Protein AF-A0A9P6G0E9-F1 (afdb_monomer_lite)

Foldseek 3Di:
DAAACVDPVRNDDDDDPDLDALQWLLQFLVFQQADWAQQDDLVHRDTRGHLANPDDDDRQRQHGNDHDGDLVSVLVSVVVCVVVPPQEAEALDFFWLADCPDQNLLSVLLVLQVRHAYFYEQFQALQQPESGGTPSLSNPLHQHAFAAAAQKFWFKWKWKKKAFDDLAQHGDDPPIDGLDPIADKAWEDEPDPPDDTLAPLPDPRFAFEDQQPPCQALQDAGPLVVVCVQNSYPQLRYEYEHEHDDDAPQSSLVNSVVSNHQYYEYEYPFAQAGFDHHYHYPHRHRYITDYPVSVVSVVVCQVVPDVRGTMTIGMDIDPGIDIGGGSSHQHGHSSTHFYDRLQQDADNQAYEHFHNDKGATPVVVPGIDTDGGSSNRRSSVSSVVVVLCVLPNRDNSQQVSQLQLQQADFDAHGRDPQATDFCRRGNSYYGDPCSCPVFPHDKGKPPQEAEQAEPVDGDFKDKMKIWAALVGAKKKKAKDWWWHWKKQQADPPQLFHGGGPVPIDTDPQAFPDKDKVPRMDIAGHRGMDMIMIGTHGGPPDDQSNFIKIKGKIWMWIAGPVRDTDRITIGIYIYTSYDSVPRDPDDPVDDDDDPPPPPVVVVVVVVVVPDDDDDDDDDDDDDDDDDDDDDDDDDDDDDDDDDDDDDDDDDDDDDDDDDDDDDDDDDDDDDDDDDDDDDDDDDDDDDDDDDDDDDDDDDAQAQDLDDDDDDDDRDGDRDDDDDDPDDDDPDAHADFDFDDDDVPPPDDGDGDHDDDHPVRVVVSLVVVVVVVVVDDDDSSVVSVSVSVVVVVVVVVVVVPDDDD

Organism: NCBI:txid979761

Radius of gyration: 33.81 Å; chains: 1; bounding box: 110×78×103 Å

Secondary structure (DSSP, 8-state):
----TT-TTT-S----S----SSSHHHHHHHHHH-EE-S-BTTBT--EE-SSTTSPP-----S-SSS---HHHHHHHHHHHHHTT-SEEEE---BSS--TTSHHHHHHHHHHTTT-EEEEE--S-TTT-SS-PPBTTT-TTSEEEEEEEPSEEEE--EEEEEEEE-TTSSEEEEEEEE-SS-BPPEEEEESSTTPPPS-----SSPEEEE--TT-TT--S---HHHHHHHH-S-GGGEEEEEE--SS-HHHHHHHHHHHT-SEEEEE-SSTT-PPPPEEE-S---EEEEE-HHHHHHHHHHHHS-TTS--EEEEEEE-SS-EEEE-TTTTSBPTTS-----TTS----SEEEEEESEEEE--GGGTSEEEE-SHHHHHHHHHHHHHHHHHHH----HHHHHHHHHHT-BPPBPTT-SS-BPPHHHHTT-B--HHHHHSSSSPPEEE--EEEEE-SSS---EEEEEEE--TTS--EEEEEEEEEBPEEE-B-TTTS-SB--GGG-EEES---SEEEEESSEEEE-TT-EEEEEEEEE--SSS-GGGTEEEEEEEEEEEEETTS-EEEEEEEEEEEEES-GGGS-SS-TTSPPPP----HHHHHHHHHHTT---------------------------------------------------------------------------------PPPP--------------SSS---------PPPS------PPP--EE----TTS-----EE---S-HHHHHHHHHHHHHHHTTS---HHHHHHHHHHHHHHHHHHHHTTSPP-

Structure (mmCIF, N/CA/C/O backbone):
data_AF-A0A9P6G0E9-F1
#
_entry.id   AF-A0A9P6G0E9-F1
#
loop_
_atom_site.group_PDB
_atom_site.id
_atom_site.type_symbol
_atom_site.label_atom_id
_atom_site.label_alt_id
_atom_site.label_comp_id
_atom_site.label_asym_id
_atom_site.label_entity_id
_atom_site.label_seq_id
_atom_site.pdbx_PDB_ins_code
_atom_site.Cartn_x
_atom_site.Cartn_y
_atom_site.Cartn_z
_atom_site.occupancy
_atom_site.B_iso_or_equiv
_atom_site.auth_seq_id
_atom_site.auth_comp_id
_atom_site.auth_asym_id
_atom_site.auth_atom_id
_atom_site.pdbx_PDB_model_num
ATOM 1 N N . ASP A 1 1 ? -9.852 -27.163 -12.629 1.00 67.81 1 ASP A N 1
ATOM 2 C CA . ASP A 1 1 ? -10.683 -26.365 -13.564 1.00 67.81 1 ASP A CA 1
ATOM 3 C C . ASP A 1 1 ? -9.832 -25.443 -14.459 1.00 67.81 1 ASP A C 1
ATOM 5 O O . ASP A 1 1 ? -8.658 -25.239 -14.154 1.00 67.81 1 ASP A O 1
ATOM 9 N N . ASP A 1 2 ? -10.406 -24.905 -15.540 1.00 79.62 2 ASP A N 1
ATOM 10 C CA . ASP A 1 2 ? -9.821 -23.889 -16.443 1.00 79.62 2 ASP A CA 1
ATOM 11 C C . ASP A 1 2 ? -10.891 -22.850 -16.850 1.00 79.62 2 ASP A C 1
ATOM 13 O O . ASP A 1 2 ? -11.190 -22.652 -18.028 1.00 79.62 2 ASP A O 1
ATOM 17 N N . TYR A 1 3 ? -11.542 -22.289 -15.826 1.00 84.00 3 TYR A N 1
ATOM 18 C CA . TYR A 1 3 ? -12.634 -21.315 -15.905 1.00 84.00 3 TYR A CA 1
ATOM 19 C C . TYR A 1 3 ? -12.167 -19.941 -16.399 1.00 84.00 3 TYR A C 1
ATOM 21 O O . TYR A 1 3 ? -11.139 -19.450 -15.941 1.00 84.00 3 TYR A O 1
ATOM 29 N N . ASP A 1 4 ? -12.951 -19.319 -17.277 1.00 84.62 4 ASP A N 1
ATOM 30 C CA . ASP A 1 4 ? -12.680 -17.991 -17.833 1.00 84.62 4 ASP A CA 1
ATOM 31 C C . ASP A 1 4 ? -14.011 -17.309 -18.198 1.00 84.62 4 ASP A C 1
ATOM 33 O O . ASP A 1 4 ? -14.696 -17.741 -19.129 1.00 84.62 4 ASP A O 1
ATOM 37 N N . ASN A 1 5 ? -14.411 -16.280 -17.444 1.00 82.25 5 ASN A N 1
ATOM 38 C CA . ASN A 1 5 ? -15.730 -15.638 -17.571 1.00 82.25 5 ASN A CA 1
ATOM 39 C C . ASN A 1 5 ? -15.923 -14.844 -18.883 1.00 82.25 5 ASN A C 1
ATOM 41 O O . ASN A 1 5 ? -17.065 -14.596 -19.271 1.00 82.25 5 ASN A O 1
ATOM 45 N N . VAL A 1 6 ? -14.844 -14.457 -19.578 1.00 83.50 6 VAL A N 1
ATOM 46 C CA . VAL A 1 6 ? -14.908 -13.753 -20.875 1.00 83.50 6 VAL A CA 1
ATOM 47 C C . VAL A 1 6 ? -14.921 -14.707 -22.075 1.00 83.50 6 VAL A C 1
ATOM 49 O O . VAL A 1 6 ? -15.053 -14.267 -23.219 1.00 83.50 6 VAL A O 1
ATOM 52 N N . ASN A 1 7 ? -14.824 -16.019 -21.840 1.00 83.06 7 ASN A N 1
ATOM 53 C CA . ASN A 1 7 ? -14.767 -17.039 -22.881 1.00 83.06 7 ASN A CA 1
ATOM 54 C C . ASN A 1 7 ? -15.999 -17.966 -22.833 1.00 83.06 7 ASN A C 1
ATOM 56 O O . ASN A 1 7 ? -16.063 -18.840 -21.971 1.00 83.06 7 ASN A O 1
ATOM 60 N N . PRO A 1 8 ? -16.944 -17.869 -23.790 1.00 84.19 8 PRO A N 1
ATOM 61 C CA . PRO A 1 8 ? -18.179 -18.666 -23.793 1.00 84.19 8 PRO A CA 1
ATOM 62 C C . PRO A 1 8 ? -18.010 -20.197 -23.834 1.00 84.19 8 PRO A C 1
ATOM 64 O O . PRO A 1 8 ? -18.965 -20.919 -23.567 1.00 84.19 8 PRO A O 1
ATOM 67 N N . ASP A 1 9 ? -16.825 -20.724 -24.169 1.00 85.25 9 ASP A N 1
ATOM 68 C CA . ASP A 1 9 ? -16.540 -22.169 -24.095 1.00 85.25 9 ASP A CA 1
ATOM 69 C C . ASP A 1 9 ? -16.038 -22.607 -22.693 1.00 85.25 9 ASP A C 1
ATOM 71 O O . ASP A 1 9 ? -15.915 -23.806 -22.401 1.00 85.25 9 ASP A O 1
ATOM 75 N N . LYS A 1 10 ? -15.730 -21.637 -21.820 1.00 83.31 10 LYS A N 1
ATOM 76 C CA . LYS A 1 10 ? -15.126 -21.787 -20.483 1.00 83.31 10 LYS A CA 1
ATOM 77 C C . LYS A 1 10 ? -15.862 -21.031 -19.360 1.00 83.31 10 LYS A C 1
ATOM 79 O O . LYS A 1 10 ? -15.492 -21.209 -18.202 1.00 83.31 10 LYS A O 1
ATOM 84 N N . ASP A 1 11 ? -16.924 -20.292 -19.675 1.00 82.44 11 ASP A N 1
ATOM 85 C CA . ASP A 1 11 ? -17.742 -19.448 -18.779 1.00 82.44 11 ASP A CA 1
ATOM 86 C C . ASP A 1 11 ? -18.536 -20.192 -17.686 1.00 82.44 11 ASP A C 1
ATOM 88 O O . ASP A 1 11 ? -19.308 -19.599 -16.934 1.00 82.44 11 ASP A O 1
ATOM 92 N N . THR A 1 12 ? -18.366 -21.509 -17.593 1.00 85.25 12 THR A N 1
ATOM 93 C CA . THR A 1 12 ? -19.097 -22.378 -16.678 1.00 85.25 12 THR A CA 1
ATOM 94 C C . THR A 1 12 ? -18.103 -23.053 -15.729 1.00 85.25 12 THR A C 1
ATOM 96 O O . THR A 1 12 ? -17.408 -23.986 -16.162 1.00 85.25 12 THR A O 1
ATOM 99 N N . PRO A 1 13 ? -18.045 -22.647 -14.443 1.00 84.44 13 PRO A N 1
ATOM 100 C CA . PRO A 1 13 ? -17.148 -23.241 -13.459 1.00 84.44 13 PRO A CA 1
ATOM 101 C C . PRO A 1 13 ? -17.391 -24.743 -13.291 1.00 84.44 13 PRO A C 1
ATOM 103 O O . PRO A 1 13 ? -18.531 -25.215 -13.225 1.00 84.44 13 PRO A O 1
ATOM 106 N N . LYS A 1 14 ? -16.309 -25.506 -13.144 1.00 85.25 14 LYS A N 1
ATOM 107 C CA . LYS A 1 14 ? -16.300 -26.950 -12.868 1.00 85.25 14 LYS A CA 1
ATOM 108 C C . LYS A 1 14 ? -15.479 -27.211 -11.598 1.00 85.25 14 LYS A C 1
ATOM 110 O O . LYS A 1 14 ? -14.357 -27.711 -11.697 1.00 85.25 14 LYS A O 1
ATOM 115 N N . PRO A 1 15 ? -16.025 -26.899 -10.403 1.00 81.19 15 PRO A N 1
ATOM 116 C CA . PRO A 1 15 ? -15.319 -27.102 -9.146 1.00 81.19 15 PRO A CA 1
ATOM 117 C C . PRO A 1 15 ? -14.897 -28.559 -8.968 1.00 81.19 15 PRO A C 1
ATOM 119 O O . PRO A 1 15 ? -15.712 -29.480 -9.075 1.00 81.19 15 PRO A O 1
ATOM 122 N N . ASP A 1 16 ? -13.626 -28.751 -8.647 1.00 83.38 16 ASP A N 1
ATOM 123 C CA . ASP A 1 16 ? -13.045 -30.036 -8.289 1.00 83.38 16 ASP A CA 1
ATOM 124 C C . ASP A 1 16 ? -12.462 -29.974 -6.859 1.00 83.38 16 ASP A C 1
ATOM 126 O O . ASP A 1 16 ? -12.662 -29.002 -6.126 1.00 83.38 16 ASP A O 1
ATOM 130 N N . GLY A 1 17 ? -11.858 -31.072 -6.402 1.00 84.12 17 GLY A N 1
ATOM 131 C CA . GLY A 1 17 ? -11.302 -31.178 -5.049 1.00 84.12 17 GLY A CA 1
ATOM 132 C C . GLY A 1 17 ? -9.824 -30.798 -4.939 1.00 84.12 17 GLY A C 1
ATOM 133 O O . GLY A 1 17 ? -9.266 -30.963 -3.857 1.00 84.12 17 GLY A O 1
ATOM 134 N N . ASP A 1 18 ? -9.190 -30.366 -6.032 1.00 85.94 18 ASP A N 1
ATOM 135 C CA . ASP A 1 18 ? -7.752 -30.122 -6.118 1.00 85.94 18 ASP A CA 1
ATOM 136 C C . ASP A 1 18 ? -7.486 -28.645 -6.468 1.00 85.94 18 ASP A C 1
ATOM 138 O O . ASP A 1 18 ? -7.511 -28.261 -7.639 1.00 85.94 18 ASP A O 1
ATOM 142 N N . PRO A 1 19 ? -7.201 -27.781 -5.475 1.00 87.62 19 PRO A N 1
ATOM 143 C CA . PRO A 1 19 ? -6.959 -26.355 -5.692 1.00 87.62 19 PRO A CA 1
ATOM 144 C C . PRO A 1 19 ? -5.585 -26.070 -6.335 1.00 87.62 19 PRO A C 1
ATOM 146 O O . PRO A 1 19 ? -5.015 -25.003 -6.112 1.00 87.62 19 PRO A O 1
ATOM 149 N N . MET A 1 20 ? -5.043 -27.013 -7.116 1.00 88.12 20 MET A N 1
ATOM 150 C CA . MET A 1 20 ? -3.745 -26.942 -7.781 1.00 88.12 20 MET A CA 1
ATOM 151 C C . MET A 1 20 ? -3.577 -25.632 -8.552 1.00 88.12 20 MET A C 1
ATOM 153 O O . MET A 1 20 ? -4.356 -25.300 -9.453 1.00 88.12 20 MET A O 1
ATOM 157 N N . ASP A 1 21 ? -2.518 -24.912 -8.204 1.00 89.44 21 ASP A N 1
ATOM 158 C CA . ASP A 1 21 ? -2.168 -23.615 -8.762 1.00 89.44 21 ASP A CA 1
ATOM 159 C C . ASP A 1 21 ? -1.204 -23.778 -9.948 1.00 89.44 21 ASP A C 1
ATOM 161 O O . ASP A 1 21 ? -0.035 -24.142 -9.802 1.00 89.44 21 ASP A O 1
ATOM 165 N N . CYS A 1 22 ? -1.717 -23.501 -11.144 1.00 88.25 22 CYS A N 1
ATOM 166 C CA . CYS A 1 22 ? -0.971 -23.530 -12.401 1.00 88.25 22 CYS A CA 1
ATOM 167 C C . CYS A 1 22 ? -0.259 -22.203 -12.719 1.00 88.25 22 CYS A C 1
ATOM 169 O O . CYS A 1 22 ? 0.705 -22.206 -13.492 1.00 88.25 22 CYS A O 1
ATOM 171 N N . ALA A 1 23 ? -0.671 -21.082 -12.119 1.00 86.81 23 ALA A N 1
ATOM 172 C CA . ALA A 1 23 ? -0.070 -19.767 -12.342 1.00 86.81 23 ALA A CA 1
ATOM 173 C C . ALA A 1 23 ? 1.120 -19.544 -11.392 1.00 86.81 23 ALA A C 1
ATOM 175 O O . ALA A 1 23 ? 2.237 -19.280 -11.846 1.00 86.81 23 ALA A O 1
ATOM 176 N N . GLY A 1 24 ? 0.899 -19.759 -10.096 1.00 91.19 24 GLY A N 1
ATOM 177 C CA . GLY A 1 24 ? 1.873 -19.688 -9.007 1.00 91.19 24 GLY A CA 1
ATOM 178 C C . GLY A 1 24 ? 1.626 -18.560 -7.998 1.00 91.19 24 GLY A C 1
ATOM 179 O O . GLY A 1 24 ? 2.246 -18.547 -6.935 1.00 91.19 24 GLY A O 1
ATOM 180 N N . HIS A 1 25 ? 0.722 -17.622 -8.305 1.00 92.81 25 HIS A N 1
ATOM 181 C CA . HIS A 1 25 ? 0.373 -16.493 -7.430 1.00 92.81 25 HIS A CA 1
ATOM 182 C C . HIS A 1 25 ? -0.277 -16.963 -6.121 1.00 92.81 25 HIS A C 1
ATOM 184 O O . HIS A 1 25 ? 0.182 -16.577 -5.048 1.00 92.81 25 HIS A O 1
ATOM 190 N N . GLY A 1 26 ? -1.249 -17.880 -6.185 1.00 94.88 26 GLY A N 1
ATOM 191 C CA . GLY A 1 26 ? -1.904 -18.433 -4.994 1.00 94.88 26 GLY A CA 1
ATOM 192 C C . GLY A 1 26 ? -0.932 -19.187 -4.079 1.00 94.88 26 GLY A C 1
ATOM 193 O O . GLY A 1 26 ? -0.996 -19.057 -2.857 1.00 94.88 26 GLY A O 1
ATOM 194 N N . THR A 1 27 ? 0.028 -19.908 -4.663 1.00 95.62 27 THR A N 1
ATOM 195 C CA . THR A 1 27 ? 1.115 -20.595 -3.943 1.00 95.62 27 THR A CA 1
ATOM 196 C C . THR A 1 27 ? 2.057 -19.608 -3.248 1.00 95.62 27 THR A C 1
ATOM 198 O O . THR A 1 27 ? 2.536 -19.878 -2.146 1.00 95.62 27 THR A O 1
ATOM 201 N N . HIS A 1 28 ? 2.318 -18.456 -3.871 1.00 95.75 28 HIS A N 1
ATOM 202 C CA . HIS A 1 28 ? 3.163 -17.393 -3.318 1.00 95.75 28 HIS A CA 1
ATOM 203 C C . HIS A 1 28 ? 2.487 -16.686 -2.142 1.00 95.75 28 HIS A C 1
ATOM 205 O O . HIS A 1 28 ? 3.074 -16.589 -1.061 1.00 95.75 28 HIS A O 1
ATOM 211 N N . VAL A 1 29 ? 1.214 -16.324 -2.322 1.00 97.75 29 VAL A N 1
ATOM 212 C CA . VAL A 1 29 ? 0.311 -15.782 -1.294 1.00 97.75 29 VAL A CA 1
ATOM 213 C C . VAL A 1 29 ? 0.216 -16.723 -0.087 1.00 97.75 29 VAL A C 1
ATOM 215 O O . VAL A 1 29 ? 0.435 -16.291 1.044 1.00 97.75 29 VAL A O 1
ATOM 218 N N . ALA A 1 30 ? -0.036 -18.018 -0.307 1.00 97.00 30 ALA A N 1
ATOM 219 C CA . ALA A 1 30 ? -0.123 -19.013 0.765 1.00 97.00 30 ALA A CA 1
ATOM 220 C C . ALA A 1 30 ? 1.193 -19.164 1.551 1.00 97.00 30 ALA A C 1
ATOM 222 O O . ALA A 1 30 ? 1.168 -19.316 2.775 1.00 97.00 30 ALA A O 1
ATOM 223 N N . GLY A 1 31 ? 2.341 -19.073 0.872 1.00 96.31 31 GLY A N 1
ATOM 224 C CA . GLY A 1 31 ? 3.655 -19.133 1.511 1.00 96.31 31 GLY A CA 1
ATOM 225 C C . GLY A 1 31 ? 3.934 -17.972 2.462 1.00 96.31 31 GLY A C 1
ATOM 226 O O . GLY A 1 31 ? 4.467 -18.197 3.548 1.00 96.31 31 GLY A O 1
ATOM 227 N N . ILE A 1 32 ? 3.507 -16.755 2.105 1.00 97.62 32 ILE A N 1
ATOM 228 C CA . ILE A 1 32 ? 3.656 -15.563 2.958 1.00 97.62 32 ILE A CA 1
ATOM 229 C C . ILE A 1 32 ? 2.895 -15.753 4.276 1.00 97.62 32 ILE A C 1
ATOM 231 O O . ILE A 1 32 ? 3.389 -15.362 5.335 1.00 97.62 32 ILE A O 1
ATOM 235 N N . VAL A 1 33 ? 1.724 -16.398 4.232 1.00 98.19 33 VAL A N 1
ATOM 236 C CA . VAL A 1 33 ? 0.970 -16.738 5.444 1.00 98.19 33 VAL A CA 1
ATOM 237 C C . VAL A 1 33 ? 1.670 -17.846 6.229 1.00 98.19 33 VAL A C 1
ATOM 239 O O . VAL A 1 33 ? 1.970 -17.647 7.400 1.00 98.19 33 VAL A O 1
ATOM 242 N N . ALA A 1 34 ? 1.912 -19.010 5.617 1.00 96.69 34 ALA A N 1
ATOM 243 C CA . ALA A 1 34 ? 2.061 -20.257 6.373 1.00 96.69 34 ALA A CA 1
ATOM 244 C C . ALA A 1 34 ? 3.260 -21.145 5.990 1.00 96.69 34 ALA A C 1
ATOM 246 O O . ALA A 1 34 ? 3.318 -22.300 6.413 1.00 96.69 34 ALA A O 1
ATOM 247 N N . ALA A 1 35 ? 4.217 -20.668 5.186 1.00 93.62 35 ALA A N 1
ATOM 248 C CA . ALA A 1 35 ? 5.373 -21.491 4.833 1.00 93.62 35 ALA A CA 1
ATOM 249 C C . ALA A 1 35 ? 6.182 -21.921 6.069 1.00 93.62 35 ALA A C 1
ATOM 251 O O . ALA A 1 35 ? 6.363 -21.162 7.020 1.00 93.62 35 ALA A O 1
ATOM 252 N N . ARG A 1 36 ? 6.732 -23.135 6.015 1.00 89.94 36 ARG A N 1
ATOM 253 C CA . ARG A 1 36 ? 7.732 -23.641 6.959 1.00 89.94 36 ARG A CA 1
ATOM 254 C C . ARG A 1 36 ? 8.747 -24.472 6.183 1.00 89.94 36 ARG A C 1
ATOM 256 O O . ARG A 1 36 ? 8.581 -25.679 6.031 1.00 89.94 36 ARG A O 1
ATOM 263 N N . ASN A 1 37 ? 9.776 -23.813 5.661 1.00 81.69 37 ASN A N 1
ATOM 264 C CA . ASN A 1 37 ? 10.921 -24.468 5.042 1.00 81.69 37 ASN A CA 1
ATOM 265 C C . ASN A 1 37 ? 12.134 -24.343 5.967 1.00 81.69 37 ASN A C 1
ATOM 267 O O . ASN A 1 37 ? 12.637 -23.240 6.170 1.00 81.69 37 ASN A O 1
ATOM 271 N N . THR A 1 38 ? 12.588 -25.471 6.512 1.00 70.38 38 THR A N 1
ATOM 272 C CA . THR A 1 38 ? 13.800 -25.547 7.332 1.00 70.38 38 THR A CA 1
ATOM 273 C C . THR A 1 38 ? 14.971 -26.065 6.499 1.00 70.38 38 THR A C 1
ATOM 275 O O . THR A 1 38 ? 14.900 -27.190 5.995 1.00 70.38 38 THR A O 1
ATOM 278 N N . GLY A 1 39 ? 16.054 -25.296 6.388 1.00 62.69 39 GLY A N 1
ATOM 279 C CA . GLY A 1 39 ? 17.224 -25.639 5.567 1.00 62.69 39 GLY A CA 1
ATOM 280 C C . GLY A 1 39 ? 17.233 -25.018 4.161 1.00 62.69 39 GLY A C 1
ATOM 281 O O . GLY A 1 39 ? 16.785 -23.892 3.974 1.00 62.69 39 GLY A O 1
ATOM 282 N N . GLN A 1 40 ? 17.811 -25.727 3.175 1.00 59.97 40 GLN A N 1
ATOM 283 C CA . GLN A 1 40 ? 18.204 -25.144 1.879 1.00 59.97 40 GLN A CA 1
ATOM 284 C C . GLN A 1 40 ? 17.057 -24.429 1.142 1.00 59.97 40 GLN A C 1
ATOM 286 O O . GLN A 1 40 ? 16.166 -25.048 0.559 1.00 59.97 40 GLN A O 1
ATOM 291 N N . SER A 1 41 ? 17.156 -23.103 1.102 1.00 66.25 41 SER A N 1
ATOM 292 C CA . SER A 1 41 ? 16.355 -22.201 0.275 1.00 66.25 41 SER A CA 1
ATOM 293 C C . SER A 1 41 ? 17.277 -21.377 -0.638 1.00 66.25 41 SER A C 1
ATOM 295 O O . SER A 1 41 ? 18.503 -21.520 -0.599 1.00 66.25 41 SER A O 1
ATOM 297 N N . ALA A 1 42 ? 16.731 -20.460 -1.445 1.00 62.84 42 ALA A N 1
ATOM 298 C CA . ALA A 1 42 ? 17.576 -19.494 -2.160 1.00 62.84 42 ALA A CA 1
ATOM 299 C C . ALA A 1 42 ? 18.263 -18.480 -1.212 1.00 62.84 42 ALA A C 1
ATOM 301 O O . ALA A 1 42 ? 19.155 -17.760 -1.653 1.00 62.84 42 ALA A O 1
ATOM 302 N N . MET A 1 43 ? 17.899 -18.459 0.081 1.00 63.38 43 MET A N 1
ATOM 303 C CA . MET A 1 43 ? 18.606 -17.744 1.158 1.00 63.38 43 MET A CA 1
ATOM 304 C C . MET A 1 43 ? 19.729 -18.587 1.804 1.00 63.38 43 MET A C 1
ATOM 306 O O . MET A 1 43 ? 20.309 -18.191 2.814 1.00 63.38 43 MET A O 1
ATOM 310 N N . GLY A 1 44 ? 20.065 -19.753 1.237 1.00 65.69 44 GLY A N 1
ATOM 311 C CA . GLY A 1 44 ? 21.094 -20.649 1.766 1.00 65.69 44 GLY A CA 1
ATOM 312 C C . GLY A 1 44 ? 20.566 -21.518 2.907 1.00 65.69 44 GLY A C 1
ATOM 313 O O . GLY A 1 44 ? 19.529 -22.157 2.762 1.00 65.69 44 GLY A O 1
ATOM 314 N N . GLU A 1 45 ? 21.289 -21.561 4.027 1.00 63.84 45 GLU A N 1
ATOM 315 C CA . GLU A 1 45 ? 20.916 -22.329 5.232 1.00 63.84 45 GLU A CA 1
ATOM 316 C C . GLU A 1 45 ? 19.869 -21.618 6.112 1.00 63.84 45 GLU A C 1
ATOM 318 O O . GLU A 1 45 ? 19.538 -22.110 7.186 1.00 63.84 45 GLU A O 1
ATOM 323 N N . GLN A 1 46 ? 19.362 -20.455 5.687 1.00 67.44 46 GLN A N 1
ATOM 324 C CA . GLN A 1 46 ? 18.327 -19.725 6.415 1.00 67.44 46 GLN A CA 1
ATOM 325 C C . GLN A 1 46 ? 16.940 -20.321 6.167 1.00 67.44 46 GLN A C 1
ATOM 327 O O . GLN A 1 46 ? 16.498 -20.445 5.018 1.00 67.44 46 GLN A O 1
ATOM 332 N N . ASP A 1 47 ? 16.247 -20.610 7.268 1.00 77.31 47 ASP A N 1
ATOM 333 C CA . ASP A 1 47 ? 14.850 -21.026 7.268 1.00 77.31 47 ASP A CA 1
ATOM 334 C C . ASP A 1 47 ? 13.962 -19.947 6.627 1.00 77.31 47 ASP A C 1
ATOM 336 O O . ASP A 1 47 ? 14.081 -18.754 6.917 1.00 77.31 47 ASP A O 1
ATOM 340 N N . PHE A 1 48 ? 13.033 -20.378 5.774 1.00 85.06 48 PHE A N 1
ATOM 341 C CA . PHE A 1 48 ? 11.984 -19.523 5.227 1.00 85.06 48 PHE A CA 1
ATOM 342 C C . PHE A 1 48 ? 10.657 -19.862 5.904 1.00 85.06 48 PHE A C 1
ATOM 344 O O . PHE A 1 48 ? 10.145 -20.979 5.772 1.00 85.06 48 PHE A O 1
ATOM 351 N N . VAL A 1 49 ? 10.104 -18.894 6.633 1.00 91.50 49 VAL A N 1
ATOM 352 C CA . VAL A 1 49 ? 8.903 -19.068 7.453 1.00 91.50 49 VAL A CA 1
ATOM 353 C C . VAL A 1 49 ? 7.902 -17.962 7.125 1.00 91.50 49 VAL A C 1
ATOM 355 O O . VAL A 1 49 ? 8.269 -16.789 7.078 1.00 91.50 49 VAL A O 1
ATOM 358 N N . GLY A 1 50 ? 6.646 -18.341 6.886 1.00 94.94 50 GLY A N 1
ATOM 359 C CA . GLY A 1 50 ? 5.529 -17.407 6.759 1.00 94.94 50 GLY A CA 1
ATOM 360 C C . GLY A 1 50 ? 5.190 -16.745 8.097 1.00 94.94 50 GLY A C 1
ATOM 361 O O . GLY A 1 50 ? 5.683 -17.145 9.150 1.00 94.94 50 GLY A O 1
ATOM 362 N N . VAL A 1 51 ? 4.328 -15.731 8.076 1.00 97.25 51 VAL A N 1
ATOM 363 C CA . VAL A 1 51 ? 3.983 -14.950 9.278 1.00 97.25 51 VAL A CA 1
ATOM 364 C C . VAL A 1 51 ? 3.322 -15.808 10.372 1.00 97.25 51 VAL A C 1
ATOM 366 O O . VAL A 1 51 ? 3.583 -15.607 11.554 1.00 97.25 51 VAL A O 1
ATOM 369 N N . ALA A 1 52 ? 2.488 -16.777 9.995 1.00 97.06 52 ALA A N 1
ATOM 370 C CA . ALA A 1 52 ? 1.742 -17.654 10.896 1.00 97.06 52 ALA A CA 1
ATOM 371 C C . ALA A 1 52 ? 1.814 -19.126 10.412 1.00 97.06 52 ALA A C 1
ATOM 373 O O . ALA A 1 52 ? 0.856 -19.643 9.841 1.00 97.06 52 ALA A O 1
ATOM 374 N N . PRO A 1 53 ? 2.939 -19.835 10.626 1.00 95.62 53 PRO A N 1
ATOM 375 C CA . PRO A 1 53 ? 3.222 -21.141 10.009 1.00 95.62 53 PRO A CA 1
ATOM 376 C C . PRO A 1 53 ? 2.398 -22.331 10.534 1.00 95.62 53 PRO A C 1
ATOM 378 O O . PRO A 1 53 ? 2.479 -23.414 9.963 1.00 95.62 53 PRO A O 1
ATOM 381 N N . ASP A 1 54 ? 1.631 -22.161 11.615 1.00 95.38 54 ASP A N 1
ATOM 382 C CA . ASP A 1 54 ? 0.791 -23.215 12.215 1.00 95.38 54 ASP A CA 1
ATOM 383 C C . ASP A 1 54 ? -0.716 -23.031 11.931 1.00 95.38 54 ASP A C 1
ATOM 385 O O . ASP A 1 54 ? -1.550 -23.716 12.528 1.00 95.38 54 ASP A O 1
ATOM 389 N N . VAL A 1 55 ? -1.099 -22.116 11.028 1.00 97.00 55 VAL A N 1
ATOM 390 C CA . VAL A 1 55 ? -2.505 -21.977 10.605 1.00 97.00 55 VAL A CA 1
ATOM 391 C C . VAL A 1 55 ? -2.968 -23.163 9.761 1.00 97.00 55 VAL A C 1
ATOM 393 O O . VAL A 1 55 ? -2.200 -23.781 9.025 1.00 97.00 55 VAL A O 1
ATOM 396 N N . THR A 1 56 ? -4.272 -23.439 9.796 1.00 96.50 56 THR A N 1
ATOM 397 C CA . THR A 1 56 ? -4.907 -24.307 8.796 1.00 96.50 56 THR A CA 1
ATOM 398 C C . THR A 1 56 ? -5.252 -23.473 7.564 1.00 96.50 56 THR A C 1
ATOM 400 O O . THR A 1 56 ? -6.022 -22.522 7.667 1.00 96.50 56 THR A O 1
ATOM 403 N N . LEU A 1 57 ? -4.700 -23.823 6.400 1.00 95.75 57 LEU A N 1
ATOM 404 C CA . LEU A 1 57 ? -5.022 -23.161 5.134 1.00 95.75 57 LEU A CA 1
ATOM 405 C C . LEU A 1 57 ? -6.259 -23.786 4.471 1.00 95.75 57 LEU A C 1
ATOM 407 O O . LEU A 1 57 ? -6.272 -24.980 4.172 1.00 95.75 57 LEU A O 1
ATOM 411 N N . GLY A 1 58 ? -7.262 -22.959 4.169 1.00 95.62 58 GLY A N 1
ATOM 412 C CA . GLY A 1 58 ? -8.329 -23.275 3.217 1.00 95.62 58 GLY A CA 1
ATOM 413 C C . GLY A 1 58 ? -8.019 -22.662 1.851 1.00 95.62 58 GLY A C 1
ATOM 414 O O . GLY A 1 58 ? -7.975 -21.440 1.724 1.00 95.62 58 GLY A O 1
ATOM 415 N N . ALA A 1 59 ? -7.792 -23.492 0.831 1.00 94.62 59 ALA A N 1
ATOM 416 C CA . ALA A 1 59 ? -7.487 -23.035 -0.525 1.00 94.62 59 ALA A CA 1
ATOM 417 C C . ALA A 1 59 ? -8.738 -23.093 -1.419 1.00 94.62 59 ALA A C 1
ATOM 419 O O . ALA A 1 59 ? -9.232 -24.171 -1.746 1.00 94.62 59 ALA A O 1
ATOM 420 N N . TYR A 1 60 ? -9.229 -21.921 -1.828 1.00 94.38 60 TYR A N 1
ATOM 421 C CA . TYR A 1 60 ? -10.411 -21.758 -2.677 1.00 94.38 60 TYR A CA 1
ATOM 422 C C . TYR A 1 60 ? -9.987 -21.167 -4.021 1.00 94.38 60 TYR A C 1
ATOM 424 O O . TYR A 1 60 ? -9.878 -19.952 -4.173 1.00 94.38 60 TYR A O 1
ATOM 432 N N . ARG A 1 61 ? -9.697 -22.032 -4.997 1.00 92.56 61 ARG A N 1
ATOM 433 C CA . ARG A 1 61 ? -9.303 -21.597 -6.340 1.00 92.56 61 ARG A CA 1
ATOM 434 C C . ARG A 1 61 ? -10.529 -21.084 -7.105 1.00 92.56 61 ARG A C 1
ATOM 436 O O . ARG A 1 61 ? -11.455 -21.850 -7.350 1.00 92.56 61 ARG A O 1
ATOM 443 N N . VAL A 1 62 ? -10.508 -19.802 -7.476 1.00 92.00 62 VAL A N 1
ATOM 444 C CA . VAL A 1 62 ? -11.595 -19.119 -8.213 1.00 92.00 62 VAL A CA 1
ATOM 445 C C . VAL A 1 62 ? -11.239 -18.762 -9.660 1.00 92.00 62 VAL A C 1
ATOM 447 O O . VAL A 1 62 ? -12.136 -18.562 -10.469 1.00 92.00 62 VAL A O 1
ATOM 450 N N . PHE A 1 63 ? -9.947 -18.721 -9.995 1.00 88.88 63 PHE A N 1
ATOM 451 C CA . PHE A 1 63 ? -9.443 -18.434 -11.342 1.00 88.88 63 PHE A CA 1
ATOM 452 C C . PHE A 1 63 ? -9.121 -19.723 -12.122 1.00 88.88 63 PHE A C 1
ATOM 454 O O . PHE A 1 63 ? -8.708 -20.735 -11.531 1.00 88.88 63 PHE A O 1
ATOM 461 N N . GLY A 1 64 ? -9.243 -19.664 -13.454 1.00 85.50 64 GLY A N 1
ATOM 462 C CA . GLY A 1 64 ? -8.679 -20.632 -14.402 1.00 85.50 64 GLY A CA 1
ATOM 463 C C . GLY A 1 64 ? -7.151 -20.700 -14.352 1.00 85.50 64 GLY A C 1
ATOM 464 O O . GLY A 1 64 ? -6.539 -20.311 -13.356 1.00 85.50 64 GLY A O 1
ATOM 465 N N . CYS A 1 65 ? -6.512 -21.311 -15.352 1.00 84.94 65 CYS A N 1
ATOM 466 C CA . CYS A 1 65 ? -5.056 -21.156 -15.495 1.00 84.94 65 CYS A CA 1
ATOM 467 C C . CYS A 1 65 ? -4.704 -19.855 -16.223 1.00 84.94 65 CYS A C 1
ATOM 469 O O . CYS A 1 65 ? -3.670 -19.258 -15.933 1.00 84.94 65 CYS A O 1
ATOM 471 N N . ASP A 1 66 ? -5.625 -19.412 -17.076 1.00 78.31 66 ASP A N 1
ATOM 472 C CA . ASP A 1 66 ? -5.705 -18.109 -17.720 1.00 78.31 66 ASP A CA 1
ATOM 473 C C . ASP A 1 66 ? -7.143 -17.574 -17.535 1.00 78.31 66 ASP A C 1
ATOM 475 O O . ASP A 1 66 ? -8.035 -18.344 -17.162 1.00 78.31 66 ASP A O 1
ATOM 479 N N . GLY A 1 67 ? -7.382 -16.294 -17.834 1.00 79.00 67 GLY A N 1
ATOM 480 C CA . GLY A 1 67 ? -8.727 -15.703 -17.859 1.00 79.00 67 GLY A CA 1
ATOM 481 C C . GLY A 1 67 ? -9.133 -14.915 -16.611 1.00 79.00 67 GLY A C 1
ATOM 482 O O . GLY A 1 67 ? -8.350 -14.721 -15.678 1.00 79.00 67 GLY A O 1
ATOM 483 N N . GLU A 1 68 ? -10.378 -14.445 -16.621 1.00 84.31 68 GLU A N 1
ATOM 484 C CA . GLU A 1 68 ? -10.968 -13.580 -15.591 1.00 84.31 68 GLU A CA 1
ATOM 485 C C . GLU A 1 68 ? -12.024 -14.316 -14.734 1.00 84.31 68 GLU A C 1
ATOM 487 O O . GLU A 1 68 ? -12.469 -15.426 -15.046 1.00 84.31 68 GLU A O 1
ATOM 492 N N . VAL A 1 69 ? -12.420 -13.701 -13.610 1.00 88.31 69 VAL A N 1
ATOM 493 C CA . VAL A 1 69 ? -13.402 -14.245 -12.656 1.00 88.31 69 VAL A CA 1
ATOM 494 C C . VAL A 1 69 ? -14.560 -13.273 -12.440 1.00 88.31 69 VAL A C 1
ATOM 496 O O . VAL A 1 69 ? -14.378 -12.060 -12.423 1.00 88.31 69 VAL A O 1
ATOM 499 N N . SER A 1 70 ? -15.761 -13.814 -12.249 1.00 87.81 70 SER A N 1
ATOM 500 C CA . SER A 1 70 ? -16.993 -13.066 -11.998 1.00 87.81 70 SER A CA 1
ATOM 501 C C . SER A 1 70 ? -17.400 -13.068 -10.517 1.00 87.81 70 SER A C 1
ATOM 503 O O . SER A 1 70 ? -17.118 -14.010 -9.769 1.00 87.81 70 SER A O 1
ATOM 505 N N . ASP A 1 71 ? -18.124 -12.022 -10.108 1.00 87.44 71 ASP A N 1
ATOM 506 C CA . ASP A 1 71 ? -18.612 -11.805 -8.736 1.00 87.44 71 ASP A CA 1
ATOM 507 C C . ASP A 1 71 ? -19.397 -12.984 -8.144 1.00 87.44 71 ASP A C 1
ATOM 509 O O . ASP A 1 71 ? -19.336 -13.220 -6.939 1.00 87.44 71 ASP A O 1
ATOM 513 N N . ASP A 1 72 ? -20.131 -13.749 -8.955 1.00 86.81 72 ASP A N 1
ATOM 514 C CA . ASP A 1 72 ? -20.914 -14.898 -8.493 1.00 86.81 72 ASP A CA 1
ATOM 515 C C . ASP A 1 72 ? -20.024 -16.078 -8.061 1.00 86.81 72 ASP A C 1
ATOM 517 O O . ASP A 1 72 ? -20.307 -16.728 -7.049 1.00 86.81 72 ASP A O 1
ATOM 521 N N . VAL A 1 73 ? -18.904 -16.303 -8.756 1.00 90.88 73 VAL A N 1
ATOM 522 C CA . VAL A 1 73 ? -17.880 -17.292 -8.382 1.00 90.88 73 VAL A CA 1
ATOM 523 C C . VAL A 1 73 ? -17.135 -16.842 -7.125 1.00 90.88 73 VAL A C 1
ATOM 525 O O . VAL A 1 73 ? -16.949 -17.639 -6.200 1.00 90.88 73 VAL A O 1
ATOM 528 N N . LEU A 1 74 ? -16.773 -15.557 -7.045 1.00 93.38 74 LEU A N 1
ATOM 529 C CA . LEU A 1 74 ? -16.151 -14.965 -5.856 1.00 93.38 74 LEU A CA 1
ATOM 530 C C . LEU A 1 74 ? -17.065 -15.071 -4.625 1.00 93.38 74 LEU A C 1
ATOM 532 O O . LEU A 1 74 ? -16.637 -15.516 -3.556 1.00 93.38 74 LEU A O 1
ATOM 536 N N . LEU A 1 75 ? -18.350 -14.753 -4.786 1.00 92.31 75 LEU A N 1
ATOM 537 C CA . LEU A 1 75 ? -19.378 -14.892 -3.759 1.00 92.31 75 LEU A CA 1
ATOM 538 C C . LEU A 1 75 ? -19.574 -16.354 -3.336 1.00 92.31 75 LEU A C 1
ATOM 540 O O . LEU A 1 75 ? -19.680 -16.636 -2.140 1.00 92.31 75 LEU A O 1
ATOM 544 N N . ALA A 1 76 ? -19.601 -17.295 -4.284 1.00 92.06 76 ALA A N 1
ATOM 545 C CA . ALA A 1 76 ? -19.706 -18.721 -3.987 1.00 92.06 76 ALA A CA 1
ATOM 546 C C . ALA A 1 76 ? -18.505 -19.224 -3.166 1.00 92.06 76 ALA A C 1
ATOM 548 O O . ALA A 1 76 ? -18.693 -19.984 -2.210 1.00 92.06 76 ALA A O 1
ATOM 549 N N . ALA A 1 77 ? -17.292 -18.760 -3.484 1.00 94.50 77 ALA A N 1
ATOM 550 C CA . ALA A 1 77 ? -16.076 -19.077 -2.742 1.00 94.50 77 ALA A CA 1
ATOM 551 C C . ALA A 1 77 ? -16.061 -18.453 -1.337 1.00 94.50 77 ALA A C 1
ATOM 553 O O . ALA A 1 77 ? -15.829 -19.171 -0.364 1.00 94.50 77 ALA A O 1
ATOM 554 N N . LEU A 1 78 ? -16.400 -17.167 -1.193 1.00 96.19 78 LEU A N 1
ATOM 555 C CA . LEU A 1 78 ? -16.497 -16.487 0.108 1.00 96.19 78 LEU A CA 1
ATOM 556 C C . LEU A 1 78 ? -17.529 -17.167 1.024 1.00 96.19 78 LEU A C 1
ATOM 558 O O . LEU A 1 78 ? -17.252 -17.495 2.181 1.00 96.19 78 LEU A O 1
ATOM 562 N N . LYS A 1 79 ? -18.706 -17.479 0.473 1.00 95.12 79 LYS A N 1
ATOM 563 C CA . LYS A 1 79 ? -19.770 -18.236 1.146 1.00 95.12 79 LYS A CA 1
ATOM 564 C C . LYS A 1 79 ? -19.329 -19.642 1.543 1.00 95.12 79 LYS A C 1
ATOM 566 O O . LYS A 1 79 ? -19.791 -20.159 2.564 1.00 95.12 79 LYS A O 1
ATOM 571 N N . ARG A 1 80 ? -18.457 -20.278 0.753 1.00 95.00 80 ARG A N 1
ATOM 572 C CA . ARG A 1 80 ? -17.884 -21.586 1.076 1.00 95.00 80 ARG A CA 1
ATOM 573 C C . ARG A 1 80 ? -16.852 -21.485 2.199 1.00 95.00 80 ARG A C 1
ATOM 575 O O . ARG A 1 80 ? -16.973 -22.253 3.147 1.00 95.00 80 ARG A O 1
ATOM 582 N N . ALA A 1 81 ? -15.934 -20.521 2.148 1.00 97.12 81 ALA A N 1
ATOM 583 C CA . ALA A 1 81 ? -14.950 -20.272 3.202 1.00 97.12 81 ALA A CA 1
ATOM 584 C C . ALA A 1 81 ? -15.619 -20.012 4.564 1.00 97.12 81 ALA A C 1
ATOM 586 O O . ALA A 1 81 ? -15.252 -20.629 5.564 1.00 97.12 81 ALA A O 1
ATOM 587 N N . TYR A 1 82 ? -16.678 -19.195 4.589 1.00 96.94 82 TYR A N 1
ATOM 588 C CA . TYR A 1 82 ? -17.477 -18.974 5.798 1.00 96.94 82 TYR A CA 1
ATOM 589 C C . TYR A 1 82 ? -18.145 -20.264 6.313 1.00 96.94 82 TYR A C 1
ATOM 591 O O . TYR A 1 82 ? -18.114 -20.554 7.507 1.00 96.94 82 TYR A O 1
ATOM 599 N N . ARG A 1 83 ? -18.730 -21.078 5.420 1.00 96.56 83 ARG A N 1
ATOM 600 C CA . ARG A 1 83 ? -19.374 -22.360 5.783 1.00 96.56 83 ARG A CA 1
ATOM 601 C C . ARG A 1 83 ? -18.397 -23.426 6.272 1.00 96.56 83 ARG A C 1
ATOM 603 O O . ARG A 1 83 ? -18.779 -24.236 7.111 1.00 96.56 83 ARG A O 1
ATOM 610 N N . ASP A 1 84 ? -17.174 -23.426 5.756 1.00 96.38 84 ASP A N 1
ATOM 611 C CA . ASP A 1 84 ? -16.095 -24.312 6.200 1.00 96.38 84 ASP A CA 1
ATOM 612 C C . ASP A 1 84 ? -15.468 -23.846 7.532 1.00 96.38 84 ASP A C 1
ATOM 614 O O . ASP A 1 84 ? -14.628 -24.549 8.091 1.00 96.38 84 ASP A O 1
ATOM 618 N N . GLY A 1 85 ? -15.904 -22.700 8.073 1.00 96.69 85 GLY A N 1
ATOM 619 C CA . GLY A 1 85 ? -15.506 -22.202 9.391 1.00 96.69 85 GLY A CA 1
ATOM 620 C C . GLY A 1 85 ? -14.174 -21.455 9.412 1.00 96.69 85 GLY A C 1
ATOM 621 O O . GLY A 1 85 ? -13.538 -21.413 10.463 1.00 96.69 85 GLY A O 1
ATOM 622 N N . MET A 1 86 ? -13.744 -20.890 8.278 1.00 97.88 86 MET A N 1
ATOM 623 C CA . MET A 1 86 ? -12.528 -20.074 8.204 1.00 97.88 86 MET A CA 1
ATOM 624 C C . MET A 1 86 ? -12.656 -18.816 9.073 1.00 97.88 86 MET A C 1
ATOM 626 O O . MET A 1 86 ? -13.684 -18.143 9.049 1.00 97.88 86 MET A O 1
ATOM 630 N N . ASP A 1 87 ? -11.594 -18.482 9.807 1.00 97.81 87 ASP A N 1
ATOM 631 C CA . ASP A 1 87 ? -11.544 -17.292 10.670 1.00 97.81 87 ASP A CA 1
ATOM 632 C C . ASP A 1 87 ? -11.174 -16.021 9.900 1.00 97.81 87 ASP A C 1
ATOM 634 O O . ASP A 1 87 ? -11.675 -14.933 10.187 1.00 97.81 87 ASP A O 1
ATOM 638 N N . ILE A 1 88 ? -10.282 -16.174 8.919 1.00 98.56 88 ILE A N 1
ATOM 639 C CA . ILE A 1 88 ? -9.722 -15.102 8.099 1.00 98.56 88 ILE A CA 1
ATOM 640 C C . ILE A 1 88 ? -9.782 -15.543 6.637 1.00 98.56 88 ILE A C 1
ATOM 642 O O . ILE A 1 88 ? -9.404 -16.668 6.310 1.00 98.56 88 ILE A O 1
ATOM 646 N N . VAL A 1 89 ? -10.206 -14.644 5.751 1.00 98.56 89 VAL A N 1
ATOM 647 C CA . VAL A 1 89 ? -10.100 -14.799 4.297 1.00 98.56 89 VAL A CA 1
ATOM 648 C C . VAL A 1 89 ? -9.146 -13.739 3.752 1.00 98.56 89 VAL A C 1
ATOM 650 O O . VAL A 1 89 ? -9.275 -12.555 4.055 1.00 98.56 89 VAL A O 1
ATOM 653 N N . ASN A 1 90 ? -8.186 -14.170 2.935 1.00 98.56 90 ASN A N 1
ATOM 654 C CA . ASN A 1 90 ? -7.308 -13.284 2.177 1.00 98.56 90 ASN A CA 1
ATOM 655 C C . ASN A 1 90 ? -7.771 -13.208 0.717 1.00 98.56 90 ASN A C 1
ATOM 657 O O . ASN A 1 90 ? -7.825 -14.235 0.039 1.00 98.56 90 ASN A O 1
ATOM 661 N N . LEU A 1 91 ? -8.030 -11.999 0.225 1.00 97.38 91 LEU A N 1
ATOM 662 C CA . LEU A 1 91 ? -8.438 -11.708 -1.146 1.00 97.38 91 LEU A CA 1
ATOM 663 C C . LEU A 1 91 ? -7.356 -10.862 -1.835 1.00 97.38 91 LEU A C 1
ATOM 665 O O . LEU A 1 91 ? -7.400 -9.634 -1.850 1.00 97.38 91 LEU A O 1
ATOM 669 N N . SER A 1 92 ? -6.372 -11.532 -2.433 1.00 95.12 92 SER A N 1
ATOM 670 C CA . SER A 1 92 ? -5.354 -10.890 -3.278 1.00 95.12 92 SER A CA 1
ATOM 671 C C . SER A 1 92 ? -5.884 -10.680 -4.707 1.00 95.12 92 SER A C 1
ATOM 673 O O . SER A 1 92 ? -5.305 -11.193 -5.661 1.00 95.12 92 SER A O 1
ATOM 675 N N . LEU A 1 93 ? -7.023 -9.989 -4.832 1.00 91.12 93 LEU A N 1
ATOM 676 C CA . LEU A 1 93 ? -7.756 -9.719 -6.077 1.00 91.12 93 LEU A CA 1
ATOM 677 C C . LEU A 1 93 ? -8.539 -8.400 -5.980 1.00 91.12 93 LEU A C 1
ATOM 679 O O . LEU A 1 93 ? -8.858 -7.961 -4.875 1.00 91.12 93 LEU A O 1
ATOM 683 N N . GLY A 1 94 ? -8.880 -7.816 -7.129 1.00 87.44 94 GLY A N 1
ATOM 684 C CA . GLY A 1 94 ? -9.736 -6.635 -7.251 1.00 87.44 94 GLY A CA 1
ATOM 685 C C . GLY A 1 94 ? -9.607 -5.955 -8.619 1.00 87.44 94 GLY A C 1
ATOM 686 O O . GLY A 1 94 ? -8.731 -6.327 -9.400 1.00 87.44 94 GLY A O 1
ATOM 687 N N . GLY A 1 95 ? -10.467 -4.973 -8.890 1.00 81.12 95 GLY A N 1
ATOM 688 C CA . GLY A 1 95 ? -10.360 -4.030 -10.014 1.00 81.12 95 GLY A CA 1
ATOM 689 C C . GLY A 1 95 ? -10.157 -2.599 -9.504 1.00 81.12 95 GLY A C 1
ATOM 690 O O . GLY A 1 95 ? -10.582 -2.301 -8.388 1.00 81.12 95 GLY A O 1
ATOM 691 N N . SER A 1 96 ? -9.485 -1.739 -10.277 1.00 79.56 96 SER A N 1
ATOM 692 C CA . SER A 1 96 ? -9.183 -0.348 -9.896 1.00 79.56 96 SER A CA 1
ATOM 693 C C . SER A 1 96 ? -10.409 0.581 -9.962 1.00 79.56 96 SER A C 1
ATOM 695 O O . SER A 1 96 ? -11.466 0.194 -10.463 1.00 79.56 96 SER A O 1
ATOM 697 N N . SER A 1 97 ? -10.275 1.799 -9.417 1.00 78.56 97 SER A N 1
ATOM 698 C CA . SER A 1 97 ? -11.349 2.810 -9.302 1.00 78.56 97 SER A CA 1
ATOM 699 C C . SER A 1 97 ? -12.667 2.257 -8.734 1.00 78.56 97 SER A C 1
ATOM 701 O O . SER A 1 97 ? -13.761 2.546 -9.233 1.00 78.56 97 SER A O 1
ATOM 703 N N . GLY A 1 98 ? -12.553 1.425 -7.699 1.00 79.62 98 GLY A N 1
ATOM 704 C CA . GLY A 1 98 ? -13.650 0.624 -7.176 1.00 79.62 98 GLY A CA 1
ATOM 705 C C . GLY A 1 98 ? -14.665 1.410 -6.352 1.00 79.62 98 GLY A C 1
ATOM 706 O O . GLY A 1 98 ? -14.367 2.439 -5.744 1.00 79.62 98 GLY A O 1
ATOM 707 N N . TRP A 1 99 ? -15.881 0.878 -6.263 1.00 85.38 99 TRP A N 1
ATOM 708 C CA . TRP A 1 99 ? -16.978 1.479 -5.510 1.00 85.38 99 TRP A CA 1
ATOM 709 C C . TRP A 1 99 ? -17.359 0.628 -4.288 1.00 85.38 99 TRP A C 1
ATOM 711 O O . TRP A 1 99 ? -17.523 -0.588 -4.402 1.00 85.38 99 TRP A O 1
ATOM 721 N N . PRO A 1 100 ? -17.559 1.237 -3.102 1.00 85.50 100 PRO A N 1
ATOM 722 C CA . PRO A 1 100 ? -18.032 0.526 -1.907 1.00 85.50 100 PRO A CA 1
ATOM 723 C C . PRO A 1 100 ? -19.384 -0.188 -2.092 1.00 85.50 100 PRO A C 1
ATOM 725 O O . PRO A 1 100 ? -19.718 -1.092 -1.325 1.00 85.50 100 PRO A O 1
ATOM 728 N N . GLU A 1 101 ? -20.173 0.253 -3.074 1.00 86.88 101 GLU A N 1
ATOM 729 C CA . GLU A 1 101 ? -21.479 -0.281 -3.458 1.00 86.88 101 GLU A CA 1
ATOM 730 C C . GLU A 1 101 ? -21.419 -1.440 -4.472 1.00 86.88 101 GLU A C 1
ATOM 732 O O . GLU A 1 101 ? -22.473 -1.917 -4.901 1.00 86.88 101 GLU A O 1
ATOM 737 N N . GLU A 1 102 ? -20.232 -1.902 -4.874 1.00 86.69 102 GLU A N 1
ATOM 738 C CA . GLU A 1 102 ? -20.113 -3.066 -5.757 1.00 86.69 102 GLU A CA 1
ATOM 739 C C . GLU A 1 102 ? -20.633 -4.352 -5.089 1.00 86.69 102 GLU A C 1
ATOM 741 O O . GLU A 1 102 ? -20.473 -4.525 -3.874 1.00 86.69 102 GLU A O 1
ATOM 746 N N . PRO A 1 103 ? -21.246 -5.286 -5.849 1.00 87.38 103 PRO A N 1
ATOM 747 C CA . PRO A 1 103 ? -21.928 -6.443 -5.270 1.00 87.38 103 PRO A CA 1
ATOM 748 C C . PRO A 1 103 ? -21.020 -7.286 -4.370 1.00 87.38 103 PRO A C 1
ATOM 750 O O . PRO A 1 103 ? -21.417 -7.644 -3.256 1.00 87.38 103 PRO A O 1
ATOM 753 N N . PHE A 1 104 ? -19.783 -7.554 -4.801 1.00 91.50 104 PHE A N 1
ATOM 754 C CA . PHE A 1 104 ? -18.837 -8.313 -3.987 1.00 91.50 104 PHE A CA 1
ATOM 755 C C . PHE A 1 104 ? -18.284 -7.519 -2.784 1.00 91.50 104 PHE A C 1
ATOM 757 O O . PHE A 1 104 ? -18.110 -8.096 -1.709 1.00 91.50 104 PHE A O 1
ATOM 764 N N . ALA A 1 105 ? -18.114 -6.193 -2.884 1.00 91.56 105 ALA A N 1
ATOM 765 C CA . ALA A 1 105 ? -17.753 -5.341 -1.741 1.00 91.56 105 ALA A CA 1
ATOM 766 C C . ALA A 1 105 ? -18.854 -5.331 -0.658 1.00 91.56 105 ALA A C 1
ATOM 768 O O . ALA A 1 105 ? -18.568 -5.460 0.539 1.00 91.56 105 ALA A O 1
ATOM 769 N N . ILE A 1 106 ? -20.127 -5.255 -1.064 1.00 91.88 106 ILE A N 1
ATOM 770 C CA . ILE A 1 106 ? -21.287 -5.386 -0.168 1.00 91.88 106 ILE A CA 1
ATOM 771 C C . ILE A 1 106 ? -21.307 -6.776 0.486 1.00 91.88 106 ILE A C 1
ATOM 773 O O . ILE A 1 106 ? -21.461 -6.875 1.707 1.00 91.88 106 ILE A O 1
ATOM 777 N N . ALA A 1 107 ? -21.098 -7.844 -0.290 1.00 93.06 107 ALA A N 1
ATOM 778 C CA . ALA A 1 107 ? -21.053 -9.208 0.235 1.00 93.06 107 ALA A CA 1
ATOM 779 C C . ALA A 1 107 ? -19.939 -9.396 1.280 1.00 93.06 107 ALA A C 1
ATOM 781 O O . ALA A 1 107 ? -20.194 -9.964 2.344 1.00 93.06 107 ALA A O 1
ATOM 782 N N . CYS A 1 108 ? -18.736 -8.868 1.029 1.00 96.12 108 CYS A N 1
ATOM 783 C CA . CYS A 1 108 ? -17.648 -8.845 2.007 1.00 96.12 108 CYS A CA 1
ATOM 784 C C . CYS A 1 108 ? -18.096 -8.200 3.327 1.00 96.12 108 CYS A C 1
ATOM 786 O O . CYS A 1 108 ? -17.985 -8.835 4.377 1.00 96.12 108 CYS A O 1
ATOM 788 N N . ASN A 1 109 ? -18.678 -6.993 3.290 1.00 94.31 109 ASN A N 1
ATOM 789 C CA . ASN A 1 109 ? -19.172 -6.312 4.497 1.00 94.31 109 ASN A CA 1
ATOM 790 C C . ASN A 1 109 ? -20.210 -7.149 5.270 1.00 94.31 109 ASN A C 1
ATOM 792 O O . ASN A 1 109 ? -20.154 -7.207 6.500 1.00 94.31 109 ASN A O 1
ATOM 796 N N . ALA A 1 110 ? -21.122 -7.833 4.571 1.00 94.44 110 ALA A N 1
ATOM 797 C CA . ALA A 1 110 ? -22.138 -8.682 5.196 1.00 94.44 110 ALA A CA 1
ATOM 798 C C . ALA A 1 110 ? -21.537 -9.902 5.925 1.00 94.44 110 ALA A C 1
ATOM 800 O O . ALA A 1 110 ? -22.026 -10.287 6.989 1.00 94.44 110 ALA A O 1
ATOM 801 N N . TYR A 1 111 ? -20.462 -10.502 5.402 1.00 96.44 111 TYR A N 1
ATOM 802 C CA . TYR A 1 111 ? -19.742 -11.578 6.098 1.00 96.44 111 TYR A CA 1
ATOM 803 C C . TYR A 1 111 ? -18.861 -11.061 7.244 1.00 96.44 111 TYR A C 1
ATOM 805 O O . TYR A 1 111 ? -18.769 -11.721 8.282 1.00 96.44 111 TYR A O 1
ATOM 813 N N . ILE A 1 112 ? -18.291 -9.861 7.110 1.00 96.75 112 ILE A N 1
ATOM 814 C CA . ILE A 1 112 ? -17.525 -9.197 8.173 1.00 96.75 112 ILE A CA 1
ATOM 815 C C . ILE A 1 112 ? -18.394 -8.934 9.407 1.00 96.75 112 ILE A C 1
ATOM 817 O O . ILE A 1 112 ? -18.010 -9.286 10.520 1.00 96.75 112 ILE A O 1
ATOM 821 N N . GLN A 1 113 ? -19.617 -8.429 9.219 1.00 94.94 113 GLN A N 1
ATOM 822 C CA . GLN A 1 113 ? -20.593 -8.267 10.308 1.00 94.94 113 GLN A CA 1
ATOM 823 C C . GLN A 1 113 ? -20.978 -9.594 10.990 1.00 94.94 113 GLN A C 1
ATOM 825 O O . GLN A 1 113 ? -21.447 -9.594 12.126 1.00 94.94 113 GLN A O 1
ATOM 830 N N . LYS A 1 114 ? -20.757 -10.736 10.323 1.00 94.94 114 LYS A N 1
ATOM 831 C CA . LYS A 1 114 ? -20.972 -12.089 10.865 1.00 94.94 114 LYS A CA 1
ATOM 832 C C . LYS A 1 114 ? -19.694 -12.710 11.452 1.00 94.94 114 LYS A C 1
ATOM 834 O O . LYS A 1 114 ? -19.668 -13.915 11.709 1.00 94.94 114 LYS A O 1
ATOM 839 N N . GLY A 1 115 ? -18.667 -11.888 11.696 1.00 95.44 115 GLY A N 1
ATOM 840 C CA . GLY A 1 115 ? -17.431 -12.241 12.399 1.00 95.44 115 GLY A CA 1
ATOM 841 C C . GLY A 1 115 ? -16.304 -12.785 11.519 1.00 95.44 115 GLY A C 1
ATOM 842 O O . GLY A 1 115 ? -15.332 -13.302 12.063 1.00 95.44 115 GLY A O 1
ATOM 843 N N . LEU A 1 116 ? -16.417 -12.704 10.188 1.00 97.75 116 LEU A N 1
ATOM 844 C CA . LEU A 1 116 ? -15.352 -13.128 9.277 1.00 97.75 116 LEU A CA 1
ATOM 845 C C . LEU A 1 116 ? -14.328 -12.003 9.091 1.00 97.75 116 LEU A C 1
ATOM 847 O O . LEU A 1 116 ? -14.669 -10.931 8.598 1.00 97.75 116 LEU A O 1
ATOM 851 N N . HIS A 1 117 ? -13.062 -12.240 9.423 1.00 98.12 117 HIS A N 1
ATOM 852 C CA . HIS A 1 117 ? -12.010 -11.276 9.109 1.00 98.12 117 HIS A CA 1
ATOM 853 C C . HIS A 1 117 ? -11.662 -11.362 7.615 1.00 98.12 117 HIS A C 1
ATOM 855 O O . HIS A 1 117 ? -11.429 -12.456 7.100 1.00 98.12 117 HIS A O 1
ATOM 861 N N . ILE A 1 118 ? -11.621 -10.232 6.903 1.00 98.38 118 ILE A N 1
ATOM 862 C CA . ILE A 1 118 ? -11.272 -10.202 5.474 1.00 98.38 118 ILE A CA 1
ATOM 863 C C . ILE A 1 118 ? -10.127 -9.211 5.241 1.00 98.38 118 ILE A C 1
ATOM 865 O O . ILE A 1 118 ? -10.263 -8.016 5.502 1.00 98.38 118 ILE A O 1
ATOM 869 N N . SER A 1 119 ? -9.007 -9.730 4.735 1.00 98.19 119 SER A N 1
ATOM 870 C CA . SER A 1 119 ? -7.848 -8.969 4.253 1.00 98.19 119 SER A CA 1
ATOM 871 C C . SER A 1 119 ? -7.925 -8.874 2.733 1.00 98.19 119 SER A C 1
ATOM 873 O O . SER A 1 119 ? -8.144 -9.897 2.083 1.00 98.19 119 SER A O 1
ATOM 875 N N . ILE A 1 120 ? -7.765 -7.681 2.157 1.00 97.94 120 ILE A N 1
ATOM 876 C CA . ILE A 1 120 ? -7.890 -7.451 0.708 1.00 97.94 120 ILE A CA 1
ATOM 877 C C . ILE A 1 120 ? -6.695 -6.631 0.211 1.00 97.94 120 ILE A C 1
ATOM 879 O O . ILE A 1 120 ? -6.228 -5.721 0.896 1.00 97.94 120 ILE A O 1
ATOM 883 N N . ALA A 1 121 ? -6.156 -6.967 -0.957 1.00 97.38 121 ALA A N 1
ATOM 884 C CA . ALA A 1 121 ? -5.123 -6.170 -1.618 1.00 97.38 121 ALA A CA 1
ATOM 885 C C . ALA A 1 121 ? -5.717 -4.851 -2.154 1.00 97.38 121 ALA A C 1
ATOM 887 O O . ALA A 1 121 ? -6.748 -4.884 -2.816 1.00 97.38 121 ALA A O 1
ATOM 888 N N . ASN A 1 122 ? -5.085 -3.697 -1.898 1.00 95.88 122 ASN A N 1
ATOM 889 C CA . ASN A 1 122 ? -5.672 -2.392 -2.256 1.00 95.88 122 ASN A CA 1
ATOM 890 C C . ASN A 1 122 ? -5.705 -2.068 -3.768 1.00 95.88 122 ASN A C 1
ATOM 892 O O . ASN A 1 122 ? -6.398 -1.136 -4.162 1.00 95.88 122 ASN A O 1
ATOM 896 N N . GLY A 1 123 ? -4.936 -2.788 -4.590 1.00 93.38 123 GLY A N 1
ATOM 897 C CA . GLY A 1 123 ? -4.694 -2.474 -6.009 1.00 93.38 123 GLY A CA 1
ATOM 898 C C . GLY A 1 123 ? -3.208 -2.236 -6.310 1.00 93.38 123 GLY A C 1
ATOM 899 O O . GLY A 1 123 ? -2.397 -2.140 -5.380 1.00 93.38 123 GLY A O 1
ATOM 900 N N . ASN A 1 124 ? -2.826 -2.212 -7.590 1.00 92.81 124 ASN A N 1
ATOM 901 C CA . ASN A 1 124 ? -1.430 -2.027 -8.027 1.00 92.81 124 ASN A CA 1
ATOM 902 C C . ASN A 1 124 ? -1.283 -0.876 -9.044 1.00 92.81 124 ASN A C 1
ATOM 904 O O . ASN A 1 124 ? -0.314 -0.825 -9.800 1.00 92.81 124 ASN A O 1
ATOM 908 N N . ASP A 1 125 ? -2.238 0.048 -9.042 1.00 89.94 125 ASP A N 1
ATOM 909 C CA . ASP A 1 125 ? -2.422 1.069 -10.073 1.00 89.94 125 ASP A CA 1
ATOM 910 C C . ASP A 1 125 ? -1.952 2.452 -9.588 1.00 89.94 125 ASP A C 1
ATOM 912 O O . ASP A 1 125 ? -2.195 3.478 -10.213 1.00 89.94 125 ASP A O 1
ATOM 916 N N . GLY A 1 126 ? -1.197 2.489 -8.482 1.00 91.00 126 GLY A N 1
ATOM 917 C CA . GLY A 1 126 ? -0.757 3.715 -7.813 1.00 91.00 126 GLY A CA 1
ATOM 918 C C . GLY A 1 126 ? 0.180 4.624 -8.614 1.00 91.00 126 GLY A C 1
ATOM 919 O O . GLY A 1 126 ? 0.399 5.761 -8.194 1.00 91.00 126 GLY A O 1
ATOM 920 N N . GLU A 1 127 ? 0.691 4.167 -9.765 1.00 87.12 127 GLU A N 1
ATOM 921 C CA . GLU A 1 127 ? 1.380 5.018 -10.747 1.00 87.12 127 GLU A CA 1
ATOM 922 C C . GLU A 1 127 ? 0.413 5.922 -11.540 1.00 87.12 127 GLU A C 1
ATOM 924 O O . GLU A 1 127 ? 0.829 7.006 -11.955 1.00 87.12 127 GLU A O 1
ATOM 929 N N . GLN A 1 128 ? -0.862 5.534 -11.711 1.00 86.12 128 GLN A N 1
ATOM 930 C CA . GLN A 1 128 ? -1.886 6.331 -12.416 1.00 86.12 128 GLN A CA 1
ATOM 931 C C . GLN A 1 128 ? -2.370 7.536 -11.590 1.00 86.12 128 GLN A C 1
ATOM 933 O O . GLN A 1 128 ? -2.840 8.525 -12.147 1.00 86.12 128 GLN A O 1
ATOM 938 N N . GLY A 1 129 ? -2.179 7.504 -10.265 1.00 90.19 129 GLY A N 1
ATOM 939 C CA . GLY A 1 129 ? -2.437 8.630 -9.368 1.00 90.19 129 GLY A CA 1
ATOM 940 C C . GLY A 1 129 ? -3.508 8.344 -8.317 1.00 90.19 129 GLY A C 1
ATOM 941 O O . GLY A 1 129 ? -3.452 7.328 -7.627 1.00 90.19 129 GLY A O 1
ATOM 942 N N . LEU A 1 130 ? -4.420 9.304 -8.137 1.00 91.94 130 LEU A N 1
ATOM 943 C CA . LEU A 1 130 ? -5.511 9.267 -7.152 1.00 91.94 130 LEU A CA 1
ATOM 944 C C . LEU A 1 130 ? -6.762 8.581 -7.720 1.00 91.94 130 LEU A C 1
ATOM 946 O O . LEU A 1 130 ? -6.962 8.606 -8.929 1.00 91.94 130 LEU A O 1
ATOM 950 N N . PHE A 1 131 ? -7.652 8.109 -6.837 1.00 90.50 131 PHE A N 1
ATOM 951 C CA . PHE A 1 131 ? -8.904 7.404 -7.186 1.00 90.50 131 PHE A CA 1
ATOM 952 C C . PHE A 1 131 ? -8.678 6.023 -7.838 1.00 90.50 131 PHE A C 1
ATOM 954 O O . PHE A 1 131 ? -9.453 5.573 -8.685 1.00 90.50 131 PHE A O 1
ATOM 961 N N . GLU A 1 132 ? -7.605 5.347 -7.421 1.00 91.94 132 GLU A N 1
ATOM 962 C CA . GLU A 1 132 ? -7.157 4.050 -7.943 1.00 91.94 132 GLU A CA 1
ATOM 963 C C . GLU A 1 132 ? -7.296 2.918 -6.911 1.00 91.94 132 GLU A C 1
ATOM 965 O O . GLU A 1 132 ? -6.815 1.802 -7.133 1.00 91.94 132 GLU A O 1
ATOM 970 N N . ASP A 1 133 ? -7.930 3.180 -5.762 1.00 86.94 133 ASP A N 1
ATOM 971 C CA . ASP A 1 133 ? -8.233 2.164 -4.762 1.00 86.94 133 ASP A CA 1
ATOM 972 C C . ASP A 1 133 ? -9.290 1.180 -5.276 1.00 86.94 133 ASP A C 1
ATOM 974 O O . ASP A 1 133 ? -10.311 1.549 -5.858 1.00 86.94 133 ASP A O 1
ATOM 978 N N . GLY A 1 134 ? -8.999 -0.110 -5.116 1.00 85.06 134 GLY A N 1
ATOM 979 C CA . GLY A 1 134 ? -9.741 -1.154 -5.805 1.00 85.06 134 GLY A CA 1
ATOM 980 C C . GLY A 1 134 ? -10.934 -1.710 -5.035 1.00 85.06 134 GLY A C 1
ATOM 981 O O . GLY A 1 134 ? -10.918 -1.840 -3.809 1.00 85.06 134 GLY A O 1
ATOM 982 N N . ALA A 1 135 ? -11.961 -2.147 -5.757 1.00 88.19 135 ALA A N 1
ATOM 983 C CA . ALA A 1 135 ? -12.995 -3.018 -5.210 1.00 88.19 135 ALA A CA 1
ATOM 984 C C . ALA A 1 135 ? -12.540 -4.483 -5.346 1.00 88.19 135 ALA A C 1
ATOM 986 O O . ALA A 1 135 ? -11.920 -4.835 -6.350 1.00 88.19 135 ALA A O 1
ATOM 987 N N . PRO A 1 136 ? -12.792 -5.360 -4.355 1.00 93.31 136 PRO A N 1
ATOM 988 C CA . PRO A 1 136 ? -13.642 -5.168 -3.174 1.00 93.31 136 PRO A CA 1
ATOM 989 C C . PRO A 1 136 ? -12.954 -4.521 -1.950 1.00 93.31 136 PRO A C 1
ATOM 991 O O . PRO A 1 136 ? -13.557 -4.495 -0.877 1.00 93.31 136 PRO A O 1
ATOM 994 N N . ALA A 1 137 ? -11.716 -4.016 -2.050 1.00 93.88 137 ALA A N 1
ATOM 995 C CA . ALA A 1 137 ? -10.979 -3.451 -0.905 1.00 93.88 137 ALA A CA 1
ATOM 996 C C . ALA A 1 137 ? -11.650 -2.198 -0.300 1.00 93.88 137 ALA A C 1
ATOM 998 O O . ALA A 1 137 ? -11.546 -1.956 0.902 1.00 93.88 137 ALA A O 1
ATOM 999 N N . THR A 1 138 ? -12.438 -1.469 -1.092 1.00 91.44 138 THR A N 1
ATOM 1000 C CA . THR A 1 138 ? -13.330 -0.369 -0.671 1.00 91.44 138 THR A CA 1
ATOM 1001 C C . THR A 1 138 ? -14.408 -0.755 0.360 1.00 91.44 138 THR A C 1
ATOM 1003 O O . THR A 1 138 ? -15.035 0.129 0.969 1.00 91.44 138 THR A O 1
ATOM 1006 N N . ALA A 1 139 ? -14.615 -2.055 0.613 1.00 91.31 139 ALA A N 1
ATOM 1007 C CA . ALA A 1 139 ? -15.484 -2.560 1.670 1.00 91.31 139 ALA A CA 1
ATOM 1008 C C . ALA A 1 139 ? -15.107 -1.969 3.048 1.00 91.31 139 ALA A C 1
ATOM 1010 O O . ALA A 1 139 ? -13.968 -2.034 3.513 1.00 91.31 139 ALA A O 1
ATOM 1011 N N . ALA A 1 140 ? -16.091 -1.364 3.719 1.00 85.88 140 ALA A N 1
ATOM 1012 C CA . ALA A 1 140 ? -15.891 -0.561 4.923 1.00 85.88 140 ALA A CA 1
ATOM 1013 C C . ALA A 1 140 ? -15.341 -1.339 6.132 1.00 85.88 140 ALA A C 1
ATOM 1015 O O . ALA A 1 140 ? -14.636 -0.749 6.944 1.00 85.88 140 ALA A O 1
ATOM 1016 N N . GLY A 1 141 ? -15.674 -2.626 6.268 1.00 86.31 141 GLY A N 1
ATOM 1017 C CA . GLY A 1 141 ? -15.154 -3.486 7.339 1.00 86.31 141 GLY A CA 1
ATOM 1018 C C . GLY A 1 141 ? -13.965 -4.360 6.941 1.00 86.31 141 GLY A C 1
ATOM 1019 O O . GLY A 1 141 ? -13.436 -5.078 7.787 1.00 86.31 141 GLY A O 1
ATOM 1020 N N . ALA A 1 142 ? -13.578 -4.356 5.664 1.00 93.44 142 ALA A N 1
ATOM 1021 C CA . ALA A 1 142 ? -12.426 -5.113 5.198 1.00 93.44 142 ALA A CA 1
ATOM 1022 C C . ALA A 1 142 ? -11.139 -4.353 5.513 1.00 93.44 142 ALA A C 1
ATOM 1024 O O . ALA A 1 142 ? -11.125 -3.121 5.514 1.00 93.44 142 ALA A O 1
ATOM 1025 N N . ILE A 1 143 ? -10.056 -5.098 5.729 1.00 97.31 143 ILE A N 1
ATOM 1026 C CA . ILE A 1 143 ? -8.719 -4.529 5.865 1.00 97.31 143 ILE A CA 1
ATOM 1027 C C . ILE A 1 143 ? -8.106 -4.460 4.466 1.00 97.31 143 ILE A C 1
ATOM 1029 O O . ILE A 1 143 ? -7.598 -5.457 3.954 1.00 97.31 143 ILE A O 1
ATOM 1033 N N . ALA A 1 144 ? -8.178 -3.290 3.840 1.00 97.25 144 ALA A N 1
ATOM 1034 C CA . ALA A 1 144 ? -7.492 -2.981 2.597 1.00 97.25 144 ALA A CA 1
ATOM 1035 C C . ALA A 1 144 ? -6.014 -2.713 2.887 1.00 97.25 144 ALA A C 1
ATOM 1037 O O . ALA A 1 144 ? -5.672 -1.836 3.688 1.00 97.25 144 ALA A O 1
ATOM 1038 N N . VAL A 1 145 ? -5.137 -3.472 2.236 1.00 98.38 145 VAL A N 1
ATOM 1039 C CA . VAL A 1 145 ? -3.704 -3.485 2.530 1.00 98.38 145 VAL A CA 1
ATOM 1040 C C . VAL A 1 145 ? -2.919 -2.945 1.343 1.00 98.38 145 VAL A C 1
ATOM 1042 O O . VAL A 1 145 ? -2.906 -3.547 0.265 1.00 98.38 145 VAL A O 1
ATOM 1045 N N . GLY A 1 146 ? -2.256 -1.808 1.548 1.00 97.81 146 GLY A N 1
ATOM 1046 C CA . GLY A 1 146 ? -1.275 -1.268 0.608 1.00 97.81 146 GLY A CA 1
ATOM 1047 C C . GLY A 1 146 ? 0.127 -1.842 0.847 1.00 97.81 146 GLY A C 1
ATOM 1048 O O . GLY A 1 146 ? 0.377 -2.545 1.829 1.00 97.81 146 GLY A O 1
ATOM 1049 N N . SER A 1 147 ? 1.056 -1.544 -0.056 1.00 97.69 147 SER A N 1
ATOM 1050 C CA . SER A 1 147 ? 2.383 -2.168 -0.095 1.00 97.69 147 SER A CA 1
ATOM 1051 C C . SER A 1 147 ? 3.490 -1.217 0.358 1.00 97.69 147 SER A C 1
ATOM 1053 O O . SER A 1 147 ? 3.564 -0.088 -0.118 1.00 97.69 147 SER A O 1
ATOM 1055 N N . VAL A 1 148 ? 4.404 -1.699 1.204 1.00 96.94 148 VAL A N 1
ATOM 1056 C CA . VAL A 1 148 ? 5.776 -1.166 1.279 1.00 96.94 148 VAL A CA 1
ATOM 1057 C C . VAL A 1 148 ? 6.752 -2.096 0.581 1.00 96.94 148 VAL A C 1
ATOM 1059 O O . VAL A 1 148 ? 6.561 -3.317 0.554 1.00 96.94 148 VAL A O 1
ATOM 1062 N N . ASP A 1 149 ? 7.836 -1.526 0.070 1.00 93.69 149 ASP A N 1
ATOM 1063 C CA . ASP A 1 149 ? 8.949 -2.309 -0.446 1.00 93.69 149 ASP A CA 1
ATOM 1064 C C . ASP A 1 149 ? 9.728 -2.963 0.699 1.00 93.69 149 ASP A C 1
ATOM 1066 O O . ASP A 1 149 ? 10.005 -2.352 1.738 1.00 93.69 149 ASP A O 1
ATOM 1070 N N . ASN A 1 150 ? 10.115 -4.222 0.502 1.00 92.38 150 ASN A N 1
ATOM 1071 C CA . ASN A 1 150 ? 10.990 -4.932 1.422 1.00 92.38 150 ASN A CA 1
ATOM 1072 C C . ASN A 1 150 ? 12.334 -4.195 1.574 1.00 92.38 150 ASN A C 1
ATOM 1074 O O . ASN A 1 150 ? 12.853 -3.595 0.636 1.00 92.38 150 ASN A O 1
ATOM 1078 N N . THR A 1 151 ? 12.941 -4.267 2.758 1.00 91.81 151 THR A N 1
ATOM 1079 C CA . THR A 1 151 ? 14.259 -3.652 3.007 1.00 91.81 151 THR A CA 1
ATOM 1080 C C . THR A 1 151 ? 15.368 -4.258 2.147 1.00 91.81 151 THR A C 1
ATOM 1082 O O . THR A 1 151 ? 16.357 -3.585 1.845 1.00 91.81 151 THR A O 1
ATOM 1085 N N . HIS A 1 152 ? 15.191 -5.519 1.744 1.00 88.81 152 HIS A N 1
ATOM 1086 C CA . HIS A 1 152 ? 16.118 -6.254 0.901 1.00 88.81 152 HIS A CA 1
ATOM 1087 C C . HIS A 1 152 ? 15.378 -6.991 -0.218 1.00 88.81 152 HIS A C 1
ATOM 1089 O O . HIS A 1 152 ? 14.301 -7.542 -0.014 1.00 88.81 152 HIS A O 1
ATOM 1095 N N . PHE A 1 153 ? 15.995 -7.047 -1.390 1.00 84.88 153 PHE A N 1
ATOM 1096 C CA . PHE A 1 153 ? 15.587 -7.879 -2.512 1.00 84.88 153 PHE A CA 1
ATOM 1097 C C . PHE A 1 153 ? 16.462 -9.129 -2.567 1.00 84.88 153 PHE A C 1
ATOM 1099 O O . PHE A 1 153 ? 17.685 -9.020 -2.493 1.00 84.88 153 PHE A O 1
ATOM 1106 N N . LEU A 1 154 ? 15.842 -10.296 -2.750 1.00 84.31 154 LEU A N 1
ATOM 1107 C CA . LEU A 1 154 ? 16.531 -11.512 -3.175 1.00 84.31 154 LEU A CA 1
ATOM 1108 C C . LEU A 1 154 ? 16.178 -11.801 -4.634 1.00 84.31 154 LEU A C 1
ATOM 1110 O O . LEU A 1 154 ? 15.022 -12.089 -4.944 1.00 84.31 154 LEU A O 1
ATOM 1114 N N . GLY A 1 155 ? 17.170 -11.783 -5.519 1.00 78.06 155 GLY A N 1
ATOM 1115 C CA . GLY A 1 155 ? 16.952 -12.125 -6.922 1.00 78.06 155 GLY A CA 1
ATOM 1116 C C . GLY A 1 155 ? 18.132 -11.788 -7.834 1.00 78.06 155 GLY A C 1
ATOM 1117 O O . GLY A 1 155 ? 19.234 -11.531 -7.337 1.00 78.06 155 GLY A O 1
ATOM 1118 N N . PRO A 1 156 ? 17.920 -11.814 -9.162 1.00 73.38 156 PRO A N 1
ATOM 1119 C CA . PRO A 1 156 ? 18.951 -11.504 -10.145 1.00 73.38 156 PRO A CA 1
ATOM 1120 C C . PRO A 1 156 ? 19.503 -10.091 -9.956 1.00 73.38 156 PRO A C 1
ATOM 1122 O O . PRO A 1 156 ? 18.754 -9.118 -9.911 1.00 73.38 156 PRO A O 1
ATOM 1125 N N . ALA A 1 157 ? 20.825 -9.988 -9.870 1.00 76.44 157 ALA A N 1
ATOM 1126 C CA . ALA A 1 157 ? 21.537 -8.729 -9.710 1.00 76.44 157 ALA A CA 1
ATOM 1127 C C . ALA A 1 157 ? 22.473 -8.487 -10.890 1.00 76.44 157 ALA A C 1
ATOM 1129 O O . ALA A 1 157 ? 22.937 -9.431 -11.540 1.00 76.44 157 ALA A O 1
ATOM 1130 N N . ALA A 1 158 ? 22.814 -7.221 -11.099 1.00 74.19 158 ALA A N 1
ATOM 1131 C CA . ALA A 1 158 ? 23.933 -6.840 -11.937 1.00 74.19 158 ALA A CA 1
ATOM 1132 C C . ALA A 1 158 ? 24.868 -5.896 -11.180 1.00 74.19 158 ALA A C 1
ATOM 1134 O O . ALA A 1 158 ? 24.454 -5.175 -10.275 1.00 74.19 158 ALA A O 1
ATOM 1135 N N . SER A 1 159 ? 26.133 -5.867 -11.573 1.00 73.44 159 SER A N 1
ATOM 1136 C CA . SER A 1 159 ? 27.024 -4.749 -11.274 1.00 73.44 159 SER A CA 1
ATOM 1137 C C . SER A 1 159 ? 27.331 -4.001 -12.564 1.00 73.44 159 SER A C 1
ATOM 1139 O O . SER A 1 159 ? 27.554 -4.612 -13.609 1.00 73.44 159 SER A O 1
ATOM 1141 N N . ILE A 1 160 ? 27.380 -2.671 -12.499 1.00 71.50 160 ILE A N 1
ATOM 1142 C CA . ILE A 1 160 ? 28.105 -1.887 -13.499 1.00 71.50 160 ILE A CA 1
ATOM 1143 C C . ILE A 1 160 ? 29.524 -1.688 -12.979 1.00 71.50 160 ILE A C 1
ATOM 1145 O O . ILE A 1 160 ? 29.744 -1.287 -11.840 1.00 71.50 160 ILE A O 1
ATOM 1149 N N . SER A 1 161 ? 30.494 -1.962 -13.839 1.00 69.12 161 SER A N 1
ATOM 1150 C CA . SER A 1 161 ? 31.899 -1.606 -13.653 1.00 69.12 161 SER A CA 1
ATOM 1151 C C . SER A 1 161 ? 32.297 -0.569 -14.696 1.00 69.12 161 SER A C 1
ATOM 1153 O O . SER A 1 161 ? 31.694 -0.519 -15.776 1.00 69.12 161 SER A O 1
ATOM 1155 N N . TRP A 1 162 ? 33.313 0.245 -14.397 1.00 69.38 162 TRP A N 1
ATOM 1156 C CA . TRP A 1 162 ? 33.885 1.150 -15.384 1.00 69.38 162 TRP A CA 1
ATOM 1157 C C . TRP A 1 162 ? 35.409 1.062 -15.472 1.00 69.38 162 TRP A C 1
ATOM 1159 O O . TRP A 1 162 ? 36.121 0.838 -14.495 1.00 69.38 162 TRP A O 1
ATOM 1169 N N . LYS A 1 163 ? 35.926 1.249 -16.687 1.00 68.56 163 LYS A N 1
ATOM 1170 C CA . LYS A 1 163 ? 37.363 1.385 -16.963 1.00 68.56 163 LYS A CA 1
ATOM 1171 C C . LYS A 1 163 ? 37.568 2.543 -17.932 1.00 68.56 163 LYS A C 1
ATOM 1173 O O . LYS A 1 163 ? 36.716 2.775 -18.793 1.00 68.56 163 LYS A O 1
ATOM 1178 N N . ARG A 1 164 ? 38.692 3.258 -17.840 1.00 67.56 164 ARG A N 1
ATOM 1179 C CA . ARG A 1 164 ? 39.061 4.203 -18.905 1.00 67.56 164 ARG A CA 1
ATOM 1180 C C . ARG A 1 164 ? 39.297 3.462 -20.223 1.00 67.56 164 ARG A C 1
ATOM 1182 O O . ARG A 1 164 ? 39.897 2.385 -20.256 1.00 67.56 164 ARG A O 1
ATOM 1189 N N . VAL A 1 165 ? 38.854 4.062 -21.320 1.00 63.88 165 VAL A N 1
ATOM 1190 C CA . VAL A 1 165 ? 39.192 3.621 -22.677 1.00 63.88 165 VAL A CA 1
ATOM 1191 C C . VAL A 1 165 ? 39.888 4.741 -23.433 1.00 63.88 165 VAL A C 1
ATOM 1193 O O . VAL A 1 165 ? 39.671 5.923 -23.178 1.00 63.88 165 VAL A O 1
ATOM 1196 N N . SER A 1 166 ? 40.764 4.359 -24.356 1.00 63.12 166 SER A N 1
ATOM 1197 C CA . SER A 1 166 ? 41.342 5.289 -25.317 1.00 63.12 166 SER A CA 1
ATOM 1198 C C . SER A 1 166 ? 40.283 5.729 -26.330 1.00 63.12 166 SER A C 1
ATOM 1200 O O . SER A 1 166 ? 39.249 5.080 -26.503 1.00 63.12 166 SER A O 1
ATOM 1202 N N . ASN A 1 167 ? 40.584 6.781 -27.091 1.00 60.50 167 ASN A N 1
ATOM 1203 C CA . ASN A 1 167 ? 39.727 7.295 -28.166 1.00 60.50 167 ASN A CA 1
ATOM 1204 C C . ASN A 1 167 ? 39.542 6.316 -29.353 1.00 60.50 167 ASN A C 1
ATOM 1206 O O . ASN A 1 167 ? 39.006 6.705 -30.383 1.00 60.50 167 ASN A O 1
ATOM 1210 N N . GLN A 1 168 ? 40.009 5.066 -29.245 1.00 60.66 168 GLN A N 1
ATOM 1211 C CA . GLN A 1 168 ? 39.716 3.979 -30.188 1.00 60.66 168 GLN A CA 1
ATOM 1212 C C . GLN A 1 168 ? 38.913 2.829 -29.548 1.00 60.66 168 GLN A C 1
ATOM 1214 O O . GLN A 1 168 ? 38.822 1.746 -30.120 1.00 60.66 168 GLN A O 1
ATOM 1219 N N . GLY A 1 169 ? 38.349 3.030 -28.350 1.00 56.16 169 GLY A N 1
ATOM 1220 C CA . GLY A 1 169 ? 37.551 2.025 -27.632 1.00 56.16 169 GLY A CA 1
ATOM 1221 C C . GLY A 1 169 ? 38.362 0.883 -27.004 1.00 56.16 169 GLY A C 1
ATOM 1222 O O . GLY A 1 169 ? 37.790 -0.024 -26.401 1.00 56.16 169 GLY A O 1
ATOM 1223 N N . LEU A 1 170 ? 39.693 0.922 -27.117 1.00 60.66 170 LEU A N 1
ATOM 1224 C CA . LEU A 1 170 ? 40.602 -0.024 -26.469 1.00 60.66 170 LEU A CA 1
ATOM 1225 C C . LEU A 1 170 ? 40.785 0.357 -24.997 1.00 60.66 170 LEU A C 1
ATOM 1227 O O . LEU A 1 170 ? 40.764 1.542 -24.664 1.00 60.66 170 LEU A O 1
ATOM 1231 N N . ALA A 1 171 ? 41.002 -0.625 -24.119 1.00 58.44 171 ALA A N 1
ATOM 1232 C CA . ALA A 1 171 ? 41.307 -0.353 -22.716 1.00 58.44 171 ALA A CA 1
ATOM 1233 C C . ALA A 1 171 ? 42.536 0.565 -22.608 1.00 58.44 171 ALA A C 1
ATOM 1235 O O . ALA A 1 171 ? 43.606 0.227 -23.113 1.00 58.44 171 ALA A O 1
ATOM 1236 N N . ALA A 1 172 ? 42.360 1.717 -21.960 1.00 56.06 172 ALA A N 1
ATOM 1237 C CA . ALA A 1 172 ? 43.484 2.479 -21.436 1.00 56.06 172 ALA A CA 1
ATOM 1238 C C . ALA A 1 172 ? 43.971 1.811 -20.134 1.00 56.06 172 ALA A C 1
ATOM 1240 O O . ALA A 1 172 ? 43.429 0.779 -19.723 1.00 56.06 172 ALA A O 1
ATOM 1241 N N . ASP A 1 173 ? 44.998 2.398 -19.525 1.00 58.06 173 ASP A N 1
ATOM 1242 C CA . ASP A 1 173 ? 45.704 1.928 -18.327 1.00 58.06 173 ASP A CA 1
ATOM 1243 C C . ASP A 1 173 ? 44.774 1.420 -17.200 1.00 58.06 173 ASP A C 1
ATOM 1245 O O . ASP A 1 173 ? 43.601 1.788 -17.117 1.00 58.06 173 ASP A O 1
ATOM 1249 N N . ASP A 1 174 ? 45.301 0.568 -16.312 1.00 55.62 174 ASP A N 1
ATOM 1250 C CA . ASP A 1 174 ? 44.547 -0.270 -15.357 1.00 55.62 174 ASP A CA 1
ATOM 1251 C C . ASP A 1 174 ? 43.778 0.451 -14.223 1.00 55.62 174 ASP A C 1
ATOM 1253 O O . ASP A 1 174 ? 43.409 -0.166 -13.226 1.00 55.62 174 ASP A O 1
ATOM 1257 N N . GLU A 1 175 ? 43.429 1.727 -14.393 1.00 56.16 175 GLU A N 1
ATOM 1258 C CA . GLU A 1 175 ? 42.398 2.395 -13.593 1.00 56.16 175 GLU A CA 1
ATOM 1259 C C . GLU A 1 175 ? 40.999 1.835 -13.919 1.00 56.16 175 GLU A C 1
ATOM 1261 O O . GLU A 1 175 ? 40.241 2.353 -14.747 1.00 56.16 175 GLU A O 1
ATOM 1266 N N . THR A 1 176 ? 40.666 0.740 -13.235 1.00 58.50 176 THR A N 1
ATOM 1267 C CA . THR A 1 176 ? 39.306 0.219 -13.075 1.00 58.50 176 THR A CA 1
ATOM 1268 C C . THR A 1 176 ? 38.656 0.825 -11.837 1.00 58.50 176 THR A C 1
ATOM 1270 O O . THR A 1 176 ? 39.179 0.672 -10.732 1.00 58.50 176 THR A O 1
ATOM 1273 N N . GLY A 1 177 ? 37.490 1.441 -12.002 1.00 59.41 177 GLY A N 1
ATOM 1274 C CA . GLY A 1 177 ? 36.611 1.794 -10.896 1.00 59.41 177 GLY A CA 1
ATOM 1275 C C . GLY A 1 177 ? 35.447 0.815 -10.806 1.00 59.41 177 GLY A C 1
ATOM 1276 O O . GLY A 1 177 ? 34.876 0.398 -11.818 1.00 59.41 177 GLY A O 1
ATOM 1277 N N . ASN A 1 178 ? 35.068 0.446 -9.585 1.00 60.56 178 ASN A N 1
ATOM 1278 C CA . ASN A 1 178 ? 33.794 -0.232 -9.396 1.00 60.56 178 ASN A CA 1
ATOM 1279 C C . ASN A 1 178 ? 32.673 0.803 -9.601 1.00 60.56 178 ASN A C 1
ATOM 1281 O O . ASN A 1 178 ? 32.743 1.891 -9.031 1.00 60.56 178 ASN A O 1
ATOM 1285 N N . GLY A 1 179 ? 31.668 0.499 -10.425 1.00 55.84 179 GLY A N 1
ATOM 1286 C CA . GLY A 1 179 ? 30.573 1.432 -10.731 1.00 55.84 179 GLY A CA 1
ATOM 1287 C C . GLY A 1 179 ? 29.469 1.461 -9.674 1.00 55.84 179 GLY A C 1
ATOM 1288 O O . GLY A 1 179 ? 28.453 2.111 -9.888 1.00 55.84 179 GLY A O 1
ATOM 1289 N N . GLY A 1 180 ? 29.671 0.751 -8.564 1.00 64.62 180 GLY A N 1
ATOM 1290 C CA . GLY A 1 180 ? 28.777 0.684 -7.416 1.00 64.62 180 GLY A CA 1
ATOM 1291 C C . GLY A 1 180 ? 28.872 -0.669 -6.714 1.00 64.62 180 GLY A C 1
ATOM 1292 O O . GLY A 1 180 ? 29.614 -1.565 -7.126 1.00 64.62 180 GLY A O 1
ATOM 1293 N N . SER A 1 181 ? 28.091 -0.842 -5.653 1.00 68.75 181 SER A N 1
ATOM 1294 C CA . SER A 1 181 ? 27.707 -2.188 -5.206 1.00 68.75 181 SER A CA 1
ATOM 1295 C C . SER A 1 181 ? 26.808 -2.850 -6.265 1.00 68.75 181 SER A C 1
ATOM 1297 O O . SER A 1 181 ? 26.264 -2.148 -7.115 1.00 68.75 181 SER A O 1
ATOM 1299 N N . PRO A 1 182 ? 26.614 -4.181 -6.244 1.00 74.50 182 PRO A N 1
ATOM 1300 C CA . PRO A 1 182 ? 25.613 -4.819 -7.093 1.00 74.50 182 PRO A CA 1
ATOM 1301 C C . PRO A 1 182 ? 24.224 -4.235 -6.817 1.00 74.50 182 PRO A C 1
ATOM 1303 O O . PRO A 1 182 ? 23.871 -4.000 -5.660 1.00 74.50 182 PRO A O 1
ATOM 1306 N N . PHE A 1 183 ? 23.448 -4.020 -7.871 1.00 71.94 183 PHE A N 1
ATOM 1307 C CA . PHE A 1 183 ? 22.133 -3.396 -7.816 1.00 71.94 183 PHE A CA 1
ATOM 1308 C C . PHE A 1 183 ? 21.124 -4.162 -8.688 1.00 71.94 183 PHE A C 1
ATOM 1310 O O . PHE A 1 183 ? 21.466 -5.061 -9.466 1.00 71.94 183 PHE A O 1
ATOM 1317 N N . MET A 1 184 ? 19.844 -3.849 -8.504 1.00 74.81 184 MET A N 1
ATOM 1318 C CA . MET A 1 184 ? 18.753 -4.408 -9.300 1.00 74.81 184 MET A CA 1
ATOM 1319 C C . MET A 1 184 ? 18.675 -3.660 -10.634 1.00 74.81 184 MET A C 1
ATOM 1321 O O . MET A 1 184 ? 18.658 -2.436 -10.648 1.00 74.81 184 MET A O 1
ATOM 1325 N N . ILE A 1 185 ? 18.575 -4.371 -11.756 1.00 73.19 185 ILE A N 1
ATOM 1326 C CA . ILE A 1 185 ? 18.259 -3.742 -13.045 1.00 73.19 185 ILE A CA 1
ATOM 1327 C C . ILE A 1 185 ? 16.764 -3.881 -13.325 1.00 73.19 185 ILE A C 1
ATOM 1329 O O . ILE A 1 185 ? 16.211 -4.979 -13.252 1.00 73.19 185 ILE A O 1
ATOM 1333 N N . GLY A 1 186 ? 16.128 -2.769 -13.688 1.00 70.69 186 GLY A N 1
ATOM 1334 C CA . GLY A 1 186 ? 14.763 -2.765 -14.200 1.00 70.69 186 GLY A CA 1
ATOM 1335 C C . GLY A 1 186 ? 14.737 -3.361 -15.606 1.00 70.69 186 GLY A C 1
ATOM 1336 O O . GLY A 1 186 ? 15.504 -2.945 -16.480 1.00 70.69 186 GLY A O 1
ATOM 1337 N N . MET A 1 187 ? 13.911 -4.381 -15.829 1.00 69.44 187 MET A N 1
ATOM 1338 C CA . MET A 1 187 ? 13.886 -5.084 -17.113 1.00 69.44 187 MET A CA 1
ATOM 1339 C C . MET A 1 187 ? 13.117 -4.288 -18.170 1.00 69.44 187 MET A C 1
ATOM 1341 O O . MET A 1 187 ? 12.049 -3.732 -17.902 1.00 69.44 187 MET A O 1
ATOM 1345 N N . ALA A 1 188 ? 13.645 -4.288 -19.393 1.00 63.16 188 ALA A N 1
ATOM 1346 C CA . ALA A 1 188 ? 12.898 -3.889 -20.575 1.00 63.16 188 ALA A CA 1
ATOM 1347 C C . ALA A 1 188 ? 12.255 -5.115 -21.234 1.00 63.16 188 ALA A C 1
ATOM 1349 O O . ALA A 1 188 ? 12.923 -6.131 -21.445 1.00 63.16 188 ALA A O 1
ATOM 1350 N N . MET A 1 189 ? 10.977 -5.000 -21.582 1.00 58.25 189 MET A N 1
ATOM 1351 C CA . MET A 1 189 ? 10.204 -6.031 -22.272 1.00 58.25 189 MET A CA 1
ATOM 1352 C C . MET A 1 189 ? 9.800 -5.545 -23.666 1.00 58.25 189 MET A C 1
ATOM 1354 O O . MET A 1 189 ? 9.389 -4.393 -23.839 1.00 58.25 189 MET A O 1
ATOM 1358 N N . GLY A 1 190 ? 9.933 -6.434 -24.652 1.00 52.34 190 GLY A N 1
ATOM 1359 C CA . GLY A 1 190 ? 9.357 -6.256 -25.983 1.00 52.34 190 GLY A CA 1
ATOM 1360 C C . GLY A 1 190 ? 7.840 -6.470 -25.971 1.00 52.34 190 GLY A C 1
ATOM 1361 O O . GLY A 1 190 ? 7.290 -7.032 -25.027 1.00 52.34 190 GLY A O 1
ATOM 1362 N N . ALA A 1 191 ? 7.162 -6.010 -27.022 1.00 46.88 191 ALA A N 1
ATOM 1363 C CA . ALA A 1 191 ? 5.702 -6.092 -27.131 1.00 46.88 191 ALA A CA 1
ATOM 1364 C C . ALA A 1 191 ? 5.157 -7.486 -27.487 1.00 46.88 191 ALA A C 1
ATOM 1366 O O . ALA A 1 191 ? 3.963 -7.727 -27.308 1.00 46.88 191 ALA A O 1
ATOM 1367 N N . ASP A 1 192 ? 5.994 -8.383 -28.011 1.00 44.75 192 ASP A N 1
ATOM 1368 C CA . ASP A 1 192 ? 5.555 -9.704 -28.451 1.00 44.75 192 ASP A CA 1
ATOM 1369 C C . ASP A 1 192 ? 5.498 -10.672 -27.255 1.00 44.75 192 ASP A C 1
ATOM 1371 O O . ASP A 1 192 ? 6.475 -10.889 -26.531 1.00 44.75 192 ASP A O 1
ATOM 1375 N N . ALA A 1 193 ? 4.307 -11.231 -27.019 1.00 35.31 193 ALA A N 1
ATOM 1376 C CA . ALA A 1 193 ? 3.989 -12.052 -25.853 1.00 35.31 193 ALA A CA 1
ATOM 1377 C C . ALA A 1 193 ? 4.761 -13.387 -25.863 1.00 35.31 193 ALA A C 1
ATOM 1379 O O . ALA A 1 193 ? 4.303 -14.395 -26.403 1.00 35.31 193 ALA A O 1
ATOM 1380 N N . GLY A 1 194 ? 5.946 -13.371 -25.252 1.00 42.62 194 GLY A N 1
ATOM 1381 C CA . GLY A 1 194 ? 6.881 -14.495 -25.184 1.00 42.62 194 GLY A CA 1
ATOM 1382 C C . GLY A 1 194 ? 8.358 -14.086 -25.141 1.00 42.62 194 GLY A C 1
ATOM 1383 O O . GLY A 1 194 ? 9.206 -14.946 -24.902 1.00 42.62 194 GLY A O 1
ATOM 1384 N N . ASP A 1 195 ? 8.674 -12.806 -25.363 1.00 42.56 195 ASP A N 1
ATOM 1385 C CA . ASP A 1 195 ? 10.052 -12.379 -25.605 1.00 42.56 195 ASP A CA 1
ATOM 1386 C C . ASP A 1 195 ? 10.955 -12.250 -24.368 1.00 42.56 195 ASP A C 1
ATOM 1388 O O . ASP A 1 195 ? 10.567 -11.866 -23.262 1.00 42.56 195 ASP A O 1
ATOM 1392 N N . VAL A 1 196 ? 12.225 -12.571 -24.623 1.00 43.25 196 VAL A N 1
ATOM 1393 C CA . VAL A 1 196 ? 13.362 -12.543 -23.696 1.00 43.25 196 VAL A CA 1
ATOM 1394 C C . VAL A 1 196 ? 13.543 -11.135 -23.102 1.00 43.25 196 VAL A C 1
ATOM 1396 O O . VAL A 1 196 ? 13.416 -10.158 -23.845 1.00 43.25 196 VAL A O 1
ATOM 1399 N N . PRO A 1 197 ? 13.918 -10.989 -21.811 1.00 48.19 197 PRO A N 1
ATOM 1400 C CA . PRO A 1 197 ? 14.300 -9.692 -21.253 1.00 48.19 197 PRO A CA 1
ATOM 1401 C C . PRO A 1 197 ? 15.327 -8.998 -22.155 1.00 48.19 197 PRO A C 1
ATOM 1403 O O . PRO A 1 197 ? 16.383 -9.572 -22.433 1.00 48.19 197 PRO A O 1
ATOM 1406 N N . MET A 1 198 ? 15.060 -7.761 -22.592 1.00 50.88 198 MET A N 1
ATOM 1407 C CA . MET A 1 198 ? 15.940 -7.020 -23.513 1.00 50.88 198 MET A CA 1
ATOM 1408 C C . MET A 1 198 ? 17.185 -6.454 -22.810 1.00 50.88 198 MET A C 1
ATOM 1410 O O . MET A 1 198 ? 17.604 -5.323 -23.039 1.00 50.88 198 MET A O 1
ATOM 1414 N N . VAL A 1 199 ? 17.809 -7.256 -21.949 1.00 56.19 199 VAL A N 1
ATOM 1415 C CA . VAL A 1 199 ? 18.960 -6.888 -21.123 1.00 56.19 199 VAL A CA 1
ATOM 1416 C C . VAL A 1 199 ? 20.218 -7.634 -21.588 1.00 56.19 199 VAL A C 1
ATOM 1418 O O . VAL A 1 199 ? 20.977 -8.199 -20.805 1.00 56.19 199 VAL A O 1
ATOM 1421 N N . SER A 1 200 ? 20.455 -7.631 -22.901 1.00 52.69 200 SER A N 1
ATOM 1422 C CA . SER A 1 200 ? 21.667 -8.195 -23.502 1.00 52.69 200 SER A CA 1
ATOM 1423 C C . SER A 1 200 ? 22.749 -7.124 -23.656 1.00 52.69 200 SER A C 1
ATOM 1425 O O . SER A 1 200 ? 22.946 -6.560 -24.734 1.00 52.69 200 SER A O 1
ATOM 1427 N N . PHE A 1 201 ? 23.487 -6.872 -22.574 1.00 56.12 201 PHE A N 1
ATOM 1428 C CA . PHE A 1 201 ? 24.756 -6.129 -22.605 1.00 56.12 201 PHE A CA 1
ATOM 1429 C C . PHE A 1 201 ? 25.977 -7.069 -22.540 1.00 56.12 201 PHE A C 1
ATOM 1431 O O . PHE A 1 201 ? 27.041 -6.689 -22.060 1.00 56.12 201 PHE A O 1
ATOM 1438 N N . SER A 1 202 ? 25.841 -8.301 -23.044 1.00 49.09 202 SER A N 1
ATOM 1439 C CA . SER A 1 202 ? 26.868 -9.355 -23.025 1.00 49.09 202 SER A CA 1
ATOM 1440 C C . SER A 1 202 ? 27.866 -9.258 -24.191 1.00 49.09 202 SER A C 1
ATOM 1442 O O . SER A 1 202 ? 28.177 -10.257 -24.838 1.00 49.09 202 SER A O 1
ATOM 1444 N N . SER A 1 203 ? 28.320 -8.050 -24.525 1.00 48.94 203 SER A N 1
ATOM 1445 C CA . SER A 1 203 ? 29.268 -7.844 -25.624 1.00 48.94 203 SER A CA 1
ATOM 1446 C C . SER A 1 203 ? 30.710 -7.951 -25.125 1.00 48.94 203 SER A C 1
ATOM 1448 O O . SER A 1 203 ? 31.124 -7.183 -24.255 1.00 48.94 203 SER A O 1
ATOM 1450 N N . ASP A 1 204 ? 31.504 -8.830 -25.745 1.00 50.28 204 ASP A N 1
ATOM 1451 C CA . ASP A 1 204 ? 32.965 -8.892 -25.560 1.00 50.28 204 ASP A CA 1
ATOM 1452 C C . ASP A 1 204 ? 33.647 -7.548 -25.903 1.00 50.28 204 ASP A C 1
ATOM 1454 O O . ASP A 1 204 ? 34.726 -7.219 -25.401 1.00 50.28 204 ASP A O 1
ATOM 1458 N N . ILE A 1 205 ? 33.001 -6.749 -26.761 1.00 50.50 205 ILE A N 1
ATOM 1459 C CA . ILE A 1 205 ? 33.434 -5.413 -27.178 1.00 50.50 205 ILE A CA 1
ATOM 1460 C C . ILE A 1 205 ? 32.708 -4.364 -26.315 1.00 50.50 205 ILE A C 1
ATOM 1462 O O . ILE A 1 205 ? 31.477 -4.386 -26.254 1.00 50.50 205 ILE A O 1
ATOM 1466 N N . PRO A 1 206 ? 33.419 -3.433 -25.655 1.00 58.44 206 PRO A N 1
ATOM 1467 C CA . PRO A 1 206 ? 32.827 -2.531 -24.669 1.00 58.44 206 PRO A CA 1
ATOM 1468 C C . PRO A 1 206 ? 31.764 -1.585 -25.224 1.00 58.44 206 PRO A C 1
ATOM 1470 O O . PRO A 1 206 ? 31.856 -1.145 -26.368 1.00 58.44 206 PRO A O 1
ATOM 1473 N N . TYR A 1 207 ? 30.835 -1.181 -24.354 1.00 73.38 207 TYR A N 1
ATOM 1474 C CA . TYR A 1 207 ? 29.959 -0.040 -24.595 1.00 73.38 207 TYR A CA 1
ATOM 1475 C C . TYR A 1 207 ? 30.498 1.223 -23.902 1.00 73.38 207 TYR A C 1
ATOM 1477 O O . TYR A 1 207 ? 30.877 1.197 -22.727 1.00 73.38 207 TYR A O 1
ATOM 1485 N N . VAL A 1 208 ? 30.510 2.340 -24.626 1.00 77.56 208 VAL A N 1
ATOM 1486 C CA . VAL A 1 208 ? 30.749 3.693 -24.101 1.00 77.56 208 VAL A CA 1
ATOM 1487 C C . VAL A 1 208 ? 29.397 4.320 -23.772 1.00 77.56 208 VAL A C 1
ATOM 1489 O O . VAL A 1 208 ? 28.479 4.248 -24.591 1.00 77.56 208 VAL A O 1
ATOM 1492 N N . VAL A 1 209 ? 29.257 4.944 -22.599 1.00 81.12 209 VAL A N 1
ATOM 1493 C CA . VAL A 1 209 ? 28.012 5.645 -22.242 1.00 81.12 209 VAL A CA 1
ATOM 1494 C C . VAL A 1 209 ? 28.059 7.116 -22.631 1.00 81.12 209 VAL A C 1
ATOM 1496 O O . VAL A 1 209 ? 28.916 7.876 -22.182 1.00 81.12 209 VAL A O 1
ATOM 1499 N N . TYR A 1 210 ? 27.084 7.502 -23.449 1.00 85.69 210 TYR A N 1
ATOM 1500 C CA . TYR A 1 210 ? 26.797 8.869 -23.851 1.00 85.69 210 TYR A CA 1
ATOM 1501 C C . TYR A 1 210 ? 25.709 9.475 -22.957 1.00 85.69 210 TYR A C 1
ATOM 1503 O O . TYR A 1 210 ? 24.670 8.851 -22.728 1.00 85.69 210 TYR A O 1
ATOM 1511 N N . VAL A 1 211 ? 25.931 10.703 -22.479 1.00 87.00 211 VAL A N 1
ATOM 1512 C CA . VAL A 1 211 ? 24.975 11.456 -21.650 1.00 87.00 211 VAL A CA 1
ATOM 1513 C C . VAL A 1 211 ? 24.587 12.738 -22.406 1.00 87.00 211 VAL A C 1
ATOM 1515 O O . VAL A 1 211 ? 25.330 13.719 -22.380 1.00 87.00 211 VAL A O 1
ATOM 1518 N N . PRO A 1 212 ? 23.455 12.753 -23.134 1.00 86.12 212 PRO A N 1
ATOM 1519 C CA . PRO A 1 212 ? 23.101 13.840 -24.045 1.00 86.12 212 PRO A CA 1
ATOM 1520 C C . PRO A 1 212 ? 22.685 15.106 -23.287 1.00 86.12 212 PRO A C 1
ATOM 1522 O O . PRO A 1 212 ? 21.539 15.252 -22.868 1.00 86.12 212 PRO A O 1
ATOM 1525 N N . SER A 1 213 ? 23.600 16.067 -23.169 1.00 81.06 213 SER A N 1
ATOM 1526 C CA . SER A 1 213 ? 23.369 17.337 -22.460 1.00 81.06 213 SER A CA 1
ATOM 1527 C C . SER A 1 213 ? 22.243 18.197 -23.054 1.00 81.06 213 SER A C 1
ATOM 1529 O O . SER A 1 213 ? 21.527 18.864 -22.311 1.00 81.06 213 SER A O 1
ATOM 1531 N N . SER A 1 214 ? 22.047 18.159 -24.375 1.00 84.50 214 SER A N 1
ATOM 1532 C CA . SER A 1 214 ? 20.992 18.895 -25.093 1.00 84.50 214 SER A CA 1
ATOM 1533 C C . SER A 1 214 ? 19.671 18.128 -25.245 1.00 84.50 214 SER A C 1
ATOM 1535 O O . SER A 1 214 ? 18.666 18.717 -25.639 1.00 84.50 214 SER A O 1
ATOM 1537 N N . ASN A 1 215 ? 19.651 16.825 -24.944 1.00 88.62 215 ASN A N 1
ATOM 1538 C CA . ASN A 1 215 ? 18.474 15.958 -25.063 1.00 88.62 215 ASN A CA 1
ATOM 1539 C C . ASN A 1 215 ? 18.454 14.886 -23.948 1.00 88.62 215 ASN A C 1
ATOM 1541 O O . ASN A 1 215 ? 18.406 13.689 -24.243 1.00 88.62 215 ASN A O 1
ATOM 1545 N N . PRO A 1 216 ? 18.489 15.278 -22.658 1.00 88.75 216 PRO A N 1
ATOM 1546 C CA . PRO A 1 216 ? 18.610 14.330 -21.546 1.00 88.75 216 PRO A CA 1
ATOM 1547 C C . PRO A 1 216 ? 17.384 13.420 -21.397 1.00 88.75 216 PRO A C 1
ATOM 1549 O O . PRO A 1 216 ? 17.476 12.361 -20.782 1.00 88.75 216 PRO A O 1
ATOM 1552 N N . LEU A 1 217 ? 16.235 13.809 -21.961 1.00 91.19 217 LEU A N 1
ATOM 1553 C CA . LEU A 1 217 ? 15.013 13.004 -21.954 1.00 91.19 217 LEU A CA 1
ATOM 1554 C C . LEU A 1 217 ? 14.924 12.019 -23.134 1.00 91.19 217 LEU A C 1
ATOM 1556 O O . LEU A 1 217 ? 14.064 11.143 -23.108 1.00 91.19 217 LEU A O 1
ATOM 1560 N N . GLY A 1 218 ? 15.746 12.155 -24.180 1.00 91.56 218 GLY A N 1
ATOM 1561 C CA . GLY A 1 218 ? 15.677 11.303 -25.377 1.00 91.56 218 GLY A CA 1
ATOM 1562 C C . GLY A 1 218 ? 14.423 11.479 -26.241 1.00 91.56 218 GLY A C 1
ATOM 1563 O O . GLY A 1 218 ? 14.147 10.630 -27.087 1.00 91.56 218 GLY A O 1
ATOM 1564 N N . CYS A 1 219 ? 13.659 12.556 -26.038 1.00 91.56 219 CYS A N 1
ATOM 1565 C CA . CYS A 1 219 ? 12.373 12.784 -26.707 1.00 91.56 219 CYS A CA 1
ATOM 1566 C C . CYS A 1 219 ? 12.506 13.353 -28.126 1.00 91.56 219 CYS A C 1
ATOM 1568 O O . CYS A 1 219 ? 11.573 13.259 -28.920 1.00 91.56 219 CYS A O 1
ATOM 1570 N N . SER A 1 220 ? 13.660 13.930 -28.463 1.00 92.12 220 SER A N 1
ATOM 1571 C CA . SER A 1 220 ? 14.000 14.365 -29.820 1.00 92.12 220 SER A CA 1
ATOM 1572 C C . SER A 1 220 ? 15.092 13.482 -30.437 1.00 92.12 220 SER A C 1
ATOM 1574 O O . SER A 1 220 ? 15.678 12.625 -29.771 1.00 92.12 220 SER A O 1
ATOM 1576 N N . VAL A 1 221 ? 15.372 13.684 -31.727 1.00 92.25 221 VAL A N 1
ATOM 1577 C CA . VAL A 1 221 ? 16.455 12.986 -32.434 1.00 92.25 221 VAL A CA 1
ATOM 1578 C C . VAL A 1 221 ? 17.802 13.273 -31.755 1.00 92.25 221 VAL A C 1
ATOM 1580 O O . VAL A 1 221 ? 18.082 14.397 -31.342 1.00 92.25 221 VAL A O 1
ATOM 1583 N N . ILE A 1 222 ? 18.644 12.247 -31.638 1.00 92.88 222 ILE A N 1
ATOM 1584 C CA . ILE A 1 222 ? 19.973 12.344 -31.023 1.00 92.88 222 ILE A CA 1
ATOM 1585 C C . ILE A 1 222 ? 20.901 13.176 -31.924 1.00 92.88 222 ILE A C 1
ATOM 1587 O O . ILE A 1 222 ? 21.000 12.902 -33.121 1.00 92.88 222 ILE A O 1
ATOM 1591 N N . ASP A 1 223 ? 21.609 14.166 -31.363 1.00 92.62 223 ASP A N 1
ATOM 1592 C CA . ASP A 1 223 ? 22.649 14.907 -32.093 1.00 92.62 223 ASP A CA 1
ATOM 1593 C C . ASP A 1 223 ? 23.859 13.998 -32.337 1.00 92.62 223 ASP A C 1
ATOM 1595 O O . ASP A 1 223 ? 24.771 13.874 -31.517 1.00 92.62 223 ASP A O 1
ATOM 1599 N N . LEU A 1 224 ? 23.856 13.369 -33.509 1.00 91.38 224 LEU A N 1
ATOM 1600 C CA . LEU A 1 224 ? 24.917 12.485 -33.973 1.00 91.38 224 LEU A CA 1
ATOM 1601 C C . LEU A 1 224 ? 26.277 13.189 -34.055 1.00 91.38 224 LEU A C 1
ATOM 1603 O O . LEU A 1 224 ? 27.294 12.543 -33.842 1.00 91.38 224 LEU A O 1
ATOM 1607 N N . ASN A 1 225 ? 26.320 14.501 -34.313 1.00 90.12 225 ASN A N 1
ATOM 1608 C CA . ASN A 1 225 ? 27.587 15.226 -34.372 1.00 90.12 225 ASN A CA 1
ATOM 1609 C C . ASN A 1 225 ? 28.164 15.450 -32.969 1.00 90.12 225 ASN A C 1
ATOM 1611 O O . ASN A 1 225 ? 29.382 15.440 -32.806 1.00 90.12 225 ASN A O 1
ATOM 1615 N N . ALA A 1 226 ? 27.321 15.671 -31.955 1.00 86.75 226 ALA A N 1
ATOM 1616 C CA . ALA A 1 226 ? 27.766 15.713 -30.562 1.00 86.75 226 ALA A CA 1
ATOM 1617 C C . ALA A 1 226 ? 28.213 14.330 -30.074 1.00 86.75 226 ALA A C 1
ATOM 1619 O O . ALA A 1 226 ? 29.311 14.214 -29.532 1.00 86.75 226 ALA A O 1
ATOM 1620 N N . LEU A 1 227 ? 27.411 13.295 -30.341 1.00 88.31 227 LEU A N 1
ATOM 1621 C CA . LEU A 1 227 ? 27.709 11.906 -29.990 1.00 88.31 227 LEU A CA 1
ATOM 1622 C C . LEU A 1 227 ? 29.027 11.429 -30.616 1.00 88.31 227 LEU A C 1
ATOM 1624 O O . LEU A 1 227 ? 29.903 10.955 -29.898 1.00 88.31 227 LEU A O 1
ATOM 1628 N N . ASP A 1 228 ? 29.218 11.605 -31.927 1.00 85.81 228 ASP A N 1
ATOM 1629 C CA . ASP A 1 228 ? 30.436 11.154 -32.615 1.00 85.81 228 ASP A CA 1
ATOM 1630 C C . ASP A 1 228 ? 31.690 11.901 -32.107 1.00 85.81 228 ASP A C 1
ATOM 1632 O O . ASP A 1 228 ? 32.755 11.295 -31.969 1.00 85.81 228 ASP A O 1
ATOM 1636 N N . ARG A 1 229 ? 31.574 13.203 -31.777 1.00 83.31 229 ARG A N 1
ATOM 1637 C CA . ARG A 1 229 ? 32.673 14.001 -31.192 1.00 83.31 229 ARG A CA 1
ATOM 1638 C C . ARG A 1 229 ? 33.048 13.561 -29.778 1.00 83.31 229 ARG A C 1
ATOM 1640 O O . ARG A 1 229 ? 34.231 13.596 -29.440 1.00 83.31 229 ARG A O 1
ATOM 1647 N N . GLU A 1 230 ? 32.066 13.218 -28.947 1.00 78.62 230 GLU A N 1
ATOM 1648 C CA . GLU A 1 230 ? 32.302 12.858 -27.546 1.00 78.62 230 GLU A CA 1
ATOM 1649 C C . GLU A 1 230 ? 32.732 11.396 -27.388 1.00 78.62 230 GLU A C 1
ATOM 1651 O O . GLU A 1 230 ? 33.696 11.114 -26.680 1.00 78.62 230 GLU A O 1
ATOM 1656 N N . CYS A 1 231 ? 32.044 10.466 -28.053 1.00 78.62 231 CYS A N 1
ATOM 1657 C CA . CYS A 1 231 ? 32.257 9.034 -27.855 1.00 78.62 231 CYS A CA 1
ATOM 1658 C C . CYS A 1 231 ? 33.450 8.487 -28.649 1.00 78.62 231 CYS A C 1
ATOM 1660 O O . CYS A 1 231 ? 34.132 7.593 -28.158 1.00 78.62 231 CYS A O 1
ATOM 1662 N N . GLN A 1 232 ? 33.694 8.996 -29.866 1.00 79.00 232 GLN A N 1
ATOM 1663 C CA . GLN A 1 232 ? 34.813 8.609 -30.750 1.00 79.00 232 GLN A CA 1
ATOM 1664 C C . GLN A 1 232 ? 34.933 7.090 -31.030 1.00 79.00 232 GLN A C 1
ATOM 1666 O O . GLN A 1 232 ? 35.979 6.602 -31.451 1.00 79.00 232 GLN A O 1
ATOM 1671 N N . VAL A 1 233 ? 33.840 6.337 -30.859 1.00 76.62 233 VAL A N 1
ATOM 1672 C CA . VAL A 1 233 ? 33.732 4.892 -31.133 1.00 76.62 233 VAL A CA 1
ATOM 1673 C C . VAL A 1 233 ? 32.594 4.612 -32.126 1.00 76.62 233 VAL A C 1
ATOM 1675 O O . VAL A 1 233 ? 31.706 5.455 -32.283 1.00 76.62 233 VAL A O 1
ATOM 1678 N N . PRO A 1 234 ? 32.565 3.448 -32.808 1.00 83.75 234 PRO A N 1
ATOM 1679 C CA . PRO A 1 234 ? 31.465 3.117 -33.706 1.00 83.75 234 PRO A CA 1
ATOM 1680 C C . PRO A 1 234 ? 30.141 3.059 -32.939 1.00 83.75 234 PRO A C 1
ATOM 1682 O O . PRO A 1 234 ? 30.059 2.452 -31.875 1.00 83.75 234 PRO A O 1
ATOM 1685 N N . ARG A 1 235 ? 29.092 3.661 -33.503 1.00 86.00 235 ARG A N 1
ATOM 1686 C CA . ARG A 1 235 ? 27.805 3.919 -32.834 1.00 86.00 235 ARG A CA 1
ATOM 1687 C C . ARG A 1 235 ? 27.141 2.704 -32.179 1.00 86.00 235 ARG A C 1
ATOM 1689 O O . ARG A 1 235 ? 26.606 2.829 -31.085 1.00 86.00 235 ARG A O 1
ATOM 1696 N N . GLN A 1 236 ? 27.267 1.521 -32.773 1.00 82.69 236 GLN A N 1
ATOM 1697 C CA . GLN A 1 236 ? 26.800 0.246 -32.205 1.00 82.69 236 GLN A CA 1
ATOM 1698 C C . GLN A 1 236 ? 27.435 -0.121 -30.841 1.00 82.69 236 GLN A C 1
ATOM 1700 O O . GLN A 1 236 ? 26.917 -0.979 -30.137 1.00 82.69 236 GLN A O 1
ATOM 1705 N N . HIS A 1 237 ? 28.538 0.534 -30.461 1.00 78.06 237 HIS A N 1
ATOM 1706 C CA . HIS A 1 237 ? 29.215 0.430 -29.163 1.00 78.06 237 HIS A CA 1
ATOM 1707 C C . HIS A 1 237 ? 28.909 1.625 -28.244 1.00 78.06 237 HIS A C 1
ATOM 1709 O O . HIS A 1 237 ? 29.599 1.833 -27.252 1.00 78.06 237 HIS A O 1
ATOM 1715 N N . VAL A 1 238 ? 27.886 2.425 -28.550 1.00 82.12 238 VAL A N 1
ATOM 1716 C CA . VAL A 1 238 ? 27.415 3.522 -27.696 1.00 82.12 238 VAL A CA 1
ATOM 1717 C C . VAL A 1 238 ? 26.079 3.141 -27.070 1.00 82.12 238 VAL A C 1
ATOM 1719 O O . VAL A 1 238 ? 25.155 2.742 -27.774 1.00 82.12 238 VAL A O 1
ATOM 1722 N N . ILE A 1 239 ? 25.971 3.290 -25.753 1.00 85.62 239 ILE A N 1
ATOM 1723 C CA . ILE A 1 239 ? 24.706 3.245 -25.011 1.00 85.62 239 ILE A CA 1
ATOM 1724 C C . ILE A 1 239 ? 24.375 4.667 -24.568 1.00 85.62 239 ILE A C 1
ATOM 1726 O O . ILE A 1 239 ? 25.268 5.408 -24.160 1.00 85.62 239 ILE A O 1
ATOM 1730 N N . VAL A 1 240 ? 23.104 5.059 -24.622 1.00 89.69 240 VAL A N 1
ATOM 1731 C CA . VAL A 1 240 ? 22.674 6.390 -24.161 1.00 89.69 240 VAL A CA 1
ATOM 1732 C C . VAL A 1 240 ? 22.001 6.294 -22.802 1.00 89.69 240 VAL A C 1
ATOM 1734 O O . VAL A 1 240 ? 21.093 5.486 -22.632 1.00 89.69 240 VAL A O 1
ATOM 1737 N N . LEU A 1 241 ? 22.420 7.125 -21.848 1.00 89.31 241 LEU A N 1
ATOM 1738 C CA . LEU A 1 241 ? 21.732 7.283 -20.568 1.00 89.31 241 LEU A CA 1
ATOM 1739 C C . LEU A 1 241 ? 20.696 8.410 -20.679 1.00 89.31 241 LEU A C 1
ATOM 1741 O O . LEU A 1 241 ? 21.059 9.578 -20.826 1.00 89.31 241 LEU A O 1
ATOM 1745 N N . PHE A 1 242 ? 19.413 8.064 -20.591 1.00 92.88 242 PHE A N 1
ATOM 1746 C CA . PHE A 1 242 ? 18.300 9.012 -20.568 1.00 92.88 242 PHE A CA 1
ATOM 1747 C C . PHE A 1 242 ? 17.648 9.097 -19.193 1.00 92.88 242 PHE A C 1
ATOM 1749 O O . PHE A 1 242 ? 17.541 8.117 -18.462 1.00 92.88 242 PHE A O 1
ATOM 1756 N N . ARG A 1 243 ? 17.097 10.265 -18.889 1.00 91.88 243 ARG A N 1
ATOM 1757 C CA . ARG A 1 243 ? 16.211 10.495 -17.749 1.00 91.88 243 ARG A CA 1
ATOM 1758 C C . ARG A 1 243 ? 14.759 10.116 -18.112 1.00 91.88 243 ARG A C 1
ATOM 1760 O O . ARG A 1 243 ? 14.333 10.316 -19.262 1.00 91.88 243 ARG A O 1
ATOM 1767 N N . ARG A 1 244 ? 13.969 9.597 -17.158 1.00 88.38 244 ARG A N 1
ATOM 1768 C CA . ARG A 1 244 ? 12.491 9.512 -17.274 1.00 88.38 244 ARG A CA 1
ATOM 1769 C C . ARG A 1 244 ? 11.932 10.920 -17.535 1.00 88.38 244 ARG A C 1
ATOM 1771 O O . ARG A 1 244 ? 12.501 11.920 -17.098 1.00 88.38 244 ARG A O 1
ATOM 1778 N N . GLY A 1 245 ? 10.868 11.017 -18.324 1.00 85.25 245 GLY A N 1
ATOM 1779 C CA . GLY A 1 245 ? 10.298 12.294 -18.756 1.00 85.25 245 GLY A CA 1
ATOM 1780 C C . GLY A 1 245 ? 9.092 12.094 -19.669 1.00 85.25 245 GLY A C 1
ATOM 1781 O O . GLY A 1 245 ? 8.629 10.970 -19.823 1.00 85.25 245 GLY A O 1
ATOM 1782 N N . SER A 1 246 ? 8.633 13.170 -20.305 1.00 81.19 246 SER A N 1
ATOM 1783 C CA . SER A 1 246 ? 7.329 13.270 -20.985 1.00 81.19 246 SER A CA 1
ATOM 1784 C C . SER A 1 246 ? 7.114 12.415 -22.244 1.00 81.19 246 SER A C 1
ATOM 1786 O O . SER A 1 246 ? 5.997 12.363 -22.746 1.00 81.19 246 SER A O 1
ATOM 1788 N N . CYS A 1 247 ? 8.145 11.761 -22.783 1.00 86.69 247 CYS A N 1
ATOM 1789 C CA . CYS A 1 247 ? 8.026 10.859 -23.933 1.00 86.69 247 CYS A CA 1
ATOM 1790 C C . CYS A 1 247 ? 8.145 9.388 -23.527 1.00 86.69 247 CYS A C 1
ATOM 1792 O O . CYS A 1 247 ? 8.853 9.045 -22.573 1.00 86.69 247 CYS A O 1
ATOM 1794 N N . THR A 1 248 ? 7.503 8.513 -24.303 1.00 88.12 248 THR A N 1
ATOM 1795 C CA . THR A 1 248 ? 7.435 7.077 -24.012 1.00 88.12 248 THR A CA 1
ATOM 1796 C C . THR A 1 248 ? 8.807 6.401 -24.106 1.00 88.12 248 THR A C 1
ATOM 1798 O O . THR A 1 248 ? 9.718 6.876 -24.793 1.00 88.12 248 THR A O 1
ATOM 1801 N N . PHE A 1 249 ? 8.968 5.239 -23.463 1.00 89.12 249 PHE A N 1
ATOM 1802 C CA . PHE A 1 249 ? 10.169 4.416 -23.648 1.00 89.12 249 PHE A CA 1
ATOM 1803 C C . PHE A 1 249 ? 10.339 3.978 -25.115 1.00 89.12 249 PHE A C 1
ATOM 1805 O O . PHE A 1 249 ? 11.465 3.934 -25.607 1.00 89.12 249 PHE A O 1
ATOM 1812 N N . SER A 1 250 ? 9.238 3.763 -25.843 1.00 88.88 250 SER A N 1
ATOM 1813 C CA . SER A 1 250 ? 9.234 3.490 -27.286 1.00 88.88 250 SER A CA 1
ATOM 1814 C C . SER A 1 250 ? 9.777 4.658 -28.122 1.00 88.88 250 SER A C 1
ATOM 1816 O O . SER A 1 250 ? 10.510 4.421 -29.080 1.00 88.88 250 SER A O 1
ATOM 1818 N N . ASP A 1 251 ? 9.500 5.917 -27.760 1.00 91.62 251 ASP A N 1
ATOM 1819 C CA . ASP A 1 251 ? 10.063 7.093 -28.448 1.00 91.62 251 ASP A CA 1
ATOM 1820 C C . ASP A 1 251 ? 11.574 7.222 -28.217 1.00 91.62 251 ASP A C 1
ATOM 1822 O O . ASP A 1 251 ? 12.336 7.474 -29.155 1.00 91.62 251 ASP A O 1
ATOM 1826 N N . LYS A 1 252 ? 12.029 6.980 -26.980 1.00 93.19 252 LYS A N 1
ATOM 1827 C CA . LYS A 1 252 ? 13.464 6.915 -26.655 1.00 93.19 252 LYS A CA 1
ATOM 1828 C C . LYS A 1 252 ? 14.134 5.796 -27.468 1.00 93.19 252 LYS A C 1
ATOM 1830 O O . LYS A 1 252 ? 15.136 6.038 -28.144 1.00 93.19 252 LYS A O 1
ATOM 1835 N N . ALA A 1 253 ? 13.534 4.603 -27.488 1.00 91.00 253 ALA A N 1
ATOM 1836 C CA . ALA A 1 253 ? 14.033 3.442 -28.223 1.00 91.00 253 ALA A CA 1
ATOM 1837 C C . ALA A 1 253 ? 14.093 3.673 -29.743 1.00 91.00 253 ALA A C 1
ATOM 1839 O O . ALA A 1 253 ? 15.094 3.347 -30.381 1.00 91.00 253 ALA A O 1
ATOM 1840 N N . LYS A 1 254 ? 13.075 4.322 -30.319 1.00 93.06 254 LYS A N 1
ATOM 1841 C CA . LYS A 1 254 ? 13.047 4.777 -31.716 1.00 93.06 254 LYS A CA 1
ATOM 1842 C C . LYS A 1 254 ? 14.244 5.659 -32.056 1.00 93.06 254 LYS A C 1
ATOM 1844 O O . LYS A 1 254 ? 14.894 5.455 -33.081 1.00 93.06 254 LYS A O 1
ATOM 1849 N N . ASN A 1 255 ? 14.547 6.641 -31.208 1.00 93.94 255 ASN A N 1
ATOM 1850 C CA . ASN A 1 255 ? 15.649 7.576 -31.437 1.00 93.94 255 ASN A CA 1
ATOM 1851 C C . ASN A 1 255 ? 17.020 6.874 -31.364 1.00 93.94 255 ASN A C 1
ATOM 1853 O O . ASN A 1 255 ? 17.889 7.144 -32.195 1.00 93.94 255 ASN A O 1
ATOM 1857 N N . VAL A 1 256 ? 17.179 5.910 -30.452 1.00 93.50 256 VAL A N 1
ATOM 1858 C CA . VAL A 1 256 ? 18.368 5.043 -30.305 1.00 93.50 256 VAL A CA 1
ATOM 1859 C C . VAL A 1 256 ? 18.551 4.123 -31.519 1.00 93.50 256 VAL A C 1
ATOM 1861 O O . VAL A 1 256 ? 19.640 4.068 -32.096 1.00 93.50 256 VAL A O 1
ATOM 1864 N N . ALA A 1 257 ? 17.480 3.457 -31.961 1.00 91.06 257 ALA A N 1
ATOM 1865 C CA . ALA A 1 257 ? 17.488 2.567 -33.122 1.00 91.06 257 ALA A CA 1
ATOM 1866 C C . ALA A 1 257 ? 17.802 3.323 -34.427 1.00 91.06 257 ALA A C 1
ATOM 1868 O O . ALA A 1 257 ? 18.661 2.899 -35.202 1.00 91.06 257 ALA A O 1
ATOM 1869 N N . ASN A 1 258 ? 17.185 4.492 -34.641 1.00 93.38 258 ASN A N 1
ATOM 1870 C CA . ASN A 1 258 ? 17.450 5.349 -35.803 1.00 93.38 258 ASN A CA 1
ATOM 1871 C C . ASN A 1 258 ? 18.902 5.855 -35.845 1.00 93.38 258 ASN A C 1
ATOM 1873 O O . ASN A 1 258 ? 19.496 5.954 -36.920 1.00 93.38 258 ASN A O 1
ATOM 1877 N N . ALA A 1 259 ? 19.494 6.136 -34.682 1.00 92.69 259 ALA A N 1
ATOM 1878 C CA . ALA A 1 259 ? 20.901 6.505 -34.551 1.00 92.69 259 ALA A CA 1
ATOM 1879 C C . ALA A 1 259 ? 21.874 5.309 -34.696 1.00 92.69 259 ALA A C 1
ATOM 1881 O O . ALA A 1 259 ? 23.081 5.528 -34.838 1.00 92.69 259 ALA A O 1
ATOM 1882 N N . ARG A 1 260 ? 21.355 4.068 -34.743 1.00 90.94 260 ARG A N 1
ATOM 1883 C CA . ARG A 1 260 ? 22.095 2.790 -34.800 1.00 90.94 260 ARG A CA 1
ATOM 1884 C C . ARG A 1 260 ? 23.038 2.597 -33.612 1.00 90.94 260 ARG A C 1
ATOM 1886 O O . ARG A 1 260 ? 24.208 2.250 -33.782 1.00 90.94 260 ARG A O 1
ATOM 1893 N N . LEU A 1 261 ? 22.522 2.883 -32.421 1.00 88.75 261 LEU A N 1
ATOM 1894 C CA . LEU A 1 261 ? 23.260 2.755 -31.168 1.00 88.75 261 LEU A CA 1
ATOM 1895 C C . LEU A 1 261 ? 23.121 1.344 -30.578 1.00 88.75 261 LEU A C 1
ATOM 1897 O O . LEU A 1 261 ? 22.231 0.589 -30.963 1.00 88.75 261 LEU A O 1
ATOM 1901 N N . GLY A 1 262 ? 24.006 0.992 -29.647 1.00 80.25 262 GLY A N 1
ATOM 1902 C CA . GLY A 1 262 ? 24.037 -0.322 -28.998 1.00 80.25 262 GLY A CA 1
ATOM 1903 C C . GLY A 1 262 ? 22.918 -0.567 -27.982 1.00 80.25 262 GLY A C 1
ATOM 1904 O O . GLY A 1 262 ? 22.622 -1.717 -27.671 1.00 80.25 262 GLY A O 1
ATOM 1905 N N . GLY A 1 263 ? 22.291 0.494 -27.466 1.00 86.62 263 GLY A N 1
ATOM 1906 C CA . GLY A 1 263 ? 21.181 0.393 -26.519 1.00 86.62 263 GLY A CA 1
ATOM 1907 C C . GLY A 1 263 ? 20.929 1.677 -25.731 1.00 86.62 263 GLY A C 1
ATOM 1908 O O . GLY A 1 263 ? 21.497 2.732 -26.032 1.00 86.62 263 GLY A O 1
ATOM 1909 N N . MET A 1 264 ? 20.095 1.583 -24.696 1.00 88.56 264 MET A N 1
ATOM 1910 C CA . MET A 1 264 ? 19.845 2.683 -23.759 1.00 88.56 264 MET A CA 1
ATOM 1911 C C . MET A 1 264 ? 19.737 2.235 -22.302 1.00 88.56 264 MET A C 1
ATOM 1913 O O . MET A 1 264 ? 19.327 1.119 -21.998 1.00 88.56 264 MET A O 1
ATOM 1917 N N . LEU A 1 265 ? 20.058 3.149 -21.396 1.00 87.12 265 LEU A N 1
ATOM 1918 C CA . LEU A 1 265 ? 19.718 3.072 -19.982 1.00 87.12 265 LEU A CA 1
ATOM 1919 C C . LEU A 1 265 ? 18.717 4.187 -19.692 1.00 87.12 265 LEU A C 1
ATOM 1921 O O . LEU A 1 265 ? 18.903 5.306 -20.175 1.00 87.12 265 LEU A O 1
ATOM 1925 N N . VAL A 1 266 ? 17.672 3.909 -18.916 1.00 88.81 266 VAL A N 1
ATOM 1926 C CA . VAL A 1 266 ? 16.720 4.940 -18.479 1.00 88.81 266 VAL A CA 1
ATOM 1927 C C . VAL A 1 266 ? 16.634 4.941 -16.962 1.00 88.81 266 VAL A C 1
ATOM 1929 O O . VAL A 1 266 ? 16.416 3.898 -16.357 1.00 88.81 266 VAL A O 1
ATOM 1932 N N . TYR A 1 267 ? 16.820 6.101 -16.340 1.00 88.06 267 TYR A N 1
ATOM 1933 C CA . TYR A 1 267 ? 16.762 6.237 -14.886 1.00 88.06 267 TYR A CA 1
ATOM 1934 C C . TYR A 1 267 ? 15.580 7.086 -14.435 1.00 88.06 267 TYR A C 1
ATOM 1936 O O . TYR A 1 267 ? 15.194 8.039 -15.127 1.00 88.06 267 TYR A O 1
ATOM 1944 N N . ASP A 1 268 ? 15.005 6.743 -13.282 1.00 82.81 268 ASP A N 1
ATOM 1945 C CA . ASP A 1 268 ? 13.928 7.540 -12.701 1.00 82.81 268 ASP A CA 1
ATOM 1946 C C . ASP A 1 268 ? 14.436 8.853 -12.086 1.00 82.81 268 ASP A C 1
ATOM 1948 O O . ASP A 1 268 ? 15.615 9.041 -11.794 1.00 82.81 268 ASP A O 1
ATOM 1952 N N . VAL A 1 269 ? 13.520 9.797 -11.923 1.00 82.38 269 VAL A N 1
ATOM 1953 C CA . VAL A 1 269 ? 13.730 11.123 -11.346 1.00 82.38 269 VAL A CA 1
ATOM 1954 C C . VAL A 1 269 ? 13.326 11.200 -9.880 1.00 82.38 269 VAL A C 1
ATOM 1956 O O . VAL A 1 269 ? 13.587 12.223 -9.250 1.00 82.38 269 VAL A O 1
ATOM 1959 N N . ILE A 1 270 ? 12.669 10.158 -9.367 1.00 78.88 270 ILE A N 1
ATOM 1960 C CA . ILE A 1 270 ? 12.188 10.066 -7.993 1.00 78.88 270 ILE A CA 1
ATOM 1961 C C . ILE A 1 270 ? 13.243 9.307 -7.170 1.00 78.88 270 ILE A C 1
ATOM 1963 O O . ILE A 1 270 ? 13.510 8.141 -7.466 1.00 78.88 270 ILE A O 1
ATOM 1967 N N . PRO A 1 271 ? 13.867 9.943 -6.159 1.00 83.81 271 PRO A N 1
ATOM 1968 C CA . PRO A 1 271 ? 14.797 9.261 -5.268 1.00 83.81 271 PRO A CA 1
ATOM 1969 C C . PRO A 1 271 ? 14.104 8.172 -4.453 1.00 83.81 271 PRO A C 1
ATOM 1971 O O . PRO A 1 271 ? 12.919 8.282 -4.131 1.00 83.81 271 PRO A O 1
ATOM 1974 N N . GLU A 1 272 ? 14.878 7.168 -4.052 1.00 83.69 272 GLU A N 1
ATOM 1975 C CA . GLU A 1 272 ? 14.442 6.085 -3.172 1.00 83.69 272 GLU A CA 1
ATOM 1976 C C . GLU A 1 272 ? 13.257 5.279 -3.738 1.00 83.69 272 GLU A C 1
ATOM 1978 O O . GLU A 1 272 ? 12.398 4.805 -2.992 1.00 83.69 272 GLU A O 1
ATOM 1983 N N . GLN A 1 273 ? 13.219 5.118 -5.062 1.00 79.69 273 GLN A N 1
ATOM 1984 C CA . GLN A 1 273 ? 12.319 4.210 -5.773 1.00 79.69 273 GLN A CA 1
ATOM 1985 C C . GLN A 1 273 ? 13.086 3.054 -6.423 1.00 79.69 273 GLN A C 1
ATOM 1987 O O . GLN A 1 273 ? 14.318 3.052 -6.516 1.00 79.69 273 GLN A O 1
ATOM 1992 N N . ARG A 1 274 ? 12.346 2.027 -6.846 1.00 80.94 274 ARG A N 1
ATOM 1993 C CA . ARG A 1 274 ? 12.918 0.865 -7.529 1.00 80.94 274 ARG A CA 1
ATOM 1994 C C . ARG A 1 274 ? 13.335 1.230 -8.965 1.00 80.94 274 ARG A C 1
ATOM 1996 O O . ARG A 1 274 ? 12.832 2.194 -9.536 1.00 80.94 274 ARG A O 1
ATOM 2003 N N . PRO A 1 275 ? 14.252 0.462 -9.575 1.00 78.19 275 PRO A N 1
ATOM 2004 C CA . PRO A 1 275 ? 14.602 0.613 -10.984 1.00 78.19 275 PRO A CA 1
ATOM 2005 C C . PRO A 1 275 ? 13.392 0.456 -11.914 1.00 78.19 275 PRO A C 1
ATOM 2007 O O . PRO A 1 275 ? 12.580 -0.454 -11.745 1.00 78.19 275 PRO A O 1
ATOM 2010 N N . LEU A 1 276 ? 13.327 1.300 -12.945 1.00 76.75 276 LEU A N 1
ATOM 2011 C CA . LEU A 1 276 ? 12.220 1.341 -13.905 1.00 76.75 276 LEU A CA 1
ATOM 2012 C C . LEU A 1 276 ? 12.014 0.038 -14.690 1.00 76.75 276 LEU A C 1
ATOM 2014 O O . LEU A 1 276 ? 12.887 -0.386 -15.449 1.00 76.75 276 LEU A O 1
ATOM 2018 N N . GLY A 1 277 ? 10.810 -0.530 -14.620 1.00 77.75 277 GLY A N 1
ATOM 2019 C CA . GLY A 1 277 ? 10.322 -1.420 -15.674 1.00 77.75 277 GLY A CA 1
ATOM 2020 C C . GLY A 1 277 ? 10.049 -0.626 -16.956 1.00 77.75 277 GLY A C 1
ATOM 2021 O O . GLY A 1 277 ? 9.595 0.516 -16.894 1.00 77.75 277 GLY A O 1
ATOM 2022 N N . MET A 1 278 ? 10.326 -1.204 -18.128 1.00 77.50 278 MET A N 1
ATOM 2023 C CA . MET A 1 278 ? 10.067 -0.541 -19.414 1.00 77.50 278 MET A CA 1
ATOM 2024 C C . MET A 1 278 ? 9.346 -1.458 -20.400 1.00 77.50 278 MET A C 1
ATOM 2026 O O . MET A 1 278 ? 9.890 -2.480 -20.811 1.00 77.50 278 MET A O 1
ATOM 2030 N N . ALA A 1 279 ? 8.169 -1.041 -20.864 1.00 78.81 279 ALA A N 1
ATOM 2031 C CA . ALA A 1 279 ? 7.536 -1.603 -22.054 1.00 78.81 279 ALA A CA 1
ATOM 2032 C C . ALA A 1 279 ? 8.033 -0.853 -23.301 1.00 78.81 279 ALA A C 1
ATOM 2034 O O . ALA A 1 279 ? 7.896 0.371 -23.387 1.00 78.81 279 ALA A O 1
ATOM 2035 N N . ILE A 1 280 ? 8.620 -1.571 -24.263 1.00 77.81 280 ILE A N 1
ATOM 2036 C CA . ILE A 1 280 ? 9.131 -1.006 -25.520 1.00 77.81 280 ILE A CA 1
ATOM 2037 C C . ILE A 1 280 ? 8.418 -1.683 -26.690 1.00 77.81 280 ILE A C 1
ATOM 2039 O O . ILE A 1 280 ? 8.526 -2.889 -26.901 1.00 77.81 280 ILE A O 1
ATOM 2043 N N . ILE A 1 281 ? 7.693 -0.885 -27.475 1.00 80.62 281 ILE A N 1
ATOM 2044 C CA . ILE A 1 281 ? 6.833 -1.369 -28.558 1.00 80.62 281 ILE A CA 1
ATOM 2045 C C . ILE A 1 281 ? 7.426 -0.970 -29.911 1.00 80.62 281 ILE A C 1
ATOM 2047 O O . ILE A 1 281 ? 7.696 0.205 -30.160 1.00 80.62 281 ILE A O 1
ATOM 2051 N N . GLY A 1 282 ? 7.605 -1.951 -30.800 1.00 80.94 282 GLY A N 1
ATOM 2052 C CA . GLY A 1 282 ? 8.020 -1.739 -32.193 1.00 80.94 282 GLY A CA 1
ATOM 2053 C C . GLY A 1 282 ? 9.521 -1.522 -32.433 1.00 80.94 282 GLY A C 1
ATOM 2054 O O . GLY A 1 282 ? 9.907 -1.284 -33.576 1.00 80.94 282 GLY A O 1
ATOM 2055 N N . TYR A 1 283 ? 10.370 -1.619 -31.402 1.00 81.19 283 TYR A N 1
ATOM 2056 C CA . TYR A 1 283 ? 11.827 -1.465 -31.520 1.00 81.19 283 TYR A CA 1
ATOM 2057 C C . TYR A 1 283 ? 12.561 -2.524 -30.695 1.00 81.19 283 TYR A C 1
ATOM 2059 O O . TYR A 1 283 ? 12.322 -2.652 -29.499 1.00 81.19 283 TYR A O 1
ATOM 2067 N N . ASN A 1 284 ? 13.488 -3.242 -31.331 1.00 76.12 284 ASN A N 1
ATOM 2068 C CA . ASN A 1 284 ? 14.366 -4.211 -30.679 1.00 76.12 284 ASN A CA 1
ATOM 2069 C C . ASN A 1 284 ? 15.740 -3.563 -30.437 1.00 76.12 284 ASN A C 1
ATOM 2071 O O . ASN A 1 284 ? 16.500 -3.345 -31.384 1.00 76.12 284 ASN A O 1
ATOM 2075 N N . ILE A 1 285 ? 16.014 -3.200 -29.182 1.00 78.31 285 ILE A N 1
ATOM 2076 C CA . ILE A 1 285 ? 17.289 -2.649 -28.699 1.00 78.31 285 ILE A CA 1
ATOM 2077 C C . ILE A 1 285 ? 17.560 -3.166 -27.281 1.00 78.31 285 ILE A C 1
ATOM 2079 O O . ILE A 1 285 ? 16.619 -3.367 -26.515 1.00 78.31 285 ILE A O 1
ATOM 2083 N N . SER A 1 286 ? 18.828 -3.299 -26.883 1.00 79.25 286 SER A N 1
ATOM 2084 C CA . SER A 1 286 ? 19.153 -3.560 -25.475 1.00 79.25 286 SER A CA 1
ATOM 2085 C C . SER A 1 286 ? 18.776 -2.349 -24.614 1.00 79.25 286 SER A C 1
ATOM 2087 O O . SER A 1 286 ? 19.201 -1.222 -24.893 1.00 79.25 286 SER A O 1
ATOM 2089 N N . ALA A 1 287 ? 17.978 -2.565 -23.571 1.00 81.62 287 ALA A N 1
ATOM 2090 C CA . ALA A 1 287 ? 17.471 -1.512 -22.704 1.00 81.62 287 ALA A CA 1
ATOM 2091 C C . ALA A 1 287 ? 17.356 -1.969 -21.240 1.00 81.62 287 ALA A C 1
ATOM 2093 O O . ALA A 1 287 ? 16.985 -3.106 -20.954 1.00 81.62 287 ALA A O 1
ATOM 2094 N N . ALA A 1 288 ? 17.665 -1.071 -20.304 1.00 80.50 288 ALA A N 1
ATOM 2095 C CA . ALA A 1 288 ? 17.572 -1.337 -18.868 1.00 80.50 288 ALA A CA 1
ATOM 2096 C C . ALA A 1 288 ? 17.178 -0.094 -18.064 1.00 80.50 288 ALA A C 1
ATOM 2098 O O . ALA A 1 288 ? 17.590 1.025 -18.380 1.00 80.50 288 ALA A O 1
ATOM 2099 N N . GLY A 1 289 ? 16.390 -0.315 -17.015 1.00 84.31 289 GLY A N 1
ATOM 2100 C CA . GLY A 1 289 ? 16.033 0.681 -16.017 1.00 84.31 289 GLY A CA 1
ATOM 2101 C C . GLY A 1 289 ? 17.050 0.748 -14.880 1.00 84.31 289 GLY A C 1
ATOM 2102 O O . GLY A 1 289 ? 17.538 -0.287 -14.421 1.00 84.31 289 GLY A O 1
ATOM 2103 N N . LEU A 1 290 ? 17.333 1.958 -14.400 1.00 82.75 290 LEU A N 1
ATOM 2104 C CA . LEU A 1 290 ? 18.141 2.228 -13.205 1.00 82.75 290 LEU A CA 1
ATOM 2105 C C . LEU A 1 290 ? 17.311 2.970 -12.149 1.00 82.75 290 LEU A C 1
ATOM 2107 O O . LEU A 1 290 ? 16.389 3.715 -12.492 1.00 82.75 290 LEU A O 1
ATOM 2111 N N . SER A 1 291 ? 17.670 2.802 -10.874 1.00 83.56 291 SER A N 1
ATOM 2112 C CA . SER A 1 291 ? 17.211 3.699 -9.806 1.00 83.56 291 SER A CA 1
ATOM 2113 C C . SER A 1 291 ? 17.845 5.092 -9.956 1.00 83.56 291 SER A C 1
ATOM 2115 O O . SER A 1 291 ? 18.827 5.276 -10.687 1.00 83.56 291 SER A O 1
ATOM 2117 N N . PHE A 1 292 ? 17.306 6.082 -9.242 1.00 86.31 292 PHE A N 1
ATOM 2118 C CA . PHE A 1 292 ? 17.910 7.413 -9.167 1.00 86.31 292 PHE A CA 1
ATOM 2119 C C . PHE A 1 292 ? 19.315 7.361 -8.532 1.00 86.31 292 PHE A C 1
ATOM 2121 O O . PHE A 1 292 ? 20.242 8.034 -8.993 1.00 86.31 292 PHE A O 1
ATOM 2128 N N . GLU A 1 293 ? 19.499 6.521 -7.512 1.00 84.25 293 GLU A N 1
ATOM 2129 C CA . GLU A 1 293 ? 20.749 6.348 -6.765 1.00 84.25 293 GLU A CA 1
ATOM 2130 C C . GLU A 1 293 ? 21.851 5.685 -7.609 1.00 84.25 293 GLU A C 1
ATOM 2132 O O . GLU A 1 293 ? 23.006 6.124 -7.593 1.00 84.25 293 GLU A O 1
ATOM 2137 N N . ASP A 1 294 ? 21.509 4.657 -8.390 1.00 81.06 294 ASP A N 1
ATOM 2138 C CA . ASP A 1 294 ? 22.452 3.966 -9.281 1.00 81.06 294 ASP A CA 1
ATOM 2139 C C . ASP A 1 294 ? 22.843 4.855 -10.467 1.00 81.06 294 ASP A C 1
ATOM 2141 O O . ASP A 1 294 ? 24.014 4.946 -10.842 1.00 81.06 294 ASP A O 1
ATOM 2145 N N . ALA A 1 295 ? 21.884 5.597 -11.026 1.00 83.50 295 ALA A N 1
ATOM 2146 C CA . ALA A 1 295 ? 22.169 6.552 -12.089 1.00 83.50 295 ALA A CA 1
ATOM 2147 C C . ALA A 1 295 ? 23.002 7.748 -11.612 1.00 83.50 295 ALA A C 1
ATOM 2149 O O . ALA A 1 295 ? 23.846 8.233 -12.365 1.00 83.50 295 ALA A O 1
ATOM 2150 N N . THR A 1 296 ? 22.823 8.200 -10.367 1.00 84.00 296 THR A N 1
ATOM 2151 C CA . THR A 1 296 ? 23.656 9.262 -9.780 1.00 84.00 296 THR A CA 1
ATOM 2152 C C . THR A 1 296 ? 25.123 8.830 -9.700 1.00 84.00 296 THR A C 1
ATOM 2154 O O . THR A 1 296 ? 25.988 9.589 -10.131 1.00 84.00 296 THR A O 1
ATOM 2157 N N . GLN A 1 297 ? 25.414 7.585 -9.297 1.00 77.25 297 GLN A N 1
ATOM 2158 C CA . GLN A 1 297 ? 26.783 7.038 -9.315 1.00 77.25 297 GLN A CA 1
ATOM 2159 C C . GLN A 1 297 ? 27.402 7.062 -10.728 1.00 77.25 297 GLN A C 1
ATOM 2161 O O . GLN A 1 297 ? 28.555 7.464 -10.896 1.00 77.25 297 GLN A O 1
ATOM 2166 N N . VAL A 1 298 ? 26.631 6.697 -11.762 1.00 76.31 298 VAL A N 1
ATOM 2167 C CA . VAL A 1 298 ? 27.083 6.751 -13.168 1.00 76.31 298 VAL A CA 1
ATOM 2168 C C . VAL A 1 298 ? 27.301 8.195 -13.644 1.00 76.31 298 VAL A C 1
ATOM 2170 O O . VAL A 1 298 ? 28.278 8.476 -14.342 1.00 76.31 298 VAL A O 1
ATOM 2173 N N . LEU A 1 299 ? 26.416 9.122 -13.269 1.00 81.38 299 LEU A N 1
ATOM 2174 C CA . LEU A 1 299 ? 26.497 10.535 -13.648 1.00 81.38 299 LEU A CA 1
ATOM 2175 C C . LEU A 1 299 ? 27.666 11.258 -12.973 1.00 81.38 299 LEU A C 1
ATOM 2177 O O . LEU A 1 299 ? 28.311 12.080 -13.620 1.00 81.38 299 LEU A O 1
ATOM 2181 N N . ASP A 1 300 ? 27.964 10.961 -11.711 1.00 78.62 300 ASP A N 1
ATOM 2182 C CA . ASP A 1 300 ? 29.087 11.573 -10.998 1.00 78.62 300 ASP A CA 1
ATOM 2183 C C . ASP A 1 300 ? 30.427 11.027 -11.513 1.00 78.62 300 ASP A C 1
ATOM 2185 O O . ASP A 1 300 ? 31.308 11.815 -11.856 1.00 78.62 300 ASP A O 1
ATOM 2189 N N . ALA A 1 301 ? 30.535 9.716 -11.772 1.00 69.81 301 ALA A N 1
ATOM 2190 C CA . ALA A 1 301 ? 31.688 9.141 -12.479 1.00 69.81 301 ALA A CA 1
ATOM 2191 C C . ALA A 1 301 ? 31.897 9.743 -13.890 1.00 69.81 301 ALA A C 1
ATOM 2193 O O . ALA A 1 301 ? 33.031 9.874 -14.358 1.00 69.81 301 ALA A O 1
ATOM 2194 N N . HIS A 1 302 ? 30.818 10.147 -14.570 1.00 71.56 302 HIS A N 1
ATOM 2195 C CA . HIS A 1 302 ? 30.875 10.837 -15.862 1.00 71.56 302 HIS A CA 1
ATOM 2196 C C . HIS A 1 302 ? 31.296 12.318 -15.751 1.00 71.56 302 HIS A C 1
ATOM 2198 O O . HIS A 1 302 ? 31.839 12.852 -16.725 1.00 71.56 302 HIS A O 1
ATOM 2204 N N . LYS A 1 303 ? 31.068 12.987 -14.610 1.00 72.00 303 LYS A N 1
ATOM 2205 C CA . LYS A 1 303 ? 31.506 14.375 -14.345 1.00 72.00 303 LYS A CA 1
ATOM 2206 C C . LYS A 1 303 ? 32.959 14.436 -13.884 1.00 72.00 303 LYS A C 1
ATOM 2208 O O . LYS A 1 303 ? 33.731 15.227 -14.417 1.00 72.00 303 LYS A O 1
ATOM 2213 N N . ASP A 1 304 ? 33.338 13.572 -12.947 1.00 61.31 304 ASP A N 1
ATOM 2214 C CA . ASP A 1 304 ? 34.611 13.643 -12.218 1.00 61.31 304 ASP A CA 1
ATOM 2215 C C . ASP A 1 304 ? 35.827 13.146 -13.021 1.00 61.31 304 ASP A C 1
ATOM 2217 O O . ASP A 1 304 ? 36.901 12.977 -12.448 1.00 61.31 304 ASP A O 1
ATOM 2221 N N . ARG A 1 305 ? 35.683 12.929 -14.344 1.00 63.06 305 ARG A N 1
ATOM 2222 C CA . ARG A 1 305 ? 36.691 12.372 -15.272 1.00 63.06 305 ARG A CA 1
ATOM 2223 C C . ARG A 1 305 ? 38.101 12.930 -15.011 1.00 63.06 305 ARG A C 1
ATOM 2225 O O . ARG A 1 305 ? 38.452 13.978 -15.571 1.00 63.06 305 ARG A O 1
ATOM 2232 N N . PRO A 1 306 ? 38.983 12.213 -14.291 1.00 46.97 306 PRO A N 1
ATOM 2233 C CA . PRO A 1 306 ? 40.348 12.670 -14.117 1.00 46.97 306 PRO A CA 1
ATOM 2234 C C . PRO A 1 306 ? 41.023 12.563 -15.486 1.00 46.97 306 PRO A C 1
ATOM 2236 O O . PRO A 1 306 ? 41.078 11.485 -16.079 1.00 46.97 306 PRO A O 1
ATOM 2239 N N . ASN A 1 307 ? 41.471 13.701 -16.018 1.00 50.44 307 ASN A N 1
ATOM 2240 C CA . ASN A 1 307 ? 42.048 13.855 -17.360 1.00 50.44 307 ASN A CA 1
ATOM 2241 C C . ASN A 1 307 ? 41.082 13.646 -18.559 1.00 50.44 307 ASN A C 1
ATOM 2243 O O . ASN A 1 307 ? 41.539 13.536 -19.694 1.00 50.44 307 ASN A O 1
ATOM 2247 N N . GLY A 1 308 ? 39.756 13.650 -18.353 1.00 56.41 308 GLY A N 1
ATOM 2248 C CA . GLY A 1 308 ? 38.757 13.919 -19.410 1.00 56.41 308 GLY A CA 1
ATOM 2249 C C . GLY A 1 308 ? 38.427 12.822 -20.446 1.00 56.41 308 GLY A C 1
ATOM 2250 O O . GLY A 1 308 ? 37.541 13.043 -21.273 1.00 56.41 308 GLY A O 1
ATOM 2251 N N . GLY A 1 309 ? 39.084 11.658 -20.422 1.00 61.28 309 GLY A N 1
ATOM 2252 C CA . GLY A 1 309 ? 38.859 10.571 -21.394 1.00 61.28 309 GLY A CA 1
ATOM 2253 C C . GLY A 1 309 ? 37.506 9.834 -21.270 1.00 61.28 309 GLY A C 1
ATOM 2254 O O . GLY A 1 309 ? 36.844 9.939 -20.234 1.00 61.28 309 GLY A O 1
ATOM 2255 N N . PRO A 1 310 ? 37.078 9.081 -22.305 1.00 63.59 310 PRO A N 1
ATOM 2256 C CA . PRO A 1 310 ? 35.839 8.300 -22.276 1.00 63.59 310 PRO A CA 1
ATOM 2257 C C . PRO A 1 310 ? 35.904 7.097 -21.315 1.00 63.59 310 PRO A C 1
ATOM 2259 O O . PRO A 1 310 ? 36.952 6.472 -21.122 1.00 63.59 310 PRO A O 1
ATOM 2262 N N . ILE A 1 311 ? 34.750 6.744 -20.738 1.00 67.75 311 ILE A N 1
ATOM 2263 C CA . ILE A 1 311 ? 34.585 5.583 -19.852 1.00 67.75 311 ILE A CA 1
ATOM 2264 C C . ILE A 1 311 ? 33.856 4.437 -20.568 1.00 67.75 311 ILE A C 1
ATOM 2266 O O . ILE A 1 311 ? 32.805 4.625 -21.183 1.00 67.75 311 ILE A O 1
ATOM 2270 N N . LYS A 1 312 ? 34.419 3.230 -20.465 1.00 69.12 312 LYS A N 1
ATOM 2271 C CA . LYS A 1 312 ? 33.747 1.962 -20.772 1.00 69.12 312 LYS A CA 1
ATOM 2272 C C . LYS A 1 312 ? 32.845 1.636 -19.595 1.00 69.12 312 LYS A C 1
ATOM 2274 O O . LYS A 1 312 ? 33.364 1.562 -18.484 1.00 69.12 312 LYS A O 1
ATOM 2279 N N . LEU A 1 313 ? 31.563 1.365 -19.836 1.00 69.56 313 LEU A N 1
ATOM 2280 C CA . LEU A 1 313 ? 30.739 0.639 -18.871 1.00 69.56 313 LEU A CA 1
ATOM 2281 C C . LEU A 1 313 ? 30.677 -0.839 -19.253 1.00 69.56 313 LEU A C 1
ATOM 2283 O O . LEU A 1 313 ? 30.743 -1.220 -20.425 1.00 69.56 313 LEU A O 1
ATOM 2287 N N . THR A 1 314 ? 30.564 -1.703 -18.255 1.00 67.50 314 THR A N 1
ATOM 2288 C CA . THR A 1 314 ? 30.278 -3.125 -18.453 1.00 67.50 314 THR A CA 1
ATOM 2289 C C . THR A 1 314 ? 29.325 -3.575 -17.365 1.00 67.50 314 THR A C 1
ATOM 2291 O O . THR A 1 314 ? 29.675 -3.540 -16.185 1.00 67.50 314 THR A O 1
ATOM 2294 N N . ALA A 1 315 ? 28.117 -3.956 -17.781 1.00 67.50 315 ALA A N 1
ATOM 2295 C CA . ALA A 1 315 ? 27.136 -4.597 -16.922 1.00 67.50 315 ALA A CA 1
ATOM 2296 C C . ALA A 1 315 ? 27.462 -6.092 -16.844 1.00 67.50 315 ALA A C 1
ATOM 2298 O O . ALA A 1 315 ? 27.519 -6.766 -17.873 1.00 67.50 315 ALA A O 1
ATOM 2299 N N . GLN A 1 316 ? 27.680 -6.603 -15.638 1.00 69.94 316 GLN A N 1
ATOM 2300 C CA . GLN A 1 316 ? 27.868 -8.023 -15.379 1.00 69.94 316 GLN A CA 1
ATOM 2301 C C . GLN A 1 316 ? 26.659 -8.546 -14.608 1.00 69.94 316 GLN A C 1
ATOM 2303 O O . GLN A 1 316 ? 26.427 -8.143 -13.470 1.00 69.94 316 GLN A O 1
ATOM 2308 N N . PHE A 1 317 ? 25.906 -9.457 -15.223 1.00 69.88 317 PHE A N 1
ATOM 2309 C CA . PHE A 1 317 ? 24.862 -10.214 -14.536 1.00 69.88 317 PHE A CA 1
ATOM 2310 C C . PHE A 1 317 ? 25.502 -11.266 -13.642 1.00 69.88 317 PHE A C 1
ATOM 2312 O O . PHE A 1 317 ? 26.515 -11.866 -14.002 1.00 69.88 317 PHE A O 1
ATOM 2319 N N . MET A 1 318 ? 24.931 -11.460 -12.459 1.00 72.44 318 MET A N 1
ATOM 2320 C CA . MET A 1 318 ? 25.468 -12.399 -11.484 1.00 72.44 318 MET A CA 1
ATOM 2321 C C . MET A 1 318 ? 24.861 -13.786 -11.679 1.00 72.44 318 MET A C 1
ATOM 2323 O O . MET A 1 318 ? 23.643 -13.934 -11.678 1.00 72.44 318 MET A O 1
ATOM 2327 N N . ASP A 1 319 ? 25.715 -14.812 -11.752 1.00 70.25 319 ASP A N 1
ATOM 2328 C CA . ASP A 1 319 ? 25.322 -16.225 -11.930 1.00 70.25 319 ASP A CA 1
ATOM 2329 C C . ASP A 1 319 ? 24.450 -16.783 -10.785 1.00 70.25 319 ASP A C 1
ATOM 2331 O O . ASP A 1 319 ? 23.968 -17.915 -10.839 1.00 70.25 319 ASP A O 1
ATOM 2335 N N . LYS A 1 320 ? 24.298 -16.016 -9.700 1.00 74.81 320 LYS A N 1
ATOM 2336 C CA . LYS A 1 320 ? 23.514 -16.353 -8.513 1.00 74.81 320 LYS A CA 1
ATOM 2337 C C . LYS A 1 320 ? 22.732 -15.135 -8.050 1.00 74.81 320 LYS A C 1
ATOM 2339 O O . LYS A 1 320 ? 23.265 -14.021 -8.055 1.00 74.81 320 LYS A O 1
ATOM 2344 N N . ASN A 1 321 ? 21.519 -15.377 -7.557 1.00 78.19 321 ASN A N 1
ATOM 2345 C CA . ASN A 1 321 ? 20.728 -14.364 -6.866 1.00 78.19 321 ASN A CA 1
ATOM 2346 C C . ASN A 1 321 ? 21.534 -13.733 -5.723 1.00 78.19 321 ASN A C 1
ATOM 2348 O O . ASN A 1 321 ? 22.266 -14.427 -5.015 1.00 78.19 321 ASN A O 1
ATOM 2352 N N . GLN A 1 322 ? 21.376 -12.425 -5.544 1.00 79.56 322 GLN A N 1
ATOM 2353 C CA . GLN A 1 322 ? 22.005 -11.663 -4.469 1.00 79.56 322 GLN A CA 1
ATOM 2354 C C . GLN A 1 322 ? 20.949 -11.164 -3.489 1.00 79.56 322 GLN A C 1
ATOM 2356 O O . GLN A 1 322 ? 19.805 -10.935 -3.879 1.00 79.56 322 GLN A O 1
ATOM 2361 N N . VAL A 1 323 ? 21.361 -10.944 -2.240 1.00 84.62 323 VAL A N 1
ATOM 2362 C CA . VAL A 1 323 ? 20.595 -10.165 -1.262 1.00 84.62 323 VAL A CA 1
ATOM 2363 C C . VAL A 1 323 ? 21.065 -8.716 -1.362 1.00 84.62 323 VAL A C 1
ATOM 2365 O O . VAL A 1 323 ? 22.183 -8.394 -0.961 1.00 84.62 323 VAL A O 1
ATOM 2368 N N . LEU A 1 324 ? 20.229 -7.849 -1.928 1.00 83.50 324 LEU A N 1
ATOM 2369 C CA . LEU A 1 324 ? 20.527 -6.435 -2.155 1.00 83.50 324 LEU A CA 1
ATOM 2370 C C . LEU A 1 324 ? 19.683 -5.565 -1.231 1.00 83.50 324 LEU A C 1
ATOM 2372 O O . LEU A 1 324 ? 18.479 -5.775 -1.134 1.00 83.50 324 LEU A O 1
ATOM 2376 N N . LYS A 1 325 ? 20.275 -4.555 -0.591 1.00 86.25 325 LYS A N 1
ATOM 2377 C CA . LYS A 1 325 ? 19.502 -3.540 0.137 1.00 86.25 325 LYS A CA 1
ATOM 2378 C C . LYS A 1 325 ? 18.806 -2.613 -0.864 1.00 86.25 325 LYS A C 1
ATOM 2380 O O . LYS A 1 325 ? 19.468 -2.085 -1.752 1.00 86.25 325 LYS A O 1
ATOM 2385 N N . LEU A 1 326 ? 17.503 -2.385 -0.701 1.00 84.44 326 LEU A N 1
ATOM 2386 C CA . LEU A 1 326 ? 16.749 -1.456 -1.550 1.00 84.44 326 LEU A CA 1
ATOM 2387 C C . LEU A 1 326 ? 16.775 -0.033 -0.982 1.00 84.44 326 LEU A C 1
ATOM 2389 O O . LEU A 1 326 ? 16.584 0.163 0.219 1.00 84.44 326 LEU A O 1
ATOM 2393 N N . ALA A 1 327 ? 16.956 0.966 -1.852 1.00 83.19 327 ALA A N 1
ATOM 2394 C CA . ALA A 1 327 ? 16.815 2.382 -1.492 1.00 83.19 327 ALA A CA 1
ATOM 2395 C C . ALA A 1 327 ? 15.366 2.728 -1.092 1.00 83.19 327 ALA A C 1
ATOM 2397 O O . ALA A 1 327 ? 15.146 3.516 -0.174 1.00 83.19 327 ALA A O 1
ATOM 2398 N N . SER A 1 328 ? 14.388 2.061 -1.715 1.00 87.25 328 SER A N 1
ATOM 2399 C CA . SER A 1 328 ? 12.962 2.153 -1.385 1.00 87.25 328 SER A CA 1
ATOM 2400 C C . SER A 1 328 ? 12.543 1.379 -0.127 1.00 87.25 328 SER A C 1
ATOM 2402 O O . SER A 1 328 ? 11.395 1.465 0.301 1.00 87.25 328 SER A O 1
ATOM 2404 N N . GLY A 1 329 ? 13.457 0.627 0.494 1.00 91.44 329 GLY A N 1
ATOM 2405 C CA . GLY A 1 329 ? 13.142 -0.305 1.573 1.00 91.44 329 GLY A CA 1
ATOM 2406 C C . GLY A 1 329 ? 12.431 0.335 2.771 1.00 91.44 329 GLY A C 1
ATOM 2407 O O . GLY A 1 329 ? 12.943 1.272 3.382 1.00 91.44 329 GLY A O 1
ATOM 2408 N N . GLY A 1 330 ? 11.264 -0.203 3.136 1.00 92.00 330 GLY A N 1
ATOM 2409 C CA . GLY A 1 330 ? 10.416 0.306 4.220 1.00 92.00 330 GLY A CA 1
ATOM 2410 C C . GLY A 1 330 ? 9.590 1.549 3.864 1.00 92.00 330 GLY A C 1
ATOM 2411 O O . GLY A 1 330 ? 8.870 2.061 4.722 1.00 92.00 330 GLY A O 1
ATOM 2412 N N . LYS A 1 331 ? 9.673 2.032 2.621 1.00 92.44 331 LYS A N 1
ATOM 2413 C CA . LYS A 1 331 ? 8.835 3.108 2.080 1.00 92.44 331 LYS A CA 1
ATOM 2414 C C . LYS A 1 331 ? 7.707 2.501 1.252 1.00 92.44 331 LYS A C 1
ATOM 2416 O O . LYS A 1 331 ? 7.767 1.342 0.841 1.00 92.44 331 LYS A O 1
ATOM 2421 N N . ILE A 1 332 ? 6.666 3.291 1.027 1.00 94.19 332 ILE A N 1
ATOM 2422 C CA . ILE A 1 332 ? 5.513 2.869 0.237 1.00 94.19 332 ILE A CA 1
ATOM 2423 C C . ILE A 1 332 ? 5.913 2.551 -1.210 1.00 94.19 332 ILE A C 1
ATOM 2425 O O . ILE A 1 332 ? 6.681 3.296 -1.822 1.00 94.19 332 ILE A O 1
ATOM 2429 N N . SER A 1 333 ? 5.409 1.435 -1.738 1.00 93.00 333 SER A N 1
ATOM 2430 C CA . SER A 1 333 ? 5.631 1.045 -3.129 1.00 93.00 333 SER A CA 1
ATOM 2431 C C . SER A 1 333 ? 4.927 2.034 -4.062 1.00 93.00 333 SER A C 1
ATOM 2433 O O . SER A 1 333 ? 3.761 2.369 -3.851 1.00 93.00 333 SER A O 1
ATOM 2435 N N . ASP A 1 334 ? 5.628 2.461 -5.109 1.00 89.56 334 ASP A N 1
ATOM 2436 C CA . ASP A 1 334 ? 5.123 3.242 -6.250 1.00 89.56 334 ASP A CA 1
ATOM 2437 C C . ASP A 1 334 ? 3.765 2.741 -6.778 1.00 89.56 334 ASP A C 1
ATOM 2439 O O . ASP A 1 334 ? 2.802 3.508 -6.798 1.00 89.56 334 ASP A O 1
ATOM 2443 N N . PHE A 1 335 ? 3.661 1.446 -7.086 1.00 90.06 335 PHE A N 1
ATOM 2444 C CA . PHE A 1 335 ? 2.448 0.798 -7.589 1.00 90.06 335 PHE A CA 1
ATOM 2445 C C . PHE A 1 335 ? 1.299 0.738 -6.571 1.00 90.06 335 PHE A C 1
ATOM 2447 O O . PHE A 1 335 ? 0.184 0.404 -6.949 1.00 90.06 335 PHE A O 1
ATOM 2454 N N . SER A 1 336 ? 1.518 0.984 -5.275 1.00 95.00 336 SER A N 1
ATOM 2455 C CA . SER A 1 336 ? 0.454 0.809 -4.277 1.00 95.00 336 SER A CA 1
ATOM 2456 C C . SER A 1 336 ? -0.661 1.830 -4.516 1.00 95.00 336 SER A C 1
ATOM 2458 O O . SER A 1 336 ? -0.446 3.020 -4.279 1.00 95.00 336 SER A O 1
ATOM 2460 N N . SER A 1 337 ? -1.834 1.359 -4.960 1.00 95.00 337 SER A N 1
ATOM 2461 C CA . SER A 1 337 ? -3.002 2.194 -5.282 1.00 95.00 337 SER A CA 1
ATOM 2462 C C . SER A 1 337 ? -3.324 3.212 -4.190 1.00 95.00 337 SER A C 1
ATOM 2464 O O . SER A 1 337 ? -3.298 2.876 -3.001 1.00 95.00 337 SER A O 1
ATOM 2466 N N . TRP A 1 338 ? -3.662 4.433 -4.610 1.00 92.12 338 TRP A N 1
ATOM 2467 C CA . TRP A 1 338 ? -4.084 5.525 -3.736 1.00 92.12 338 TRP A CA 1
ATOM 2468 C C . TRP A 1 338 ? -5.604 5.625 -3.719 1.00 92.12 338 TRP A C 1
ATOM 2470 O O . TRP A 1 338 ? -6.245 5.558 -4.768 1.00 92.12 338 TRP A O 1
ATOM 2480 N N . GLY A 1 339 ? -6.159 5.930 -2.552 1.00 91.88 339 GLY A N 1
ATOM 2481 C CA . GLY A 1 339 ? -7.463 6.569 -2.484 1.00 91.88 339 GLY A CA 1
ATOM 2482 C C . GLY A 1 339 ? -7.410 8.046 -2.922 1.00 91.88 339 GLY A C 1
ATOM 2483 O O . GLY A 1 339 ? -6.389 8.541 -3.414 1.00 91.88 339 GLY A O 1
ATOM 2484 N N . PRO A 1 340 ? -8.484 8.807 -2.682 1.00 91.50 340 PRO A N 1
ATOM 2485 C CA . PRO A 1 340 ? -9.704 8.381 -2.008 1.00 91.50 340 PRO A CA 1
ATOM 2486 C C . PRO A 1 340 ? -10.682 7.631 -2.910 1.00 91.50 340 PRO A C 1
ATOM 2488 O O . PRO A 1 340 ? -10.698 7.841 -4.119 1.00 91.50 340 PRO A O 1
ATOM 2491 N N . ASP A 1 341 ? -11.595 6.903 -2.269 1.00 85.38 341 ASP A N 1
ATOM 2492 C CA . ASP A 1 341 ? -12.808 6.426 -2.918 1.00 85.38 341 ASP A CA 1
ATOM 2493 C C . ASP A 1 341 ? -13.725 7.597 -3.331 1.00 85.38 341 ASP A C 1
ATOM 2495 O O . ASP A 1 341 ? -13.569 8.755 -2.914 1.00 85.38 341 ASP A O 1
ATOM 2499 N N . ALA A 1 342 ? -14.773 7.290 -4.098 1.00 79.25 342 ALA A N 1
ATOM 2500 C CA . ALA A 1 342 ? -15.778 8.262 -4.537 1.00 79.25 342 ALA A CA 1
ATOM 2501 C C . ALA A 1 342 ? -16.564 8.961 -3.395 1.00 79.25 342 ALA A C 1
ATOM 2503 O O . ALA A 1 342 ? -17.375 9.852 -3.658 1.00 79.25 342 ALA A O 1
ATOM 2504 N N . ARG A 1 343 ? -16.345 8.579 -2.126 1.00 81.81 343 ARG A N 1
ATOM 2505 C CA . ARG A 1 343 ? -16.927 9.173 -0.910 1.00 81.81 343 ARG A CA 1
ATOM 2506 C C . ARG A 1 343 ? -15.883 9.944 -0.071 1.00 81.81 343 ARG A C 1
ATOM 2508 O O . ARG A 1 343 ? -16.158 10.254 1.089 1.00 81.81 343 ARG A O 1
ATOM 2515 N N . LEU A 1 344 ? -14.708 10.264 -0.631 1.00 89.00 344 LEU A N 1
ATOM 2516 C CA . LEU A 1 344 ? -13.562 10.907 0.044 1.00 89.00 344 LEU A CA 1
ATOM 2517 C C . LEU A 1 344 ? -12.970 10.130 1.233 1.00 89.00 344 LEU A C 1
ATOM 2519 O O . LEU A 1 344 ? -12.238 10.694 2.055 1.00 89.00 344 LEU A O 1
ATOM 2523 N N . ARG A 1 345 ? -13.233 8.825 1.331 1.00 88.38 345 ARG A N 1
ATOM 2524 C CA . ARG A 1 345 ? -12.573 7.965 2.315 1.00 88.38 345 ARG A CA 1
ATOM 2525 C C . ARG A 1 345 ? -11.254 7.491 1.727 1.00 88.38 345 ARG A C 1
ATOM 2527 O O . ARG A 1 345 ? -11.202 7.047 0.587 1.00 88.38 345 ARG A O 1
ATOM 2534 N N . TYR A 1 346 ? -10.180 7.561 2.501 1.00 88.69 346 TYR A N 1
ATOM 2535 C CA . TYR A 1 346 ? -8.926 6.938 2.101 1.00 88.69 346 TYR A CA 1
ATOM 2536 C C . TYR A 1 346 ? -8.957 5.430 2.363 1.00 88.69 346 TYR A C 1
ATOM 2538 O O . TYR A 1 346 ? -9.203 4.987 3.486 1.00 88.69 346 TYR A O 1
ATOM 2546 N N . LYS A 1 347 ? -8.649 4.667 1.316 1.00 90.19 347 LYS A N 1
ATOM 2547 C CA . LYS A 1 347 ? -8.005 3.356 1.390 1.00 90.19 347 LYS A CA 1
ATOM 2548 C C . LYS A 1 347 ? -6.569 3.505 0.830 1.00 90.19 347 LYS A C 1
ATOM 2550 O O . LYS A 1 347 ? -6.320 4.477 0.112 1.00 90.19 347 LYS A O 1
ATOM 2555 N N . PRO A 1 348 ? -5.605 2.624 1.158 1.00 95.62 348 PRO A N 1
ATOM 2556 C CA . PRO A 1 348 ? -5.717 1.466 2.047 1.00 95.62 348 PRO A CA 1
ATOM 2557 C C . PRO A 1 348 ? -5.975 1.872 3.501 1.00 95.62 348 PRO A C 1
ATOM 2559 O O . PRO A 1 348 ? -5.765 3.019 3.887 1.00 95.62 348 PRO A O 1
ATOM 2562 N N . ASP A 1 349 ? -6.399 0.924 4.335 1.00 96.69 349 ASP A N 1
ATOM 2563 C CA . ASP A 1 349 ? -6.527 1.160 5.776 1.00 96.69 349 ASP A CA 1
ATOM 2564 C C . ASP A 1 349 ? -5.165 1.129 6.478 1.00 96.69 349 ASP A C 1
ATOM 2566 O O . ASP A 1 349 ? -4.967 1.793 7.498 1.00 96.69 349 ASP A O 1
ATOM 2570 N N . ILE A 1 350 ? -4.237 0.328 5.953 1.00 97.69 350 ILE A N 1
ATOM 2571 C CA . ILE A 1 350 ? -2.931 0.025 6.539 1.00 97.69 350 ILE A CA 1
ATOM 2572 C C . ILE A 1 350 ? -1.970 -0.456 5.439 1.00 97.69 350 ILE A C 1
ATOM 2574 O O . ILE A 1 350 ? -2.411 -0.937 4.393 1.00 97.69 350 ILE A O 1
ATOM 2578 N N . ILE A 1 351 ? -0.659 -0.366 5.662 1.00 98.31 351 ILE A N 1
ATOM 2579 C CA . ILE A 1 351 ? 0.356 -0.882 4.728 1.00 98.31 351 ILE A CA 1
ATOM 2580 C C . ILE A 1 351 ? 1.211 -1.982 5.368 1.00 98.31 351 ILE A C 1
ATOM 2582 O O . ILE A 1 351 ? 1.463 -1.988 6.575 1.00 98.31 351 ILE A O 1
ATOM 2586 N N . ALA A 1 352 ? 1.641 -2.939 4.546 1.00 98.38 352 ALA A N 1
ATOM 2587 C CA . ALA A 1 352 ? 2.464 -4.083 4.941 1.00 98.38 352 ALA A CA 1
ATOM 2588 C C . ALA A 1 352 ? 3.487 -4.432 3.836 1.00 98.38 352 ALA A C 1
ATOM 2590 O O . ALA A 1 352 ? 3.343 -3.957 2.707 1.00 98.38 352 ALA A O 1
ATOM 2591 N N . PRO A 1 353 ? 4.535 -5.229 4.123 1.00 97.62 353 PRO A N 1
ATOM 2592 C CA . PRO A 1 353 ? 5.522 -5.633 3.120 1.00 97.62 353 PRO A CA 1
ATOM 2593 C C . PRO A 1 353 ? 4.882 -6.356 1.926 1.00 97.62 353 PRO A C 1
ATOM 2595 O O . PRO A 1 353 ? 4.329 -7.442 2.079 1.00 97.62 353 PRO A O 1
ATOM 2598 N N . GLY A 1 354 ? 4.973 -5.753 0.739 1.00 96.12 354 GLY A N 1
ATOM 2599 C CA . GLY A 1 354 ? 4.395 -6.278 -0.504 1.00 96.12 354 GLY A CA 1
ATOM 2600 C C . GLY A 1 354 ? 5.284 -6.114 -1.739 1.00 96.12 354 GLY A C 1
ATOM 2601 O O . GLY A 1 354 ? 5.135 -6.868 -2.698 1.00 96.12 354 GLY A O 1
ATOM 2602 N N . GLY A 1 355 ? 6.250 -5.193 -1.731 1.00 92.00 355 GLY A N 1
ATOM 2603 C CA . GLY A 1 355 ? 7.244 -5.069 -2.794 1.00 92.00 355 GLY A CA 1
ATOM 2604 C C . GLY A 1 355 ? 8.423 -6.014 -2.569 1.00 92.00 355 GLY A C 1
ATOM 2605 O O . GLY A 1 355 ? 9.004 -6.023 -1.486 1.00 92.00 355 GLY A O 1
ATOM 2606 N N . MET A 1 356 ? 8.819 -6.771 -3.597 1.00 88.69 356 MET A N 1
ATOM 2607 C CA . MET A 1 356 ? 10.008 -7.643 -3.586 1.00 88.69 356 MET A CA 1
ATOM 2608 C C . MET A 1 356 ? 9.999 -8.711 -2.475 1.00 88.69 356 MET A C 1
ATOM 2610 O O . MET A 1 356 ? 10.969 -8.896 -1.733 1.00 88.69 356 MET A O 1
ATOM 2614 N N . ILE A 1 357 ? 8.888 -9.441 -2.378 1.00 91.94 357 ILE A N 1
ATOM 2615 C CA . ILE A 1 357 ? 8.671 -10.512 -1.404 1.00 91.94 357 ILE A CA 1
ATOM 2616 C C . ILE A 1 357 ? 9.062 -11.863 -2.007 1.00 91.94 357 ILE A C 1
ATOM 2618 O O . ILE A 1 357 ? 8.463 -12.331 -2.977 1.00 91.94 357 ILE A O 1
ATOM 2622 N N . TYR A 1 358 ? 10.061 -12.505 -1.406 1.00 90.81 358 TYR A N 1
ATOM 2623 C CA . TYR A 1 358 ? 10.425 -13.895 -1.675 1.00 90.81 358 TYR A CA 1
ATOM 2624 C C . TYR A 1 358 ? 9.430 -14.835 -0.978 1.00 90.81 358 TYR A C 1
ATOM 2626 O O . TYR A 1 358 ? 9.170 -14.671 0.212 1.00 90.81 358 TYR A O 1
ATOM 2634 N N . SER A 1 359 ? 8.862 -15.799 -1.706 1.00 92.56 359 SER A N 1
ATOM 2635 C CA . SER A 1 359 ? 7.946 -16.808 -1.154 1.00 92.56 359 SER A CA 1
ATOM 2636 C C . SER A 1 359 ? 7.926 -18.085 -2.001 1.00 92.56 359 SER A C 1
ATOM 2638 O O . SER A 1 359 ? 8.610 -18.184 -3.025 1.00 92.56 359 SER A O 1
ATOM 2640 N N . THR A 1 360 ? 7.164 -19.084 -1.555 1.00 92.44 360 THR A N 1
ATOM 2641 C CA . THR A 1 360 ? 6.953 -20.351 -2.264 1.00 92.44 360 THR A CA 1
ATOM 2642 C C . THR A 1 360 ? 6.334 -20.146 -3.644 1.00 92.44 360 THR A C 1
ATOM 2644 O O . THR A 1 360 ? 5.635 -19.177 -3.916 1.00 92.44 360 THR A O 1
ATOM 2647 N N . PHE A 1 361 ? 6.578 -21.092 -4.535 1.00 91.25 361 PHE A N 1
ATOM 2648 C CA . PHE A 1 361 ? 6.050 -21.122 -5.894 1.00 91.25 361 PHE A CA 1
ATOM 2649 C C . PHE A 1 361 ? 5.833 -22.590 -6.295 1.00 91.25 361 PHE A C 1
ATOM 2651 O O . PHE A 1 361 ? 6.390 -23.475 -5.638 1.00 91.25 361 PHE A O 1
ATOM 2658 N N . PRO A 1 362 ? 5.053 -22.916 -7.342 1.00 90.94 362 PRO A N 1
ATOM 2659 C CA . PRO A 1 362 ? 4.880 -24.303 -7.758 1.00 90.94 362 PRO A CA 1
ATOM 2660 C C . PRO A 1 362 ? 6.231 -24.985 -8.010 1.00 90.94 362 PRO A C 1
ATOM 2662 O O . PRO A 1 362 ? 7.111 -24.422 -8.663 1.00 90.94 362 PRO A O 1
ATOM 2665 N N . LEU A 1 363 ? 6.409 -26.214 -7.511 1.00 89.00 363 LEU A N 1
ATOM 2666 C CA . LEU A 1 363 ? 7.683 -26.946 -7.615 1.00 89.00 363 LEU A CA 1
ATOM 2667 C C . LEU A 1 363 ? 8.140 -27.114 -9.073 1.00 89.00 363 LEU A C 1
ATOM 2669 O O . LEU A 1 363 ? 9.318 -26.945 -9.377 1.00 89.00 363 LEU A O 1
ATOM 2673 N N . ALA A 1 364 ? 7.193 -27.339 -9.990 1.00 87.38 364 ALA A N 1
ATOM 2674 C CA . ALA A 1 364 ? 7.438 -27.407 -11.434 1.00 87.38 364 ALA A CA 1
ATOM 2675 C C . ALA A 1 364 ? 7.965 -26.091 -12.050 1.00 87.38 364 ALA A C 1
ATOM 2677 O O . ALA A 1 364 ? 8.490 -26.109 -13.160 1.00 87.38 364 ALA A O 1
ATOM 2678 N N . LYS A 1 365 ? 7.845 -24.963 -11.336 1.00 83.94 365 LYS A N 1
ATOM 2679 C CA . LYS A 1 365 ? 8.351 -23.632 -11.710 1.00 83.94 365 LYS A CA 1
ATOM 2680 C C . LYS A 1 365 ? 9.520 -23.161 -10.823 1.00 83.94 365 LYS A C 1
ATOM 2682 O O . LYS A 1 365 ? 9.830 -21.976 -10.810 1.00 83.94 365 LYS A O 1
ATOM 2687 N N . GLY A 1 366 ? 10.165 -24.067 -10.079 1.00 82.94 366 GLY A N 1
ATOM 2688 C CA . GLY A 1 366 ? 11.355 -23.769 -9.265 1.00 82.94 366 GLY A CA 1
ATOM 2689 C C . GLY A 1 366 ? 11.123 -23.652 -7.754 1.00 82.94 366 GLY A C 1
ATOM 2690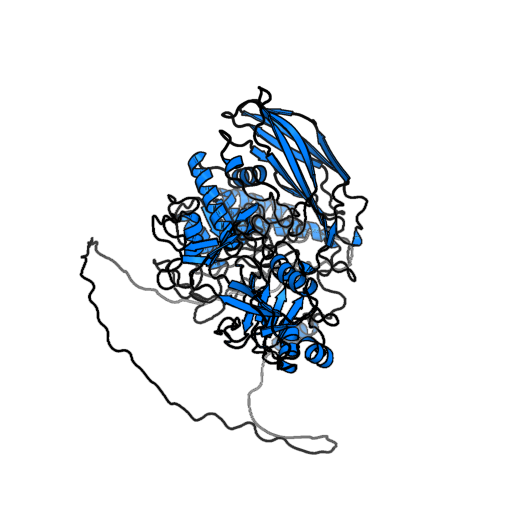 O O . GLY A 1 366 ? 12.079 -23.426 -7.017 1.00 82.94 366 GLY A O 1
ATOM 2691 N N . GLY A 1 367 ? 9.892 -23.830 -7.263 1.00 87.44 367 GLY A N 1
ATOM 2692 C CA . GLY A 1 367 ? 9.595 -23.960 -5.826 1.00 87.44 367 GLY A CA 1
ATOM 2693 C C . GLY A 1 367 ? 9.595 -22.663 -5.007 1.00 87.44 367 GLY A C 1
ATOM 2694 O O . GLY A 1 367 ? 8.895 -22.592 -4.000 1.00 87.44 367 GLY A O 1
ATOM 2695 N N . PHE A 1 368 ? 10.320 -21.630 -5.442 1.00 87.31 368 PHE A N 1
ATOM 2696 C CA . PHE A 1 368 ? 10.340 -20.299 -4.831 1.00 87.31 368 PHE A CA 1
ATOM 2697 C C . PHE A 1 368 ? 10.546 -19.210 -5.884 1.00 87.31 368 PHE A C 1
ATOM 2699 O O . PHE A 1 368 ? 11.222 -19.439 -6.887 1.00 87.31 368 PHE A O 1
ATOM 2706 N N . THR A 1 369 ? 10.021 -18.011 -5.635 1.00 86.00 369 THR A N 1
ATOM 2707 C CA . THR A 1 369 ? 10.302 -16.822 -6.452 1.00 86.00 369 THR A CA 1
ATOM 2708 C C . THR A 1 369 ? 10.063 -15.527 -5.668 1.00 86.00 369 THR A C 1
ATOM 2710 O O . THR A 1 369 ? 9.457 -15.533 -4.593 1.00 86.00 369 THR A O 1
ATOM 2713 N N . THR A 1 370 ? 10.524 -14.406 -6.217 1.00 87.19 370 THR A N 1
ATOM 2714 C CA . THR A 1 370 ? 10.289 -13.062 -5.680 1.00 87.19 370 THR A CA 1
ATOM 2715 C C . THR A 1 370 ? 9.228 -12.365 -6.525 1.00 87.19 370 THR A C 1
ATOM 2717 O O . THR A 1 370 ? 9.433 -12.180 -7.722 1.00 87.19 370 THR A O 1
ATOM 2720 N N . LEU A 1 371 ? 8.104 -11.986 -5.910 1.00 88.06 371 LEU A N 1
ATOM 2721 C CA . LEU A 1 371 ? 7.026 -11.213 -6.542 1.00 88.06 371 LEU A CA 1
ATOM 2722 C C . LEU A 1 371 ? 6.860 -9.855 -5.846 1.00 88.06 371 LEU A C 1
ATOM 2724 O O . LEU A 1 371 ? 7.442 -9.598 -4.792 1.00 88.06 371 LEU A O 1
ATOM 2728 N N . GLN A 1 372 ? 6.051 -8.984 -6.441 1.00 90.38 372 GLN A N 1
ATOM 2729 C CA . GLN A 1 372 ? 5.668 -7.694 -5.878 1.00 90.38 372 GLN A CA 1
ATOM 2730 C C . GLN A 1 372 ? 4.164 -7.467 -6.061 1.00 90.38 372 GLN A C 1
ATOM 2732 O O . GLN A 1 372 ? 3.587 -7.918 -7.050 1.00 90.38 372 GLN A O 1
ATOM 2737 N N . GLY A 1 373 ? 3.550 -6.742 -5.132 1.00 92.75 373 GLY A N 1
ATOM 2738 C CA . GLY A 1 373 ? 2.166 -6.294 -5.234 1.00 92.75 373 GLY A CA 1
ATOM 2739 C C . GLY A 1 373 ? 1.509 -6.125 -3.867 1.00 92.75 373 GLY A C 1
ATOM 2740 O O . GLY A 1 373 ? 1.906 -6.749 -2.881 1.00 92.75 373 GLY A O 1
ATOM 2741 N N . THR A 1 374 ? 0.411 -5.375 -3.809 1.00 96.88 374 THR A N 1
ATOM 2742 C CA . THR A 1 374 ? -0.498 -5.400 -2.645 1.00 96.88 374 THR A CA 1
ATOM 2743 C C . THR A 1 374 ? -1.078 -6.804 -2.412 1.00 96.88 374 THR A C 1
ATOM 2745 O O . THR A 1 374 ? -1.373 -7.184 -1.279 1.00 96.88 374 THR A O 1
ATOM 2748 N N . SER A 1 375 ? -1.095 -7.635 -3.465 1.00 96.38 375 SER A N 1
ATOM 2749 C CA . SER A 1 375 ? -1.298 -9.090 -3.419 1.00 96.38 375 SER A CA 1
ATOM 2750 C C . SER A 1 375 ? -0.396 -9.843 -2.432 1.00 96.38 375 SER A C 1
ATOM 2752 O O . SER A 1 375 ? -0.816 -10.892 -1.951 1.00 96.38 375 SER A O 1
ATOM 2754 N N . MET A 1 376 ? 0.810 -9.342 -2.140 1.00 97.94 376 MET A N 1
ATOM 2755 C CA . MET A 1 376 ? 1.762 -9.927 -1.185 1.00 97.94 376 MET A CA 1
ATOM 2756 C C . MET A 1 376 ? 1.667 -9.263 0.200 1.00 97.94 376 MET A C 1
ATOM 2758 O O . MET A 1 376 ? 1.865 -9.927 1.215 1.00 97.94 376 MET A O 1
ATOM 2762 N N . ALA A 1 377 ? 1.270 -7.988 0.259 1.00 98.44 377 ALA A N 1
ATOM 2763 C CA . ALA A 1 377 ? 1.014 -7.280 1.515 1.00 98.44 377 ALA A CA 1
ATOM 2764 C C . ALA A 1 377 ? -0.229 -7.819 2.252 1.00 98.44 377 ALA A C 1
ATOM 2766 O O . ALA A 1 377 ? -0.210 -8.004 3.471 1.00 98.44 377 ALA A O 1
ATOM 2767 N N . SER A 1 378 ? -1.303 -8.128 1.518 1.00 98.56 378 SER A N 1
ATOM 2768 C CA . SER A 1 378 ? -2.547 -8.661 2.089 1.00 98.56 378 SER A CA 1
ATOM 2769 C C . SER A 1 378 ? -2.382 -9.988 2.862 1.00 98.56 378 SER A C 1
ATOM 2771 O O . SER A 1 378 ? -2.839 -10.043 4.010 1.00 98.56 378 SER A O 1
ATOM 2773 N N . PRO A 1 379 ? -1.678 -11.028 2.355 1.00 98.56 379 PRO A N 1
ATOM 2774 C CA . PRO A 1 379 ? -1.454 -12.261 3.114 1.00 98.56 379 PRO A CA 1
ATOM 2775 C C . PRO A 1 379 ? -0.512 -12.062 4.302 1.00 98.56 379 PRO A C 1
ATOM 2777 O O . PRO A 1 379 ? -0.680 -12.728 5.323 1.00 98.56 379 PRO A O 1
ATOM 2780 N N . TYR A 1 380 ? 0.427 -11.113 4.228 1.00 98.31 380 TYR A N 1
ATOM 2781 C CA . TYR A 1 380 ? 1.242 -10.734 5.385 1.00 98.31 380 TYR A CA 1
ATOM 2782 C C . TYR A 1 380 ? 0.346 -10.218 6.525 1.00 98.31 380 TYR A C 1
ATOM 2784 O O . TYR A 1 380 ? 0.448 -10.673 7.665 1.00 98.31 380 TYR A O 1
ATOM 2792 N N . MET A 1 381 ? -0.617 -9.348 6.200 1.00 98.56 381 MET A N 1
ATOM 2793 C CA . MET A 1 381 ? -1.631 -8.867 7.143 1.00 98.56 381 MET A CA 1
ATOM 2794 C C . MET A 1 381 ? -2.587 -9.973 7.622 1.00 98.56 381 MET A C 1
ATOM 2796 O O . MET A 1 381 ? -2.963 -9.995 8.793 1.00 98.56 381 MET A O 1
ATOM 2800 N N . ALA A 1 382 ? -2.973 -10.920 6.761 1.00 98.50 382 ALA A N 1
ATOM 2801 C CA . ALA A 1 382 ? -3.772 -12.083 7.162 1.00 98.50 382 ALA A CA 1
ATOM 2802 C C . ALA A 1 382 ? -3.026 -12.965 8.183 1.00 98.50 382 ALA A C 1
ATOM 2804 O O . ALA A 1 382 ? -3.616 -13.411 9.167 1.00 98.50 382 ALA A O 1
ATOM 2805 N N . GLY A 1 383 ? -1.713 -13.144 8.017 1.00 98.38 383 GLY A N 1
ATOM 2806 C CA . GLY A 1 383 ? -0.867 -13.809 9.007 1.00 98.38 383 GLY A CA 1
ATOM 2807 C C . GLY A 1 383 ? -0.801 -13.061 10.344 1.00 98.38 383 GLY A C 1
ATOM 2808 O O . GLY A 1 383 ? -0.942 -13.680 11.396 1.00 98.38 383 GLY A O 1
ATOM 2809 N N . ILE A 1 384 ? -0.668 -11.728 10.332 1.00 98.38 384 ILE A N 1
ATOM 2810 C CA . ILE A 1 384 ? -0.679 -10.914 11.566 1.00 98.38 384 ILE A CA 1
ATOM 2811 C C . ILE A 1 384 ? -2.019 -11.032 12.297 1.00 98.38 384 ILE A C 1
ATOM 2813 O O . ILE A 1 384 ? -2.040 -11.188 13.519 1.00 98.38 384 ILE A O 1
ATOM 2817 N N . GLN A 1 385 ? -3.136 -11.016 11.564 1.00 98.19 385 GLN A N 1
ATOM 2818 C CA . GLN A 1 385 ? -4.458 -11.275 12.136 1.00 98.19 385 GLN A CA 1
ATOM 2819 C C . GLN A 1 385 ? -4.507 -12.662 12.792 1.00 98.19 385 GLN A C 1
ATOM 2821 O O . GLN A 1 385 ? -4.951 -12.769 13.932 1.00 98.19 385 GLN A O 1
ATOM 2826 N N . ALA A 1 386 ? -3.980 -13.709 12.148 1.00 98.12 386 ALA A N 1
ATOM 2827 C CA . ALA A 1 38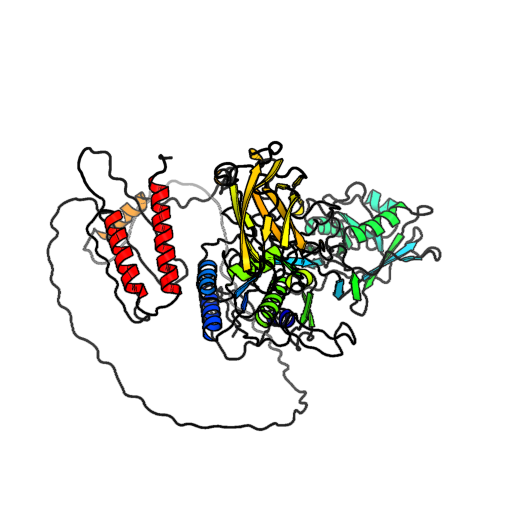6 ? -3.945 -15.053 12.728 1.00 98.12 386 ALA A CA 1
ATOM 2828 C C . ALA A 1 386 ? -3.126 -15.111 14.032 1.00 98.12 386 ALA A C 1
ATOM 2830 O O . ALA A 1 386 ? -3.587 -15.686 15.020 1.00 98.12 386 ALA A O 1
ATOM 2831 N N . LEU A 1 387 ? -1.956 -14.459 14.078 1.00 97.56 387 LEU A N 1
ATOM 2832 C CA . LEU A 1 387 ? -1.157 -14.329 15.304 1.00 97.56 387 LEU A CA 1
ATOM 2833 C C . LEU A 1 387 ? -1.919 -13.585 16.411 1.00 97.56 387 LEU A C 1
ATOM 2835 O O . LEU A 1 387 ? -1.905 -14.014 17.567 1.00 97.56 387 LEU A O 1
ATOM 2839 N N . TYR A 1 388 ? -2.617 -12.497 16.069 1.00 96.88 388 TYR A N 1
ATOM 2840 C CA . TYR A 1 388 ? -3.426 -11.737 17.023 1.00 96.88 388 TYR A CA 1
ATOM 2841 C C . TYR A 1 388 ? -4.555 -12.593 17.609 1.00 96.88 388 TYR A C 1
ATOM 2843 O O . TYR A 1 388 ? -4.668 -12.705 18.832 1.00 96.88 388 TYR A O 1
ATOM 2851 N N . LEU A 1 389 ? -5.354 -13.241 16.755 1.00 96.31 389 LEU A N 1
ATOM 2852 C CA . LEU A 1 389 ? -6.467 -14.098 17.176 1.00 96.31 389 LEU A CA 1
ATOM 2853 C C . LEU A 1 389 ? -5.972 -15.311 17.981 1.00 96.31 389 LEU A C 1
ATOM 2855 O O . LEU A 1 389 ? -6.630 -15.722 18.935 1.00 96.31 389 LEU A O 1
ATOM 2859 N N . SER A 1 390 ? -4.787 -15.846 17.666 1.00 95.81 390 SER A N 1
ATOM 2860 C CA . SER A 1 390 ? -4.163 -16.923 18.442 1.00 95.81 390 SER A CA 1
ATOM 2861 C C . SER A 1 390 ? -3.678 -16.476 19.827 1.00 95.81 390 SER A C 1
ATOM 2863 O O . SER A 1 390 ? -3.671 -17.297 20.744 1.00 95.81 390 SER A O 1
ATOM 2865 N N . LYS A 1 391 ? -3.245 -15.218 19.998 1.00 94.56 391 LYS A N 1
ATOM 2866 C CA . LYS A 1 391 ? -2.746 -14.691 21.285 1.00 94.56 391 LYS A CA 1
ATOM 2867 C C . LYS A 1 391 ? -3.872 -14.174 22.184 1.00 94.56 391 LYS A C 1
ATOM 2869 O O . LYS A 1 391 ? -3.818 -14.370 23.396 1.00 94.56 391 LYS A O 1
ATOM 2874 N N . TYR A 1 392 ? -4.872 -13.510 21.603 1.00 92.44 392 TYR A N 1
ATOM 2875 C CA . TYR A 1 392 ? -5.907 -12.769 22.337 1.00 92.44 392 TYR A CA 1
ATOM 2876 C C . TYR A 1 392 ? -7.324 -13.347 22.197 1.00 92.44 392 TYR A C 1
ATOM 2878 O O . TYR A 1 392 ? -8.233 -12.903 22.899 1.00 92.44 392 TYR A O 1
ATOM 2886 N N . GLY A 1 393 ? -7.513 -14.360 21.348 1.00 92.94 393 GLY A N 1
ATOM 2887 C CA . GLY A 1 393 ? -8.813 -14.954 21.044 1.00 92.94 393 GLY A CA 1
ATOM 2888 C C . GLY A 1 393 ? -9.552 -14.245 19.905 1.00 92.94 393 GLY A C 1
ATOM 2889 O O . GLY A 1 393 ? -9.127 -13.205 19.399 1.00 92.94 393 GLY A O 1
ATOM 2890 N N . LYS A 1 394 ? -10.686 -14.829 19.496 1.00 93.06 394 LYS A N 1
ATOM 2891 C CA . LYS A 1 394 ? -11.565 -14.241 18.475 1.00 93.06 394 LYS A CA 1
ATOM 2892 C C . LYS A 1 394 ? -12.131 -12.904 18.949 1.00 93.06 394 LYS A C 1
ATOM 2894 O O . LYS A 1 394 ? -12.551 -12.784 20.098 1.00 93.06 394 LYS A O 1
ATOM 2899 N N . THR A 1 395 ? -12.173 -11.927 18.051 1.00 93.88 395 THR A N 1
ATOM 2900 C CA . THR A 1 395 ? -12.638 -10.564 18.327 1.00 93.88 395 THR A CA 1
ATOM 2901 C C . THR A 1 395 ? -13.495 -10.051 17.170 1.00 93.88 395 THR A C 1
ATOM 2903 O O . THR A 1 395 ? -13.563 -10.678 16.118 1.00 93.88 395 THR A O 1
ATOM 2906 N N . ASP A 1 396 ? -14.161 -8.917 17.359 1.00 94.88 396 ASP A N 1
ATOM 2907 C CA . ASP A 1 396 ? -14.882 -8.242 16.280 1.00 94.88 396 ASP A CA 1
ATOM 2908 C C . ASP A 1 396 ? -13.900 -7.730 15.192 1.00 94.88 396 ASP A C 1
ATOM 2910 O O . ASP A 1 396 ? -12.853 -7.167 15.538 1.00 94.88 396 ASP A O 1
ATOM 2914 N N . PRO A 1 397 ? -14.189 -7.893 13.885 1.00 95.94 397 PRO A N 1
ATOM 2915 C CA . PRO A 1 397 ? -13.288 -7.437 12.827 1.00 95.94 397 PRO A CA 1
ATOM 2916 C C . PRO A 1 397 ? -13.024 -5.926 12.796 1.00 95.94 397 PRO A C 1
ATOM 2918 O O . PRO A 1 397 ? -11.881 -5.532 12.562 1.00 95.94 397 PRO A O 1
ATOM 2921 N N . PHE A 1 398 ? -14.017 -5.075 13.083 1.00 94.81 398 PHE A N 1
ATOM 2922 C CA . PHE A 1 398 ? -13.815 -3.620 13.138 1.00 94.81 398 PHE A CA 1
ATOM 2923 C C . PHE A 1 398 ? -12.952 -3.229 14.343 1.00 94.81 398 PHE A C 1
ATOM 2925 O O . PHE A 1 398 ? -12.123 -2.320 14.263 1.00 94.81 398 PHE A O 1
ATOM 2932 N N . LEU A 1 399 ? -13.106 -3.930 15.467 1.00 94.81 399 LEU A N 1
ATOM 2933 C CA . LEU A 1 399 ? -12.231 -3.793 16.626 1.00 94.81 399 LEU A CA 1
ATOM 2934 C C . LEU A 1 399 ? -10.790 -4.212 16.297 1.00 94.81 399 LEU A C 1
ATOM 2936 O O . LEU A 1 399 ? -9.861 -3.497 16.671 1.00 94.81 399 LEU A O 1
ATOM 2940 N N . LEU A 1 400 ? -10.583 -5.313 15.566 1.00 96.00 400 LEU A N 1
ATOM 2941 C CA . LEU A 1 400 ? -9.239 -5.716 15.140 1.00 96.00 400 LEU A CA 1
ATOM 2942 C C . LEU A 1 400 ? -8.612 -4.692 14.184 1.00 96.00 400 LEU A C 1
ATOM 2944 O O . LEU A 1 400 ? -7.465 -4.307 14.396 1.00 96.00 400 LEU A O 1
ATOM 2948 N N . LEU A 1 401 ? -9.364 -4.201 13.195 1.00 96.38 401 LEU A N 1
ATOM 2949 C CA . LEU A 1 401 ? -8.914 -3.144 12.284 1.00 96.38 401 LEU A CA 1
ATOM 2950 C C . LEU A 1 401 ? -8.458 -1.893 13.055 1.00 96.38 401 LEU A C 1
ATOM 2952 O O . LEU A 1 401 ? -7.345 -1.416 12.841 1.00 96.38 401 LEU A O 1
ATOM 2956 N N . ASN A 1 402 ? -9.259 -1.424 14.016 1.00 96.25 402 ASN A N 1
ATOM 2957 C CA . ASN A 1 402 ? -8.888 -0.302 14.881 1.00 96.25 402 ASN A CA 1
ATOM 2958 C C . ASN A 1 402 ? -7.587 -0.566 15.669 1.00 96.25 402 ASN A C 1
ATOM 2960 O O . ASN A 1 402 ? -6.727 0.308 15.776 1.00 96.25 402 ASN A O 1
ATOM 2964 N N . ILE A 1 403 ? -7.404 -1.766 16.224 1.00 95.94 403 ILE A N 1
ATOM 2965 C CA . ILE A 1 403 ? -6.178 -2.115 16.960 1.00 95.94 403 ILE A CA 1
ATOM 2966 C C . ILE A 1 403 ? -4.959 -2.142 16.020 1.00 95.94 403 ILE A C 1
ATOM 2968 O O . ILE A 1 403 ? -3.913 -1.585 16.352 1.00 95.94 403 ILE A O 1
ATOM 2972 N N . LEU A 1 404 ? -5.090 -2.720 14.825 1.00 97.19 404 LEU A N 1
ATOM 2973 C CA . LEU A 1 404 ? -4.023 -2.749 13.820 1.00 97.19 404 LEU A CA 1
ATOM 2974 C C . LEU A 1 404 ? -3.651 -1.338 13.336 1.00 97.19 404 LEU A C 1
ATOM 2976 O O . LEU A 1 404 ? -2.471 -0.999 13.310 1.00 97.19 404 LEU A O 1
ATOM 2980 N N . GLN A 1 405 ? -4.635 -0.486 13.024 1.00 97.38 405 GLN A N 1
ATOM 2981 C CA . GLN A 1 405 ? -4.390 0.905 12.624 1.00 97.38 405 GLN A CA 1
ATOM 2982 C C . GLN A 1 405 ? -3.766 1.731 13.752 1.00 97.38 405 GLN A C 1
ATOM 2984 O O . GLN A 1 405 ? -2.790 2.438 13.522 1.00 97.38 405 GLN A O 1
ATOM 2989 N N . SER A 1 406 ? -4.279 1.625 14.981 1.00 96.94 406 SER A N 1
ATOM 2990 C CA . SER A 1 406 ? -3.766 2.407 16.117 1.00 96.94 406 SER A CA 1
ATOM 2991 C C . SER A 1 406 ? -2.363 2.006 16.577 1.00 96.94 406 SER A C 1
ATOM 2993 O O . SER A 1 406 ? -1.696 2.813 17.223 1.00 96.94 406 SER A O 1
ATOM 2995 N N . THR A 1 407 ? -1.893 0.806 16.230 1.00 96.62 407 THR A N 1
ATOM 2996 C CA . THR A 1 407 ? -0.530 0.321 16.516 1.00 96.62 407 THR A CA 1
ATOM 2997 C C . THR A 1 407 ? 0.432 0.450 15.327 1.00 96.62 407 THR A C 1
ATOM 2999 O O . THR A 1 407 ? 1.614 0.131 15.463 1.00 96.62 407 THR A O 1
ATOM 3002 N N . ALA A 1 408 ? -0.035 0.941 14.176 1.00 97.25 408 ALA A N 1
ATOM 3003 C CA . ALA A 1 408 ? 0.795 1.155 12.994 1.00 97.25 408 ALA A CA 1
ATOM 3004 C C . ALA A 1 408 ? 1.751 2.362 13.143 1.00 97.25 408 ALA A C 1
ATOM 3006 O O . ALA A 1 408 ? 1.731 3.110 14.126 1.00 97.25 408 ALA A O 1
ATOM 3007 N N . MET A 1 409 ? 2.644 2.526 12.166 1.00 96.38 409 MET A N 1
ATOM 3008 C CA . MET A 1 409 ? 3.700 3.538 12.148 1.00 96.38 409 MET A CA 1
ATOM 3009 C C . MET A 1 409 ? 3.715 4.284 10.804 1.00 96.38 409 MET A C 1
ATOM 3011 O O . MET A 1 409 ? 4.006 3.669 9.777 1.00 96.38 409 MET A O 1
ATOM 3015 N N . PRO A 1 410 ? 3.441 5.602 10.766 1.00 96.81 410 PRO A N 1
ATOM 3016 C CA . PRO A 1 410 ? 3.449 6.360 9.520 1.00 96.81 410 PRO A CA 1
ATOM 3017 C C . PRO A 1 410 ? 4.839 6.383 8.879 1.00 96.81 410 PRO A C 1
ATOM 3019 O O . PRO A 1 410 ? 5.838 6.683 9.531 1.00 96.81 410 PRO A O 1
ATOM 3022 N N . THR A 1 411 ? 4.892 6.095 7.582 1.00 95.44 411 THR A N 1
ATOM 3023 C CA . THR A 1 411 ? 6.114 6.127 6.769 1.00 95.44 411 THR A CA 1
ATOM 3024 C C . THR A 1 411 ? 6.404 7.529 6.229 1.00 95.44 411 THR A C 1
ATOM 3026 O O . THR A 1 411 ? 5.505 8.367 6.096 1.00 95.44 411 THR A O 1
ATOM 3029 N N . ILE A 1 412 ? 7.675 7.773 5.903 1.00 93.81 412 ILE A N 1
ATOM 3030 C CA . ILE A 1 412 ? 8.155 8.970 5.199 1.00 93.81 412 ILE A CA 1
ATOM 3031 C C . ILE A 1 412 ? 8.016 8.740 3.687 1.00 93.81 412 ILE A C 1
ATOM 3033 O O . ILE A 1 412 ? 8.304 7.642 3.202 1.00 93.81 412 ILE A O 1
ATOM 3037 N N . ARG A 1 413 ? 7.606 9.772 2.940 1.00 92.44 413 ARG A N 1
ATOM 3038 C CA . ARG A 1 413 ? 7.449 9.699 1.480 1.00 92.44 413 ARG A CA 1
ATOM 3039 C C . ARG A 1 413 ? 8.803 9.412 0.802 1.00 92.44 413 ARG A C 1
ATOM 3041 O O . ARG A 1 413 ? 9.783 10.059 1.178 1.00 92.44 413 ARG A O 1
ATOM 3048 N N . PRO A 1 414 ? 8.877 8.542 -0.227 1.00 88.44 414 PRO A N 1
ATOM 3049 C CA . PRO A 1 414 ? 10.046 8.448 -1.104 1.00 88.44 414 PRO A CA 1
ATOM 3050 C C . PRO A 1 414 ? 10.552 9.822 -1.567 1.00 88.44 414 PRO A C 1
ATOM 3052 O O . PRO A 1 414 ? 9.765 10.701 -1.936 1.00 88.44 414 PRO A O 1
ATOM 3055 N N . GLY A 1 415 ? 11.862 10.045 -1.478 1.00 84.69 415 GLY A N 1
ATOM 3056 C CA . GLY A 1 415 ? 12.498 11.320 -1.804 1.00 84.69 415 GLY A CA 1
ATOM 3057 C C . GLY A 1 415 ? 12.174 12.469 -0.840 1.00 84.69 415 GLY A C 1
ATOM 3058 O O . GLY A 1 415 ? 12.358 13.628 -1.207 1.00 84.69 415 GLY A O 1
ATOM 3059 N N . SER A 1 416 ? 11.670 12.190 0.367 1.00 88.00 416 SER A N 1
ATOM 3060 C CA . SER A 1 416 ? 11.540 13.167 1.456 1.00 88.00 416 SER A CA 1
ATOM 3061 C C . SER A 1 416 ? 12.375 12.750 2.667 1.00 88.00 416 SER A C 1
ATOM 3063 O O . SER A 1 416 ? 12.506 11.569 2.974 1.00 88.00 416 SER A O 1
ATOM 3065 N N . THR A 1 417 ? 12.928 13.728 3.383 1.00 84.50 417 THR A N 1
ATOM 3066 C CA . THR A 1 417 ? 13.706 13.502 4.613 1.00 84.50 417 THR A CA 1
ATOM 3067 C C . THR A 1 417 ? 12.845 13.508 5.877 1.00 84.50 417 THR A C 1
ATOM 3069 O O . THR A 1 417 ? 13.217 12.888 6.870 1.00 84.50 417 THR A O 1
ATOM 3072 N N . THR A 1 418 ? 11.710 14.212 5.858 1.00 88.25 418 THR A N 1
ATOM 3073 C CA . THR A 1 418 ? 10.839 14.437 7.030 1.00 88.25 418 THR A CA 1
ATOM 3074 C C . THR A 1 418 ? 9.343 14.385 6.715 1.00 88.25 418 THR A C 1
ATOM 3076 O O . THR A 1 418 ? 8.542 14.202 7.630 1.00 88.25 418 THR A O 1
ATOM 3079 N N . GLY A 1 419 ? 8.942 14.549 5.451 1.00 92.69 419 GLY A N 1
ATOM 3080 C CA . GLY A 1 419 ? 7.540 14.600 5.049 1.00 92.69 419 GLY A CA 1
ATOM 3081 C C . GLY A 1 419 ? 6.890 13.221 5.087 1.00 92.69 419 GLY A C 1
ATOM 3082 O O . GLY A 1 419 ? 7.234 12.346 4.289 1.00 92.69 419 GLY A O 1
ATOM 3083 N N . LEU A 1 420 ? 5.934 13.028 5.998 1.00 96.69 420 LEU A N 1
ATOM 3084 C CA . LEU A 1 420 ? 5.164 11.787 6.077 1.00 96.69 420 LEU A CA 1
ATOM 3085 C C . LEU A 1 420 ? 4.322 11.586 4.812 1.00 96.69 420 LEU A C 1
ATOM 3087 O O . LEU A 1 420 ? 3.752 12.538 4.267 1.00 96.69 420 LEU A O 1
ATOM 3091 N N . THR A 1 421 ? 4.216 10.331 4.379 1.00 95.75 421 THR A N 1
ATOM 3092 C CA . THR A 1 421 ? 3.325 9.912 3.294 1.00 95.75 421 THR A CA 1
ATOM 3093 C C . THR A 1 421 ? 1.869 10.221 3.663 1.00 95.75 421 THR A C 1
ATOM 3095 O O . THR A 1 421 ? 1.444 10.023 4.808 1.00 95.75 421 THR A O 1
ATOM 3098 N N . SER A 1 422 ? 1.090 10.703 2.694 1.00 96.50 422 SER A N 1
ATOM 3099 C CA . SER A 1 422 ? -0.326 11.033 2.886 1.00 96.50 422 SER A CA 1
ATOM 3100 C C . SER A 1 422 ? -1.141 9.810 3.331 1.00 96.50 422 SER A C 1
ATOM 3102 O O . SER A 1 422 ? -0.925 8.704 2.831 1.00 96.50 422 SER A O 1
ATOM 3104 N N . ALA A 1 423 ? -2.112 9.996 4.232 1.00 97.25 423 ALA A N 1
ATOM 3105 C CA . ALA A 1 423 ? -3.026 8.922 4.647 1.00 97.25 423 ALA A CA 1
ATOM 3106 C C . ALA A 1 423 ? -3.839 8.358 3.462 1.00 97.25 423 ALA A C 1
ATOM 3108 O O . ALA A 1 423 ? -4.187 7.183 3.469 1.00 97.25 423 ALA A O 1
ATOM 3109 N N . PHE A 1 424 ? -4.035 9.151 2.398 1.00 96.62 424 PHE A N 1
ATOM 3110 C CA . PHE A 1 424 ? -4.634 8.712 1.128 1.00 96.62 424 PHE A CA 1
ATOM 3111 C C . PHE A 1 424 ? -3.803 7.668 0.356 1.00 96.62 424 PHE A C 1
ATOM 3113 O O . PHE A 1 424 ? -4.325 7.063 -0.571 1.00 96.62 424 PHE A O 1
ATOM 3120 N N . GLN A 1 425 ? -2.543 7.426 0.740 1.00 95.81 425 GLN A N 1
ATOM 3121 C CA . GLN A 1 425 ? -1.718 6.344 0.186 1.00 95.81 425 GLN A CA 1
ATOM 3122 C C . GLN A 1 425 ? -1.417 5.238 1.206 1.00 95.81 425 GLN A C 1
ATOM 3124 O O . GLN A 1 425 ? -1.318 4.076 0.827 1.00 95.81 425 GLN A O 1
ATOM 3129 N N . GLN A 1 426 ? -1.235 5.580 2.491 1.00 96.62 426 GLN A N 1
ATOM 3130 C CA . GLN A 1 426 ? -0.765 4.621 3.505 1.00 96.62 426 GLN A CA 1
ATOM 3131 C C . GLN A 1 426 ? -1.772 4.245 4.605 1.00 96.62 426 GLN A C 1
ATOM 3133 O O . GLN A 1 426 ? -1.455 3.402 5.446 1.00 96.62 426 GLN A O 1
ATOM 3138 N N . GLY A 1 427 ? -2.954 4.863 4.644 1.00 97.00 427 GLY A N 1
ATOM 3139 C CA . GLY A 1 427 ? -3.922 4.665 5.724 1.00 97.00 427 GLY A CA 1
ATOM 3140 C C . GLY A 1 427 ? -3.338 5.027 7.089 1.00 97.00 427 GLY A C 1
ATOM 3141 O O . GLY A 1 427 ? -2.817 6.123 7.276 1.00 97.00 427 GLY A O 1
ATOM 3142 N N . GLY A 1 428 ? -3.388 4.091 8.040 1.00 96.38 428 GLY A N 1
ATOM 3143 C CA . GLY A 1 428 ? -2.718 4.198 9.342 1.00 96.38 428 GLY A CA 1
ATOM 3144 C C . GLY A 1 428 ? -1.184 4.097 9.288 1.00 96.38 428 GLY A C 1
ATOM 3145 O O . GLY A 1 428 ? -0.521 4.441 10.260 1.00 96.38 428 GLY A O 1
ATOM 3146 N N . GLY A 1 429 ? -0.593 3.664 8.173 1.00 97.69 429 GLY A N 1
ATOM 3147 C CA . GLY A 1 429 ? 0.849 3.439 8.040 1.00 97.69 429 GLY A CA 1
ATOM 3148 C C . GLY A 1 429 ? 1.256 1.970 8.182 1.00 97.69 429 GLY A C 1
ATOM 3149 O O . GLY A 1 429 ? 0.439 1.061 8.035 1.00 97.69 429 GLY A O 1
ATOM 3150 N N . LEU A 1 430 ? 2.548 1.730 8.404 1.00 98.12 430 LEU A N 1
ATOM 3151 C CA . LEU A 1 430 ? 3.156 0.400 8.422 1.00 98.12 430 LEU A CA 1
ATOM 3152 C C . LEU A 1 430 ? 2.798 -0.366 9.690 1.00 98.12 430 LEU A C 1
ATOM 3154 O O . LEU A 1 430 ? 3.028 0.113 10.799 1.00 98.12 430 LEU A O 1
ATOM 3158 N N . ILE A 1 431 ? 2.263 -1.574 9.522 1.00 97.75 431 ILE A N 1
ATOM 3159 C CA . ILE A 1 431 ? 1.955 -2.459 10.643 1.00 97.75 431 ILE A CA 1
ATOM 3160 C C . ILE A 1 431 ? 3.204 -2.756 11.486 1.00 97.75 431 ILE A C 1
ATOM 3162 O O . ILE A 1 431 ? 4.242 -3.162 10.963 1.00 97.75 431 ILE A O 1
ATOM 3166 N N . SER A 1 432 ? 3.097 -2.586 12.806 1.00 95.69 432 SER A N 1
ATOM 3167 C CA . SER A 1 432 ? 4.173 -2.891 13.751 1.00 95.69 432 SER A CA 1
ATOM 3168 C C . SER A 1 432 ? 3.770 -4.041 14.667 1.00 95.69 432 SER A C 1
ATOM 3170 O O . SER A 1 432 ? 2.969 -3.870 15.585 1.00 95.69 432 SER A O 1
ATOM 3172 N N . MET A 1 433 ? 4.349 -5.225 14.441 1.00 94.12 433 MET A N 1
ATOM 3173 C CA . MET A 1 433 ? 4.167 -6.363 15.353 1.00 94.12 433 MET A CA 1
ATOM 3174 C C . MET A 1 433 ? 4.759 -6.085 16.743 1.00 94.12 433 MET A C 1
ATOM 3176 O O . MET A 1 433 ? 4.259 -6.620 17.727 1.00 94.12 433 MET A O 1
ATOM 3180 N N . GLU A 1 434 ? 5.790 -5.236 16.834 1.00 93.12 434 GLU A N 1
ATOM 3181 C CA . GLU A 1 434 ? 6.374 -4.802 18.106 1.00 93.12 434 GLU A CA 1
ATOM 3182 C C . GLU A 1 434 ? 5.317 -4.077 18.947 1.00 93.12 434 GLU A C 1
ATOM 3184 O O . GLU A 1 434 ? 4.948 -4.573 20.008 1.00 93.12 434 GLU A O 1
ATOM 3189 N N . LYS A 1 435 ? 4.718 -3.002 18.416 1.00 93.56 435 LYS A N 1
ATOM 3190 C CA . LYS A 1 435 ? 3.646 -2.256 19.098 1.00 93.56 435 LYS A CA 1
ATOM 3191 C C . LYS A 1 435 ? 2.382 -3.080 19.346 1.00 93.56 435 LYS A C 1
ATOM 3193 O O . LYS A 1 435 ? 1.712 -2.906 20.361 1.00 93.56 435 LYS A O 1
ATOM 3198 N N . LEU A 1 436 ? 2.034 -3.974 18.418 1.00 94.44 436 LEU A N 1
ATOM 3199 C CA . LEU A 1 436 ? 0.847 -4.827 18.529 1.00 94.44 436 LEU A CA 1
ATOM 3200 C C . LEU A 1 436 ? 0.956 -5.851 19.673 1.00 94.44 436 LEU A C 1
ATOM 3202 O O . LEU A 1 436 ? -0.070 -6.292 20.198 1.00 94.44 436 LEU A O 1
ATOM 3206 N N . PHE A 1 437 ? 2.178 -6.246 20.053 1.00 92.81 437 PHE A N 1
ATOM 3207 C CA . PHE A 1 437 ? 2.416 -7.357 20.978 1.00 92.81 437 PHE A CA 1
ATOM 3208 C C . PHE A 1 437 ? 3.290 -7.048 22.202 1.00 92.81 437 PHE A C 1
ATOM 3210 O O . PHE A 1 437 ? 3.360 -7.929 23.068 1.00 92.81 437 PHE A O 1
ATOM 3217 N N . SER A 1 438 ? 3.918 -5.870 22.303 1.00 86.06 438 SER A N 1
ATOM 3218 C CA . SER A 1 438 ? 4.735 -5.455 23.458 1.00 86.06 438 SER A CA 1
ATOM 3219 C C . SER A 1 438 ? 3.903 -5.307 24.736 1.00 86.06 438 SER A C 1
ATOM 3221 O O . SER A 1 438 ? 4.333 -5.707 25.819 1.00 86.06 438 SER A O 1
ATOM 3223 N N . ASP A 1 439 ? 2.671 -4.819 24.600 1.00 77.25 439 ASP A N 1
ATOM 3224 C CA . ASP A 1 439 ? 1.697 -4.737 25.680 1.00 77.25 439 ASP A CA 1
ATOM 3225 C C . ASP A 1 439 ? 1.037 -6.086 26.021 1.00 77.25 439 ASP A C 1
ATOM 3227 O O . ASP A 1 439 ? 0.795 -6.949 25.166 1.00 77.25 439 ASP A O 1
ATOM 3231 N N . LYS A 1 440 ? 0.609 -6.221 27.289 1.00 82.94 440 LYS A N 1
ATOM 3232 C CA . LYS A 1 440 ? -0.267 -7.323 27.742 1.00 82.94 440 LYS A CA 1
ATOM 3233 C C . LYS A 1 440 ? -1.513 -7.431 26.863 1.00 82.94 440 LYS A C 1
ATOM 3235 O O . LYS A 1 440 ? -1.897 -8.537 26.505 1.00 82.94 440 LYS A O 1
ATOM 3240 N N . GLN A 1 441 ? -2.106 -6.292 26.504 1.00 85.00 441 GLN A N 1
ATOM 3241 C CA . GLN A 1 441 ? -3.063 -6.120 25.412 1.00 85.00 441 GLN A CA 1
ATOM 3242 C C . GLN A 1 441 ? -3.075 -4.626 25.014 1.00 85.00 441 GLN A C 1
ATOM 3244 O O . GLN A 1 441 ? -3.100 -3.786 25.923 1.00 85.00 441 GLN A O 1
ATOM 3249 N N . PRO A 1 442 ? -3.064 -4.275 23.711 1.00 89.19 442 PRO A N 1
ATOM 3250 C CA . PRO A 1 442 ? -3.101 -2.879 23.268 1.00 89.19 442 PRO A CA 1
ATOM 3251 C C . PRO A 1 442 ? -4.339 -2.117 23.754 1.00 89.19 442 PRO A C 1
ATOM 3253 O O . PRO A 1 442 ? -5.421 -2.689 23.914 1.00 89.19 442 PRO A O 1
ATOM 3256 N N . THR A 1 443 ? -4.196 -0.803 23.937 1.00 92.38 443 THR A N 1
ATOM 3257 C CA . THR A 1 443 ? -5.336 0.095 24.172 1.00 92.38 443 THR A CA 1
ATOM 3258 C C . THR A 1 443 ? -6.264 0.075 22.964 1.00 92.38 443 THR A C 1
ATOM 3260 O O . THR A 1 443 ? -5.821 0.253 21.833 1.00 92.38 443 THR A O 1
ATOM 3263 N N . ILE A 1 444 ? -7.563 -0.083 23.195 1.00 94.81 444 ILE A N 1
ATOM 3264 C CA . ILE A 1 444 ? -8.559 0.002 22.129 1.00 94.81 444 ILE A CA 1
ATOM 3265 C C . ILE A 1 444 ? -8.867 1.480 21.888 1.00 94.81 444 ILE A C 1
ATOM 3267 O O . ILE A 1 444 ? -9.364 2.159 22.789 1.00 94.81 444 ILE A O 1
ATOM 3271 N N . VAL A 1 445 ? -8.602 1.957 20.676 1.00 96.50 445 VAL A N 1
ATOM 3272 C CA . VAL A 1 445 ? -8.906 3.316 20.211 1.00 96.50 445 VAL A CA 1
ATOM 3273 C C . VAL A 1 445 ? -9.962 3.219 19.115 1.00 96.50 445 VAL A C 1
ATOM 3275 O O . VAL A 1 445 ? -9.853 2.354 18.254 1.00 96.50 445 VAL A O 1
ATOM 3278 N N . SER A 1 446 ? -10.997 4.058 19.136 1.00 96.00 446 SER A N 1
ATOM 3279 C CA . SER A 1 446 ? -12.010 4.075 18.071 1.00 96.00 446 SER A CA 1
ATOM 3280 C C . SER A 1 446 ? -12.710 5.437 17.962 1.00 96.00 446 SER A C 1
ATOM 3282 O O . SER A 1 446 ? -13.120 5.976 18.994 1.00 96.00 446 SER A O 1
ATOM 3284 N N . PRO A 1 447 ? -12.945 5.966 16.746 1.00 96.56 447 PRO A N 1
ATOM 3285 C CA . PRO A 1 447 ? -12.415 5.492 15.461 1.00 96.56 447 PRO A CA 1
ATOM 3286 C C . PRO A 1 447 ? -10.922 5.832 15.290 1.00 96.56 447 PRO A C 1
ATOM 3288 O O . PRO A 1 447 ? -10.404 6.734 15.945 1.00 96.56 447 PRO A O 1
ATOM 3291 N N . THR A 1 448 ? -10.240 5.122 14.388 1.00 96.19 448 THR A N 1
ATOM 3292 C CA . THR A 1 448 ? -8.799 5.300 14.083 1.00 96.19 448 THR A CA 1
ATOM 3293 C C . THR A 1 448 ? -8.515 5.920 12.707 1.00 96.19 448 THR A C 1
ATOM 3295 O O . THR A 1 448 ? -7.365 6.248 12.392 1.00 96.19 448 THR A O 1
ATOM 3298 N N . ALA A 1 449 ? -9.571 6.180 11.932 1.00 95.88 449 ALA A N 1
ATOM 3299 C CA . ALA A 1 449 ? -9.566 6.996 10.723 1.00 95.88 449 ALA A CA 1
ATOM 3300 C C . ALA A 1 449 ? -10.627 8.105 10.832 1.00 95.88 449 ALA A C 1
ATOM 3302 O O . ALA A 1 449 ? -11.808 7.827 11.057 1.00 95.88 449 ALA A O 1
ATOM 3303 N N . LEU A 1 450 ? -10.203 9.365 10.705 1.00 97.38 450 LEU A N 1
ATOM 3304 C CA . LEU A 1 450 ? -11.052 10.552 10.826 1.00 97.38 450 LEU A CA 1
ATOM 3305 C C . LEU A 1 450 ? -11.216 11.229 9.462 1.00 97.38 450 LEU A C 1
ATOM 3307 O O . LEU A 1 450 ? -10.393 12.045 9.039 1.00 97.38 450 LEU A O 1
ATOM 3311 N N . PHE A 1 451 ? -12.311 10.905 8.778 1.00 95.62 451 PHE A N 1
ATOM 3312 C CA . PHE A 1 451 ? -12.681 11.554 7.523 1.00 95.62 451 PHE A CA 1
ATOM 3313 C C . PHE A 1 451 ? -13.258 12.948 7.808 1.00 95.62 451 PHE A C 1
ATOM 3315 O O . PHE A 1 451 ? -14.325 13.083 8.415 1.00 95.62 451 PHE A O 1
ATOM 3322 N N . LEU A 1 452 ? -12.528 13.980 7.384 1.00 95.94 452 LEU A N 1
ATOM 3323 C CA . LEU A 1 452 ? -12.870 15.397 7.556 1.00 95.94 452 LEU A CA 1
ATOM 3324 C C . LEU A 1 452 ? -13.752 15.935 6.419 1.00 95.94 452 LEU A C 1
ATOM 3326 O O . LEU A 1 452 ? -14.333 17.011 6.563 1.00 95.94 452 LEU A O 1
ATOM 3330 N N . ASN A 1 453 ? -13.893 15.147 5.344 1.00 94.19 453 ASN A N 1
ATOM 3331 C CA . ASN A 1 453 ? -14.663 15.439 4.134 1.00 94.19 453 ASN A CA 1
ATOM 3332 C C . ASN A 1 453 ? -14.112 16.638 3.328 1.00 94.19 453 ASN A C 1
ATOM 3334 O O . ASN A 1 453 ? -12.960 17.039 3.519 1.00 94.19 453 ASN A O 1
ATOM 3338 N N . ASP A 1 454 ? -14.899 17.159 2.384 1.00 94.00 454 ASP A N 1
ATOM 3339 C CA . ASP A 1 454 ? -14.572 18.346 1.587 1.00 94.00 454 ASP A CA 1
ATOM 3340 C C . ASP A 1 454 ? -14.990 19.674 2.252 1.00 94.00 454 ASP A C 1
ATOM 3342 O O . ASP A 1 454 ? -15.584 19.701 3.331 1.00 94.00 454 ASP A O 1
ATOM 3346 N N . THR A 1 455 ? -14.694 20.803 1.599 1.00 91.50 455 THR A N 1
ATOM 3347 C CA . THR A 1 455 ? -15.027 22.152 2.086 1.00 91.50 455 THR A CA 1
ATOM 3348 C C . THR A 1 455 ? -16.536 22.433 2.133 1.00 91.50 455 THR A C 1
ATOM 3350 O O . THR A 1 455 ? -16.953 23.326 2.869 1.00 91.50 455 THR A O 1
ATOM 3353 N N . GLN A 1 456 ? -17.372 21.698 1.391 1.00 90.56 456 GLN A N 1
ATOM 3354 C CA . GLN A 1 456 ? -18.827 21.873 1.424 1.00 90.56 456 GLN A CA 1
ATOM 3355 C C . GLN A 1 456 ? -19.465 21.131 2.606 1.00 90.56 456 GLN A C 1
ATOM 3357 O O . GLN A 1 456 ? -20.383 21.656 3.236 1.00 90.56 456 GLN A O 1
ATOM 3362 N N . PHE A 1 457 ? -18.984 19.926 2.908 1.00 92.12 457 PHE A N 1
ATOM 3363 C CA . PHE A 1 457 ? -19.590 19.006 3.873 1.00 92.12 457 PHE A CA 1
ATOM 3364 C C . PHE A 1 457 ? -18.645 18.681 5.042 1.00 92.12 457 PHE A C 1
ATOM 3366 O O . PHE A 1 457 ? -18.598 17.543 5.522 1.00 92.12 457 PHE A O 1
ATOM 3373 N N . GLN A 1 458 ? -17.885 19.689 5.485 1.00 91.75 458 GLN A N 1
ATOM 3374 C CA . GLN A 1 458 ? -16.830 19.572 6.494 1.00 91.75 458 GLN A CA 1
ATOM 3375 C C . GLN A 1 458 ? -17.295 18.886 7.782 1.00 91.75 458 GLN A C 1
ATOM 3377 O O . GLN A 1 458 ? -18.291 19.269 8.400 1.00 91.75 458 GLN A O 1
ATOM 3382 N N . ARG A 1 459 ? -16.488 17.934 8.255 1.00 95.75 459 ARG A N 1
ATOM 3383 C CA . ARG A 1 459 ? -16.646 17.276 9.553 1.00 95.75 459 ARG A CA 1
ATOM 3384 C C . ARG A 1 459 ? -15.408 17.536 10.410 1.00 95.75 459 ARG A C 1
ATOM 3386 O O . ARG A 1 459 ? -14.436 16.787 10.358 1.00 95.75 459 ARG A O 1
ATOM 3393 N N . LEU A 1 460 ? -15.442 18.626 11.175 1.00 96.44 460 LEU A N 1
ATOM 3394 C CA . LEU A 1 460 ? -14.275 19.141 11.906 1.00 96.44 460 LEU A CA 1
ATOM 3395 C C . LEU A 1 460 ? -14.187 18.685 13.365 1.00 96.44 460 LEU A C 1
ATOM 3397 O O . LEU A 1 460 ? -13.085 18.610 13.902 1.00 96.44 460 LEU A O 1
ATOM 3401 N N . ASP A 1 461 ? -15.318 18.370 13.993 1.00 98.00 461 ASP A N 1
ATOM 3402 C CA . ASP A 1 461 ? -15.384 17.875 15.368 1.00 98.00 461 ASP A CA 1
ATOM 3403 C C . ASP A 1 461 ? -15.602 16.348 15.371 1.00 98.00 461 ASP A C 1
ATOM 3405 O O . ASP A 1 461 ? -16.501 15.820 14.706 1.00 98.00 461 ASP A O 1
ATOM 3409 N N . HIS A 1 462 ? -14.770 15.623 16.123 1.00 98.38 462 HIS A N 1
ATOM 3410 C CA . HIS A 1 462 ? -14.796 14.161 16.238 1.00 98.38 462 HIS A CA 1
ATOM 3411 C C . HIS A 1 462 ? -14.656 13.723 17.692 1.00 98.38 462 HIS A C 1
ATOM 3413 O O . HIS A 1 462 ? -13.786 14.201 18.414 1.00 98.38 462 HIS A O 1
ATOM 3419 N N . THR A 1 463 ? -15.457 12.745 18.107 1.00 98.44 463 THR A N 1
ATOM 3420 C CA . THR A 1 463 ? -15.274 12.063 19.392 1.00 98.44 463 THR A CA 1
ATOM 3421 C C . THR A 1 463 ? -14.477 10.782 19.181 1.00 98.44 463 THR A C 1
ATOM 3423 O O . THR A 1 463 ? -14.870 9.943 18.372 1.00 98.44 463 THR A O 1
ATOM 3426 N N . VAL A 1 464 ? -13.392 10.613 19.935 1.00 98.31 464 VAL A N 1
ATOM 3427 C CA . VAL A 1 464 ? -12.601 9.377 19.976 1.00 98.31 464 VAL A CA 1
ATOM 3428 C C . VAL A 1 464 ? -12.726 8.754 21.359 1.00 98.31 464 VAL A C 1
ATOM 3430 O O . VAL A 1 464 ? -12.499 9.423 22.367 1.00 98.31 464 VAL A O 1
ATOM 3433 N N . THR A 1 465 ? -13.046 7.465 21.417 1.00 98.25 465 THR A N 1
ATOM 3434 C CA . THR A 1 465 ? -13.097 6.685 22.655 1.00 98.25 465 THR A CA 1
ATOM 3435 C C . THR A 1 465 ? -11.848 5.821 22.798 1.00 98.25 465 THR A C 1
ATOM 3437 O O . THR A 1 465 ? -11.485 5.075 21.890 1.00 98.25 465 THR A O 1
ATOM 3440 N N . PHE A 1 466 ? -11.238 5.874 23.980 1.00 97.75 466 PHE A N 1
ATOM 3441 C CA . PHE A 1 466 ? -10.162 4.986 24.408 1.00 97.75 466 PHE A CA 1
ATOM 3442 C C . PHE A 1 466 ? -10.695 4.023 25.475 1.00 97.75 466 PHE A C 1
ATOM 3444 O O . PHE A 1 466 ? -11.374 4.443 26.414 1.00 97.75 466 PHE A O 1
ATOM 3451 N N . THR A 1 467 ? -10.372 2.736 25.356 1.00 96.19 467 THR A N 1
ATOM 3452 C CA . THR A 1 467 ? -10.626 1.702 26.370 1.00 96.19 467 THR A CA 1
ATOM 3453 C C . THR A 1 467 ? -9.308 1.017 26.718 1.00 96.19 467 THR A C 1
ATOM 3455 O O . THR A 1 467 ? -8.703 0.364 25.868 1.00 96.19 467 THR A O 1
ATOM 3458 N N . ASN A 1 468 ? -8.867 1.150 27.968 1.00 94.31 468 ASN A N 1
ATOM 3459 C CA . ASN A 1 468 ? -7.696 0.443 28.483 1.00 94.31 468 ASN A CA 1
ATOM 3460 C C . ASN A 1 468 ? -8.121 -0.970 28.931 1.00 94.31 468 ASN A C 1
ATOM 3462 O O . ASN A 1 468 ? -9.038 -1.070 29.752 1.00 94.31 468 ASN A O 1
ATOM 3466 N N . PRO A 1 469 ? -7.520 -2.062 28.426 1.00 91.50 469 PRO A N 1
ATOM 3467 C CA . PRO A 1 469 ? -7.867 -3.418 28.849 1.00 91.50 469 PRO A CA 1
ATOM 3468 C C . PRO A 1 469 ? -7.735 -3.634 30.362 1.00 91.50 469 PRO A C 1
ATOM 3470 O O . PRO A 1 469 ? -6.856 -3.074 31.011 1.00 91.50 469 PRO A O 1
ATOM 3473 N N . SER A 1 470 ? -8.576 -4.493 30.944 1.00 91.44 470 SER A N 1
ATOM 3474 C CA . SER A 1 470 ? -8.548 -4.792 32.391 1.00 91.44 470 SER A CA 1
ATOM 3475 C C . SER A 1 470 ? -7.276 -5.499 32.869 1.00 91.44 470 SER A C 1
ATOM 3477 O O . SER A 1 470 ? -7.016 -5.525 34.068 1.00 91.44 470 SER A O 1
ATOM 3479 N N . ILE A 1 471 ? -6.500 -6.078 31.948 1.00 88.25 471 ILE A N 1
ATOM 3480 C CA . ILE A 1 471 ? -5.209 -6.725 32.223 1.00 88.25 471 ILE A CA 1
ATOM 3481 C C . ILE A 1 471 ? -4.024 -5.742 32.162 1.00 88.25 471 ILE A C 1
ATOM 3483 O O . ILE A 1 471 ? -2.949 -6.029 32.697 1.00 88.25 471 ILE A O 1
ATOM 3487 N N . SER A 1 472 ? -4.218 -4.592 31.513 1.00 87.50 472 SER A N 1
ATOM 3488 C CA . SER A 1 472 ? -3.198 -3.570 31.284 1.00 87.50 472 SER A CA 1
ATOM 3489 C C . SER A 1 472 ? -3.128 -2.592 32.456 1.00 87.50 472 SER A C 1
ATOM 3491 O O . SER A 1 472 ? -4.116 -2.355 33.148 1.00 87.50 472 SER A O 1
ATOM 3493 N N . ASP A 1 473 ? -1.944 -2.035 32.698 1.00 89.50 473 ASP A N 1
ATOM 3494 C CA . ASP A 1 473 ? -1.691 -1.146 33.837 1.00 89.50 473 ASP A CA 1
ATOM 3495 C C . ASP A 1 473 ? -2.284 0.263 33.611 1.00 89.50 473 ASP A C 1
ATOM 3497 O O . ASP A 1 473 ? -2.854 0.550 32.556 1.00 89.50 473 ASP A O 1
ATOM 3501 N N . TYR A 1 474 ? -2.198 1.149 34.609 1.00 92.56 474 TYR A N 1
ATOM 3502 C CA . TYR A 1 474 ? -2.735 2.517 34.531 1.00 92.56 474 TYR A CA 1
ATOM 3503 C C . TYR A 1 474 ? -1.978 3.370 33.500 1.00 92.56 474 TYR A C 1
ATOM 3505 O O . TYR A 1 474 ? -0.746 3.388 33.512 1.00 92.56 474 TYR A O 1
ATOM 3513 N N . ARG A 1 475 ? -2.703 4.112 32.650 1.00 93.38 475 ARG A N 1
ATOM 3514 C CA . ARG A 1 475 ? -2.128 4.882 31.528 1.00 93.38 475 ARG A CA 1
ATOM 3515 C C . ARG A 1 475 ? -2.570 6.341 31.537 1.00 93.38 475 ARG A C 1
ATOM 3517 O O . ARG A 1 475 ? -3.758 6.633 31.616 1.00 93.38 475 ARG A O 1
ATOM 3524 N N . THR A 1 476 ? -1.618 7.252 31.393 1.00 95.44 476 THR A N 1
ATOM 3525 C CA . THR A 1 476 ? -1.822 8.672 31.083 1.00 95.44 476 THR A CA 1
ATOM 3526 C C . THR A 1 476 ? -1.595 8.897 29.592 1.00 95.44 476 THR A C 1
ATOM 3528 O O . THR A 1 476 ? -0.631 8.368 29.045 1.00 95.44 476 THR A O 1
ATOM 3531 N N . TRP A 1 477 ? -2.428 9.730 28.966 1.00 96.62 477 TRP A N 1
ATOM 3532 C CA . TRP A 1 477 ? -2.352 10.041 27.539 1.00 96.62 477 TRP A CA 1
ATOM 3533 C C . TRP A 1 477 ? -2.266 11.542 27.268 1.00 96.62 477 TRP A C 1
ATOM 3535 O O . TRP A 1 477 ? -2.994 12.342 27.866 1.00 96.62 477 TRP A O 1
ATOM 3545 N N . THR A 1 478 ? -1.405 11.910 26.320 1.00 97.00 478 THR A N 1
ATOM 3546 C CA . THR A 1 478 ? -1.299 13.250 25.720 1.00 97.00 478 THR A CA 1
ATOM 3547 C C . THR A 1 478 ? -1.187 13.123 24.200 1.00 97.00 478 THR A C 1
ATOM 3549 O O . THR A 1 478 ? -0.741 12.096 23.700 1.00 97.00 478 THR A O 1
ATOM 3552 N N . MET A 1 479 ? -1.610 14.141 23.445 1.00 97.62 479 MET A N 1
ATOM 3553 C CA . MET A 1 479 ? -1.633 14.097 21.976 1.00 97.62 479 MET A CA 1
ATOM 3554 C C . MET A 1 479 ? -0.542 14.982 21.362 1.00 97.62 479 MET A C 1
ATOM 3556 O O . MET A 1 479 ? -0.364 16.130 21.767 1.00 97.62 479 MET A O 1
ATOM 3560 N N . VAL A 1 480 ? 0.127 14.463 20.333 1.00 97.38 480 VAL A N 1
ATOM 3561 C CA . VAL A 1 480 ? 1.040 15.176 19.436 1.00 97.38 480 VAL A CA 1
ATOM 3562 C C . VAL A 1 480 ? 0.481 15.115 18.016 1.00 97.38 480 VAL A C 1
ATOM 3564 O O . VAL A 1 480 ? 0.143 14.050 17.506 1.00 97.38 480 VAL A O 1
ATOM 3567 N N . HIS A 1 481 ? 0.386 16.265 17.353 1.00 97.12 481 HIS A N 1
ATOM 3568 C CA . HIS A 1 481 ? -0.040 16.354 15.956 1.00 97.12 481 HIS A CA 1
ATOM 3569 C C . HIS A 1 481 ? 1.153 16.130 15.015 1.00 97.12 481 HIS A C 1
ATOM 3571 O O . HIS A 1 481 ? 2.222 16.713 15.198 1.00 97.12 481 HIS A O 1
ATOM 3577 N N . ARG A 1 482 ? 0.972 15.260 14.018 1.00 96.56 482 ARG A N 1
ATOM 3578 C CA . ARG A 1 482 ? 1.967 14.876 13.009 1.00 96.56 482 ARG A CA 1
ATOM 3579 C C . ARG A 1 482 ? 1.352 15.082 11.612 1.00 96.56 482 ARG A C 1
ATOM 3581 O O . ARG A 1 482 ? 0.721 14.159 11.093 1.00 96.56 482 ARG A O 1
ATOM 3588 N N . PRO A 1 483 ? 1.433 16.278 11.005 1.00 96.06 483 PRO A N 1
ATOM 3589 C CA . PRO A 1 483 ? 0.910 16.490 9.655 1.00 96.06 483 PRO A CA 1
ATOM 3590 C C . PRO A 1 483 ? 1.665 15.632 8.628 1.00 96.06 483 PRO A C 1
ATOM 3592 O O . PRO A 1 483 ? 2.874 15.428 8.752 1.00 96.06 483 PRO A O 1
ATOM 3595 N N . ALA A 1 484 ? 0.948 15.134 7.621 1.00 96.62 484 ALA A N 1
ATOM 3596 C CA . ALA A 1 484 ? 1.548 14.554 6.425 1.00 96.62 484 ALA A CA 1
ATOM 3597 C C . ALA A 1 484 ? 1.617 15.601 5.308 1.00 96.62 484 ALA A C 1
ATOM 3599 O O . ALA A 1 484 ? 1.018 16.674 5.412 1.00 96.62 484 ALA A O 1
ATOM 3600 N N . LEU A 1 485 ? 2.357 15.298 4.239 1.00 95.31 485 LEU A N 1
ATOM 3601 C CA . LEU A 1 485 ? 2.364 16.155 3.057 1.00 95.31 485 LEU A CA 1
ATOM 3602 C C . LEU A 1 485 ? 0.968 16.165 2.421 1.00 95.31 485 LEU A C 1
ATOM 3604 O O . LEU A 1 485 ? 0.431 15.111 2.073 1.00 95.31 485 LEU A O 1
ATOM 3608 N N . SER A 1 486 ? 0.407 17.360 2.242 1.00 95.62 486 SER A N 1
ATOM 3609 C CA . SER A 1 486 ? -0.780 17.556 1.413 1.00 95.62 486 SER A CA 1
ATOM 3610 C C . SER A 1 486 ? -0.425 17.293 -0.045 1.00 95.62 486 SER A C 1
ATOM 3612 O O . SER A 1 486 ? 0.689 17.597 -0.482 1.00 95.62 486 SER A O 1
ATOM 3614 N N . ILE A 1 487 ? -1.375 16.739 -0.790 1.00 95.00 487 ILE A N 1
ATOM 3615 C CA . ILE A 1 487 ? -1.198 16.300 -2.173 1.00 95.00 487 ILE A CA 1
ATOM 3616 C C . ILE A 1 487 ? -2.205 16.991 -3.089 1.00 95.00 487 ILE A C 1
ATOM 3618 O O . ILE A 1 487 ? -3.372 17.161 -2.733 1.00 95.00 487 ILE A O 1
ATOM 3622 N N . ASN A 1 488 ? -1.753 17.357 -4.281 1.00 94.12 488 ASN A N 1
ATOM 3623 C CA . ASN A 1 488 ? -2.614 17.715 -5.396 1.00 94.12 488 ASN A CA 1
ATOM 3624 C C . ASN A 1 488 ? -2.303 16.763 -6.551 1.00 94.12 488 ASN A C 1
ATOM 3626 O O . ASN A 1 488 ? -1.196 16.778 -7.087 1.00 94.12 488 ASN A O 1
ATOM 3630 N N . GLY A 1 489 ? -3.270 15.905 -6.869 1.00 92.44 489 GLY A N 1
ATOM 3631 C CA . GLY A 1 489 ? -3.203 14.959 -7.979 1.00 92.44 489 GLY A CA 1
ATOM 3632 C C . GLY A 1 489 ? -4.070 15.371 -9.160 1.00 92.44 489 GLY A C 1
ATOM 3633 O O . GLY A 1 489 ? -4.498 14.494 -9.899 1.00 92.44 489 GLY A O 1
ATOM 3634 N N . PHE A 1 490 ? -4.346 16.667 -9.326 1.00 91.62 490 PHE A N 1
ATOM 3635 C CA . PHE A 1 490 ? -5.021 17.224 -10.493 1.00 91.62 490 PHE A CA 1
ATOM 3636 C C . PHE A 1 490 ? -4.080 18.099 -11.325 1.00 91.62 490 PHE A C 1
ATOM 3638 O O . PHE A 1 490 ? -3.076 18.629 -10.844 1.00 91.62 490 PHE A O 1
ATOM 3645 N N . ASP A 1 491 ? -4.427 18.265 -12.595 1.00 88.69 491 ASP A N 1
ATOM 3646 C CA . ASP A 1 491 ? -3.666 19.054 -13.550 1.00 88.69 491 ASP A CA 1
ATOM 3647 C C . ASP A 1 491 ? -3.719 20.575 -13.273 1.00 88.69 491 ASP A C 1
ATOM 3649 O O . ASP A 1 491 ? -4.649 21.109 -12.665 1.00 88.69 491 ASP A O 1
ATOM 3653 N N . ASN A 1 492 ? -2.710 21.310 -13.748 1.00 86.5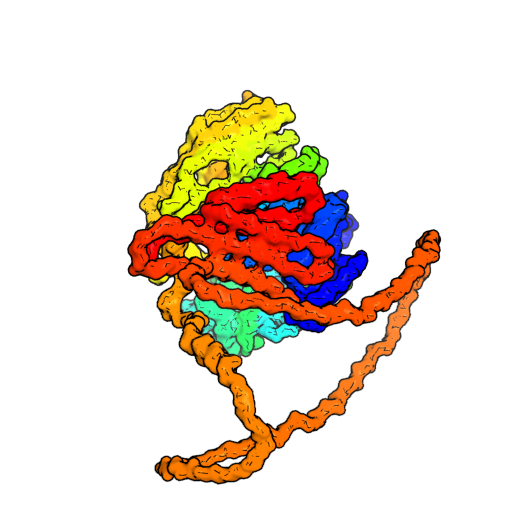0 492 ASN A N 1
ATOM 3654 C CA . ASN A 1 492 ? -2.608 22.760 -13.526 1.00 86.50 492 ASN A CA 1
ATOM 3655 C C . ASN A 1 492 ? -3.474 23.615 -14.469 1.00 86.50 492 ASN A C 1
ATOM 3657 O O . ASN A 1 492 ? -3.574 24.818 -14.242 1.00 86.50 492 ASN A O 1
ATOM 3661 N N . GLU A 1 493 ? -4.033 23.045 -15.539 1.00 85.12 493 GLU A N 1
ATOM 3662 C CA . GLU A 1 493 ? -4.813 23.795 -16.534 1.00 85.12 493 GLU A CA 1
ATOM 3663 C C . GLU A 1 493 ? -6.317 23.733 -16.235 1.00 85.12 493 GLU A C 1
ATOM 3665 O O . GLU A 1 493 ? -7.004 24.753 -16.291 1.00 85.12 493 GLU A O 1
ATOM 3670 N N . HIS A 1 494 ? -6.817 22.551 -15.875 1.00 83.06 494 HIS A N 1
ATOM 3671 C CA . HIS A 1 494 ? -8.233 22.284 -15.644 1.00 83.06 494 HIS A CA 1
ATOM 3672 C C . HIS A 1 494 ? -8.568 22.078 -14.155 1.00 83.06 494 HIS A C 1
ATOM 3674 O O . HIS A 1 494 ? -9.710 22.302 -13.752 1.00 83.06 494 HIS A O 1
ATOM 3680 N N . HIS A 1 495 ? -7.594 21.677 -13.327 1.00 85.81 495 HIS A N 1
ATOM 3681 C CA . HIS A 1 495 ? -7.744 21.360 -11.896 1.00 85.81 495 HIS A CA 1
ATOM 3682 C C . HIS A 1 495 ? -8.733 20.226 -11.584 1.00 85.81 495 HIS A C 1
ATOM 3684 O O . HIS A 1 495 ? -9.201 20.099 -10.448 1.00 85.81 495 HIS A O 1
ATOM 3690 N N . PHE A 1 496 ? -9.065 19.402 -12.579 1.00 85.00 496 PHE A N 1
ATOM 3691 C CA . PHE A 1 496 ? -10.013 18.296 -12.431 1.00 85.00 496 PHE A CA 1
ATOM 3692 C C . PHE A 1 496 ? -9.611 17.012 -13.155 1.00 85.00 496 PHE A C 1
ATOM 3694 O O . PHE A 1 496 ? -10.284 16.001 -12.967 1.00 85.00 496 PHE A O 1
ATOM 3701 N N . ILE A 1 497 ? -8.557 17.024 -13.975 1.00 86.88 497 ILE A N 1
ATOM 3702 C CA . ILE A 1 497 ? -8.056 15.814 -14.627 1.00 86.88 497 ILE A CA 1
ATOM 3703 C C . ILE A 1 497 ? -7.032 15.183 -13.675 1.00 86.88 497 ILE A C 1
ATOM 3705 O O . ILE A 1 497 ? -6.057 15.864 -13.347 1.00 86.88 497 ILE A O 1
ATOM 3709 N N . PRO A 1 498 ? -7.232 13.937 -13.197 1.00 88.06 498 PRO A N 1
ATOM 3710 C CA . PRO A 1 498 ? -6.232 13.248 -12.391 1.00 88.06 498 PRO A CA 1
ATOM 3711 C C . PRO A 1 498 ? -4.902 13.125 -13.141 1.00 88.06 498 PRO A C 1
ATOM 3713 O O . PRO A 1 498 ? -4.892 12.888 -14.351 1.00 88.06 498 PRO A O 1
ATOM 3716 N N . VAL A 1 499 ? -3.788 13.290 -12.429 1.00 90.50 499 VAL A N 1
ATOM 3717 C CA . VAL A 1 499 ? -2.436 13.134 -12.984 1.00 90.50 499 VAL A CA 1
ATOM 3718 C C . VAL A 1 499 ? -1.713 11.940 -12.372 1.00 90.50 499 VAL A C 1
ATOM 3720 O O . VAL A 1 499 ? -1.880 11.631 -11.189 1.00 90.50 499 VAL A O 1
ATOM 3723 N N . ASN A 1 500 ? -0.845 11.329 -13.180 1.00 89.19 500 ASN A N 1
ATOM 3724 C CA . ASN A 1 500 ? 0.026 10.229 -12.775 1.00 89.19 500 ASN A CA 1
ATOM 3725 C C . ASN A 1 500 ? 0.868 10.588 -11.542 1.00 89.19 500 ASN A C 1
ATOM 3727 O O . ASN A 1 500 ? 1.227 11.747 -11.322 1.00 89.19 500 ASN A O 1
ATOM 3731 N N . GLN A 1 501 ? 1.293 9.577 -10.782 1.00 87.50 501 GLN A N 1
ATOM 3732 C CA . GLN A 1 501 ? 2.062 9.735 -9.541 1.00 87.50 501 GLN A CA 1
ATOM 3733 C C . GLN A 1 501 ? 3.310 10.623 -9.690 1.00 87.50 501 GLN A C 1
ATOM 3735 O O . GLN A 1 501 ? 3.657 11.366 -8.772 1.00 87.50 501 GLN A O 1
ATOM 3740 N N . SER A 1 502 ? 3.971 10.582 -10.852 1.00 82.94 502 SER A N 1
ATOM 3741 C CA . SER A 1 502 ? 5.150 11.403 -11.167 1.00 82.94 502 SER A CA 1
ATOM 3742 C C . SER A 1 502 ? 4.869 12.905 -11.306 1.00 82.94 502 SER A C 1
ATOM 3744 O O . SER A 1 502 ? 5.811 13.696 -11.331 1.00 82.94 502 SER A O 1
ATOM 3746 N N . GLU A 1 503 ? 3.600 13.293 -11.430 1.00 87.25 503 GLU A N 1
ATOM 3747 C CA . GLU A 1 503 ? 3.128 14.669 -11.630 1.00 87.25 503 GLU A CA 1
ATOM 3748 C C . GLU A 1 503 ? 2.365 15.219 -10.410 1.00 87.25 503 GLU A C 1
ATOM 3750 O O . GLU A 1 503 ? 2.104 16.423 -10.349 1.00 87.25 503 GLU A O 1
ATOM 3755 N N . ILE A 1 504 ? 2.072 14.374 -9.409 1.00 91.00 504 ILE A N 1
ATOM 3756 C CA . ILE A 1 504 ? 1.460 14.788 -8.138 1.00 91.00 504 ILE A CA 1
ATOM 3757 C C . ILE A 1 504 ? 2.327 15.855 -7.460 1.00 91.00 504 ILE A C 1
ATOM 3759 O O . ILE A 1 504 ? 3.531 15.685 -7.242 1.00 91.00 504 ILE A O 1
ATOM 3763 N N . GLN A 1 505 ? 1.688 16.954 -7.069 1.00 92.50 505 GLN A N 1
ATOM 3764 C CA . GLN A 1 505 ? 2.322 18.046 -6.339 1.00 92.50 505 GLN A CA 1
ATOM 3765 C C . GLN A 1 505 ? 2.167 17.845 -4.832 1.00 92.50 505 GLN A C 1
ATOM 3767 O O . GLN A 1 505 ? 1.153 17.334 -4.356 1.00 92.50 505 GLN A O 1
ATOM 3772 N N . TYR A 1 506 ? 3.163 18.295 -4.069 1.00 93.00 506 TYR A N 1
ATOM 3773 C CA . TYR A 1 506 ? 3.222 18.127 -2.617 1.00 93.00 506 TYR A CA 1
ATOM 3774 C C . TYR A 1 506 ? 3.366 19.474 -1.910 1.00 93.00 506 TYR A C 1
ATOM 3776 O O . TYR A 1 506 ? 4.057 20.372 -2.395 1.00 93.00 506 TYR A O 1
ATOM 3784 N N . SER A 1 507 ? 2.758 19.606 -0.731 1.00 92.81 507 SER A N 1
ATOM 3785 C CA . SER A 1 507 ? 2.895 20.787 0.121 1.00 92.81 507 SER A CA 1
ATOM 3786 C C . SER A 1 507 ? 3.005 20.419 1.598 1.00 92.81 507 SER A C 1
ATOM 3788 O O . SER A 1 507 ? 2.283 19.558 2.091 1.00 92.81 507 SER A O 1
ATOM 3790 N N . GLU A 1 508 ? 3.859 21.133 2.334 1.00 91.50 508 GLU A N 1
ATOM 3791 C CA . GLU A 1 508 ? 3.919 21.073 3.805 1.00 91.50 508 GLU A CA 1
ATOM 3792 C C . GLU A 1 508 ? 2.721 21.778 4.475 1.00 91.50 508 GLU A C 1
ATOM 3794 O O . GLU A 1 508 ? 2.518 21.668 5.683 1.00 91.50 508 GLU A O 1
ATOM 3799 N N . LYS A 1 509 ? 1.901 22.503 3.700 1.00 89.50 509 LYS A N 1
ATOM 3800 C CA . LYS A 1 509 ? 0.661 23.133 4.170 1.00 89.50 509 LYS A CA 1
ATOM 3801 C C . LYS A 1 509 ? -0.402 22.065 4.464 1.00 89.50 509 LYS A C 1
ATOM 3803 O O . LYS A 1 509 ? -1.078 21.605 3.546 1.00 89.50 509 LYS A O 1
ATOM 3808 N N . GLY A 1 510 ? -0.558 21.688 5.731 1.00 88.56 510 GLY A N 1
ATOM 3809 C CA . GLY A 1 510 ? -1.645 20.835 6.231 1.00 88.56 510 GLY A CA 1
ATOM 3810 C C . GLY A 1 510 ? -2.749 21.630 6.941 1.00 88.56 510 GLY A C 1
ATOM 3811 O O . GLY A 1 510 ? -2.899 22.828 6.714 1.00 88.56 510 GLY A O 1
ATOM 3812 N N . VAL A 1 511 ? -3.501 20.967 7.828 1.00 92.94 511 VAL A N 1
ATOM 3813 C CA . VAL A 1 511 ? -4.455 21.631 8.744 1.00 92.94 511 VAL A CA 1
ATOM 3814 C C . VAL A 1 511 ? -3.768 22.720 9.573 1.00 92.94 511 VAL A C 1
ATOM 3816 O O . VAL A 1 511 ? -2.655 22.516 10.059 1.00 92.94 511 VAL A O 1
ATOM 3819 N N . ASP A 1 512 ? -4.443 23.855 9.763 1.00 92.38 512 ASP A N 1
ATOM 3820 C CA . ASP A 1 512 ? -3.889 25.022 10.464 1.00 92.38 512 ASP A CA 1
ATOM 3821 C C . ASP A 1 512 ? -3.633 24.717 11.954 1.00 92.38 512 ASP A C 1
ATOM 3823 O O . ASP A 1 512 ? -2.650 25.182 12.530 1.00 92.38 512 ASP A O 1
ATOM 3827 N N . SER A 1 513 ? -4.516 23.939 12.595 1.00 94.62 513 SER A N 1
ATOM 3828 C CA . SER A 1 513 ? -4.304 23.408 13.951 1.00 94.62 513 SER A CA 1
ATOM 3829 C C . SER A 1 513 ? -5.229 22.227 14.270 1.00 94.62 513 SER A C 1
ATOM 3831 O O . SER A 1 513 ? -6.265 22.045 13.625 1.00 94.62 513 SER A O 1
ATOM 3833 N N . VAL A 1 514 ? -4.873 21.447 15.298 1.00 97.38 514 VAL A N 1
ATOM 3834 C CA . VAL A 1 514 ? -5.737 20.412 15.888 1.00 97.38 514 VAL A CA 1
ATOM 3835 C C . VAL A 1 514 ? -5.774 20.574 17.406 1.00 97.38 514 VAL A C 1
ATOM 3837 O O . VAL A 1 514 ? -4.731 20.613 18.058 1.00 97.38 514 VAL A O 1
ATOM 3840 N N . GLY A 1 515 ? -6.975 20.660 17.974 1.00 97.50 515 GLY A N 1
ATOM 3841 C CA . GLY A 1 515 ? -7.215 20.711 19.415 1.00 97.50 515 GLY A CA 1
ATOM 3842 C C . GLY A 1 515 ? -7.743 19.386 19.964 1.00 97.50 515 GLY A C 1
ATOM 3843 O O . GLY A 1 515 ? -8.487 18.684 19.283 1.00 97.50 515 GLY A O 1
ATOM 3844 N N . MET A 1 516 ? -7.401 19.074 21.218 1.00 97.81 516 MET A N 1
ATOM 3845 C CA . MET A 1 516 ? -7.962 17.951 21.978 1.00 97.81 516 MET A CA 1
ATOM 3846 C C . MET A 1 516 ? -8.519 18.436 23.321 1.00 97.81 516 MET A C 1
ATOM 3848 O O . MET A 1 516 ? -7.857 19.194 24.032 1.00 97.81 516 MET A O 1
ATOM 3852 N N . SER A 1 517 ? -9.712 17.964 23.688 1.00 97.56 517 SER A N 1
ATOM 3853 C CA . SER A 1 517 ? -10.357 18.242 24.973 1.00 97.56 517 SER A CA 1
ATOM 3854 C C . SER A 1 517 ? -10.862 16.953 25.644 1.00 97.56 517 SER A C 1
ATOM 3856 O O . SER A 1 517 ? -11.668 16.243 25.036 1.00 97.56 517 SER A O 1
ATOM 3858 N N . PRO A 1 518 ? -10.443 16.645 26.890 1.00 97.44 518 PRO A N 1
ATOM 3859 C CA . PRO A 1 518 ? -9.376 17.309 27.649 1.00 97.44 518 PRO A CA 1
ATOM 3860 C C . PRO A 1 518 ? -7.992 17.092 27.007 1.00 97.44 518 PRO A C 1
ATOM 3862 O O . PRO A 1 518 ? -7.750 16.066 26.384 1.00 97.44 518 PRO A O 1
ATOM 3865 N N . SER A 1 519 ? -7.055 18.026 27.199 1.00 95.12 519 SER A N 1
ATOM 3866 C CA . SER A 1 519 ? -5.698 17.965 26.615 1.00 95.12 519 SER A CA 1
ATOM 3867 C C . SER A 1 519 ? -4.786 16.875 27.206 1.00 95.12 519 SER A C 1
ATOM 3869 O O . SER A 1 519 ? -3.738 16.563 26.640 1.00 95.12 519 SER A O 1
ATOM 3871 N N . ARG A 1 520 ? -5.195 16.286 28.333 1.00 96.50 520 ARG A N 1
ATOM 3872 C CA . ARG A 1 520 ? -4.604 15.116 28.990 1.00 96.50 520 ARG A CA 1
ATOM 3873 C C . ARG A 1 520 ? -5.737 14.313 29.619 1.00 96.50 520 ARG A C 1
ATOM 3875 O O . ARG A 1 520 ? -6.641 14.903 30.209 1.00 96.50 520 ARG A O 1
ATOM 3882 N N . PHE A 1 521 ? -5.672 12.990 29.538 1.00 96.69 521 PHE A N 1
ATOM 3883 C CA . PHE A 1 521 ? -6.603 12.101 30.235 1.00 96.69 521 PHE A CA 1
ATOM 3884 C C . PHE A 1 521 ? -5.879 10.879 30.800 1.00 96.69 521 PHE A C 1
ATOM 3886 O O . PHE A 1 521 ? -4.740 10.584 30.439 1.00 96.69 521 PHE A O 1
ATOM 3893 N N . GLU A 1 522 ? -6.537 10.191 31.725 1.00 95.25 522 GLU A N 1
ATOM 3894 C CA . GLU A 1 522 ? -5.984 9.052 32.450 1.00 95.25 522 GLU A CA 1
ATOM 3895 C C . GLU A 1 522 ? -6.973 7.879 32.400 1.00 95.25 522 GLU A C 1
ATOM 3897 O O . GLU A 1 522 ? -8.189 8.079 32.440 1.00 95.25 522 GLU A O 1
ATOM 3902 N N . LEU A 1 523 ? -6.453 6.657 32.283 1.00 95.56 523 LEU A N 1
ATOM 3903 C CA . LEU A 1 523 ? -7.219 5.422 32.157 1.00 95.56 523 LEU A CA 1
ATOM 3904 C C . LEU A 1 523 ? -6.724 4.373 33.164 1.00 95.56 523 LEU A C 1
ATOM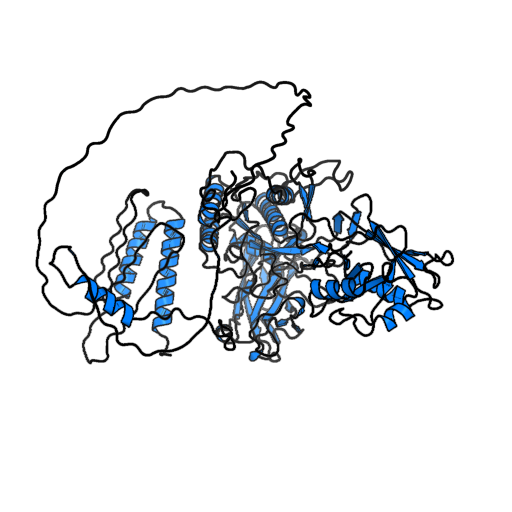 3906 O O . LEU A 1 523 ? -5.647 3.799 32.960 1.00 95.56 523 LEU A O 1
ATOM 3910 N N . PRO A 1 524 ? -7.509 4.041 34.205 1.00 95.00 524 PRO A N 1
ATOM 3911 C CA . PRO A 1 524 ? -7.243 2.858 35.016 1.00 95.00 524 PRO A CA 1
ATOM 3912 C C . PRO A 1 524 ? -7.427 1.563 34.203 1.00 95.00 524 PRO A C 1
ATOM 3914 O O . PRO A 1 524 ? -8.010 1.603 33.114 1.00 95.00 524 PRO A O 1
ATOM 3917 N N . PRO A 1 525 ? -6.970 0.407 34.717 1.00 94.50 525 PRO A N 1
ATOM 3918 C CA . PRO A 1 525 ? -7.257 -0.900 34.125 1.00 94.50 525 PRO A CA 1
ATOM 3919 C C . PRO A 1 525 ? -8.767 -1.096 33.916 1.00 94.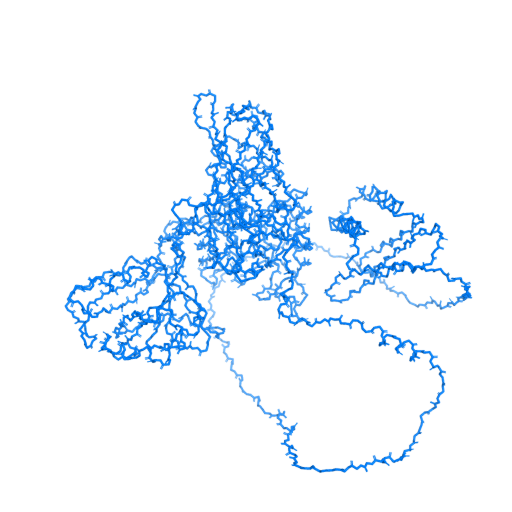50 525 PRO A C 1
ATOM 3921 O O . PRO A 1 525 ? -9.556 -0.919 34.844 1.00 94.50 525 PRO A O 1
ATOM 3924 N N . GLY A 1 526 ? -9.191 -1.431 32.695 1.00 95.38 526 GLY A N 1
ATOM 3925 C CA . GLY A 1 526 ? -10.610 -1.557 32.324 1.00 95.38 526 GLY A CA 1
ATOM 3926 C C . GLY A 1 526 ? -11.352 -0.225 32.135 1.00 95.38 526 GLY A C 1
ATOM 3927 O O . GLY A 1 526 ? -12.546 -0.223 31.834 1.00 95.38 526 GLY A O 1
ATOM 3928 N N . GLY A 1 527 ? -10.672 0.907 32.330 1.00 96.69 527 GLY A N 1
ATOM 3929 C CA . GLY A 1 527 ? -11.238 2.246 32.218 1.00 96.69 527 GLY A CA 1
ATOM 3930 C C . GLY A 1 527 ? -11.534 2.657 30.777 1.00 96.69 527 GLY A C 1
ATOM 3931 O O . GLY A 1 527 ? -10.878 2.218 29.829 1.00 96.69 527 GLY A O 1
ATOM 3932 N N . LYS A 1 528 ? -12.509 3.559 30.623 1.00 97.44 528 LYS A N 1
ATOM 3933 C CA . LYS A 1 528 ? -12.860 4.192 29.348 1.00 97.44 528 LYS A CA 1
ATOM 3934 C C . LYS A 1 528 ? -12.870 5.709 29.485 1.00 97.44 528 LYS A C 1
ATOM 3936 O O . LYS A 1 528 ? -13.366 6.228 30.481 1.00 97.44 528 LYS A O 1
ATOM 3941 N N . ALA A 1 529 ? -12.393 6.402 28.459 1.00 97.44 529 ALA A N 1
ATOM 3942 C CA . ALA A 1 529 ? -12.518 7.849 28.314 1.00 97.44 529 ALA A CA 1
ATOM 3943 C C . ALA A 1 529 ? -12.902 8.184 26.872 1.00 97.44 529 ALA A C 1
ATOM 3945 O O . ALA A 1 529 ? -12.624 7.414 25.955 1.00 97.44 529 ALA A O 1
ATOM 3946 N N . SER A 1 530 ? -13.538 9.334 26.669 1.00 97.69 530 SER A N 1
ATOM 3947 C CA . SER A 1 530 ? -13.730 9.902 25.335 1.00 97.69 530 SER A CA 1
ATOM 3948 C C . SER A 1 530 ? -13.150 11.306 25.294 1.00 97.69 530 SER A C 1
ATOM 3950 O O . SER A 1 530 ? -13.353 12.082 26.227 1.00 97.69 530 SER A O 1
ATOM 3952 N N . VAL A 1 531 ? -12.434 11.611 24.218 1.00 97.69 531 VAL A N 1
ATOM 3953 C CA . VAL A 1 531 ? -11.856 12.926 23.941 1.00 97.69 531 VAL A CA 1
ATOM 3954 C C . VAL A 1 531 ? -12.540 13.541 22.729 1.00 97.69 531 VAL A C 1
ATOM 3956 O O . VAL A 1 531 ? -12.898 12.836 21.784 1.00 97.69 531 VAL A O 1
ATOM 3959 N N . GLN A 1 532 ? -12.724 14.857 22.760 1.00 98.38 532 GLN A N 1
ATOM 3960 C CA . GLN A 1 532 ? -13.142 15.630 21.597 1.00 98.38 532 GLN A CA 1
ATOM 3961 C C . GLN A 1 532 ? -11.903 16.128 20.862 1.00 98.38 532 GLN A C 1
ATOM 3963 O O . GLN A 1 532 ? -11.041 16.767 21.467 1.00 98.38 532 GLN A O 1
ATOM 3968 N N . ILE A 1 533 ? -11.834 15.837 19.570 1.00 98.50 533 ILE A N 1
ATOM 3969 C CA . ILE A 1 533 ? -10.817 16.300 18.634 1.00 98.50 533 ILE A CA 1
ATOM 3970 C C . ILE A 1 533 ? -11.471 17.318 17.707 1.00 98.50 533 ILE A C 1
ATOM 3972 O O . ILE A 1 533 ? -12.523 17.039 17.135 1.00 98.50 533 ILE A O 1
ATOM 3976 N N . ARG A 1 534 ? -10.842 18.481 17.542 1.00 98.06 534 ARG A N 1
ATOM 3977 C CA . ARG A 1 534 ? -11.312 19.542 16.648 1.00 98.06 534 ARG A CA 1
ATOM 3978 C C . ARG A 1 534 ? -10.211 19.956 15.685 1.00 98.06 534 ARG A C 1
ATOM 3980 O O . ARG A 1 534 ? -9.110 20.286 16.123 1.00 98.06 534 ARG A O 1
ATOM 3987 N N . PHE A 1 535 ? -10.530 19.986 14.398 1.00 97.94 535 PHE A N 1
ATOM 3988 C CA . PHE A 1 535 ? -9.636 20.425 13.330 1.00 97.94 535 PHE A CA 1
ATOM 3989 C C . PHE A 1 535 ? -9.977 21.844 12.868 1.00 97.94 535 PHE A C 1
ATOM 3991 O O . PHE A 1 535 ? -11.145 22.176 12.684 1.00 97.94 535 PHE A O 1
ATOM 3998 N N . GLU A 1 536 ? -8.959 22.660 12.609 1.00 95.12 536 GLU A N 1
ATOM 3999 C CA . GLU A 1 536 ? -9.105 23.921 11.878 1.00 95.12 536 GLU A CA 1
ATOM 4000 C C . GLU A 1 536 ? -8.544 23.720 10.450 1.00 95.12 536 GLU A C 1
ATOM 4002 O O . GLU A 1 536 ? -7.358 23.394 10.310 1.00 95.12 536 GLU A O 1
ATOM 4007 N N . PRO A 1 537 ? -9.367 23.847 9.386 1.00 88.12 537 PRO A N 1
ATOM 4008 C CA . PRO A 1 537 ? -8.954 23.598 8.001 1.00 88.12 537 PRO A CA 1
ATOM 4009 C C . PRO A 1 537 ? -7.772 24.461 7.531 1.00 88.12 537 PRO A C 1
ATOM 4011 O O . PRO A 1 537 ? -7.598 25.572 8.040 1.00 88.12 537 PRO A O 1
ATOM 4014 N N . PRO A 1 538 ? -7.005 24.006 6.519 1.00 89.81 538 PRO A N 1
ATOM 4015 C CA . PRO A 1 538 ? -5.968 24.819 5.885 1.00 89.81 538 PRO A CA 1
ATOM 4016 C C . PRO A 1 538 ? -6.537 26.141 5.355 1.00 89.81 538 PRO A C 1
ATOM 4018 O O . PRO A 1 538 ? -7.465 26.135 4.545 1.00 89.81 538 PRO A O 1
ATOM 4021 N N . ARG A 1 539 ? -5.947 27.276 5.749 1.00 85.31 539 ARG A N 1
ATOM 4022 C CA . ARG A 1 539 ? -6.314 28.610 5.215 1.00 85.31 539 ARG A CA 1
ATOM 4023 C C . ARG A 1 539 ? -5.489 29.053 4.008 1.00 85.31 539 ARG A C 1
ATOM 4025 O O . ARG A 1 539 ? -5.843 30.022 3.347 1.00 85.31 539 ARG A O 1
ATOM 4032 N N . ASN A 1 540 ? -4.371 28.373 3.747 1.00 83.94 540 ASN A N 1
ATOM 4033 C CA . ASN A 1 540 ? -3.352 28.789 2.775 1.00 83.94 540 ASN A CA 1
ATOM 4034 C C . ASN A 1 540 ? -3.261 27.876 1.535 1.00 83.94 540 ASN A C 1
ATOM 4036 O O . ASN A 1 540 ? -2.267 27.942 0.802 1.00 83.94 540 ASN A O 1
ATOM 4040 N N . LEU A 1 541 ? -4.256 27.013 1.322 1.00 88.19 541 LEU A N 1
ATOM 4041 C CA . LEU A 1 541 ? -4.444 26.223 0.101 1.00 88.19 541 LEU A CA 1
ATOM 4042 C C . LEU A 1 541 ? -5.548 26.867 -0.747 1.00 88.19 541 LEU A C 1
ATOM 4044 O O . LEU A 1 541 ? -6.419 27.548 -0.213 1.00 88.19 541 LEU A O 1
ATOM 4048 N N . ASN A 1 542 ? -5.498 26.682 -2.064 1.00 87.94 542 ASN A N 1
ATOM 4049 C CA . ASN A 1 542 ? -6.533 27.175 -2.970 1.00 87.94 542 ASN A CA 1
ATOM 4050 C C . ASN A 1 542 ? -7.660 26.126 -3.078 1.00 87.94 542 ASN A C 1
ATOM 4052 O O . ASN A 1 542 ? -7.363 24.980 -3.424 1.00 87.94 542 ASN A O 1
ATOM 4056 N N . PRO A 1 543 ? -8.935 26.464 -2.801 1.00 86.94 543 PRO A N 1
ATOM 4057 C CA . PRO A 1 543 ? -10.037 25.504 -2.880 1.00 86.94 543 PRO A CA 1
ATOM 4058 C C . PRO A 1 543 ? -10.361 25.045 -4.311 1.00 86.94 543 PRO A C 1
ATOM 4060 O O . PRO A 1 543 ? -10.890 23.948 -4.482 1.00 86.94 543 PRO A O 1
ATOM 4063 N N . GLU A 1 544 ? -10.020 25.833 -5.336 1.00 87.44 544 GLU A N 1
ATOM 4064 C CA . GLU A 1 544 ? -10.202 25.438 -6.745 1.00 87.44 544 GLU A CA 1
ATOM 4065 C C . GLU A 1 544 ? -9.188 24.368 -7.186 1.00 87.44 544 GLU A C 1
ATOM 4067 O O . GLU A 1 544 ? -9.459 23.595 -8.101 1.00 87.44 544 GLU A O 1
ATOM 4072 N N . GLU A 1 545 ? -8.044 24.278 -6.502 1.00 88.88 545 GLU A N 1
ATOM 4073 C CA . GLU A 1 545 ? -6.995 23.279 -6.749 1.00 88.88 545 GLU A CA 1
ATOM 4074 C C . GLU A 1 545 ? -7.277 21.928 -6.061 1.00 88.88 545 GLU A C 1
ATOM 4076 O O . GLU A 1 545 ? -6.559 20.964 -6.308 1.00 88.88 545 GLU A O 1
ATOM 4081 N N . ARG A 1 546 ? -8.317 21.835 -5.214 1.00 91.25 546 ARG A N 1
ATOM 4082 C CA . ARG A 1 546 ? -8.823 20.577 -4.618 1.00 91.25 546 ARG A CA 1
ATOM 4083 C C . ARG A 1 546 ? -7.772 19.750 -3.851 1.00 91.25 546 ARG A C 1
ATOM 4085 O O . ARG A 1 546 ? -7.827 18.523 -3.836 1.00 91.25 546 ARG A O 1
ATOM 4092 N N . TRP A 1 547 ? -6.836 20.416 -3.170 1.00 94.31 547 TRP A N 1
ATOM 4093 C CA . TRP A 1 547 ? -5.780 19.766 -2.380 1.00 94.31 547 TRP A CA 1
ATOM 4094 C C . TRP A 1 547 ? -6.338 18.793 -1.331 1.00 94.31 547 TRP A C 1
ATOM 4096 O O . TRP A 1 547 ? -7.142 19.180 -0.481 1.00 94.31 547 TRP A O 1
ATOM 4106 N N . LEU A 1 548 ? -5.836 17.560 -1.312 1.00 95.44 548 LEU A N 1
ATOM 4107 C CA . LEU A 1 548 ? -6.076 16.609 -0.228 1.00 95.44 548 LEU A CA 1
ATOM 4108 C C . LEU A 1 548 ? -5.052 16.839 0.886 1.00 95.44 548 LEU A C 1
ATOM 4110 O O . LEU A 1 548 ? -3.845 16.831 0.645 1.00 95.44 548 LEU A O 1
ATOM 4114 N N . PHE A 1 549 ? -5.525 17.012 2.118 1.00 96.12 549 PHE A N 1
ATOM 4115 C CA . PHE A 1 549 ? -4.689 17.209 3.302 1.00 96.12 549 PHE A CA 1
ATOM 4116 C C . PHE A 1 549 ? -4.920 16.081 4.308 1.00 96.12 549 PHE A C 1
ATOM 4118 O O . PHE A 1 549 ? -6.048 15.626 4.502 1.00 96.12 549 PHE A O 1
ATOM 4125 N N . SER A 1 550 ? -3.855 15.604 4.953 1.00 97.19 550 SER A N 1
ATOM 4126 C CA . SER A 1 550 ? -3.927 14.464 5.873 1.00 97.19 550 SER A CA 1
ATOM 4127 C C . SER A 1 550 ? -2.841 14.497 6.948 1.00 97.19 550 SER A C 1
ATOM 4129 O O . SER A 1 550 ? -1.965 15.366 6.965 1.00 97.19 550 SER A O 1
ATOM 4131 N N . GLY A 1 551 ? -2.896 13.542 7.870 1.00 97.31 551 GLY A N 1
ATOM 4132 C CA . GLY A 1 551 ? -1.835 13.304 8.838 1.00 97.31 551 GLY A CA 1
ATOM 4133 C C . GLY A 1 551 ? -2.284 12.400 9.972 1.00 97.31 551 GLY A C 1
ATOM 4134 O O . GLY A 1 551 ? -3.254 11.654 9.851 1.00 97.31 551 GLY A O 1
ATOM 4135 N N . TYR A 1 552 ? -1.565 12.496 11.088 1.00 98.25 552 TYR A N 1
ATOM 4136 C CA . TYR A 1 552 ? -1.721 11.611 12.232 1.00 98.25 552 TYR A CA 1
ATOM 4137 C C . TYR A 1 552 ? -1.806 12.395 13.541 1.00 98.25 552 TYR A C 1
ATOM 4139 O O . TYR A 1 552 ? -1.200 13.457 13.711 1.00 98.25 552 TYR A O 1
ATOM 4147 N N . LEU A 1 553 ? -2.560 11.840 14.479 1.00 98.25 553 LEU A N 1
ATOM 4148 C CA . LEU A 1 553 ? -2.591 12.230 15.879 1.00 98.25 553 LEU A CA 1
ATOM 4149 C C . LEU A 1 553 ? -1.914 11.106 16.655 1.00 98.25 553 LEU A C 1
ATOM 4151 O O . LEU A 1 553 ? -2.440 9.998 16.727 1.00 98.25 553 LEU A O 1
ATOM 4155 N N . GLU A 1 554 ? -0.723 11.374 17.178 1.00 97.56 554 GLU A N 1
ATOM 4156 C CA . GLU A 1 554 ? 0.037 10.429 17.986 1.00 97.56 554 GLU A CA 1
ATOM 4157 C C . GLU A 1 554 ? -0.279 10.663 19.464 1.00 97.56 554 GLU A C 1
ATOM 4159 O O . GLU A 1 554 ? 0.044 11.703 20.035 1.00 97.56 554 GLU A O 1
ATOM 4164 N N . PHE A 1 555 ? -0.915 9.683 20.091 1.00 97.12 555 PHE A N 1
ATOM 4165 C CA . PHE A 1 555 ? -1.231 9.674 21.508 1.00 97.12 555 PHE A CA 1
ATOM 4166 C C . PHE A 1 555 ? -0.081 9.007 22.256 1.00 97.12 555 PHE A C 1
ATOM 4168 O O . PHE A 1 555 ? 0.098 7.791 22.191 1.00 97.12 555 PHE A O 1
ATOM 4175 N N . LEU A 1 556 ? 0.719 9.811 22.952 1.00 95.75 556 LEU A N 1
ATOM 4176 C CA . LEU A 1 556 ? 1.831 9.346 23.772 1.00 95.75 556 LEU A CA 1
ATOM 4177 C C . LEU A 1 556 ? 1.304 8.777 25.092 1.00 95.75 556 LEU A C 1
ATOM 4179 O O . LEU A 1 556 ? 0.484 9.411 25.760 1.00 95.75 556 LEU A O 1
ATOM 4183 N N . CYS A 1 557 ? 1.808 7.603 25.469 1.00 93.44 557 CYS A N 1
ATOM 4184 C CA . CYS A 1 557 ? 1.406 6.878 26.669 1.00 93.44 557 CYS A CA 1
ATOM 4185 C C . CYS A 1 557 ? 2.474 6.992 27.768 1.00 93.44 557 CYS A C 1
ATOM 4187 O O . CYS A 1 557 ? 3.674 6.841 27.516 1.00 93.44 557 CYS A O 1
ATOM 4189 N N . GLN A 1 558 ? 2.033 7.228 29.004 1.00 93.06 558 GLN A N 1
ATOM 4190 C CA . GLN A 1 558 ? 2.863 7.131 30.207 1.00 93.06 558 GLN A CA 1
ATOM 4191 C C . GLN A 1 558 ? 2.201 6.238 31.260 1.00 93.06 558 GLN A C 1
ATOM 4193 O O . GLN A 1 558 ? 1.027 6.416 31.594 1.00 93.06 558 GLN A O 1
ATOM 4198 N N . SER A 1 559 ? 2.971 5.304 31.802 1.00 87.50 559 SER A N 1
ATOM 4199 C CA . SER A 1 559 ? 2.595 4.417 32.903 1.00 87.50 559 SER A CA 1
ATOM 4200 C C . SER A 1 559 ? 2.546 5.164 34.243 1.00 87.50 559 SER A C 1
ATOM 4202 O O . SER A 1 559 ? 3.038 6.287 34.375 1.00 87.50 559 SER A O 1
ATOM 4204 N N . GLN A 1 560 ? 1.987 4.531 35.280 1.00 84.00 560 GLN A N 1
ATOM 4205 C CA . GLN A 1 560 ? 1.863 5.125 36.623 1.00 84.00 560 GLN A CA 1
ATOM 4206 C C . GLN A 1 560 ? 3.202 5.496 37.288 1.00 84.00 560 GLN A C 1
ATOM 4208 O O . GLN A 1 560 ? 3.249 6.412 38.105 1.00 84.00 560 GLN A O 1
ATOM 4213 N N . ASP A 1 561 ? 4.280 4.789 36.951 1.00 85.12 561 ASP A N 1
ATOM 4214 C CA . ASP A 1 561 ? 5.645 5.044 37.428 1.00 85.12 561 ASP A CA 1
ATOM 4215 C C . ASP A 1 561 ? 6.389 6.120 36.610 1.00 85.12 561 ASP A C 1
ATOM 4217 O O . ASP A 1 561 ? 7.534 6.449 36.915 1.00 85.12 561 ASP A O 1
ATOM 4221 N N . GLY A 1 562 ? 5.743 6.681 35.581 1.00 79.88 562 GLY A N 1
ATOM 4222 C CA . GLY A 1 562 ? 6.331 7.644 34.653 1.00 79.88 562 GLY A CA 1
ATOM 4223 C C . GLY A 1 562 ? 7.124 7.019 33.501 1.00 79.88 562 GLY A C 1
ATOM 4224 O O . GLY A 1 562 ? 7.652 7.767 32.677 1.00 79.88 562 GLY A O 1
ATOM 4225 N N . SER A 1 563 ? 7.203 5.685 33.405 1.00 83.94 563 SER A N 1
ATOM 4226 C CA . SER A 1 563 ? 7.778 5.014 32.233 1.00 83.94 563 SER A CA 1
ATOM 4227 C C . SER A 1 563 ? 6.910 5.225 30.985 1.00 83.94 563 SER A C 1
ATOM 4229 O O . SER A 1 563 ? 5.704 5.469 31.073 1.00 83.94 563 SER A O 1
ATOM 4231 N N . HIS A 1 564 ? 7.521 5.151 29.803 1.00 83.25 564 HIS A N 1
ATOM 4232 C CA . HIS A 1 564 ? 6.780 5.196 28.545 1.00 83.25 564 HIS A CA 1
ATOM 4233 C C . HIS A 1 564 ? 6.098 3.851 28.276 1.00 83.25 564 HIS A C 1
ATOM 4235 O O . HIS A 1 564 ? 6.734 2.803 28.373 1.00 83.25 564 HIS A O 1
ATOM 4241 N N . CYS A 1 565 ? 4.821 3.904 27.908 1.00 85.38 565 CYS A N 1
ATOM 4242 C CA . CYS A 1 565 ? 4.092 2.800 27.284 1.00 85.38 565 CYS A CA 1
ATOM 4243 C C . CYS A 1 565 ? 3.871 3.109 25.794 1.00 85.38 565 CYS A C 1
ATOM 4245 O O . CYS A 1 565 ? 4.219 4.198 25.326 1.00 85.38 565 CYS A O 1
ATOM 4247 N N . GLU A 1 566 ? 3.323 2.161 25.032 1.00 89.69 566 GLU A N 1
ATOM 4248 C CA . GLU A 1 566 ? 3.200 2.314 23.579 1.00 89.69 566 GLU A CA 1
ATOM 4249 C C . GLU A 1 566 ? 2.327 3.497 23.159 1.00 89.69 566 GLU A C 1
ATOM 4251 O O . GLU A 1 566 ? 1.215 3.680 23.663 1.00 89.69 566 GLU A O 1
ATOM 4256 N N . SER A 1 567 ? 2.812 4.278 22.186 1.00 93.38 567 SER A N 1
ATOM 4257 C CA . SER A 1 567 ? 1.997 5.317 21.557 1.00 93.38 567 SER A CA 1
ATOM 4258 C C . SER A 1 567 ? 0.982 4.708 20.592 1.00 93.38 567 SER A C 1
ATOM 4260 O O . SER A 1 567 ? 1.317 3.821 19.800 1.00 93.38 567 SER A O 1
ATOM 4262 N N . SER A 1 568 ? -0.247 5.224 20.637 1.00 95.50 568 SER A N 1
ATOM 4263 C CA . SER A 1 568 ? -1.318 4.881 19.698 1.00 95.50 568 SER A CA 1
ATOM 4264 C C . SER A 1 568 ? -1.505 6.004 18.684 1.00 95.50 568 SER A C 1
ATOM 4266 O O . SER A 1 568 ? -1.366 7.173 19.034 1.00 95.50 568 SER A O 1
ATOM 4268 N N . ILE A 1 569 ? -1.845 5.682 17.441 1.00 97.12 569 ILE A N 1
ATOM 4269 C CA . ILE A 1 569 ? -2.069 6.681 16.388 1.00 97.12 569 ILE A CA 1
ATOM 4270 C C . ILE A 1 569 ? -3.520 6.711 15.902 1.00 97.12 569 ILE A C 1
ATOM 4272 O O . ILE A 1 569 ? -4.259 5.734 16.007 1.00 97.12 569 ILE A O 1
ATOM 4276 N N . ILE A 1 570 ? -3.917 7.850 15.344 1.00 98.25 570 ILE A N 1
ATOM 4277 C CA . ILE A 1 570 ? -5.175 8.032 14.616 1.00 98.25 570 ILE A CA 1
ATOM 4278 C C . ILE A 1 570 ? -4.861 8.798 13.338 1.00 98.25 570 ILE A C 1
ATOM 4280 O O . ILE A 1 570 ? -4.246 9.862 13.397 1.00 98.25 570 ILE A O 1
ATOM 4284 N N . SER A 1 571 ? -5.277 8.267 12.193 1.00 98.12 571 SER A N 1
ATOM 4285 C CA . SER A 1 571 ? -5.161 8.946 10.900 1.00 98.12 571 SER A CA 1
ATOM 4286 C C . SER A 1 571 ? -6.312 9.939 10.702 1.00 98.12 571 SER A C 1
ATOM 4288 O O . SER A 1 571 ? -7.414 9.734 11.217 1.00 98.12 571 SER A O 1
ATOM 4290 N N . TYR A 1 572 ? -6.084 11.007 9.941 1.00 98.00 572 TYR A N 1
ATOM 4291 C CA . TYR A 1 572 ? -7.141 11.895 9.455 1.00 98.00 572 TYR A CA 1
ATOM 4292 C C . TYR A 1 572 ? -6.878 12.328 8.011 1.00 98.00 572 TYR A C 1
ATOM 4294 O O . TYR A 1 572 ? -5.728 12.386 7.571 1.00 98.00 572 TYR A O 1
ATOM 4302 N N . GLY A 1 573 ? -7.939 12.696 7.291 1.00 96.69 573 GLY A N 1
ATOM 4303 C CA . GLY A 1 573 ? -7.842 13.176 5.912 1.00 96.69 573 GLY A CA 1
ATOM 4304 C C . GLY A 1 573 ? -9.090 13.923 5.449 1.00 96.69 573 GLY A C 1
ATOM 4305 O O . GLY A 1 573 ? -10.203 13.588 5.851 1.00 96.69 573 GLY A O 1
ATOM 4306 N N . GLY A 1 574 ? -8.905 14.940 4.609 1.00 95.75 574 GLY A N 1
ATOM 4307 C CA . GLY A 1 574 ? -9.976 15.724 3.992 1.00 95.75 574 GLY A CA 1
ATOM 4308 C C . GLY A 1 574 ? -9.514 16.422 2.715 1.00 95.75 574 GLY A C 1
ATOM 4309 O O . GLY A 1 574 ? -8.342 16.342 2.346 1.00 95.75 574 GLY A O 1
ATOM 4310 N N . MET A 1 575 ? -10.435 17.118 2.047 1.00 94.69 575 MET A N 1
ATOM 4311 C CA . MET A 1 575 ? -10.157 17.862 0.818 1.00 94.69 575 MET A CA 1
ATOM 4312 C C . MET A 1 575 ? -10.434 19.352 1.001 1.00 94.69 575 MET A C 1
ATOM 4314 O O . MET A 1 575 ? -11.519 19.751 1.418 1.00 94.69 575 MET A O 1
ATOM 4318 N N . HIS A 1 576 ? -9.469 20.196 0.647 1.00 93.88 576 HIS A N 1
ATOM 4319 C CA . HIS A 1 576 ? -9.666 21.633 0.549 1.00 93.88 576 HIS A CA 1
ATOM 4320 C C . HIS A 1 576 ? -10.151 21.971 -0.865 1.00 93.88 576 HIS A C 1
ATOM 4322 O O . HIS A 1 576 ? -9.367 22.264 -1.761 1.00 93.88 576 HIS A O 1
ATOM 4328 N N . GLY A 1 577 ? -11.463 21.859 -1.060 1.00 91.44 577 GLY A N 1
ATOM 4329 C CA . GLY A 1 577 ? -12.166 22.063 -2.326 1.00 91.44 577 GLY A CA 1
ATOM 4330 C C . GLY A 1 577 ? -13.567 21.457 -2.270 1.00 91.44 577 GLY A C 1
ATOM 4331 O O . GLY A 1 577 ? -14.056 21.160 -1.181 1.00 91.44 577 GLY A O 1
ATOM 4332 N N . ARG A 1 578 ? -14.216 21.247 -3.421 1.00 90.81 578 ARG A N 1
ATOM 4333 C CA . ARG A 1 578 ? -15.553 20.626 -3.504 1.00 90.81 578 ARG A CA 1
ATOM 4334 C C . ARG A 1 578 ? -15.553 19.408 -4.426 1.00 90.81 578 ARG A C 1
ATOM 4336 O O . ARG A 1 578 ? -15.327 19.568 -5.626 1.00 90.81 578 ARG A O 1
ATOM 4343 N N . LEU A 1 579 ? -15.856 18.216 -3.903 1.00 89.06 579 LEU A N 1
ATOM 4344 C CA . LEU A 1 579 ? -15.799 16.960 -4.673 1.00 89.06 579 LEU A CA 1
ATOM 4345 C C . LEU A 1 579 ? -16.886 16.926 -5.746 1.00 89.06 579 LEU A C 1
ATOM 4347 O O . LEU A 1 579 ? -16.600 16.725 -6.920 1.00 89.06 579 LEU A O 1
ATOM 4351 N N . VAL A 1 580 ? -18.122 17.267 -5.372 1.00 87.56 580 VAL A N 1
ATOM 4352 C CA . VAL A 1 580 ? -19.254 17.411 -6.309 1.00 87.56 580 VAL A CA 1
ATOM 4353 C C . VAL A 1 580 ? -19.074 18.588 -7.294 1.00 87.56 580 VAL A C 1
ATOM 4355 O O . VAL A 1 580 ? -19.921 18.858 -8.138 1.00 87.56 580 VAL A O 1
ATOM 4358 N N . GLY A 1 581 ? -17.968 19.337 -7.190 1.00 85.56 581 GLY A N 1
ATOM 4359 C CA . GLY A 1 581 ? -17.523 20.316 -8.182 1.00 85.56 581 GLY A CA 1
ATOM 4360 C C . GLY A 1 581 ? -16.550 19.771 -9.233 1.00 85.56 581 GLY A C 1
ATOM 4361 O O . GLY A 1 581 ? -16.057 20.571 -10.025 1.00 85.56 581 GLY A O 1
ATOM 4362 N N . ILE A 1 582 ? -16.226 18.476 -9.233 1.00 86.50 582 ILE A N 1
ATOM 4363 C CA . ILE A 1 582 ? -15.418 17.831 -10.278 1.00 86.50 582 ILE A CA 1
ATOM 4364 C C . ILE A 1 582 ? -16.349 17.397 -11.427 1.00 86.50 582 ILE A C 1
ATOM 4366 O O . ILE A 1 582 ? -17.316 16.673 -11.177 1.00 86.50 582 ILE A O 1
ATOM 4370 N N . PRO A 1 583 ? -16.110 17.817 -12.684 1.00 85.06 583 PRO A N 1
ATOM 4371 C CA . PRO A 1 583 ? -16.858 17.309 -13.828 1.00 85.06 583 PRO A CA 1
ATOM 4372 C C . PRO A 1 583 ? -16.507 15.837 -14.099 1.00 85.06 583 PRO A C 1
ATOM 4374 O O . PRO A 1 583 ? -15.365 15.508 -14.398 1.00 85.06 583 PRO A O 1
ATOM 4377 N N . ILE A 1 584 ? -17.513 14.957 -14.046 1.00 80.38 584 ILE A N 1
ATOM 4378 C CA . ILE A 1 584 ? -17.367 13.511 -14.323 1.00 80.38 584 ILE A CA 1
ATOM 4379 C C . ILE A 1 584 ? -16.966 13.251 -15.787 1.00 80.38 584 ILE A C 1
ATOM 4381 O O . ILE A 1 584 ? -16.274 12.287 -16.097 1.00 80.38 584 ILE A O 1
ATOM 4385 N N . LEU A 1 585 ? -17.400 14.123 -16.700 1.00 80.25 585 LEU A N 1
ATOM 4386 C CA . LEU A 1 585 ? -17.052 14.090 -18.117 1.00 80.25 585 LEU A CA 1
ATOM 4387 C C . LEU A 1 585 ? -16.273 15.360 -18.462 1.00 80.25 585 LEU A C 1
ATOM 4389 O O . LEU A 1 585 ? -16.755 16.462 -18.197 1.00 80.25 585 LEU A O 1
ATOM 4393 N N . ASN A 1 586 ? -15.098 15.217 -19.081 1.00 75.31 586 ASN A N 1
ATOM 4394 C CA . ASN A 1 586 ? -14.287 16.342 -19.543 1.00 75.31 586 ASN A CA 1
ATOM 4395 C C . ASN A 1 586 ? -15.082 17.164 -20.585 1.00 75.31 586 ASN A C 1
ATOM 4397 O O . ASN A 1 586 ? -15.311 16.678 -21.695 1.00 75.31 586 ASN A O 1
ATOM 4401 N N . PRO A 1 587 ? -15.470 18.419 -20.285 1.00 73.00 587 PRO A N 1
ATOM 4402 C CA . PRO A 1 587 ? -16.347 19.213 -21.146 1.00 73.00 587 PRO A CA 1
ATOM 4403 C C . PRO A 1 587 ? -15.709 19.625 -22.484 1.00 73.00 587 PRO A C 1
ATOM 4405 O O . PRO A 1 587 ? -16.423 20.079 -23.377 1.00 73.00 587 PRO A O 1
ATOM 4408 N N . ALA A 1 588 ? -14.390 19.468 -22.651 1.00 73.00 588 ALA A N 1
ATOM 4409 C CA . ALA A 1 588 ? -13.706 19.695 -23.924 1.00 73.00 588 ALA A CA 1
ATOM 4410 C C . ALA A 1 588 ? -13.903 18.542 -24.932 1.00 73.00 588 ALA A C 1
ATOM 4412 O O . ALA A 1 588 ? -13.666 18.722 -26.129 1.00 73.00 588 ALA A O 1
ATOM 4413 N N . LEU A 1 589 ? -14.341 17.362 -24.476 1.00 73.19 589 LEU A N 1
ATOM 4414 C CA . LEU A 1 589 ? -14.568 16.189 -25.319 1.00 73.19 589 LEU A CA 1
ATOM 4415 C C . LEU A 1 589 ? -16.037 16.069 -25.745 1.00 73.19 589 LEU A C 1
ATOM 4417 O O . LEU A 1 589 ? -16.964 16.447 -25.031 1.00 73.19 589 LEU A O 1
ATOM 4421 N N . ARG A 1 590 ? -16.264 15.494 -26.933 1.00 76.19 590 ARG A N 1
ATOM 4422 C CA . ARG A 1 590 ? -17.606 15.113 -27.395 1.00 76.19 590 ARG A CA 1
ATOM 4423 C C . ARG A 1 590 ? -17.852 13.642 -27.099 1.00 76.19 590 ARG A C 1
ATOM 4425 O O . ARG A 1 590 ? -17.191 12.784 -27.677 1.00 76.19 590 ARG A O 1
ATOM 4432 N N . TYR A 1 591 ? -18.846 13.366 -26.266 1.00 77.44 591 TYR A N 1
ATOM 4433 C CA . TYR A 1 591 ? -19.270 12.008 -25.942 1.00 77.44 591 TYR A CA 1
ATOM 4434 C C . TYR A 1 591 ? -20.419 11.561 -26.855 1.00 77.44 591 TYR A C 1
ATOM 4436 O O . TYR A 1 591 ? -21.310 12.367 -27.149 1.00 77.44 591 TYR A O 1
ATOM 4444 N N . PRO A 1 592 ? -20.441 10.294 -27.307 1.00 73.38 592 PRO A N 1
ATOM 4445 C CA . PRO A 1 592 ? -21.618 9.732 -27.950 1.00 73.38 592 PRO A CA 1
ATOM 4446 C C . PRO A 1 592 ? -22.752 9.642 -26.922 1.00 73.38 592 PRO A C 1
ATOM 4448 O O . PRO A 1 592 ? -22.632 8.959 -25.909 1.00 73.38 592 PRO A O 1
ATOM 4451 N N . ILE A 1 593 ? -23.861 10.331 -27.186 1.00 69.38 593 ILE A N 1
ATOM 4452 C CA . ILE A 1 593 ? -25.069 10.237 -26.362 1.00 69.38 593 ILE A CA 1
ATOM 4453 C C . ILE A 1 593 ? -26.005 9.164 -26.922 1.00 69.38 593 ILE A C 1
ATOM 4455 O O . ILE A 1 593 ? -26.334 9.171 -28.110 1.00 69.38 593 ILE A O 1
ATOM 4459 N N . LEU A 1 594 ? -26.488 8.270 -26.057 1.00 51.41 594 LEU A N 1
ATOM 4460 C CA . LEU A 1 594 ? -27.625 7.404 -26.368 1.00 51.41 594 LEU A CA 1
ATOM 4461 C C . LEU A 1 594 ? -28.898 8.259 -26.375 1.00 51.41 594 LEU A C 1
ATOM 4463 O O . LEU A 1 594 ? -29.600 8.386 -25.375 1.00 51.41 594 LEU A O 1
ATOM 4467 N N . LYS A 1 595 ? -29.182 8.897 -27.514 1.00 52.19 595 LYS A N 1
ATOM 4468 C CA . LYS A 1 595 ? -30.422 9.651 -27.701 1.00 52.19 595 LYS A CA 1
ATOM 4469 C C . LYS A 1 595 ? -31.577 8.667 -27.895 1.00 52.19 595 LYS A C 1
ATOM 4471 O O . LYS A 1 595 ? -31.726 8.098 -28.973 1.00 52.19 595 LYS A O 1
ATOM 4476 N N . PHE A 1 596 ? -32.413 8.512 -26.872 1.00 46.31 596 PHE A N 1
ATOM 4477 C CA . PHE A 1 596 ? -33.656 7.753 -26.981 1.00 46.31 596 PHE A CA 1
ATOM 4478 C C . PHE A 1 596 ? -34.631 8.501 -27.905 1.00 46.31 596 PHE A C 1
ATOM 4480 O O . PHE A 1 596 ? -35.221 9.517 -27.529 1.00 46.31 596 PHE A O 1
ATOM 4487 N N . ASP A 1 597 ? -34.762 8.046 -29.150 1.00 52.41 597 ASP A N 1
ATOM 4488 C CA . ASP A 1 597 ? -35.631 8.693 -30.128 1.00 52.41 597 ASP A CA 1
ATOM 4489 C C . ASP A 1 597 ? -37.094 8.262 -29.939 1.00 52.41 597 ASP A C 1
ATOM 4491 O O . ASP A 1 597 ? -37.542 7.244 -30.476 1.00 52.41 597 ASP A O 1
ATOM 4495 N N . ARG A 1 598 ? -37.853 9.064 -29.178 1.00 49.00 598 ARG A N 1
ATOM 4496 C CA . ARG A 1 598 ? -39.293 8.858 -28.949 1.00 49.00 598 ARG A CA 1
ATOM 4497 C C . ARG A 1 598 ? -40.119 8.815 -30.245 1.00 49.00 598 ARG A C 1
ATOM 4499 O O . ARG A 1 598 ? -41.177 8.186 -30.236 1.00 49.00 598 ARG A O 1
ATOM 4506 N N . GLU A 1 599 ? -39.669 9.409 -31.355 1.00 49.47 599 GLU A N 1
ATOM 4507 C CA . GLU A 1 599 ? -40.417 9.339 -32.619 1.00 49.47 599 GLU A CA 1
ATOM 4508 C C . GLU A 1 599 ? -40.365 7.929 -33.226 1.00 49.47 599 GLU A C 1
ATOM 4510 O O . GLU A 1 599 ? -41.399 7.405 -33.657 1.00 49.47 599 GLU A O 1
ATOM 4515 N N . SER A 1 600 ? -39.211 7.257 -33.151 1.00 47.06 600 SER A N 1
ATOM 4516 C CA . SER A 1 600 ? -39.024 5.886 -33.653 1.00 47.06 600 SER A CA 1
ATOM 4517 C C . SER A 1 600 ? -39.950 4.856 -32.975 1.00 47.06 600 SER A C 1
ATOM 4519 O O . SER A 1 600 ? -40.541 4.000 -33.644 1.00 47.06 600 SER A O 1
ATOM 4521 N N . ALA A 1 601 ? -40.187 5.000 -31.665 1.00 43.34 601 ALA A N 1
ATOM 4522 C CA . ALA A 1 601 ? -41.095 4.146 -30.895 1.00 43.34 601 ALA A CA 1
ATOM 4523 C C . ALA A 1 601 ? -42.570 4.300 -31.324 1.00 43.34 601 ALA A C 1
ATOM 4525 O O . ALA A 1 601 ? -43.342 3.335 -31.301 1.00 43.34 601 ALA A O 1
ATOM 4526 N N . SER A 1 602 ? -42.968 5.497 -31.775 1.00 42.56 602 SER A N 1
ATOM 4527 C CA . SER A 1 602 ? -44.327 5.754 -32.274 1.00 42.56 602 SER A CA 1
ATOM 4528 C C . SER A 1 602 ? -44.612 5.050 -33.611 1.00 42.56 602 SER A C 1
ATOM 4530 O O . SER A 1 602 ? -45.736 4.596 -33.852 1.00 42.56 602 SER A O 1
ATOM 4532 N N . GLY A 1 603 ? -43.582 4.887 -34.452 1.00 40.69 603 GLY A N 1
ATOM 4533 C CA . GLY A 1 603 ? -43.665 4.174 -35.727 1.00 40.69 603 GLY A CA 1
ATOM 4534 C C . GLY A 1 603 ? -43.923 2.677 -35.548 1.00 40.69 603 GLY A C 1
ATOM 4535 O O . GLY A 1 603 ? -44.818 2.120 -36.191 1.00 40.69 603 GLY A O 1
ATOM 4536 N N . MET A 1 604 ? -43.217 2.030 -34.613 1.00 39.28 604 MET A N 1
ATOM 4537 C CA . MET A 1 604 ? -43.397 0.597 -34.340 1.00 39.28 604 MET A CA 1
ATOM 4538 C C . MET A 1 604 ? -44.799 0.256 -33.809 1.00 39.28 604 MET A C 1
ATOM 4540 O O . MET A 1 604 ? -45.374 -0.754 -34.220 1.00 39.28 604 MET A O 1
ATOM 4544 N N . ARG A 1 605 ? -45.417 1.119 -32.984 1.00 37.81 605 ARG A N 1
ATOM 4545 C CA . ARG A 1 605 ? -46.809 0.911 -32.527 1.00 37.81 605 ARG A CA 1
ATOM 4546 C C . ARG A 1 605 ? -47.849 1.009 -33.655 1.00 37.81 605 ARG A C 1
ATOM 4548 O O . ARG A 1 605 ? -48.887 0.357 -33.562 1.00 37.81 605 ARG A O 1
ATOM 4555 N N . LYS A 1 606 ? -47.593 1.761 -34.735 1.00 37.44 606 LYS A N 1
ATOM 4556 C CA . LYS A 1 606 ? -48.495 1.807 -35.907 1.00 37.44 606 LYS A CA 1
ATOM 4557 C C . LYS A 1 606 ? -48.377 0.570 -36.802 1.00 37.44 606 LYS A C 1
ATOM 4559 O O . LYS A 1 606 ? -49.396 0.115 -37.317 1.00 37.44 606 LYS A O 1
ATOM 4564 N N . ALA A 1 607 ? -47.183 -0.009 -36.939 1.00 36.69 607 ALA A N 1
ATOM 4565 C CA . ALA A 1 607 ? -46.974 -1.224 -37.734 1.00 36.69 607 ALA A CA 1
ATOM 4566 C C . ALA A 1 607 ? -47.709 -2.458 -37.167 1.00 36.69 607 ALA A C 1
ATOM 4568 O O . ALA A 1 607 ? -48.123 -3.329 -37.927 1.00 36.69 607 ALA A O 1
ATOM 4569 N N . ALA A 1 608 ? -47.926 -2.516 -35.849 1.00 37.84 608 ALA A N 1
ATOM 4570 C CA . ALA A 1 608 ? -48.609 -3.631 -35.186 1.00 37.84 608 ALA A CA 1
ATOM 4571 C C . ALA A 1 608 ? -50.148 -3.638 -35.340 1.00 37.84 608 ALA A C 1
ATOM 4573 O O . ALA A 1 608 ? -50.773 -4.660 -35.070 1.00 37.84 608 ALA A O 1
ATOM 4574 N N . ASN A 1 609 ? -50.767 -2.525 -35.762 1.00 34.88 609 ASN A N 1
ATOM 4575 C CA . ASN A 1 609 ? -52.225 -2.327 -35.698 1.00 34.88 609 ASN A CA 1
ATOM 4576 C C . ASN A 1 609 ? -52.958 -2.325 -37.057 1.00 34.88 609 ASN A C 1
ATOM 4578 O O . ASN A 1 609 ? -54.166 -2.086 -37.092 1.00 34.88 609 ASN A O 1
ATOM 4582 N N . VAL A 1 610 ? -52.283 -2.629 -38.172 1.00 33.53 610 VAL A N 1
ATOM 4583 C CA . VAL A 1 610 ? -52.945 -2.832 -39.478 1.00 33.53 610 VAL A CA 1
ATOM 4584 C C . VAL A 1 610 ? -53.064 -4.327 -39.770 1.00 33.53 610 VAL A C 1
ATOM 4586 O O . VAL A 1 610 ? -52.168 -4.956 -40.328 1.00 33.53 610 VAL A O 1
ATOM 4589 N N . GLY A 1 611 ? -54.190 -4.911 -39.363 1.00 30.78 611 GLY A N 1
ATOM 4590 C CA . GLY A 1 611 ? -54.484 -6.324 -39.578 1.00 30.78 611 GLY A CA 1
ATOM 4591 C C . GLY A 1 611 ? -55.230 -6.627 -40.885 1.00 30.78 611 GLY A C 1
ATOM 4592 O O . GLY A 1 611 ? -56.278 -6.046 -41.156 1.00 30.78 611 GLY A O 1
ATOM 4593 N N . SER A 1 612 ? -54.774 -7.688 -41.562 1.00 31.89 612 SER A N 1
ATOM 4594 C CA . SER A 1 612 ? -55.514 -8.591 -42.473 1.00 31.89 612 SER A CA 1
ATOM 4595 C C . SER A 1 612 ? -55.596 -8.302 -43.990 1.00 31.89 612 SER A C 1
ATOM 4597 O O . SER A 1 612 ? -55.920 -7.208 -44.438 1.00 31.89 612 SER A O 1
ATOM 4599 N N . SER A 1 613 ? -55.430 -9.399 -44.758 1.00 27.98 613 SER A N 1
ATOM 4600 C CA . SER A 1 613 ? -55.521 -9.547 -46.232 1.00 27.98 613 SER A CA 1
ATOM 4601 C C . SER A 1 613 ? -54.415 -8.812 -47.028 1.00 27.98 613 SER A C 1
ATOM 4603 O O . SER A 1 613 ? -54.031 -7.714 -46.666 1.00 27.98 613 SER A O 1
ATOM 4605 N N . VAL A 1 614 ? -53.785 -9.352 -48.084 1.00 26.34 614 VAL A N 1
ATOM 4606 C CA . VAL A 1 614 ? -54.198 -10.326 -49.124 1.00 26.34 614 VAL A CA 1
ATOM 4607 C C . VAL A 1 614 ? -53.048 -11.323 -49.464 1.00 26.34 614 VAL A C 1
ATOM 4609 O O . VAL A 1 614 ? -51.949 -11.239 -48.928 1.00 26.34 614 VAL A O 1
ATOM 4612 N N . ARG A 1 615 ? -53.339 -12.330 -50.305 1.00 24.92 615 ARG A N 1
ATOM 4613 C CA . ARG A 1 615 ? -52.487 -13.460 -50.754 1.00 24.92 615 ARG A CA 1
ATOM 4614 C C . ARG A 1 615 ? -51.231 -13.063 -51.566 1.00 24.92 615 ARG A C 1
ATOM 4616 O O . ARG A 1 615 ? -51.235 -12.003 -52.182 1.00 24.92 615 ARG A O 1
ATOM 4623 N N . PRO A 1 616 ? -50.224 -13.957 -51.685 1.00 37.34 616 PRO A N 1
ATOM 4624 C CA . PRO A 1 616 ? -49.083 -13.758 -52.579 1.00 37.34 616 PRO A CA 1
ATOM 4625 C C . PRO A 1 616 ? -49.415 -14.136 -54.031 1.00 37.34 616 PRO A C 1
ATOM 4627 O O . PRO A 1 616 ? -49.861 -15.261 -54.263 1.00 37.34 616 PRO A O 1
ATOM 4630 N N . ASN A 1 617 ? -49.138 -13.250 -54.999 1.00 24.97 617 ASN A N 1
ATOM 4631 C CA . ASN A 1 617 ? -48.556 -13.642 -56.293 1.00 24.97 617 ASN A CA 1
ATOM 4632 C C . ASN A 1 617 ? -48.126 -12.458 -57.187 1.00 24.97 617 ASN A C 1
ATOM 4634 O O . ASN A 1 617 ? -48.801 -11.438 -57.219 1.00 24.97 617 ASN A O 1
ATOM 4638 N N . SER A 1 618 ? -47.058 -12.716 -57.955 1.00 27.42 618 SER A N 1
ATOM 4639 C CA . SER A 1 618 ? -46.772 -12.285 -59.343 1.00 27.42 618 SER A CA 1
ATOM 4640 C C . SER A 1 618 ? -46.778 -10.802 -59.778 1.00 27.42 618 SER A C 1
ATOM 4642 O O . SER A 1 618 ? -47.776 -10.101 -59.671 1.00 27.42 618 SER A O 1
ATOM 4644 N N . ASP A 1 619 ? -45.695 -10.480 -60.498 1.00 24.34 619 ASP A N 1
ATOM 4645 C CA . ASP A 1 619 ? -45.599 -9.609 -61.684 1.00 24.34 619 ASP A CA 1
ATOM 4646 C C . ASP A 1 619 ? -45.367 -8.081 -61.567 1.00 24.34 619 ASP A C 1
ATOM 4648 O O . ASP A 1 619 ? -46.280 -7.286 -61.399 1.00 24.34 619 ASP A O 1
ATOM 4652 N N . VAL A 1 620 ? -44.093 -7.721 -61.823 1.00 26.31 620 VAL A N 1
ATOM 4653 C CA . VAL A 1 620 ? -43.605 -6.906 -62.970 1.00 26.31 620 VAL A CA 1
ATOM 4654 C C . VAL A 1 620 ? -43.989 -5.414 -63.095 1.00 26.31 620 VAL A C 1
ATOM 4656 O O . VAL A 1 620 ? -45.156 -5.049 -63.142 1.00 26.31 620 VAL A O 1
ATOM 4659 N N . SER A 1 621 ? -42.955 -4.607 -63.415 1.00 25.06 621 SER A N 1
ATOM 4660 C CA . SER A 1 621 ? -42.971 -3.258 -64.046 1.00 25.06 621 SER A CA 1
ATOM 4661 C C . SER A 1 621 ? -43.475 -2.078 -63.191 1.00 25.06 621 SER A C 1
ATOM 4663 O O . SER A 1 621 ? -44.271 -2.274 -62.284 1.00 25.06 621 SER A O 1
ATOM 4665 N N . SER A 1 622 ? -43.090 -0.814 -63.420 1.00 26.73 622 SER A N 1
ATOM 4666 C CA . SER A 1 622 ? -41.940 -0.163 -64.106 1.00 26.73 622 SER A CA 1
ATOM 4667 C C . SER A 1 622 ? -42.057 1.363 -63.889 1.00 26.73 622 SER A C 1
ATOM 4669 O O . SER A 1 622 ? -43.125 1.793 -63.466 1.00 26.73 622 SER A O 1
ATOM 4671 N N . GLN A 1 623 ? -41.051 2.147 -64.312 1.00 26.05 623 GLN A N 1
ATOM 4672 C CA . GLN A 1 623 ? -40.861 3.615 -64.183 1.00 26.05 623 GLN A CA 1
ATOM 4673 C C . GLN A 1 623 ? -39.923 3.948 -63.011 1.00 26.05 623 GLN A C 1
ATOM 4675 O O . GLN A 1 623 ? -40.268 3.720 -61.858 1.00 26.05 623 GLN A O 1
ATOM 4680 N N . GLU A 1 624 ? -38.659 4.339 -63.218 1.00 26.23 624 GLU A N 1
ATOM 4681 C CA . GLU A 1 624 ? -38.085 5.264 -64.224 1.00 26.23 624 GLU A CA 1
ATOM 4682 C C . GLU A 1 624 ? -38.778 6.630 -64.244 1.00 26.23 624 GLU A C 1
ATOM 4684 O O . GLU A 1 624 ? -39.672 6.875 -65.046 1.00 26.23 624 GLU A O 1
ATOM 4689 N N . GLU A 1 625 ? -38.269 7.541 -63.418 1.00 27.31 625 GLU A N 1
ATOM 4690 C CA . GLU A 1 625 ? -37.724 8.788 -63.955 1.00 27.31 625 GLU A CA 1
ATOM 4691 C C . GLU A 1 625 ? -36.255 8.867 -63.533 1.00 27.31 625 GLU A C 1
ATOM 4693 O O . GLU A 1 625 ? -35.900 8.544 -62.397 1.00 27.31 625 GLU A O 1
ATOM 4698 N N . GLY A 1 626 ? -35.393 9.259 -64.463 1.00 24.72 626 GLY A N 1
ATOM 4699 C CA . GLY A 1 626 ? -33.990 9.519 -64.199 1.00 24.72 626 GLY A CA 1
ATOM 4700 C C . GLY A 1 626 ? -33.470 10.588 -65.146 1.00 24.72 626 GLY A C 1
ATOM 4701 O O . GLY A 1 626 ? -33.931 10.681 -66.277 1.00 24.72 626 GLY A O 1
ATOM 4702 N N . GLU A 1 627 ? -32.485 11.338 -64.673 1.00 26.62 627 GLU A N 1
ATOM 4703 C CA . GLU A 1 627 ? -31.422 11.972 -65.457 1.00 26.62 627 GLU A CA 1
ATOM 4704 C C . GLU A 1 627 ? -30.160 11.705 -64.610 1.00 26.62 627 GLU A C 1
ATOM 4706 O O . GLU A 1 627 ? -30.140 11.969 -63.408 1.00 26.62 627 GLU A O 1
ATOM 4711 N N . GLU A 1 628 ? -29.227 10.860 -65.056 1.00 26.95 628 GLU A N 1
ATOM 4712 C CA . GLU A 1 628 ? -28.141 11.201 -65.993 1.00 26.95 628 GLU A CA 1
ATOM 4713 C C . GLU A 1 628 ? -27.355 12.445 -65.537 1.00 26.95 628 GLU A C 1
ATOM 4715 O O . GLU A 1 628 ? -27.919 13.512 -65.344 1.00 26.95 628 GLU A O 1
ATOM 4720 N N . GLY A 1 629 ? -26.035 12.421 -65.349 1.00 27.97 629 GLY A N 1
ATOM 4721 C CA . GLY A 1 629 ? -24.977 11.425 -65.588 1.00 27.97 629 GLY A CA 1
ATOM 4722 C C . GLY A 1 629 ? -23.625 12.181 -65.529 1.00 27.97 629 GLY A C 1
ATOM 4723 O O . GLY A 1 629 ? -23.627 13.390 -65.324 1.00 27.97 629 GLY A O 1
ATOM 4724 N N . GLN A 1 630 ? -22.415 11.633 -65.665 1.00 28.77 630 GLN A N 1
ATOM 4725 C CA . GLN A 1 630 ? -21.838 10.281 -65.786 1.00 28.77 630 GLN A CA 1
ATOM 4726 C C . GLN A 1 630 ? -20.490 10.342 -65.003 1.00 28.77 630 GLN A C 1
ATOM 4728 O O . GLN A 1 630 ? -19.947 11.432 -64.838 1.00 28.77 630 GLN A O 1
ATOM 4733 N N . GLY A 1 631 ? -19.975 9.286 -64.360 1.00 28.02 631 GLY A N 1
ATOM 4734 C CA . GLY A 1 631 ? -19.175 8.202 -64.975 1.00 28.02 631 GLY A CA 1
ATOM 4735 C C . GLY A 1 631 ? -17.660 8.488 -64.813 1.00 28.02 631 GLY A C 1
ATOM 4736 O O . GLY A 1 631 ? -17.283 9.651 -64.758 1.00 28.02 631 GLY A O 1
ATOM 4737 N N . GLU A 1 632 ? -16.699 7.563 -64.690 1.00 30.42 632 GLU A N 1
ATOM 4738 C CA . GLU A 1 632 ? -16.598 6.085 -64.644 1.00 30.42 632 GLU A CA 1
ATOM 4739 C C . GLU A 1 632 ? -15.211 5.741 -63.992 1.00 30.42 632 GLU A C 1
ATOM 4741 O O . GLU A 1 632 ? -14.363 6.628 -63.920 1.00 30.42 632 GLU A O 1
ATOM 4746 N N . THR A 1 633 ? -14.827 4.563 -63.457 1.00 28.70 633 THR A N 1
ATOM 4747 C CA . THR A 1 633 ? -15.414 3.203 -63.334 1.00 28.70 633 THR A CA 1
ATOM 4748 C C . THR A 1 633 ? -14.689 2.372 -62.239 1.00 28.70 633 THR A C 1
ATOM 4750 O O . THR A 1 633 ? -13.562 2.690 -61.886 1.00 28.70 633 THR A O 1
ATOM 4753 N N . GLN A 1 634 ? -15.344 1.294 -61.764 1.00 29.42 634 GLN A N 1
ATOM 4754 C CA . GLN A 1 634 ? -14.858 -0.074 -61.399 1.00 29.42 634 GLN A CA 1
ATOM 4755 C C . GLN A 1 634 ? -13.455 -0.284 -60.760 1.00 29.42 634 GLN A C 1
ATOM 4757 O O . GLN A 1 634 ? -12.451 0.186 -61.272 1.00 29.42 634 GLN A O 1
ATOM 4762 N N . ASN A 1 635 ? -13.239 -1.047 -59.675 1.00 28.17 635 ASN A N 1
ATOM 4763 C CA . ASN A 1 635 ? -13.986 -2.091 -58.936 1.00 28.17 635 ASN A CA 1
ATOM 4764 C C . ASN A 1 635 ? -14.089 -3.500 -59.584 1.00 28.17 635 ASN A C 1
ATOM 4766 O O . ASN A 1 635 ? -15.050 -3.782 -60.292 1.00 28.17 635 ASN A O 1
ATOM 4770 N N . GLN A 1 636 ? -13.126 -4.373 -59.248 1.00 26.48 636 GLN A N 1
ATOM 4771 C CA . GLN A 1 636 ? -13.085 -5.858 -59.260 1.00 26.48 636 GLN A CA 1
ATOM 4772 C C . GLN A 1 636 ? -11.875 -6.249 -58.362 1.00 26.48 636 GLN A C 1
ATOM 4774 O O . GLN A 1 636 ? -10.905 -5.498 -58.315 1.00 26.48 636 GLN A O 1
ATOM 4779 N N . ASP A 1 637 ? -11.807 -7.338 -57.591 1.00 28.27 637 ASP A N 1
ATOM 4780 C CA . ASP A 1 637 ? -12.714 -8.473 -57.403 1.00 28.27 637 ASP A CA 1
ATOM 4781 C C . ASP A 1 637 ? -12.570 -9.028 -55.965 1.00 28.27 637 ASP A C 1
ATOM 4783 O O . ASP A 1 637 ? -11.454 -9.146 -55.452 1.00 28.27 637 ASP A O 1
ATOM 4787 N N . ARG A 1 638 ? -13.672 -9.416 -55.298 1.00 28.11 638 ARG A N 1
ATOM 4788 C CA . ARG A 1 638 ? -13.657 -9.950 -53.911 1.00 28.11 638 ARG A CA 1
ATOM 4789 C C . ARG A 1 638 ? -14.240 -11.365 -53.809 1.00 28.11 638 ARG A C 1
ATOM 4791 O O . ARG A 1 638 ? -15.072 -11.633 -52.948 1.00 28.11 638 ARG A O 1
ATOM 4798 N N . GLN A 1 639 ? -13.780 -12.291 -54.654 1.00 26.47 639 GLN A N 1
ATOM 4799 C CA . GLN A 1 639 ? -14.076 -13.729 -54.532 1.00 26.47 639 GLN A CA 1
ATOM 4800 C C . GLN A 1 639 ? -12.912 -14.622 -55.000 1.00 26.47 639 GLN A C 1
ATOM 4802 O O . GLN A 1 639 ? -12.932 -15.153 -56.104 1.00 26.47 639 GLN A O 1
ATOM 4807 N N . GLN A 1 640 ? -11.918 -14.854 -54.131 1.00 26.08 640 GLN A N 1
ATOM 4808 C CA . GLN A 1 640 ? -11.076 -16.067 -54.143 1.00 26.08 640 GLN A CA 1
ATOM 4809 C C . GLN A 1 640 ? -10.113 -16.086 -52.944 1.00 26.08 640 GLN A C 1
ATOM 4811 O O . GLN A 1 640 ? -9.179 -15.291 -52.913 1.00 26.08 640 GLN A O 1
ATOM 4816 N N . ARG A 1 641 ? -10.323 -17.015 -51.990 1.00 28.70 641 ARG A N 1
ATOM 4817 C CA . ARG A 1 641 ? -9.302 -17.713 -51.153 1.00 28.70 641 ARG A CA 1
ATOM 4818 C C . ARG A 1 641 ? -9.933 -18.519 -49.999 1.00 28.70 641 ARG A C 1
ATOM 4820 O O . ARG A 1 641 ? -9.571 -18.385 -48.839 1.00 28.70 641 ARG A O 1
ATOM 4827 N N . GLN A 1 642 ? -10.825 -19.450 -50.338 1.00 29.47 642 GLN A N 1
ATOM 4828 C CA . GLN A 1 642 ? -11.014 -20.664 -49.534 1.00 29.47 642 GLN A CA 1
ATOM 4829 C C . GLN A 1 642 ? -10.585 -21.873 -50.368 1.00 29.47 642 GLN A C 1
ATOM 4831 O O . GLN A 1 642 ? -11.363 -22.357 -51.187 1.00 29.47 642 GLN A O 1
ATOM 4836 N N . ARG A 1 643 ? -9.332 -22.319 -50.185 1.00 25.92 643 ARG A N 1
ATOM 4837 C CA . ARG A 1 643 ? -8.786 -23.676 -50.431 1.00 25.92 643 ARG A CA 1
ATOM 4838 C C . ARG A 1 643 ? -7.254 -23.619 -50.403 1.00 25.92 643 ARG A C 1
ATOM 4840 O O . ARG A 1 643 ? -6.675 -22.739 -51.030 1.00 25.92 643 ARG A O 1
ATOM 4847 N N . ARG A 1 644 ? -6.643 -24.656 -49.805 1.00 27.69 644 ARG A N 1
ATOM 4848 C CA . ARG A 1 644 ? -5.191 -24.876 -49.587 1.00 27.69 644 ARG A CA 1
ATOM 4849 C C . ARG A 1 644 ? -4.603 -23.997 -48.455 1.00 27.69 644 ARG A C 1
ATOM 4851 O O . ARG A 1 644 ? -4.889 -22.812 -48.422 1.00 27.69 644 ARG A O 1
ATOM 4858 N N . HIS A 1 645 ? -3.817 -24.505 -47.496 1.00 27.14 645 HIS A N 1
ATOM 4859 C CA . HIS A 1 645 ? -3.197 -25.836 -47.348 1.00 27.14 645 HIS A CA 1
ATOM 4860 C C . HIS A 1 645 ? -3.394 -26.459 -45.949 1.00 27.14 645 HIS A C 1
ATOM 4862 O O . HIS A 1 645 ? -3.302 -25.776 -44.938 1.00 27.14 645 HIS A O 1
ATOM 4868 N N . LYS A 1 646 ? -3.580 -27.789 -45.915 1.00 24.36 646 LYS A N 1
ATOM 4869 C CA . LYS A 1 646 ? -3.247 -28.654 -44.769 1.00 24.36 646 LYS A CA 1
ATOM 4870 C C . LYS A 1 646 ? -1.868 -29.276 -45.016 1.00 24.36 646 LYS A C 1
ATOM 4872 O O . LYS A 1 646 ? -1.729 -29.971 -46.020 1.00 24.36 646 LYS A O 1
ATOM 4877 N N . SER A 1 647 ? -0.930 -29.068 -44.096 1.00 25.22 647 SER A N 1
ATOM 4878 C CA . SER A 1 647 ? 0.293 -29.854 -43.808 1.00 25.22 647 SER A CA 1
ATOM 4879 C C . SER A 1 647 ? 1.166 -28.973 -42.901 1.00 25.22 647 SER A C 1
ATOM 4881 O O . SER A 1 647 ? 1.308 -27.799 -43.218 1.00 25.22 647 SER A O 1
ATOM 4883 N N . SER A 1 648 ? 1.755 -29.421 -41.794 1.00 25.14 648 SER A N 1
ATOM 4884 C CA . SER A 1 648 ? 2.184 -30.779 -41.434 1.00 25.14 648 SER A CA 1
ATOM 4885 C C . SER A 1 648 ? 2.013 -31.064 -39.936 1.00 25.14 648 SER A C 1
ATOM 4887 O O . SER A 1 648 ? 2.341 -30.219 -39.110 1.00 25.14 648 SER A O 1
ATOM 4889 N N . GLN A 1 649 ? 1.589 -32.280 -39.582 1.00 24.52 649 GLN A N 1
ATOM 4890 C CA . GLN A 1 649 ? 1.769 -32.812 -38.227 1.00 24.52 649 GLN A CA 1
ATOM 4891 C C . GLN A 1 649 ? 3.213 -33.300 -38.059 1.00 24.52 649 GLN A C 1
ATOM 4893 O O . GLN A 1 649 ? 3.699 -34.028 -38.926 1.00 24.52 649 GLN A O 1
ATOM 4898 N N . HIS A 1 650 ? 3.851 -32.981 -36.933 1.00 25.88 650 HIS A N 1
ATOM 4899 C CA . HIS A 1 650 ? 4.964 -33.760 -36.384 1.00 25.88 650 HIS A CA 1
ATOM 4900 C C . HIS A 1 650 ? 4.718 -33.991 -34.889 1.00 25.88 650 HIS A C 1
ATOM 4902 O O . HIS A 1 650 ? 4.697 -33.059 -34.093 1.00 25.88 650 HIS A O 1
ATOM 4908 N N . ASP A 1 651 ? 4.485 -35.257 -34.563 1.00 25.83 651 ASP A N 1
ATOM 4909 C CA . ASP A 1 651 ? 4.486 -35.846 -33.225 1.00 25.83 651 ASP A CA 1
ATOM 4910 C C . ASP A 1 651 ? 5.936 -36.230 -32.887 1.00 25.83 651 ASP A C 1
ATOM 4912 O O . ASP A 1 651 ? 6.640 -36.746 -33.764 1.00 25.83 651 ASP A O 1
ATOM 4916 N N . PRO A 1 652 ? 6.416 -35.954 -31.664 1.00 25.47 652 PRO A N 1
ATOM 4917 C CA . PRO A 1 652 ? 7.204 -36.990 -31.008 1.00 25.47 652 PRO A CA 1
ATOM 4918 C C . PRO A 1 652 ? 6.893 -37.111 -29.512 1.00 25.47 652 PRO A C 1
ATOM 4920 O O . PRO A 1 652 ? 7.583 -36.569 -28.649 1.00 25.47 652 PRO A O 1
ATOM 4923 N N . SER A 1 653 ? 5.906 -37.937 -29.199 1.00 22.94 653 SER A N 1
ATOM 4924 C CA . SER A 1 653 ? 5.770 -38.600 -27.909 1.00 22.94 653 SER A CA 1
ATOM 4925 C C . SER A 1 653 ? 6.462 -39.969 -27.946 1.00 22.94 653 SER A C 1
ATOM 4927 O O . SER A 1 653 ? 5.853 -40.949 -28.354 1.00 22.94 653 SER A O 1
ATOM 4929 N N . GLN A 1 654 ? 7.722 -40.080 -27.490 1.00 24.06 654 GLN A N 1
ATOM 4930 C CA . GLN A 1 654 ? 8.286 -41.362 -27.021 1.00 24.06 654 GLN A CA 1
ATOM 4931 C C . GLN A 1 654 ? 9.444 -41.213 -26.013 1.00 24.06 654 GLN A C 1
ATOM 4933 O O . GLN A 1 654 ? 10.458 -40.584 -26.289 1.00 24.06 654 GLN A O 1
ATOM 4938 N N . LEU A 1 655 ? 9.294 -41.948 -24.901 1.00 24.42 655 LEU A N 1
ATOM 4939 C CA . LEU A 1 655 ? 10.342 -42.612 -24.109 1.00 24.42 655 LEU A CA 1
ATOM 4940 C C . LEU A 1 655 ? 11.415 -41.762 -23.393 1.00 24.42 655 LEU A C 1
ATOM 4942 O O . LEU A 1 655 ? 12.516 -41.590 -23.901 1.00 24.42 655 LEU A O 1
ATOM 4946 N N . VAL A 1 656 ? 11.189 -41.514 -22.094 1.00 25.23 656 VAL A N 1
ATOM 4947 C CA . VAL A 1 656 ? 11.971 -42.191 -21.032 1.00 25.23 656 VAL A CA 1
ATOM 4948 C C . VAL A 1 656 ? 11.019 -42.581 -19.893 1.00 25.23 656 VAL A C 1
ATOM 4950 O O . VAL A 1 656 ? 10.489 -41.715 -19.204 1.00 25.23 656 VAL A O 1
ATOM 4953 N N . GLN A 1 657 ? 10.817 -43.882 -19.668 1.00 23.53 657 GLN A N 1
ATOM 4954 C CA . GLN A 1 657 ? 10.295 -44.370 -18.386 1.00 23.53 657 GLN A CA 1
ATOM 4955 C C . GLN A 1 657 ? 11.423 -44.342 -17.351 1.00 23.53 657 GLN A C 1
ATOM 4957 O O . GLN A 1 657 ? 12.537 -44.784 -17.640 1.00 23.53 657 GLN A O 1
ATOM 4962 N N . ARG A 1 658 ? 11.126 -43.885 -16.133 1.00 25.28 658 ARG A N 1
ATOM 4963 C CA . ARG A 1 658 ? 11.918 -44.219 -14.948 1.00 25.28 658 ARG A CA 1
ATOM 4964 C C . ARG A 1 658 ? 10.998 -44.440 -13.758 1.00 25.28 658 ARG A C 1
ATOM 4966 O O . ARG A 1 658 ? 10.015 -43.725 -13.591 1.00 25.28 658 ARG A O 1
ATOM 4973 N N . ASP A 1 659 ? 11.307 -45.486 -13.008 1.00 23.47 659 ASP A N 1
ATOM 4974 C CA . ASP A 1 659 ? 10.380 -46.145 -12.096 1.00 23.47 659 ASP A CA 1
ATOM 4975 C C . ASP A 1 659 ? 10.072 -45.320 -10.838 1.00 23.47 659 ASP A C 1
ATOM 4977 O O . ASP A 1 659 ? 10.963 -44.723 -10.232 1.00 23.47 659 ASP A O 1
ATOM 4981 N N . LEU A 1 660 ? 8.809 -45.366 -10.409 1.00 25.17 660 LEU A N 1
ATOM 4982 C CA . LEU A 1 660 ? 8.371 -45.008 -9.060 1.00 25.17 660 LEU A CA 1
ATOM 4983 C C . LEU A 1 660 ? 7.754 -46.262 -8.416 1.00 25.17 660 LEU A C 1
ATOM 4985 O O . LEU A 1 660 ? 6.938 -46.912 -9.072 1.00 25.17 660 LEU A O 1
ATOM 4989 N N . PRO A 1 661 ? 8.128 -46.629 -7.177 1.00 25.38 661 PRO A N 1
ATOM 4990 C CA . PRO A 1 661 ? 7.576 -47.799 -6.501 1.00 25.38 661 PRO A CA 1
ATOM 4991 C C . PRO A 1 661 ? 6.189 -47.530 -5.894 1.00 25.38 661 PRO A C 1
ATOM 4993 O O . PRO A 1 661 ? 5.871 -46.411 -5.493 1.00 25.38 661 PRO A O 1
ATOM 4996 N N . ASP A 1 662 ? 5.388 -48.592 -5.801 1.00 23.05 662 ASP A N 1
ATOM 4997 C CA . ASP A 1 662 ? 4.018 -48.589 -5.281 1.00 23.05 662 ASP A CA 1
ATOM 4998 C C . ASP A 1 662 ? 3.893 -48.135 -3.814 1.00 23.05 662 ASP A C 1
ATOM 5000 O O . ASP A 1 662 ? 4.706 -48.500 -2.962 1.00 23.05 662 ASP A O 1
ATOM 5004 N N . VAL A 1 663 ? 2.770 -47.481 -3.486 1.00 25.25 663 VAL A N 1
ATOM 5005 C CA . VAL A 1 663 ? 2.187 -47.505 -2.132 1.00 25.25 663 VAL A CA 1
ATOM 5006 C C . VAL A 1 663 ? 0.679 -47.762 -2.233 1.00 25.25 663 VAL A C 1
ATOM 5008 O O . VAL A 1 663 ? -0.032 -47.126 -3.011 1.00 25.25 663 VAL A O 1
ATOM 5011 N N . GLU A 1 664 ? 0.197 -48.741 -1.465 1.00 23.97 664 GLU A N 1
ATOM 5012 C CA . GLU A 1 664 ? -1.152 -49.299 -1.582 1.00 23.97 664 GLU A CA 1
ATOM 5013 C C . GLU A 1 664 ? -2.292 -48.465 -0.966 1.00 23.97 664 GLU A C 1
ATOM 5015 O O . GLU A 1 664 ? -2.132 -47.595 -0.113 1.00 23.97 664 GLU A O 1
ATOM 5020 N N . TRP A 1 665 ? -3.499 -48.827 -1.404 1.00 23.42 665 TRP A N 1
ATOM 5021 C CA . TRP A 1 665 ? -4.798 -48.292 -1.009 1.00 23.42 665 TRP A CA 1
ATOM 5022 C C . TRP A 1 665 ? -5.220 -48.616 0.431 1.00 23.42 665 TRP A C 1
ATOM 5024 O O . TRP A 1 665 ? -5.056 -49.742 0.896 1.00 23.42 665 TRP A O 1
ATOM 5034 N N . LEU A 1 666 ? -6.056 -47.743 1.010 1.00 24.92 666 LEU A N 1
ATOM 5035 C CA . LEU A 1 666 ? -7.087 -48.157 1.970 1.00 24.92 666 LEU A CA 1
ATOM 5036 C C . LEU A 1 666 ? -8.498 -47.838 1.452 1.00 24.92 666 LEU A C 1
ATOM 5038 O O . LEU A 1 666 ? -8.875 -46.691 1.233 1.00 24.92 666 LEU A O 1
ATOM 5042 N N . LYS A 1 667 ? -9.301 -48.892 1.255 1.00 23.34 667 LYS A N 1
ATOM 5043 C CA . LYS A 1 667 ? -10.708 -48.819 0.821 1.00 23.34 667 LYS A CA 1
ATOM 5044 C C . LYS A 1 667 ? -11.647 -48.960 2.018 1.00 23.34 667 LYS A C 1
ATOM 5046 O O . LYS A 1 667 ? -11.590 -49.973 2.710 1.00 23.34 667 LYS A O 1
ATOM 5051 N N . ALA A 1 668 ? -12.633 -48.071 2.141 1.00 25.12 668 ALA A N 1
ATOM 5052 C CA . ALA A 1 668 ? -13.833 -48.309 2.947 1.00 25.12 668 ALA A CA 1
ATOM 5053 C C . ALA A 1 668 ? -15.100 -48.192 2.077 1.00 25.12 668 ALA A C 1
ATOM 5055 O O . ALA A 1 668 ? -15.322 -47.202 1.389 1.00 25.12 668 ALA A O 1
ATOM 5056 N N . LYS A 1 669 ? -15.927 -49.246 2.071 1.00 23.33 669 LYS A N 1
ATOM 5057 C CA . LYS A 1 669 ? -17.144 -49.366 1.243 1.00 23.33 669 LYS A CA 1
ATOM 5058 C C . LYS A 1 669 ? -18.383 -48.868 1.994 1.00 23.33 669 LYS A C 1
ATOM 5060 O O . LYS A 1 669 ? -18.557 -49.244 3.151 1.00 23.33 669 LYS A O 1
ATOM 5065 N N . ARG A 1 670 ? -19.367 -48.295 1.284 1.00 24.33 670 ARG A N 1
ATOM 5066 C CA . ARG A 1 670 ? -20.800 -48.570 1.551 1.00 24.33 670 ARG A CA 1
ATOM 5067 C C . ARG A 1 670 ? -21.672 -48.460 0.287 1.00 24.33 670 ARG A C 1
ATOM 5069 O O . ARG A 1 670 ? -21.214 -47.987 -0.745 1.00 24.33 670 ARG A O 1
ATOM 5076 N N . LYS A 1 671 ? -22.855 -49.090 0.328 1.00 25.39 671 LYS A N 1
ATOM 5077 C CA . LYS A 1 671 ? -23.630 -49.588 -0.836 1.00 25.39 671 LYS A CA 1
ATOM 5078 C C . LYS A 1 671 ? -24.821 -48.684 -1.245 1.00 25.39 671 LYS A C 1
ATOM 5080 O O . LYS A 1 671 ? -25.287 -47.916 -0.411 1.00 25.39 671 LYS A O 1
ATOM 5085 N N . PRO A 1 672 ? -25.362 -48.828 -2.479 1.00 32.47 672 PRO A N 1
ATOM 5086 C CA . PRO A 1 672 ? -26.383 -47.937 -3.055 1.00 32.47 672 PRO A CA 1
ATOM 5087 C C . PRO A 1 672 ? -27.835 -48.465 -2.985 1.00 32.47 672 PRO A C 1
ATOM 5089 O O . PRO A 1 672 ? -28.045 -49.671 -2.833 1.00 32.47 672 PRO A O 1
ATOM 5092 N N . ARG A 1 673 ? -28.816 -47.560 -3.197 1.00 26.81 673 ARG A N 1
ATOM 5093 C CA . ARG A 1 673 ? -30.203 -47.705 -3.754 1.00 26.81 673 ARG A CA 1
ATOM 5094 C C . ARG A 1 673 ? -30.969 -46.378 -3.491 1.00 26.81 673 ARG A C 1
ATOM 5096 O O . ARG A 1 673 ? -30.608 -45.703 -2.542 1.00 26.81 673 ARG A O 1
ATOM 5103 N N . LYS A 1 674 ? -31.998 -45.916 -4.227 1.00 26.47 674 LYS A N 1
ATOM 5104 C CA . LYS A 1 674 ? -32.938 -46.491 -5.228 1.00 26.47 674 LYS A CA 1
ATOM 5105 C C . LYS A 1 674 ? -33.551 -45.337 -6.079 1.00 26.47 674 LYS A C 1
ATOM 5107 O O . LYS A 1 674 ? -33.684 -44.239 -5.559 1.00 26.47 674 LYS A O 1
ATOM 5112 N N . ARG A 1 675 ? -34.009 -45.591 -7.320 1.00 31.89 675 ARG A N 1
ATOM 5113 C CA . ARG A 1 675 ? -34.910 -44.691 -8.100 1.00 31.89 675 ARG A CA 1
ATOM 5114 C C . ARG A 1 675 ? -36.398 -45.039 -7.872 1.00 31.89 675 ARG A C 1
ATOM 5116 O O . ARG A 1 675 ? -36.684 -46.202 -7.578 1.00 31.89 675 ARG A O 1
ATOM 5123 N N . PRO A 1 676 ? -37.326 -44.097 -8.130 1.00 29.00 676 PRO A N 1
ATOM 5124 C CA . PRO A 1 676 ? -38.561 -44.386 -8.879 1.00 29.00 676 PRO A CA 1
ATOM 5125 C C . PRO A 1 676 ? -38.794 -43.416 -10.072 1.00 29.00 676 PRO A C 1
ATOM 5127 O O . PRO A 1 676 ? -37.901 -42.643 -10.413 1.00 29.00 676 PRO A O 1
ATOM 5130 N N . ALA A 1 677 ? -39.932 -43.549 -10.778 1.00 26.59 677 ALA A N 1
ATOM 5131 C CA . ALA A 1 677 ? -40.145 -43.093 -12.170 1.00 26.59 677 ALA A CA 1
ATOM 5132 C C . ALA A 1 677 ? -41.248 -41.987 -12.346 1.00 26.59 677 ALA A C 1
ATOM 5134 O O . ALA A 1 677 ? -41.299 -41.111 -11.490 1.00 26.59 677 ALA A O 1
ATOM 5135 N N . PRO A 1 678 ? -42.010 -41.867 -13.465 1.00 30.56 678 PRO A N 1
ATOM 5136 C CA . PRO A 1 678 ? -41.884 -40.743 -14.409 1.00 30.56 678 PRO A CA 1
ATOM 5137 C C . PRO A 1 678 ? -43.072 -39.741 -14.464 1.00 30.56 678 PRO A C 1
ATOM 5139 O O . PRO A 1 678 ? -44.121 -39.949 -13.861 1.00 30.56 678 PRO A O 1
ATOM 5142 N N . ARG A 1 679 ? -42.893 -38.647 -15.232 1.00 29.81 679 ARG A N 1
ATOM 5143 C CA . ARG A 1 679 ? -43.840 -37.518 -15.425 1.00 29.81 679 ARG A CA 1
ATOM 5144 C C . ARG A 1 679 ? -45.106 -37.867 -16.242 1.00 29.81 679 ARG A C 1
ATOM 5146 O O . ARG A 1 679 ? -44.999 -38.651 -17.184 1.00 29.81 679 ARG A O 1
ATOM 5153 N N . PRO A 1 680 ? -46.220 -37.134 -16.038 1.00 27.34 680 PRO A N 1
ATOM 5154 C CA . PRO A 1 680 ? -47.273 -36.920 -17.038 1.00 27.34 680 PRO A CA 1
ATOM 5155 C C . PRO A 1 680 ? -47.296 -35.485 -17.638 1.00 27.34 680 PRO A C 1
ATOM 5157 O O . PRO A 1 680 ? -46.772 -34.535 -17.061 1.00 27.34 680 PRO A O 1
ATOM 5160 N N . LYS A 1 681 ? -47.947 -35.346 -18.802 1.00 24.97 681 LYS A N 1
ATOM 5161 C CA . LYS A 1 681 ? -48.425 -34.125 -19.509 1.00 24.97 681 LYS A CA 1
ATOM 5162 C C . LYS A 1 681 ? -49.803 -34.489 -20.147 1.00 24.97 681 LYS A C 1
ATOM 5164 O O . LYS A 1 681 ? -50.088 -35.684 -20.213 1.00 24.97 681 LYS A O 1
ATOM 5169 N N . PRO A 1 682 ? -50.563 -33.581 -20.797 1.00 39.91 682 PRO A N 1
ATOM 5170 C CA . PRO A 1 682 ? -51.083 -32.289 -20.323 1.00 39.91 682 PRO A CA 1
ATOM 5171 C C . PRO A 1 682 ? -52.606 -32.117 -20.615 1.00 39.91 682 PRO A C 1
ATOM 5173 O O . PRO A 1 682 ? -53.129 -32.702 -21.558 1.00 39.91 682 PRO A O 1
ATOM 5176 N N . VAL A 1 683 ? -53.308 -31.245 -19.881 1.00 27.08 683 VAL A N 1
ATOM 5177 C CA . VAL A 1 683 ? -54.671 -30.726 -20.186 1.00 27.08 683 VAL A CA 1
ATOM 5178 C C . VAL A 1 683 ? -54.766 -29.339 -19.524 1.00 27.08 683 VAL A C 1
ATOM 5180 O O . VAL A 1 683 ? -54.219 -29.191 -18.437 1.00 27.08 683 VAL A O 1
ATOM 5183 N N . GLY A 1 684 ? -55.397 -28.284 -20.045 1.00 24.48 684 GLY A N 1
ATOM 5184 C CA . GLY A 1 684 ? -56.096 -28.021 -21.311 1.00 24.48 684 GLY A CA 1
ATOM 5185 C C . GLY A 1 684 ? -56.735 -26.618 -21.217 1.00 24.48 684 GLY A C 1
ATOM 5186 O O . GLY A 1 684 ? -57.029 -26.166 -20.114 1.00 24.48 684 GLY A O 1
ATOM 5187 N N . GLU A 1 685 ? -56.899 -25.895 -22.328 1.00 29.53 685 GLU A N 1
ATOM 5188 C CA . GLU A 1 685 ? -57.326 -24.481 -22.307 1.00 29.53 685 GLU A CA 1
ATOM 5189 C C . GLU A 1 685 ? -58.745 -24.254 -21.752 1.00 29.53 685 GLU A C 1
ATOM 5191 O O . GLU A 1 685 ? -59.680 -24.981 -22.098 1.00 29.53 685 GLU A O 1
ATOM 5196 N N . ARG A 1 686 ? -58.951 -23.120 -21.066 1.00 22.44 686 ARG A N 1
ATOM 5197 C CA . ARG A 1 686 ? -60.167 -22.311 -21.255 1.00 22.44 686 ARG A CA 1
ATOM 5198 C C . ARG A 1 686 ? -59.903 -20.823 -21.031 1.00 22.44 686 ARG A C 1
ATOM 5200 O O . ARG A 1 686 ? -59.242 -20.435 -20.076 1.00 22.44 686 ARG A O 1
ATOM 5207 N N . LYS A 1 687 ? -60.428 -20.016 -21.953 1.00 28.67 687 LYS A N 1
ATOM 5208 C CA . LYS A 1 687 ? -60.465 -18.550 -21.895 1.00 28.67 687 LYS A CA 1
ATOM 5209 C C . LYS A 1 687 ? -61.654 -18.114 -21.049 1.00 28.67 687 LYS A C 1
ATOM 5211 O O . LYS A 1 687 ? -62.716 -18.701 -21.217 1.00 28.67 687 LYS A O 1
ATOM 5216 N N . ASP A 1 688 ? -61.507 -17.006 -20.336 1.00 22.59 688 ASP A N 1
ATOM 5217 C CA . ASP A 1 688 ? -62.604 -16.064 -20.117 1.00 22.59 688 ASP A CA 1
ATOM 5218 C C . ASP A 1 688 ? -62.104 -14.628 -20.321 1.00 22.59 688 ASP A C 1
ATOM 5220 O O . ASP A 1 688 ? -60.906 -14.350 -20.263 1.00 22.59 688 ASP A O 1
ATOM 5224 N N . ARG A 1 689 ? -63.026 -13.743 -20.703 1.00 21.78 689 ARG A N 1
ATOM 5225 C CA . ARG A 1 689 ? -62.750 -12.441 -21.323 1.00 21.78 689 ARG A CA 1
ATOM 5226 C C . ARG A 1 689 ? -63.680 -11.407 -20.705 1.00 21.78 689 ARG A C 1
ATOM 5228 O O . ARG A 1 689 ? -64.886 -11.523 -20.898 1.00 21.78 689 ARG A O 1
ATOM 5235 N N . TYR A 1 690 ? -63.135 -10.379 -20.060 1.00 21.64 690 TYR A N 1
ATOM 5236 C CA . TYR A 1 690 ? -63.912 -9.211 -19.642 1.00 21.64 690 TYR A CA 1
ATOM 5237 C C . TYR A 1 690 ? -63.279 -7.898 -20.103 1.00 21.64 690 TYR A C 1
ATOM 5239 O O . TYR A 1 690 ? -62.112 -7.837 -20.487 1.00 21.64 690 TYR A O 1
ATOM 5247 N N . THR A 1 691 ? -64.147 -6.899 -20.225 1.00 20.80 691 THR A N 1
ATOM 5248 C CA . THR A 1 691 ? -64.001 -5.715 -21.074 1.00 20.80 691 THR A CA 1
ATOM 5249 C C . THR A 1 691 ? -63.248 -4.570 -20.412 1.00 20.80 691 THR A C 1
ATOM 5251 O O . THR A 1 691 ? -63.372 -4.349 -19.212 1.00 20.80 691 THR A O 1
ATOM 5254 N N . VAL A 1 692 ? -62.562 -3.784 -21.244 1.00 22.89 692 VAL A N 1
ATOM 5255 C CA . VAL A 1 692 ? -62.021 -2.469 -20.883 1.00 22.89 692 VAL A CA 1
ATOM 5256 C C . VAL A 1 692 ? -63.172 -1.539 -20.493 1.00 22.89 692 VAL A C 1
ATOM 5258 O O . VAL A 1 692 ? -64.057 -1.277 -21.309 1.00 22.89 692 VAL A O 1
ATOM 5261 N N . GLY A 1 693 ? -63.142 -1.037 -19.261 1.00 22.08 693 GLY A N 1
ATOM 5262 C CA . GLY A 1 693 ? -63.782 0.225 -18.904 1.00 22.08 693 GLY A CA 1
ATOM 5263 C C . GLY A 1 693 ? -62.773 1.349 -19.122 1.00 22.08 693 GLY A C 1
ATOM 5264 O O . GLY A 1 693 ? -61.638 1.236 -18.665 1.00 22.08 693 GLY A O 1
ATOM 5265 N N . HIS A 1 694 ? -63.163 2.396 -19.846 1.00 31.61 694 HIS A N 1
ATOM 5266 C CA . HIS A 1 694 ? -62.385 3.631 -19.893 1.00 31.61 694 HIS A CA 1
ATOM 5267 C C . HIS A 1 694 ? -62.614 4.408 -18.597 1.00 31.61 694 HIS A C 1
ATOM 5269 O O . HIS A 1 694 ? -63.737 4.835 -18.356 1.00 31.61 694 HIS A O 1
ATOM 5275 N N . ASP A 1 695 ? -61.541 4.640 -17.850 1.00 24.86 695 ASP A N 1
ATOM 5276 C CA . ASP A 1 695 ? -61.322 5.876 -17.101 1.00 24.86 695 ASP A CA 1
ATOM 5277 C C . ASP A 1 695 ? -59.822 6.186 -17.199 1.00 24.86 695 ASP A C 1
ATOM 5279 O O . ASP A 1 695 ? -58.980 5.346 -16.876 1.00 24.86 695 ASP A O 1
ATOM 5283 N N . GLU A 1 696 ? -59.482 7.364 -17.722 1.00 32.62 696 GLU A N 1
ATOM 5284 C CA . GLU A 1 696 ? -58.099 7.836 -17.796 1.00 32.62 696 GLU A CA 1
ATOM 5285 C C . GLU A 1 696 ? -57.691 8.378 -16.421 1.00 32.62 696 GLU A C 1
ATOM 5287 O O . GLU A 1 696 ? -58.123 9.452 -16.003 1.00 32.62 696 GLU A O 1
ATOM 5292 N N . GLN A 1 697 ? -56.862 7.617 -15.708 1.00 27.33 697 GLN A N 1
ATOM 5293 C CA . GLN A 1 697 ? -56.091 8.091 -14.560 1.00 27.33 697 GLN A CA 1
ATOM 5294 C C . GLN A 1 697 ? -54.640 7.662 -14.763 1.00 27.33 697 GLN A C 1
ATOM 5296 O O . GLN A 1 697 ? -54.379 6.491 -15.046 1.00 27.33 697 GLN A O 1
ATOM 5301 N N . ASP A 1 698 ? -53.711 8.611 -14.657 1.00 27.52 698 ASP A N 1
ATOM 5302 C CA . ASP A 1 698 ? -52.285 8.363 -14.861 1.00 27.52 698 ASP A CA 1
ATOM 5303 C C . ASP A 1 698 ? -51.731 7.466 -13.742 1.00 27.52 698 ASP A C 1
ATOM 5305 O O . ASP A 1 698 ? -51.726 7.839 -12.567 1.00 27.52 698 ASP A O 1
ATOM 5309 N N . TRP A 1 699 ? -51.243 6.280 -14.112 1.00 28.12 699 TRP A N 1
ATOM 5310 C CA . TRP A 1 699 ? -50.510 5.381 -13.220 1.00 28.12 699 TRP A CA 1
ATOM 5311 C C . TRP A 1 699 ? -49.006 5.523 -13.459 1.00 28.12 699 TRP A C 1
ATOM 5313 O O . TRP A 1 699 ? -48.560 5.578 -14.604 1.00 28.12 699 TRP A O 1
ATOM 5323 N N . VAL A 1 700 ? -48.213 5.493 -12.385 1.00 29.36 700 VAL A N 1
ATOM 5324 C CA . VAL A 1 700 ? -46.765 5.259 -12.486 1.00 29.36 700 VAL A CA 1
ATOM 5325 C C . VAL A 1 700 ? -46.536 3.748 -12.447 1.00 29.36 700 VAL A C 1
ATOM 5327 O O . VAL A 1 700 ? -46.549 3.128 -11.383 1.00 29.36 700 VAL A O 1
ATOM 5330 N N . GLU A 1 701 ? -46.380 3.141 -13.622 1.00 28.61 701 GLU A N 1
ATOM 5331 C CA . GLU A 1 701 ? -46.133 1.705 -13.773 1.00 28.61 701 GLU A CA 1
ATOM 5332 C C . GLU A 1 701 ? -44.624 1.414 -13.703 1.00 28.61 701 GLU A C 1
ATOM 5334 O O . GLU A 1 701 ? -43.877 1.690 -14.639 1.00 28.61 701 GLU A O 1
ATOM 5339 N N . VAL A 1 702 ? -44.158 0.848 -12.584 1.00 28.48 702 VAL A N 1
ATOM 5340 C CA . VAL A 1 702 ? -42.757 0.426 -12.417 1.00 28.48 702 VAL A CA 1
ATOM 5341 C C . VAL A 1 702 ? -42.611 -1.023 -12.890 1.00 28.48 702 VAL A C 1
ATOM 5343 O O . VAL A 1 702 ? -42.804 -1.964 -12.120 1.00 28.48 702 VAL A O 1
ATOM 5346 N N . MET A 1 703 ? -42.271 -1.222 -14.166 1.00 26.19 703 MET A N 1
ATOM 5347 C CA . MET A 1 703 ? -41.976 -2.559 -14.694 1.00 26.19 703 MET A CA 1
ATOM 5348 C C . MET A 1 703 ? -40.558 -3.017 -14.323 1.00 26.19 703 MET A C 1
ATOM 5350 O O . MET A 1 703 ? -39.579 -2.591 -14.932 1.00 26.19 703 MET A O 1
ATOM 5354 N N . ILE A 1 704 ? -40.447 -3.965 -13.389 1.00 28.61 704 ILE A N 1
ATOM 5355 C CA . ILE A 1 704 ? -39.187 -4.663 -13.095 1.00 28.61 704 ILE A CA 1
ATOM 5356 C C . ILE A 1 704 ? -39.115 -5.940 -13.945 1.00 28.61 704 ILE A C 1
ATOM 5358 O O . ILE A 1 704 ? -39.610 -6.998 -13.559 1.00 28.61 704 ILE A O 1
ATOM 5362 N N . SER A 1 705 ? -38.493 -5.848 -15.123 1.00 25.52 705 SER A N 1
ATOM 5363 C CA . SER A 1 705 ? -38.262 -7.003 -16.001 1.00 25.52 705 SER A CA 1
ATOM 5364 C C . SER A 1 705 ? -36.925 -7.676 -15.679 1.00 25.52 705 SER A C 1
ATOM 5366 O O . SER A 1 705 ? -35.867 -7.199 -16.090 1.00 25.52 705 SER A O 1
ATOM 5368 N N . VAL A 1 706 ? -36.957 -8.798 -14.955 1.00 27.66 706 VAL A N 1
ATOM 5369 C CA . VAL A 1 706 ? -35.753 -9.586 -14.643 1.00 27.66 706 VAL A CA 1
ATOM 5370 C C . VAL A 1 706 ? -35.535 -10.646 -15.721 1.00 27.66 706 VAL A C 1
ATOM 5372 O O . VAL A 1 706 ? -36.202 -11.680 -15.739 1.00 27.66 706 VAL A O 1
ATOM 5375 N N . ASN A 1 707 ? -34.584 -10.398 -16.620 1.00 22.91 707 ASN A N 1
ATOM 5376 C CA . ASN A 1 707 ? -34.261 -11.301 -17.721 1.00 22.91 707 ASN A CA 1
ATOM 5377 C C . ASN A 1 707 ? -32.873 -11.925 -17.490 1.00 22.91 707 ASN A C 1
ATOM 5379 O O . ASN A 1 707 ? -31.857 -11.274 -17.703 1.00 22.91 707 ASN A O 1
ATOM 5383 N N . PHE A 1 708 ? -32.826 -13.185 -17.049 1.00 31.69 708 PHE A N 1
ATOM 5384 C CA . PHE A 1 708 ? -31.590 -13.977 -17.018 1.00 31.69 708 PHE A CA 1
ATOM 5385 C C . PHE A 1 708 ? -31.484 -14.734 -18.350 1.00 31.69 708 PHE A C 1
ATOM 5387 O O . PHE A 1 708 ? -32.081 -15.803 -18.501 1.00 31.69 708 PHE A O 1
ATOM 5394 N N . PRO A 1 709 ? -30.795 -14.153 -19.346 1.00 29.25 709 PRO A N 1
ATOM 5395 C CA . PRO A 1 709 ? -29.350 -14.366 -19.408 1.00 29.25 709 PRO A CA 1
ATOM 5396 C C . PRO A 1 709 ? -28.533 -13.105 -19.750 1.00 29.25 709 PRO A C 1
ATOM 5398 O O . PRO A 1 709 ? -29.028 -12.169 -20.370 1.00 29.25 709 PRO A O 1
ATOM 5401 N N . THR A 1 710 ? -27.235 -13.170 -19.444 1.00 26.67 710 THR A N 1
ATOM 5402 C CA . THR A 1 710 ? -26.215 -12.106 -19.549 1.00 26.67 710 THR A CA 1
ATOM 5403 C C . THR A 1 710 ? -26.350 -10.952 -18.551 1.00 26.67 710 THR A C 1
ATOM 5405 O O . THR A 1 710 ? -27.409 -10.388 -18.305 1.00 26.67 710 THR A O 1
ATOM 5408 N N . SER A 1 711 ? -25.211 -10.659 -17.940 1.00 34.50 711 SER A N 1
ATOM 5409 C CA . SER A 1 711 ? -24.947 -9.768 -16.819 1.00 34.50 711 SER A CA 1
ATOM 5410 C C . SER A 1 711 ? -25.386 -8.316 -17.060 1.00 34.50 711 SER A C 1
ATOM 5412 O O . SER A 1 711 ? -24.666 -7.561 -17.701 1.00 34.50 711 SER A O 1
ATOM 5414 N N . LEU A 1 712 ? -26.516 -7.899 -16.476 1.00 23.19 712 LEU A N 1
ATOM 5415 C CA . LEU A 1 712 ? -26.718 -6.555 -15.906 1.00 23.19 712 LEU A CA 1
ATOM 5416 C C . LEU A 1 712 ? -28.016 -6.519 -15.074 1.00 23.19 712 LEU A C 1
ATOM 5418 O O . LEU A 1 712 ? -29.061 -6.965 -15.542 1.00 23.19 712 LEU A O 1
ATOM 5422 N N . LEU A 1 713 ? -27.982 -5.943 -13.865 1.00 28.56 713 LEU A N 1
ATOM 5423 C CA . LEU A 1 713 ? -29.197 -5.609 -13.109 1.00 28.56 713 LEU A CA 1
ATOM 5424 C C . LEU A 1 713 ? -29.544 -4.132 -13.334 1.00 28.56 713 LEU A C 1
ATOM 5426 O O . LEU A 1 713 ? -29.138 -3.260 -12.563 1.00 28.56 713 LEU A O 1
ATOM 5430 N N . THR A 1 714 ? -30.296 -3.848 -14.393 1.00 26.16 714 THR A N 1
ATOM 5431 C CA . THR A 1 714 ? -30.797 -2.496 -14.667 1.00 26.16 714 THR A CA 1
ATOM 5432 C C . THR A 1 714 ? -32.121 -2.273 -13.938 1.00 26.16 714 THR A C 1
ATOM 5434 O O . THR A 1 714 ? -33.096 -2.973 -14.194 1.00 26.16 714 THR A O 1
ATOM 5437 N N . ILE A 1 715 ? -32.165 -1.282 -13.045 1.00 30.73 715 ILE A N 1
ATOM 5438 C CA . ILE A 1 715 ? -33.401 -0.803 -12.411 1.00 30.73 715 ILE A CA 1
ATOM 5439 C C . ILE A 1 715 ? -33.630 0.629 -12.894 1.00 30.73 715 ILE A C 1
ATOM 5441 O O . ILE A 1 715 ? -32.952 1.551 -12.435 1.00 30.73 715 ILE A O 1
ATOM 5445 N N . GLU A 1 716 ? -34.564 0.808 -13.825 1.00 27.61 716 GLU A N 1
ATOM 5446 C CA . GLU A 1 716 ? -35.039 2.131 -14.237 1.00 27.61 716 GLU A CA 1
ATOM 5447 C C . GLU A 1 716 ? -36.185 2.583 -13.325 1.00 27.61 716 GLU A C 1
ATOM 5449 O O . GLU A 1 716 ? -37.087 1.813 -12.998 1.00 27.61 716 GLU A O 1
ATOM 5454 N N . VAL A 1 717 ? -36.140 3.848 -12.907 1.00 30.03 717 VAL A N 1
ATOM 5455 C CA . VAL A 1 717 ? -37.204 4.505 -12.139 1.00 30.03 717 VAL A CA 1
ATOM 5456 C C . VAL A 1 717 ? -37.633 5.737 -12.930 1.00 30.03 717 VAL A C 1
ATOM 5458 O O . VAL A 1 717 ? -37.039 6.806 -12.786 1.00 30.03 717 VAL A O 1
ATOM 5461 N N . GLU A 1 718 ? -38.643 5.598 -13.792 1.00 28.47 718 GLU A N 1
ATOM 5462 C CA . GLU A 1 718 ? -39.282 6.761 -14.417 1.00 28.47 718 GLU A CA 1
ATOM 5463 C C . GLU A 1 718 ? -40.152 7.485 -13.379 1.00 28.47 718 GLU A C 1
ATOM 5465 O O . GLU A 1 718 ? -41.211 6.999 -12.981 1.00 28.47 718 GLU A O 1
ATOM 5470 N N . SER A 1 719 ? -39.736 8.682 -12.958 1.00 30.59 719 SER A N 1
ATOM 5471 C CA . SER A 1 719 ? -40.641 9.622 -12.297 1.00 30.59 719 SER A CA 1
ATOM 5472 C C . SER A 1 719 ? -41.394 10.436 -13.351 1.00 30.59 719 SER A C 1
ATOM 5474 O O . SER A 1 719 ? -40.884 11.397 -13.930 1.00 30.59 719 SER A O 1
ATOM 5476 N N . VAL A 1 720 ? -42.651 10.069 -13.599 1.00 30.20 720 VAL A N 1
ATOM 5477 C CA . VAL A 1 720 ? -43.564 10.922 -14.367 1.00 30.20 720 VAL A CA 1
ATOM 5478 C C . VAL A 1 720 ? -44.095 12.008 -13.432 1.00 30.20 720 VAL A C 1
ATOM 5480 O O . VAL A 1 720 ? -44.981 11.768 -12.615 1.00 30.20 720 VAL A O 1
ATOM 5483 N N . CYS A 1 721 ? -43.547 13.219 -13.538 1.00 28.16 721 CYS A N 1
ATOM 5484 C CA . CYS A 1 721 ? -44.174 14.401 -12.946 1.00 28.16 721 CYS A CA 1
ATOM 5485 C C . CYS A 1 721 ? -45.549 14.632 -13.604 1.00 28.16 721 CYS A C 1
ATOM 5487 O O . CYS A 1 721 ? -45.603 14.684 -14.837 1.00 28.16 721 CYS A O 1
ATOM 5489 N N . PRO A 1 722 ? -46.640 14.829 -12.838 1.00 30.45 722 PRO A N 1
ATOM 5490 C CA . PRO A 1 722 ? -47.930 15.201 -13.411 1.00 30.45 722 PRO A CA 1
ATOM 5491 C C . PRO A 1 722 ? -47.832 16.523 -14.181 1.00 30.45 722 PRO A C 1
ATOM 5493 O O . PRO A 1 722 ? -47.143 17.452 -13.749 1.00 30.45 722 PRO A O 1
ATOM 5496 N N . ASN A 1 723 ? -48.533 16.623 -15.312 1.00 30.45 723 ASN A N 1
ATOM 5497 C CA . ASN A 1 723 ? -48.586 17.859 -16.096 1.00 30.45 723 ASN A CA 1
ATOM 5498 C C . ASN A 1 723 ? -49.307 18.992 -15.339 1.00 30.45 723 ASN A C 1
ATOM 5500 O O . ASN A 1 723 ? -50.230 18.759 -14.558 1.00 30.45 723 ASN A O 1
ATOM 5504 N N . ASP A 1 724 ? -48.910 20.236 -15.628 1.00 37.50 724 ASP A N 1
ATOM 5505 C CA . ASP A 1 724 ? -49.397 21.480 -15.010 1.00 37.50 724 ASP A CA 1
ATOM 5506 C C . ASP A 1 724 ? -50.897 21.777 -15.264 1.00 37.50 724 ASP A C 1
ATOM 5508 O O . ASP A 1 724 ? -51.238 22.707 -15.994 1.00 37.50 724 ASP A O 1
ATOM 5512 N N . HIS A 1 725 ? -51.826 21.062 -14.616 1.00 32.50 725 HIS A N 1
ATOM 5513 C CA . HIS A 1 725 ? -53.250 21.440 -14.564 1.00 32.50 725 HIS A CA 1
ATOM 5514 C C . HIS A 1 725 ? -53.908 21.216 -13.184 1.00 32.50 725 HIS A C 1
ATOM 5516 O O . HIS A 1 725 ? -54.718 20.324 -12.982 1.00 32.50 725 HIS A O 1
ATOM 5522 N N . GLY A 1 726 ? -53.593 22.121 -12.250 1.00 35.44 726 GLY A N 1
ATOM 5523 C CA . GLY A 1 726 ? -54.496 22.673 -11.224 1.00 35.44 726 GLY A CA 1
ATOM 5524 C C . GLY A 1 726 ? -55.460 21.771 -10.422 1.00 35.44 726 GLY A C 1
ATOM 5525 O O . GLY A 1 726 ? -56.568 21.493 -10.866 1.00 35.44 726 GLY A O 1
ATOM 5526 N N . LYS A 1 727 ? -55.141 21.617 -9.125 1.00 38.44 727 LYS A N 1
ATOM 5527 C CA . LYS A 1 727 ? -56.037 21.279 -7.989 1.00 38.44 727 LYS A CA 1
ATOM 5528 C C . LYS A 1 727 ? -56.662 19.870 -7.951 1.00 38.44 727 LYS A C 1
ATOM 5530 O O . LYS A 1 727 ? -57.797 19.669 -8.373 1.00 38.44 727 LYS A O 1
ATOM 5535 N N . GLY A 1 728 ? -56.010 18.978 -7.205 1.00 29.61 728 GLY A N 1
ATOM 5536 C CA . GLY A 1 728 ? -56.620 17.800 -6.577 1.00 29.61 728 GLY A CA 1
ATOM 5537 C C . GLY A 1 728 ? -55.627 17.089 -5.649 1.00 29.61 728 GLY A C 1
ATOM 5538 O O . GLY A 1 728 ? -54.447 17.026 -5.983 1.00 29.61 728 GLY A O 1
ATOM 5539 N N . ASP A 1 729 ? -56.086 16.562 -4.507 1.00 34.59 729 ASP A N 1
ATOM 5540 C CA . ASP A 1 729 ? -55.279 15.739 -3.580 1.00 34.59 729 ASP A CA 1
ATOM 5541 C C . ASP A 1 729 ? -55.057 14.320 -4.152 1.00 34.59 729 ASP A C 1
ATOM 5543 O O . ASP A 1 729 ? -55.564 13.321 -3.642 1.00 34.59 729 ASP A O 1
ATOM 5547 N N . GLY A 1 730 ? -54.337 14.232 -5.273 1.00 30.02 730 GLY A N 1
ATOM 5548 C CA . GLY A 1 730 ? -53.961 12.974 -5.919 1.00 30.02 730 GLY A CA 1
ATOM 5549 C C . GLY A 1 730 ? -52.627 12.451 -5.393 1.00 30.02 730 GLY A C 1
ATOM 5550 O O . GLY A 1 730 ? -51.574 12.868 -5.866 1.00 30.02 730 GLY A O 1
ATOM 5551 N N . GLY A 1 731 ? -52.660 11.539 -4.420 1.00 30.73 731 GLY A N 1
ATOM 5552 C CA . GLY A 1 731 ? -51.458 10.843 -3.954 1.00 30.73 731 GLY A CA 1
ATOM 5553 C C . GLY A 1 731 ? -50.956 9.814 -4.975 1.00 30.73 731 GLY A C 1
ATOM 5554 O O . GLY A 1 731 ? -51.742 9.008 -5.476 1.00 30.73 731 GLY A O 1
ATOM 5555 N N . ASN A 1 732 ? -49.649 9.810 -5.254 1.00 34.84 732 ASN A N 1
ATOM 5556 C CA . ASN A 1 732 ? -49.016 8.818 -6.131 1.00 34.84 732 ASN A CA 1
ATOM 5557 C C . ASN A 1 732 ? -49.212 7.396 -5.575 1.00 34.84 732 ASN A C 1
ATOM 5559 O O . ASN A 1 732 ? -48.851 7.129 -4.429 1.00 34.84 732 ASN A O 1
ATOM 5563 N N . ARG A 1 733 ? -49.729 6.477 -6.397 1.00 35.28 733 ARG A N 1
ATOM 5564 C CA . ARG A 1 733 ? -49.874 5.048 -6.069 1.00 35.28 733 ARG A CA 1
ATOM 5565 C C . ARG A 1 733 ? -48.783 4.232 -6.765 1.00 35.28 733 ARG A C 1
ATOM 5567 O O . ARG A 1 733 ? -48.536 4.435 -7.950 1.00 35.28 733 ARG A O 1
ATOM 5574 N N . VAL A 1 734 ? -48.159 3.303 -6.039 1.00 33.06 734 VAL A N 1
ATOM 5575 C CA . VAL A 1 734 ? -47.058 2.453 -6.526 1.00 33.06 734 VAL A CA 1
ATOM 5576 C C . VAL A 1 734 ? -47.446 0.981 -6.390 1.00 33.06 734 VAL A C 1
ATOM 5578 O O . VAL A 1 734 ? -47.925 0.563 -5.338 1.00 33.06 734 VAL A O 1
ATOM 5581 N N . ARG A 1 735 ? -47.209 0.183 -7.437 1.00 33.56 735 ARG A N 1
ATOM 5582 C CA . ARG A 1 735 ? -47.362 -1.281 -7.429 1.00 33.56 735 ARG A CA 1
ATOM 5583 C C . ARG A 1 735 ? -46.009 -1.930 -7.715 1.00 33.56 735 ARG A C 1
ATOM 5585 O O . ARG A 1 735 ? -45.307 -1.489 -8.619 1.00 33.56 735 ARG A O 1
ATOM 5592 N N . LEU A 1 736 ? -45.663 -2.970 -6.957 1.00 32.69 736 LEU A N 1
ATOM 5593 C CA . LEU A 1 736 ? -44.425 -3.736 -7.110 1.00 32.69 736 LEU A CA 1
ATOM 5594 C C . LEU A 1 736 ? -44.765 -5.216 -7.309 1.00 32.69 736 LEU A C 1
ATOM 5596 O O . LEU A 1 736 ? -45.396 -5.830 -6.450 1.00 32.69 736 LEU A O 1
ATOM 5600 N N . GLU A 1 737 ? -44.328 -5.801 -8.424 1.00 31.53 737 GLU A N 1
ATOM 5601 C CA . GLU A 1 737 ? -44.436 -7.240 -8.681 1.00 31.53 737 GLU A CA 1
ATOM 5602 C C . GLU A 1 737 ? -43.066 -7.829 -9.033 1.00 31.53 737 GLU A C 1
ATOM 5604 O O . GLU A 1 737 ? -42.272 -7.217 -9.745 1.00 31.53 737 GLU A O 1
ATOM 5609 N N . LEU A 1 738 ? -42.791 -9.026 -8.508 1.00 31.69 738 LEU A N 1
ATOM 5610 C CA . LEU A 1 738 ? -41.555 -9.776 -8.721 1.00 31.69 738 LEU A CA 1
ATOM 5611 C C . LEU A 1 738 ? -41.904 -11.198 -9.176 1.00 31.69 738 LEU A C 1
ATOM 5613 O O . LEU A 1 738 ? -42.505 -11.967 -8.420 1.00 31.69 738 LEU A O 1
ATOM 5617 N N . GLU A 1 739 ? -41.493 -11.576 -10.388 1.00 29.47 739 GLU A N 1
ATOM 5618 C CA . GLU A 1 739 ? -41.546 -12.966 -10.858 1.00 29.47 739 GLU A CA 1
ATOM 5619 C C . GLU A 1 739 ? -40.139 -13.563 -10.975 1.00 29.47 739 GLU A C 1
ATOM 5621 O O . GLU A 1 739 ? -39.248 -12.990 -11.597 1.00 29.47 739 GLU A O 1
ATOM 5626 N N . GLY A 1 740 ? -39.942 -14.736 -10.364 1.00 30.62 740 GLY A N 1
ATOM 5627 C CA . GLY A 1 740 ? -38.684 -15.483 -10.390 1.00 30.62 740 GLY A CA 1
ATOM 5628 C C . GLY A 1 740 ? -38.779 -16.756 -11.234 1.00 30.62 740 GLY A C 1
ATOM 5629 O O . GLY A 1 740 ? -39.768 -17.489 -11.163 1.00 30.62 740 GLY A O 1
ATOM 5630 N N . GLY A 1 741 ? -37.727 -17.036 -12.010 1.00 26.66 741 GLY A N 1
ATOM 5631 C CA . GLY A 1 741 ? -37.587 -18.259 -12.805 1.00 26.66 741 GLY A CA 1
ATOM 5632 C C . GLY A 1 741 ? -37.467 -19.537 -11.958 1.00 26.66 741 GLY A C 1
ATOM 5633 O O . GLY A 1 741 ? -36.984 -19.523 -10.830 1.00 26.66 741 GLY A O 1
ATOM 5634 N N . ALA A 1 742 ? -37.910 -20.665 -12.517 1.00 29.14 742 ALA A N 1
ATOM 5635 C CA . ALA A 1 742 ? -38.347 -21.841 -11.754 1.00 29.14 742 ALA A CA 1
ATOM 5636 C C . ALA A 1 742 ? -37.264 -22.748 -11.112 1.00 29.14 742 ALA A C 1
ATOM 5638 O O . ALA A 1 742 ? -37.637 -23.764 -10.524 1.00 29.14 742 ALA A O 1
ATOM 5639 N N . ASP A 1 743 ? -35.967 -22.424 -11.200 1.00 34.03 743 ASP A N 1
ATOM 5640 C CA . ASP A 1 743 ? -34.878 -23.278 -10.673 1.00 34.03 743 ASP A CA 1
ATOM 5641 C C . ASP A 1 743 ? -34.384 -22.900 -9.258 1.00 34.03 743 ASP A C 1
ATOM 5643 O O . ASP A 1 743 ? -33.592 -23.630 -8.658 1.00 34.03 743 ASP A O 1
ATOM 5647 N N . LEU A 1 744 ? -34.919 -21.828 -8.662 1.00 31.44 744 LEU A N 1
ATOM 5648 C CA . LEU A 1 744 ? -34.836 -21.568 -7.221 1.00 31.44 744 LEU A CA 1
ATOM 5649 C C . LEU A 1 744 ? -36.231 -21.757 -6.613 1.00 31.44 744 LEU A C 1
ATOM 5651 O O . LEU A 1 744 ? -37.192 -21.130 -7.051 1.00 31.44 744 LEU A O 1
ATOM 5655 N N . GLY A 1 745 ? -36.350 -22.660 -5.631 1.00 29.98 745 GLY A N 1
ATOM 5656 C CA . GLY A 1 745 ? -37.631 -23.139 -5.094 1.00 29.98 745 GLY A CA 1
ATOM 5657 C C . GLY A 1 745 ? -38.620 -22.012 -4.771 1.00 29.98 745 GLY A C 1
ATOM 5658 O O . GLY A 1 745 ? -38.398 -21.231 -3.848 1.00 29.98 745 GLY A O 1
ATOM 5659 N N . ALA A 1 746 ? -39.705 -21.946 -5.547 1.00 28.84 746 ALA A N 1
ATOM 5660 C CA . ALA A 1 746 ? -40.535 -20.753 -5.665 1.00 28.84 746 ALA A CA 1
ATOM 5661 C C . ALA A 1 746 ? -41.110 -20.247 -4.330 1.00 28.84 746 ALA A C 1
ATOM 5663 O O . ALA A 1 746 ? -41.875 -20.938 -3.657 1.00 28.84 746 ALA A O 1
ATOM 5664 N N . SER A 1 747 ? -40.816 -18.984 -4.023 1.00 29.45 747 SER A N 1
ATOM 5665 C CA . SER A 1 747 ? -41.570 -18.148 -3.088 1.00 29.45 747 SER A CA 1
ATOM 5666 C C . SER A 1 747 ? -42.025 -16.914 -3.863 1.00 29.45 747 SER A C 1
ATOM 5668 O O . SER A 1 747 ? -41.205 -16.067 -4.207 1.00 29.45 747 SER A O 1
ATOM 5670 N N . ARG A 1 748 ? -43.314 -16.844 -4.214 1.00 29.92 748 ARG A N 1
ATOM 5671 C CA . ARG A 1 748 ? -43.881 -15.697 -4.938 1.00 29.92 748 ARG A CA 1
ATOM 5672 C C . ARG A 1 748 ? -44.177 -14.602 -3.912 1.00 29.92 748 ARG A C 1
ATOM 5674 O O . ARG A 1 748 ? -45.075 -14.776 -3.092 1.00 29.92 748 ARG A O 1
ATOM 5681 N N . PHE A 1 749 ? -43.410 -13.517 -3.935 1.00 32.31 749 PHE A N 1
ATOM 5682 C CA . PHE A 1 749 ? -43.630 -12.365 -3.062 1.00 32.31 749 PHE A CA 1
ATOM 5683 C C . PHE A 1 749 ? -44.441 -11.311 -3.820 1.00 32.31 749 PHE A C 1
ATOM 5685 O O . PHE A 1 749 ? -43.931 -10.663 -4.728 1.00 32.31 749 PHE A O 1
ATOM 5692 N N . GLN A 1 750 ? -45.712 -11.165 -3.449 1.00 32.81 750 GLN A N 1
ATOM 5693 C CA . GLN A 1 750 ? -46.557 -10.041 -3.849 1.00 32.81 750 GLN A CA 1
ATOM 5694 C C . GLN A 1 750 ? -46.677 -9.099 -2.650 1.00 32.81 750 GLN A C 1
ATOM 5696 O O . GLN A 1 750 ? -47.082 -9.532 -1.570 1.00 32.81 750 GLN A O 1
ATOM 5701 N N . ILE A 1 751 ? -46.313 -7.831 -2.840 1.00 34.59 751 ILE A N 1
ATOM 5702 C CA . ILE A 1 751 ? -46.491 -6.770 -1.846 1.00 34.59 751 ILE A CA 1
ATOM 5703 C C . ILE A 1 751 ? -47.378 -5.707 -2.490 1.00 34.59 751 ILE A C 1
ATOM 5705 O O . ILE A 1 751 ? -46.915 -4.863 -3.253 1.00 34.59 751 ILE A O 1
ATOM 5709 N N . GLU A 1 752 ? -48.670 -5.774 -2.188 1.00 34.56 752 GLU A N 1
ATOM 5710 C CA . GLU A 1 752 ? -49.628 -4.725 -2.525 1.00 34.56 752 GLU A CA 1
ATOM 5711 C C . GLU A 1 752 ? -49.768 -3.790 -1.318 1.00 34.56 752 GLU A C 1
ATOM 5713 O O . GLU A 1 752 ? -49.986 -4.241 -0.193 1.00 34.56 752 GLU A O 1
ATOM 5718 N N . SER A 1 753 ? -49.623 -2.485 -1.550 1.00 35.75 753 SER A N 1
ATOM 5719 C CA . SER A 1 753 ? -49.811 -1.437 -0.546 1.00 35.75 753 SER A CA 1
ATOM 5720 C C . SER A 1 753 ? -50.637 -0.314 -1.162 1.00 35.75 753 SER A C 1
ATOM 5722 O O . SER A 1 753 ? -50.218 0.296 -2.144 1.00 35.75 753 SER A O 1
ATOM 5724 N N . GLU A 1 754 ? -51.800 -0.018 -0.586 1.00 33.19 754 GLU A N 1
ATOM 5725 C CA . GLU A 1 754 ? -52.573 1.177 -0.925 1.00 33.19 754 GLU A CA 1
ATOM 5726 C C . GLU A 1 754 ? -52.259 2.276 0.093 1.00 33.19 754 GLU A C 1
ATOM 5728 O O . GLU A 1 754 ? -52.709 2.203 1.233 1.00 33.19 754 GLU A O 1
ATOM 5733 N N . GLY A 1 755 ? -51.490 3.291 -0.303 1.00 40.25 755 GLY A N 1
ATOM 5734 C CA . GLY A 1 755 ? -51.142 4.393 0.592 1.00 40.25 755 GLY A CA 1
ATOM 5735 C C . GLY A 1 755 ? -50.077 5.332 0.035 1.00 40.25 755 GLY A C 1
ATOM 5736 O O . GLY A 1 755 ? -49.622 5.198 -1.101 1.00 40.25 755 GLY A O 1
ATOM 5737 N N . THR A 1 756 ? -49.701 6.292 0.869 1.00 41.38 756 THR A N 1
ATOM 5738 C CA . THR A 1 756 ? -48.565 7.204 0.707 1.00 41.38 756 THR A CA 1
ATOM 5739 C C . THR A 1 756 ? -47.219 6.469 0.781 1.00 41.38 756 THR A C 1
ATOM 5741 O O . THR A 1 756 ? -47.140 5.313 1.202 1.00 41.38 756 THR A O 1
ATOM 5744 N N . LEU A 1 757 ? -46.126 7.149 0.409 1.00 43.16 757 LEU A N 1
ATOM 5745 C CA . LEU A 1 757 ? -44.775 6.574 0.474 1.00 43.16 757 LEU A CA 1
ATOM 5746 C C . LEU A 1 757 ? -44.403 6.118 1.901 1.00 43.16 757 LEU A C 1
ATOM 5748 O O . LEU A 1 757 ? -43.796 5.066 2.063 1.00 43.16 757 LEU A O 1
ATOM 5752 N N . GLU A 1 758 ? -44.826 6.861 2.929 1.00 41.81 758 GLU A N 1
ATOM 5753 C CA . GLU A 1 758 ? -44.595 6.514 4.341 1.00 41.81 758 GLU A CA 1
ATOM 5754 C C . GLU A 1 758 ? -45.391 5.269 4.783 1.00 41.81 758 GLU A C 1
ATOM 5756 O O . GLU A 1 758 ? -44.929 4.504 5.629 1.00 41.81 758 GLU A O 1
ATOM 5761 N N . GLU A 1 759 ? -46.558 5.008 4.189 1.00 43.84 759 GLU A N 1
ATOM 5762 C CA . GLU A 1 759 ? -47.338 3.787 4.442 1.00 43.84 759 GLU A CA 1
ATOM 5763 C C . GLU A 1 759 ? -46.715 2.570 3.737 1.00 43.84 759 GLU A C 1
ATOM 5765 O O . GLU A 1 759 ? -46.618 1.497 4.335 1.00 43.84 759 GLU A O 1
ATOM 5770 N N . ALA A 1 760 ? -46.182 2.746 2.523 1.00 44.66 760 ALA A N 1
ATOM 5771 C CA . ALA A 1 760 ? -45.380 1.718 1.856 1.00 44.66 760 ALA A CA 1
ATOM 5772 C C . ALA A 1 760 ? -44.080 1.406 2.630 1.00 44.66 760 ALA A C 1
ATOM 5774 O O . ALA A 1 760 ? -43.733 0.235 2.801 1.00 44.66 760 ALA A O 1
ATOM 5775 N N . GLU A 1 761 ? -43.397 2.425 3.172 1.00 46.34 761 GLU A N 1
ATOM 5776 C CA . GLU A 1 761 ? -42.249 2.248 4.076 1.00 46.34 761 GLU A CA 1
ATOM 5777 C C . GLU A 1 761 ? -42.641 1.455 5.337 1.00 46.34 761 GLU A C 1
ATOM 5779 O O . GLU A 1 761 ? -41.911 0.543 5.728 1.00 46.34 761 GLU A O 1
ATOM 5784 N N . GLN A 1 762 ? -43.805 1.722 5.946 1.00 45.62 762 GLN A N 1
ATOM 5785 C CA . GLN A 1 762 ? -44.293 0.950 7.099 1.00 45.62 762 GLN A CA 1
ATOM 5786 C C . GLN A 1 762 ? -44.602 -0.513 6.756 1.00 45.62 762 GLN A C 1
ATOM 5788 O O . GLN A 1 762 ? -44.266 -1.396 7.548 1.00 45.62 762 GLN A O 1
ATOM 5793 N N . VAL A 1 763 ? -45.184 -0.803 5.587 1.00 45.16 763 VAL A N 1
ATOM 5794 C CA . VAL A 1 763 ? -45.430 -2.186 5.131 1.00 45.16 763 VAL A CA 1
ATOM 5795 C C . VAL A 1 763 ? -44.110 -2.928 4.892 1.00 45.16 763 VAL A C 1
ATOM 5797 O O . VAL A 1 763 ? -43.947 -4.057 5.363 1.00 45.16 763 VAL A O 1
ATOM 5800 N N . VAL A 1 764 ? -43.131 -2.285 4.244 1.00 44.69 764 VAL A N 1
ATOM 5801 C CA . VAL A 1 764 ? -41.786 -2.851 4.049 1.00 44.69 764 VAL A CA 1
ATOM 5802 C C . VAL A 1 764 ? -41.080 -3.072 5.392 1.00 44.69 764 VAL A C 1
ATOM 5804 O O . VAL A 1 764 ? -40.511 -4.143 5.606 1.00 44.69 764 VAL A O 1
ATOM 5807 N N . GLN A 1 765 ? -41.152 -2.130 6.338 1.00 44.22 765 GLN A N 1
ATOM 5808 C CA . GLN A 1 765 ? -40.568 -2.290 7.676 1.00 44.22 765 GLN A CA 1
ATOM 5809 C C . GLN A 1 765 ? -41.246 -3.410 8.483 1.00 44.22 765 GLN A C 1
ATOM 5811 O O . GLN A 1 765 ? -40.544 -4.223 9.089 1.00 44.22 765 GLN A O 1
ATOM 5816 N N . GLN A 1 766 ? -42.580 -3.511 8.462 1.00 44.06 766 GLN A N 1
ATOM 5817 C CA . GLN A 1 766 ? -43.308 -4.589 9.144 1.00 44.06 766 GLN A CA 1
ATOM 5818 C C . GLN A 1 766 ? -42.983 -5.967 8.559 1.00 44.06 766 GLN A C 1
ATOM 5820 O O . GLN A 1 766 ? -42.755 -6.907 9.323 1.00 44.06 766 GLN A O 1
ATOM 5825 N N . GLN A 1 767 ? -42.904 -6.108 7.231 1.00 41.47 767 GLN A N 1
ATOM 5826 C CA . GLN A 1 767 ? -42.508 -7.386 6.634 1.00 41.47 767 GLN A CA 1
ATOM 5827 C C . GLN A 1 767 ? -41.022 -7.698 6.854 1.00 41.47 767 GLN A C 1
ATOM 5829 O O . GLN A 1 767 ? -40.708 -8.844 7.164 1.00 41.47 767 GLN A O 1
ATOM 5834 N N . THR A 1 768 ? -40.131 -6.697 6.841 1.00 38.19 768 THR A N 1
ATOM 5835 C CA . THR A 1 768 ? -38.708 -6.869 7.210 1.00 38.19 768 THR A CA 1
ATOM 5836 C C . THR A 1 768 ? -38.568 -7.424 8.638 1.00 38.19 768 THR A C 1
ATOM 5838 O O . THR A 1 768 ? -37.779 -8.341 8.882 1.00 38.19 768 THR A O 1
ATOM 5841 N N . GLN A 1 769 ? -39.384 -6.929 9.580 1.00 40.25 769 GLN A N 1
ATOM 5842 C CA . GLN A 1 769 ? -39.451 -7.434 10.958 1.00 40.25 769 GLN A CA 1
ATOM 5843 C C . GLN A 1 769 ? -40.054 -8.844 11.073 1.00 40.25 769 GLN A C 1
ATOM 5845 O O . GLN A 1 769 ? -39.723 -9.562 12.014 1.00 40.25 769 GLN A O 1
ATOM 5850 N N . GLN A 1 770 ? -40.907 -9.272 10.139 1.00 37.56 770 GLN A N 1
ATOM 5851 C CA . GLN A 1 770 ? -41.392 -10.657 10.092 1.00 37.56 770 GLN A CA 1
ATOM 5852 C C . GLN A 1 770 ? -40.346 -11.604 9.480 1.00 37.56 770 GLN A C 1
ATOM 5854 O O . GLN A 1 770 ? -40.142 -12.704 10.001 1.00 37.56 770 GLN A O 1
ATOM 5859 N N . THR A 1 771 ? -39.626 -11.184 8.435 1.00 37.12 771 THR A N 1
ATOM 5860 C CA . THR A 1 771 ? -38.602 -12.009 7.767 1.00 37.12 771 THR A CA 1
ATOM 5861 C C . THR A 1 771 ? -37.352 -12.266 8.608 1.00 37.12 771 THR A C 1
ATOM 5863 O O . THR A 1 771 ? -36.737 -13.317 8.447 1.00 37.12 771 THR A O 1
ATOM 5866 N N . SER A 1 772 ? -37.003 -11.384 9.553 1.00 36.41 772 SER A N 1
ATOM 5867 C CA . SER A 1 772 ? -35.833 -11.560 10.436 1.00 36.41 772 SE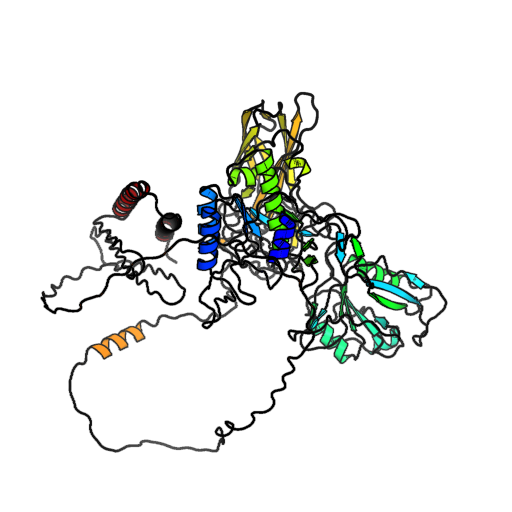R A CA 1
ATOM 5868 C C . SER A 1 772 ? -35.948 -12.734 11.424 1.00 36.41 772 SER A C 1
ATOM 5870 O O . SER A 1 772 ? -34.977 -13.083 12.095 1.00 36.41 772 SER A O 1
ATOM 5872 N N . THR A 1 773 ? -37.120 -13.371 11.520 1.00 35.81 773 THR A N 1
ATOM 5873 C CA . THR A 1 773 ? -37.382 -14.484 12.451 1.00 35.81 773 THR A CA 1
ATOM 5874 C C . THR A 1 773 ? -37.024 -15.872 11.904 1.00 35.81 773 THR A C 1
ATOM 5876 O O . THR A 1 773 ? -37.116 -16.859 12.638 1.00 35.81 773 THR A O 1
ATOM 5879 N N . VAL A 1 774 ? -36.588 -15.981 10.641 1.00 35.91 774 VAL A N 1
ATOM 5880 C CA . VAL A 1 774 ? -36.247 -17.257 9.987 1.00 35.91 774 VAL A CA 1
ATOM 5881 C C . VAL A 1 774 ? -34.832 -17.192 9.411 1.00 35.91 774 VAL A C 1
ATOM 5883 O O . VAL A 1 774 ? -34.533 -16.312 8.613 1.00 35.91 774 VAL A O 1
ATOM 5886 N N . HIS A 1 775 ? -33.967 -18.152 9.769 1.00 39.19 775 HIS A N 1
ATOM 5887 C CA . HIS A 1 775 ? -32.606 -18.260 9.223 1.00 39.19 775 HIS A CA 1
ATOM 5888 C C . HIS A 1 775 ? -32.613 -18.353 7.687 1.00 39.19 775 HIS A C 1
ATOM 5890 O O . HIS A 1 775 ? -32.882 -19.416 7.121 1.00 39.19 775 HIS A O 1
ATOM 5896 N N . LYS A 1 776 ? -32.271 -17.244 7.028 1.00 44.16 776 LYS A N 1
ATOM 5897 C CA . LYS A 1 776 ? -32.164 -17.105 5.573 1.00 44.16 776 LYS A CA 1
ATOM 5898 C C . LYS A 1 776 ? -30.803 -16.536 5.160 1.00 44.16 776 LYS A C 1
ATOM 5900 O O . LYS A 1 776 ? -29.929 -16.299 5.994 1.00 44.16 776 LYS A O 1
ATOM 5905 N N . ASP A 1 777 ? -30.567 -16.494 3.853 1.00 49.81 777 ASP A N 1
ATOM 5906 C CA . ASP A 1 777 ? -29.237 -16.319 3.267 1.00 49.81 777 ASP A CA 1
ATOM 5907 C C . ASP A 1 777 ? -28.725 -14.872 3.451 1.00 49.81 777 ASP A C 1
ATOM 5909 O O . ASP A 1 777 ? -29.479 -13.950 3.142 1.00 49.81 777 ASP A O 1
ATOM 5913 N N . PRO A 1 778 ? -27.461 -14.631 3.872 1.00 46.22 778 PRO A N 1
ATOM 5914 C CA . PRO A 1 778 ? -26.899 -13.276 3.983 1.00 46.22 778 PRO A CA 1
ATOM 5915 C C . PRO A 1 778 ? -27.059 -12.411 2.722 1.00 46.22 778 PRO A C 1
ATOM 5917 O O . PRO A 1 778 ? -27.106 -11.189 2.816 1.00 46.22 778 PRO A O 1
ATOM 5920 N N . LEU A 1 779 ? -27.145 -13.040 1.544 1.00 44.25 779 LEU A N 1
ATOM 5921 C CA . LEU A 1 779 ? -27.363 -12.342 0.279 1.00 44.25 779 LEU A CA 1
ATOM 5922 C C . LEU A 1 779 ? -28.780 -11.752 0.158 1.00 44.25 779 LEU A C 1
ATOM 5924 O O . LEU A 1 779 ? -28.938 -10.678 -0.413 1.00 44.25 779 LEU A O 1
ATOM 5928 N N . GLU A 1 780 ? -29.802 -12.425 0.704 1.00 47.00 780 GLU A N 1
ATOM 5929 C CA . GLU A 1 780 ? -31.177 -11.903 0.727 1.00 47.00 780 GLU A CA 1
ATOM 5930 C C . GLU A 1 780 ? -31.269 -10.675 1.652 1.00 47.00 780 GLU A C 1
ATOM 5932 O O . GLU A 1 780 ? -31.901 -9.685 1.291 1.00 47.00 780 GLU A O 1
ATOM 5937 N N . GLU A 1 781 ? -30.577 -10.696 2.798 1.00 47.69 781 GLU A N 1
ATOM 5938 C CA . GLU A 1 781 ? -30.475 -9.547 3.715 1.00 47.69 781 GLU A CA 1
ATOM 5939 C C . GLU A 1 781 ? -29.756 -8.356 3.051 1.00 47.69 781 GLU A C 1
ATOM 5941 O O . GLU A 1 781 ? -30.274 -7.240 3.052 1.00 47.69 781 GLU A O 1
ATOM 5946 N N . ALA A 1 782 ? -28.612 -8.598 2.399 1.00 46.34 782 ALA A N 1
ATOM 5947 C CA . ALA A 1 782 ? -27.848 -7.558 1.705 1.00 46.34 782 ALA A CA 1
ATOM 5948 C C . ALA A 1 782 ? -28.611 -6.926 0.521 1.00 46.34 782 ALA A C 1
ATOM 5950 O O . ALA A 1 782 ? -28.516 -5.719 0.299 1.00 46.34 782 ALA A O 1
ATOM 5951 N N . LEU A 1 783 ? -29.403 -7.713 -0.218 1.00 45.97 783 LEU A N 1
ATOM 5952 C CA . LEU A 1 783 ? -30.288 -7.205 -1.275 1.00 45.97 783 LEU A CA 1
ATOM 5953 C C . LEU A 1 783 ? -31.404 -6.309 -0.713 1.00 45.97 783 LEU A C 1
ATOM 5955 O O . LEU A 1 783 ? -31.728 -5.287 -1.318 1.00 45.97 783 LEU A O 1
ATOM 5959 N N . VAL A 1 784 ? -31.967 -6.651 0.451 1.00 46.22 784 VAL A N 1
ATOM 5960 C CA . VAL A 1 784 ? -32.970 -5.823 1.146 1.00 46.22 784 VAL A CA 1
ATOM 5961 C C . VAL A 1 784 ? -32.368 -4.509 1.652 1.00 46.22 784 VAL A C 1
ATOM 5963 O O . VAL A 1 784 ? -32.990 -3.457 1.492 1.00 46.22 784 VAL A O 1
ATOM 5966 N N . ASP A 1 785 ? -31.150 -4.527 2.193 1.00 46.25 785 ASP A N 1
ATOM 5967 C CA . ASP A 1 785 ? -30.466 -3.302 2.623 1.00 46.25 785 ASP A CA 1
ATOM 5968 C C . ASP A 1 785 ? -30.045 -2.414 1.434 1.00 46.25 785 ASP A C 1
ATOM 5970 O O . ASP A 1 785 ? -30.195 -1.192 1.505 1.00 46.25 785 ASP A O 1
ATOM 5974 N N . LEU A 1 786 ? -29.624 -2.997 0.302 1.00 45.59 786 LEU A N 1
ATOM 5975 C CA . LEU A 1 786 ? -29.371 -2.258 -0.944 1.00 45.59 786 LEU A CA 1
ATOM 5976 C C . LEU A 1 786 ? -30.647 -1.577 -1.471 1.00 45.59 786 LEU A C 1
ATOM 5978 O O . LEU A 1 786 ? -30.601 -0.415 -1.885 1.00 45.59 786 LEU A O 1
ATOM 5982 N N . MET A 1 787 ? -31.789 -2.275 -1.428 1.00 46.00 787 MET A N 1
ATOM 5983 C CA . MET A 1 787 ? -33.091 -1.699 -1.782 1.00 46.00 787 MET A CA 1
ATOM 5984 C C . MET A 1 787 ? -33.472 -0.543 -0.846 1.00 46.00 787 MET A C 1
ATOM 5986 O O . MET A 1 787 ? -33.871 0.514 -1.337 1.00 46.00 787 MET A O 1
ATOM 5990 N N . ARG A 1 788 ? -33.277 -0.688 0.475 1.00 47.66 788 ARG A N 1
ATOM 5991 C CA . ARG A 1 788 ? -33.521 0.391 1.452 1.00 47.66 788 ARG A CA 1
ATOM 5992 C C . ARG A 1 788 ? -32.664 1.624 1.154 1.00 47.66 788 ARG A C 1
ATOM 5994 O O . ARG A 1 788 ? -33.202 2.723 1.046 1.00 47.66 788 ARG A O 1
ATOM 6001 N N . HIS A 1 789 ? -31.361 1.439 0.941 1.00 45.41 789 HIS A N 1
ATOM 6002 C CA . HIS A 1 789 ? -30.435 2.549 0.712 1.00 45.41 789 HIS A CA 1
ATOM 6003 C C . HIS A 1 789 ? -30.710 3.294 -0.607 1.00 45.41 789 HIS A C 1
ATOM 6005 O O . HIS A 1 789 ? -30.559 4.515 -0.682 1.00 45.41 789 HIS A O 1
ATOM 6011 N N . ARG A 1 790 ? -31.174 2.596 -1.657 1.00 46.41 790 ARG A N 1
ATOM 6012 C CA . ARG A 1 790 ? -31.626 3.269 -2.888 1.00 46.41 790 ARG A CA 1
ATOM 6013 C C . ARG A 1 790 ? -32.954 4.008 -2.712 1.00 46.41 790 ARG A C 1
ATOM 6015 O O . ARG A 1 790 ? -33.086 5.081 -3.293 1.00 46.41 790 ARG A O 1
ATOM 6022 N N . LEU A 1 791 ? -33.878 3.512 -1.883 1.00 43.44 791 LEU A N 1
ATOM 6023 C CA . LEU A 1 791 ? -35.111 4.233 -1.534 1.00 43.44 791 LEU A CA 1
ATOM 6024 C C . LEU A 1 791 ? -34.798 5.561 -0.817 1.00 43.44 791 LEU A C 1
ATOM 6026 O O . LEU A 1 791 ? -35.312 6.615 -1.191 1.00 43.44 791 LEU A O 1
ATOM 6030 N N . GLU A 1 792 ? -33.881 5.524 0.156 1.00 44.34 792 GLU A N 1
ATOM 6031 C CA . GLU A 1 792 ? -33.374 6.707 0.865 1.00 44.34 792 GLU A CA 1
ATOM 6032 C C . GLU A 1 792 ? -32.715 7.710 -0.099 1.00 44.34 792 GLU A C 1
ATOM 6034 O O . GLU A 1 792 ? -33.004 8.904 -0.050 1.00 44.34 792 GLU A O 1
ATOM 6039 N N . ARG A 1 793 ? -31.898 7.241 -1.049 1.00 39.84 793 ARG A N 1
ATOM 6040 C CA . ARG A 1 793 ? -31.261 8.109 -2.055 1.00 39.84 793 ARG A CA 1
ATOM 6041 C C . ARG A 1 793 ? -32.263 8.726 -3.042 1.00 39.84 793 ARG A C 1
ATOM 6043 O O . ARG A 1 793 ? -32.080 9.864 -3.475 1.00 39.84 793 ARG A O 1
ATOM 6050 N N . SER A 1 794 ? -33.345 8.022 -3.380 1.00 38.50 794 SER A N 1
ATOM 6051 C CA . SER A 1 794 ? -34.451 8.582 -4.172 1.00 38.50 794 SER A CA 1
ATOM 6052 C C . SER A 1 794 ? -35.169 9.722 -3.438 1.00 38.50 794 SER A C 1
ATOM 6054 O O . SER A 1 794 ? -35.588 10.687 -4.078 1.00 38.50 794 SER A O 1
ATOM 6056 N N . ARG A 1 795 ? -35.250 9.658 -2.101 1.00 38.03 795 ARG A N 1
ATOM 6057 C CA . ARG A 1 795 ? -35.777 10.737 -1.249 1.00 38.03 795 ARG A CA 1
ATOM 6058 C C . ARG A 1 795 ? -34.915 11.998 -1.347 1.00 38.03 795 ARG A C 1
ATOM 6060 O O . ARG A 1 795 ? -35.465 13.079 -1.517 1.00 38.03 795 ARG A O 1
ATOM 6067 N N . GLU A 1 796 ? -33.587 11.877 -1.307 1.00 35.56 796 GLU A N 1
ATOM 6068 C CA . GLU A 1 796 ? -32.669 13.026 -1.441 1.00 35.56 796 GLU A CA 1
ATOM 6069 C C . GLU A 1 796 ? -32.780 13.717 -2.811 1.00 35.56 796 GLU A C 1
ATOM 6071 O O . GLU A 1 796 ? -32.819 14.946 -2.891 1.00 35.56 796 GLU A O 1
ATOM 6076 N N . LEU A 1 797 ? -32.896 12.936 -3.891 1.00 34.72 797 LEU A N 1
ATOM 6077 C CA . LEU A 1 797 ? -33.042 13.459 -5.254 1.00 34.72 797 LEU A CA 1
ATOM 6078 C C . LEU A 1 797 ? -34.381 14.184 -5.477 1.00 34.72 797 LEU A C 1
ATOM 6080 O O . LEU A 1 797 ? -34.427 15.162 -6.222 1.00 34.72 797 LEU A O 1
ATOM 6084 N N . ALA A 1 798 ? -35.455 13.766 -4.798 1.00 32.81 798 ALA A N 1
ATOM 6085 C CA . ALA A 1 798 ? -36.772 14.400 -4.897 1.00 32.81 798 ALA A CA 1
ATOM 6086 C C . ALA A 1 798 ? -36.841 15.823 -4.295 1.00 32.81 798 ALA A C 1
ATOM 6088 O O . ALA A 1 798 ? -37.792 16.553 -4.577 1.00 32.81 798 ALA A O 1
ATOM 6089 N N . TYR A 1 799 ? -35.850 16.235 -3.492 1.00 30.27 799 TYR A N 1
ATOM 6090 C CA . TYR A 1 799 ? -35.794 17.560 -2.856 1.00 30.27 799 TYR A CA 1
ATOM 6091 C C . TYR A 1 799 ? -34.853 18.567 -3.545 1.00 30.27 799 TYR A C 1
ATOM 6093 O O . TYR A 1 799 ? -34.728 19.700 -3.072 1.00 30.27 799 TYR A O 1
ATOM 6101 N N . MET A 1 800 ? -34.208 18.214 -4.664 1.00 27.11 800 MET A N 1
ATOM 6102 C CA . MET A 1 800 ? -33.380 19.171 -5.407 1.00 27.11 800 MET A CA 1
ATOM 6103 C C . MET A 1 800 ? -34.228 20.144 -6.253 1.00 27.11 800 MET A C 1
ATOM 6105 O O . MET A 1 800 ? -35.125 19.708 -6.979 1.00 27.11 800 MET A O 1
ATOM 6109 N N . PRO A 1 801 ? -33.945 21.464 -6.228 1.00 26.42 801 PRO A N 1
ATOM 6110 C CA . PRO A 1 801 ? -34.509 22.401 -7.195 1.00 26.42 801 PRO A CA 1
ATOM 6111 C C . PRO A 1 801 ? -34.107 22.016 -8.626 1.00 26.42 801 PRO A C 1
ATOM 6113 O O . PRO A 1 801 ? -32.964 21.628 -8.863 1.00 26.42 801 PRO A O 1
ATOM 6116 N N . ARG A 1 802 ? -35.051 22.138 -9.568 1.00 27.56 802 ARG A N 1
ATOM 6117 C CA . ARG A 1 802 ? -34.887 21.746 -10.980 1.00 27.56 802 ARG A CA 1
ATOM 6118 C C . ARG A 1 802 ? -33.639 22.381 -11.620 1.00 27.56 802 ARG A C 1
ATOM 6120 O O . ARG A 1 802 ? -33.458 23.595 -11.509 1.00 27.56 802 ARG A O 1
ATOM 6127 N N . PHE A 1 803 ? -32.864 21.560 -12.330 1.00 26.17 803 PHE A N 1
ATOM 6128 C CA . PHE A 1 803 ? -31.894 21.970 -13.354 1.00 26.17 803 PHE A CA 1
ATOM 6129 C C . PHE A 1 803 ? -32.546 21.937 -14.744 1.00 26.17 803 PHE A C 1
ATOM 6131 O O . PHE A 1 803 ? -33.435 21.075 -14.939 1.00 26.17 803 PHE A O 1
#

InterPro domains:
  IPR000209 Peptidase S8/S53 domain [PF00082] (2-413)
  IPR003137 PA domain [PF02225] (209-296)
  IPR015500 Peptidase S8, subtilisin-related [PR00723] (21-34)
  IPR015500 Peptidase S8, subtilisin-related [PR00723] (372-388)
  IPR022398 Peptidase S8, subtilisin, His-active site [PS00137] (25-35)
  IPR023828 Peptidase S8, subtilisin, Ser-active site [PS00138] (373-383)
  IPR036852 Peptidase S8/S53 domain superfamily [G3DSA:3.40.50.200] (1-202)
  IPR036852 Peptidase S8/S53 domain superfamily [G3DSA:3.40.50.200] (319-445)
  IPR036852 Peptidase S8/S53 domain superfamily [SSF52743] (13-436)
  IPR050131 Subtilisin-like serine protease [PTHR43806] (7-443)

pLDDT: mean 72.37, std 26.23, range [20.8, 98.56]

Sequence (803 aa):
DDYDNVNPDKDTPKPDGDPMDCAGHGTHVAGIVAARNTGQSAMGEQDFVGVAPDVTLGAYRVFGCDGEVSDDVLLAALKRAYRDGMDIVNLSLGGSSGWPEEPFAIACNAYIQKGLHISIANGNDGEQGLFEDGAPATAAGAIAVGSVDNTHFLGPAASISWKRVSNQGLAADDETGNGGSPFMIGMAMGADAGDVPMVSFSSDIPYVVYVPSSNPLGCSVIDLNALDRECQVPRQHVIVLFRRGSCTFSDKAKNVANARLGGMLVYDVIPEQRPLGMAIIGYNISAAGLSFEDATQVLDAHKDRPNGGPIKLTAQFMDKNQVLKLASGGKISDFSSWGPDARLRYKPDIIAPGGMIYSTFPLAKGGFTTLQGTSMASPYMAGIQALYLSKYGKTDPFLLLNILQSTAMPTIRPGSTTGLTSAFQQGGGLISMEKLFSDKQPTIVSPTALFLNDTQFQRLDHTVTFTNPSISDYRTWTMVHRPALSINGFDNEHHFIPVNQSEIQYSEKGVDSVGMSPSRFELPPGGKASVQIRFEPPRNLNPEERWLFSGYLEFLCQSQDGSHCESSIISYGGMHGRLVGIPILNPALRYPILKFDRESASGMRKAANVGSSVRPNSDVSSQEEGEEGQGETQNQDRQQRQRRHKSSQHDPSQLVQRDLPDVEWLKAKRKPRKRPAPRPKPVGERKDRYTVGHDEQDWVEVMISVNFPTSLLTIEVESVCPNDHGKGDGGNRVRLELEGGADLGASRFQIESEGTLEEAEQVVQQQTQQTSTVHKDPLEEALVDLMRHRLERSRELAYMPRF